Protein AF-0000000087153503 (afdb_homodimer)

Foldseek 3Di:
DPLQQQFAEKAAFAFEDFVVVPGGGTWIWTHHQQFTADTGHDDPPSNYPYYDYQHQWYKFFAFEFQEAAALPPLLFQFHHPCCLQDQLQQHQEYEYAFAAELVCVVVCVPVHCVPDSHHYAYQHEQFQSTNNVCQVPVVSQALVRGDLVSRLVSCLVPLVHHAHHEEEQEQQRCQVHNCNSLLSRLSSCVSNVHAYEYEWFHRYDHPPVGSNPDDLQCRCVVNLVSGAALHEYEQQQFPGANHQAHPVRHGDPCVVVSVVRHYFYENLCAQRHDLVSVLSCVVVPDAHLAYHPNDTSQCFPDDGDPPPDDDPVVCLPVSGPHPFQDGSQQVLQSVVLSPDDNSSSSSNTAQSVCVSRVNNVAGRGSDGPHRQWMWMKHKDAAWFWDAHSVRDITIGRIGIGTAWIRHSHRIHGNDNPSGGDTHHD/DPLQQQFAEKAAFAQEDFVVVPGGGTWIWTHHQQFTADTGHDDPPSNYPYYDYQHQWYKFFAFEFQEAAALPPLLFQFHHPCCLQDQLQQHQEYEYAFAAELVCVVVCVPVHCVPDSHHYAYQHEQFQSTNNPCQVPVVSQALVRGDLVSRLVSCLVPLVHHAHHEEEQEQQRCLVHNCRSLLSRLSSCVSNVHAYEYEWFHRYDHPPVGSNPDDLQCRCVVNLVSGAALHEYEQQQFPGGNHQAHPVRHGDPCVVVSVVRHYFYENLCAQRHDLVSVLSCVVVPDQGLAYHFNDTSQQFPDDGPPPPDDDPVVCLPVSHPHPFQTHSQQVLQSVVLSPDDNSSSSSNTAQSVCVSRVNNVAGRGSDGPHRQWMWMKHKAAAWFWDAHSVRDITIGRIGIGTAWIRHSHRIHGNDNPSGGDTHHD

Secondary structure (DSSP, 8-state):
-----SEEEEEEEEEEEEGGGTEEEEEEEEEETTEEEEEES---GGGEEEEEE-TTSEEEEPEEEEEE---TTTSTTSPPPHHHHTGGGTEEEEEEES---TTTHHHIIIIIITT-SSEEEEEEESSTT-SS-TTT-GGGGSGGG--HHHHHHHHHHTTTTEEEEEEEEEHHHHHHHTTHHHHHHHHHHHHHT--EEEEEE--SPPPTTTTTT--GGGHHHHHGGG--TT-EEE-TTBSSTTSSB-TTSPBPTHHHHHHHTT-EEE---TTTB-HHHHHHHHHTT---SB----B-TTTS--PPPTTPPPP-GGGGG-TT--SS---HHHHHHHHHHTT--HHHHGGGGTHHHHHHTT-TTTSSS--TTSB--EEEEEEEEEEEEEE-TT--EEEEEEEEEEEEEEETTEEEE---TTPPPP-B-/-----SEEEEEEEEEEEEGGGTEEEEEEEEEETTEEEEEES---GGGEEEEEE-TTSEEEEPEEEEEE---TTTSTTS---HHHHTGGGTEEEEEEES---TTTHHHIIIIIITT-SSEEEEEEESSTT-SS-TTT-GGGGSGGG--HHHHHHHHHHTTTTEEEEEEEEEHHHHHHHTTHHHHHHHHHHHHHT--EEEEEE--SPPPTTTTTT--GGGHHHHHGGG--TT-EEE-TTBSSTTSSB-TTSPBPTHHHHHHHTT-EEE---TTTB-HHHHHHHHHTT---SB----B-TTTS--PPPTTPPPP-GGGGG-TT---S---HHHHHHHHHHTT--HHHHGGGGTHHHHHHTT-TTTSSS--TTSB--EEEEEEEEEEEEEE-TT--EEEEEEEEEEEEEEETTEEEE---TTPPPP-B-

Solvent-accessible surface area (backbone atoms only — not comparable to full-atom values): 41403 Å² total; per-residue (Å²): 127,84,74,78,49,74,20,56,34,29,41,35,50,12,36,31,48,26,71,71,75,71,41,76,43,70,27,20,42,30,28,36,93,32,13,24,60,41,72,41,67,84,66,65,68,79,38,26,72,37,78,45,83,33,61,86,22,40,35,30,26,16,25,33,32,67,23,30,32,37,44,48,27,53,21,28,59,40,20,28,60,49,36,48,70,15,26,20,47,19,19,31,32,38,21,24,60,14,41,36,9,53,42,25,38,54,28,41,44,64,68,38,42,71,64,40,83,19,44,54,36,29,21,32,17,52,28,57,65,26,35,54,52,46,64,78,40,57,77,57,64,39,60,87,36,41,48,56,68,44,36,27,40,19,41,60,57,32,59,92,43,34,53,26,31,24,46,74,59,23,50,21,54,35,30,73,60,46,63,54,51,54,55,48,38,38,48,30,15,60,76,44,70,32,33,38,40,34,40,35,7,65,66,40,70,64,51,97,79,37,43,68,85,56,55,48,75,48,46,58,71,63,48,54,78,63,53,52,66,61,15,30,46,25,20,45,26,28,73,40,68,35,26,43,45,37,97,84,70,46,66,50,77,60,51,61,59,43,45,74,60,38,35,38,33,27,40,37,35,41,43,42,32,24,67,71,50,36,42,54,44,42,73,74,67,53,71,66,46,25,44,12,32,40,55,28,36,61,33,37,96,58,90,66,61,76,29,60,66,73,77,59,79,72,29,91,61,32,71,36,55,35,88,56,60,63,40,57,49,47,50,50,27,52,48,38,49,64,68,44,49,69,83,63,48,50,35,16,26,13,33,42,44,17,49,71,56,72,32,60,84,54,40,22,33,75,44,64,74,23,46,22,28,31,17,33,29,37,70,44,78,48,52,28,51,44,68,39,72,82,67,48,73,48,65,19,67,44,40,51,39,52,50,24,18,21,47,51,53,44,78,31,59,38,69,31,87,53,58,58,75,89,38,75,96,126,82,73,76,50,75,21,54,34,29,42,36,52,13,36,31,48,25,72,70,76,71,42,76,44,71,25,21,42,29,28,37,93,29,14,25,60,41,73,40,67,84,67,65,68,79,36,26,72,36,78,44,83,33,61,85,23,39,35,32,26,16,26,35,32,65,22,29,32,36,43,47,28,52,21,28,59,41,20,27,60,48,37,48,71,16,27,20,48,19,19,29,32,38,21,24,59,14,41,36,10,51,43,24,37,54,27,43,44,65,68,38,41,71,64,38,84,20,43,54,38,30,22,33,17,50,27,56,64,26,36,54,52,46,64,79,39,57,76,58,64,39,60,88,36,42,49,53,67,45,38,28,40,19,40,59,56,32,58,91,43,34,51,25,29,23,46,73,60,23,50,21,54,34,30,74,59,46,64,54,51,53,54,47,37,39,49,29,16,60,76,46,71,32,36,36,39,34,39,35,7,66,65,38,70,63,51,97,79,39,45,69,85,56,56,48,76,49,47,60,71,62,48,54,79,65,55,53,67,61,15,29,45,25,22,44,26,28,74,41,69,34,26,43,45,37,98,85,69,44,65,50,76,61,53,60,59,42,44,75,58,39,36,38,33,29,42,37,36,40,44,41,32,26,67,71,49,35,42,54,43,42,74,73,67,53,72,65,46,25,44,12,31,39,54,31,35,60,31,35,98,60,92,65,61,75,30,58,66,71,77,60,80,71,29,93,62,32,72,37,58,37,91,55,61,58,44,54,49,50,50,51,29,51,47,38,49,64,69,44,49,68,82,65,49,52,34,15,24,14,34,42,43,17,49,71,57,73,32,59,84,54,40,21,35,77,43,66,75,22,47,22,29,30,16,33,30,38,70,43,76,48,53,28,51,45,69,40,73,83,68,49,72,47,64,19,68,44,40,49,38,52,50,24,18,20,48,51,53,44,78,31,59,39,68,30,88,50,58,60,76,91,40,76,97

Structure (mmCIF, N/CA/C/O backbone):
data_AF-0000000087153503-model_v1
#
loop_
_entity.id
_entity.type
_entity.pdbx_description
1 polymer Deacetylase
#
loop_
_atom_site.group_PDB
_atom_site.id
_atom_site.type_symbol
_atom_site.label_atom_id
_atom_site.label_alt_id
_atom_site.label_comp_id
_atom_site.label_asym_id
_atom_site.label_entity_id
_atom_site.label_seq_id
_atom_site.pdbx_PDB_ins_code
_atom_site.Cartn_x
_atom_site.Cartn_y
_atom_site.Cartn_z
_atom_site.occupancy
_atom_site.B_iso_or_equiv
_atom_site.auth_seq_id
_atom_site.auth_comp_id
_atom_site.auth_asym_id
_atom_site.auth_atom_id
_atom_site.pdbx_PDB_model_num
ATOM 1 N N . MET A 1 1 ? -45.188 -32.125 5.387 1 31.88 1 MET A N 1
ATOM 2 C CA . MET A 1 1 ? -44 -32.469 6.176 1 31.88 1 MET A CA 1
ATOM 3 C C . MET A 1 1 ? -42.75 -31.812 5.566 1 31.88 1 MET A C 1
ATOM 5 O O . MET A 1 1 ? -42.469 -31.984 4.379 1 31.88 1 MET A O 1
ATOM 9 N N . SER A 1 2 ? -42.375 -30.594 6.059 1 40.16 2 SER A N 1
ATOM 10 C CA . SER A 1 2 ? -41.25 -29.859 5.496 1 40.16 2 SER A CA 1
ATOM 11 C C . SER A 1 2 ? -40.031 -30.781 5.266 1 40.16 2 SER A C 1
ATOM 13 O O . SER A 1 2 ? -39.594 -31.453 6.188 1 40.16 2 SER A O 1
ATOM 15 N N . VAL A 1 3 ? -39.844 -31.438 4.27 1 44.66 3 VAL A N 1
ATOM 16 C CA . VAL A 1 3 ? -38.75 -32.344 3.982 1 44.66 3 VAL A CA 1
ATOM 17 C C . VAL A 1 3 ? -37.438 -31.766 4.457 1 44.66 3 VAL A C 1
ATOM 19 O O . VAL A 1 3 ? -37.062 -30.672 4.02 1 44.66 3 VAL A O 1
ATOM 22 N N . SER A 1 4 ? -37.125 -32.031 5.688 1 56.28 4 SER A N 1
ATOM 23 C CA . SER A 1 4 ? -35.875 -31.547 6.285 1 56.28 4 SER A CA 1
ATOM 24 C C . SER A 1 4 ? -34.688 -31.844 5.379 1 56.28 4 SER A C 1
ATOM 26 O O . SER A 1 4 ? -34.375 -33 5.117 1 56.28 4 SER A O 1
ATOM 28 N N . THR A 1 5 ? -34.438 -31.047 4.367 1 69.81 5 THR A N 1
ATOM 29 C CA . THR A 1 5 ? -33.312 -31.219 3.465 1 69.81 5 THR A CA 1
ATOM 30 C C . THR A 1 5 ? -32 -31.344 4.246 1 69.81 5 THR A C 1
ATOM 32 O O . THR A 1 5 ? -31.812 -30.656 5.254 1 69.81 5 THR A O 1
ATOM 35 N N . SER A 1 6 ? -31.203 -32.406 3.891 1 87.12 6 SER A N 1
ATOM 36 C CA . SER A 1 6 ? -29.969 -32.781 4.555 1 87.12 6 SER A CA 1
ATOM 37 C C . SER A 1 6 ? -28.797 -31.953 4.031 1 87.12 6 SER A C 1
ATOM 39 O O . SER A 1 6 ? -27.828 -31.703 4.758 1 87.12 6 SER A O 1
ATOM 41 N N . PHE A 1 7 ? -28.984 -31.547 2.781 1 95.81 7 PHE A N 1
ATOM 42 C CA . PHE A 1 7 ? -27.891 -30.828 2.158 1 95.81 7 PHE A CA 1
ATOM 43 C C . PHE A 1 7 ? -28.359 -29.469 1.637 1 95.81 7 PHE A C 1
ATOM 45 O O . PHE A 1 7 ? -29.516 -29.312 1.259 1 95.81 7 PHE A O 1
ATOM 52 N N . ASP A 1 8 ? -27.547 -28.469 1.665 1 97.44 8 ASP A N 1
ATOM 53 C CA . ASP A 1 8 ? -27.844 -27.141 1.128 1 97.44 8 ASP A CA 1
ATOM 54 C C . ASP A 1 8 ? -27.75 -27.141 -0.396 1 97.44 8 ASP A C 1
ATOM 56 O O . ASP A 1 8 ? -28.547 -26.484 -1.072 1 97.44 8 ASP A O 1
ATOM 60 N N . LEU A 1 9 ? -26.766 -27.859 -0.943 1 98 9 LEU A N 1
ATOM 61 C CA . LEU A 1 9 ? -26.469 -27.875 -2.371 1 98 9 LEU A CA 1
ATOM 62 C C . LEU A 1 9 ? -25.953 -29.25 -2.805 1 98 9 LEU A C 1
ATOM 64 O O . LEU A 1 9 ? -25.156 -29.875 -2.104 1 98 9 LEU A O 1
ATOM 68 N N . LEU A 1 10 ? -26.438 -29.734 -3.889 1 98.12 10 LEU A N 1
ATOM 69 C CA . LEU A 1 10 ? -25.969 -30.969 -4.504 1 98.12 10 LEU A CA 1
ATOM 70 C C . LEU A 1 10 ? -25.453 -30.703 -5.918 1 98.12 10 LEU A C 1
ATOM 72 O O . LEU A 1 10 ? -26.219 -30.25 -6.777 1 98.12 10 LEU A O 1
ATOM 76 N N . LEU A 1 11 ? -24.156 -30.844 -6.145 1 98.75 11 LEU A N 1
ATOM 77 C CA . LEU A 1 11 ? -23.609 -30.953 -7.496 1 98.75 11 LEU A CA 1
ATOM 78 C C . LEU A 1 11 ? -23.75 -32.375 -8.031 1 98.75 11 LEU A C 1
ATOM 80 O O . LEU A 1 11 ? -23.062 -33.281 -7.562 1 98.75 11 LEU A O 1
ATOM 84 N N . ARG A 1 12 ? -24.531 -32.531 -9.023 1 98.31 12 ARG A N 1
ATOM 85 C CA . ARG A 1 12 ? -24.953 -33.875 -9.383 1 98.31 12 ARG A CA 1
ATOM 86 C C . ARG A 1 12 ? -24.359 -34.312 -10.719 1 98.31 12 ARG A C 1
ATOM 88 O O . ARG A 1 12 ? -24.484 -33.594 -11.719 1 98.31 12 ARG A O 1
ATOM 95 N N . GLY A 1 13 ? -23.688 -35.406 -10.672 1 97.81 13 GLY A N 1
ATOM 96 C CA . GLY A 1 13 ? -23.438 -36.156 -11.891 1 97.81 13 GLY A CA 1
ATOM 97 C C . GLY A 1 13 ? -22.156 -35.719 -12.602 1 97.81 13 GLY A C 1
ATOM 98 O O . GLY A 1 13 ? -21.953 -36.062 -13.766 1 97.81 13 GLY A O 1
ATOM 99 N N . GLY A 1 14 ? -21.25 -35 -12.016 1 98.25 14 GLY A N 1
ATOM 100 C CA . GLY A 1 14 ? -20.016 -34.594 -12.648 1 98.25 14 GLY A CA 1
ATOM 101 C C . GLY A 1 14 ? -18.906 -35.625 -12.492 1 98.25 14 GLY A C 1
ATOM 102 O O . GLY A 1 14 ? -19.016 -36.531 -11.68 1 98.25 14 GLY A O 1
ATOM 103 N N . ARG A 1 15 ? -17.875 -35.531 -13.367 1 98.69 15 ARG A N 1
ATOM 104 C CA . ARG A 1 15 ? -16.656 -36.281 -13.133 1 98.69 15 ARG A CA 1
ATOM 105 C C . ARG A 1 15 ? -15.812 -35.656 -12.039 1 98.69 15 ARG A C 1
ATOM 107 O O . ARG A 1 15 ? -15.188 -34.625 -12.258 1 98.69 15 ARG A O 1
ATOM 114 N N . VAL A 1 16 ? -15.789 -36.281 -10.922 1 98.69 16 VAL A N 1
ATOM 115 C CA . VAL A 1 16 ? -15.031 -35.781 -9.781 1 98.69 16 VAL A CA 1
ATOM 116 C C . VAL A 1 16 ? -13.602 -36.312 -9.82 1 98.69 16 VAL A C 1
ATOM 118 O O . VAL A 1 16 ? -13.391 -37.531 -9.859 1 98.69 16 VAL A O 1
ATOM 121 N N . ILE A 1 17 ? -12.625 -35.438 -9.938 1 98.69 17 ILE A N 1
ATOM 122 C CA . ILE A 1 17 ? -11.211 -35.812 -9.844 1 98.69 17 ILE A CA 1
ATOM 123 C C . ILE A 1 17 ? -10.609 -35.188 -8.586 1 98.69 17 ILE A C 1
ATOM 125 O O . ILE A 1 17 ? -10.469 -33.969 -8.5 1 98.69 17 ILE A O 1
ATOM 129 N N . ASP A 1 18 ? -10.336 -35.906 -7.566 1 98.44 18 ASP A N 1
ATOM 130 C CA . ASP A 1 18 ? -9.742 -35.531 -6.297 1 98.44 18 ASP A CA 1
ATOM 131 C C . ASP A 1 18 ? -8.516 -36.375 -5.973 1 98.44 18 ASP A C 1
ATOM 133 O O . ASP A 1 18 ? -8.625 -37.406 -5.316 1 98.44 18 ASP A O 1
ATOM 137 N N . PRO A 1 19 ? -7.348 -35.906 -6.34 1 98.06 19 PRO A N 1
ATOM 138 C CA . PRO A 1 19 ? -6.125 -36.688 -6.148 1 98.06 19 PRO A CA 1
ATOM 139 C C . PRO A 1 19 ? -5.863 -37 -4.68 1 98.06 19 PRO A C 1
ATOM 141 O O . PRO A 1 19 ? -5.387 -38.094 -4.363 1 98.06 19 PRO A O 1
ATOM 144 N N . ALA A 1 20 ? -6.172 -36.125 -3.836 1 97.25 20 ALA A N 1
ATOM 145 C CA . ALA A 1 20 ? -5.902 -36.344 -2.416 1 97.25 20 ALA A CA 1
ATOM 146 C C . ALA A 1 20 ? -6.703 -37.5 -1.872 1 97.25 20 ALA A C 1
ATOM 148 O O . ALA A 1 20 ? -6.254 -38.219 -0.957 1 97.25 20 ALA A O 1
ATOM 149 N N . SER A 1 21 ? -7.859 -37.75 -2.436 1 94.69 21 SER A N 1
ATOM 150 C CA . SER A 1 21 ? -8.727 -38.844 -1.979 1 94.69 21 SER A CA 1
ATOM 151 C C . SER A 1 21 ? -8.656 -40.031 -2.918 1 94.69 21 SER A C 1
ATOM 153 O O . SER A 1 21 ? -9.375 -41 -2.732 1 94.69 21 SER A O 1
ATOM 155 N N . GLY A 1 22 ? -7.895 -39.938 -3.99 1 95.44 22 GLY A N 1
ATOM 156 C CA . GLY A 1 22 ? -7.785 -41 -4.961 1 95.44 22 GLY A CA 1
ATOM 157 C C . GLY A 1 22 ? -9.055 -41.219 -5.758 1 95.44 22 GLY A C 1
ATOM 158 O O . GLY A 1 22 ? -9.391 -42.344 -6.105 1 95.44 22 GLY A O 1
ATOM 159 N N . LEU A 1 23 ? -9.781 -40.156 -5.969 1 96.12 23 LEU A N 1
ATOM 160 C CA . LEU A 1 23 ? -11.07 -40.281 -6.652 1 96.12 23 LEU A CA 1
ATOM 161 C C . LEU A 1 23 ? -10.953 -39.781 -8.094 1 96.12 23 LEU A C 1
ATOM 163 O O . LEU A 1 23 ? -10.305 -38.781 -8.367 1 96.12 23 LEU A O 1
ATOM 167 N N . ASP A 1 24 ? -11.477 -40.531 -9.055 1 97.94 24 ASP A N 1
ATOM 168 C CA . ASP A 1 24 ? -11.695 -40.156 -10.453 1 97.94 24 ASP A CA 1
ATOM 169 C C . ASP A 1 24 ? -12.891 -40.906 -11.031 1 97.94 24 ASP A C 1
ATOM 171 O O . ASP A 1 24 ? -12.766 -42.094 -11.391 1 97.94 24 ASP A O 1
ATOM 175 N N . GLY A 1 25 ? -13.977 -40.188 -11.07 1 97.81 25 GLY A N 1
ATOM 176 C CA . GLY A 1 25 ? -15.188 -40.812 -11.578 1 97.81 25 GLY A CA 1
ATOM 177 C C . GLY A 1 25 ? -16.422 -39.938 -11.414 1 97.81 25 GLY A C 1
ATOM 178 O O . GLY A 1 25 ? -16.359 -38.875 -10.797 1 97.81 25 GLY A O 1
ATOM 179 N N . VAL A 1 26 ? -17.547 -40.406 -12.023 1 98.38 26 VAL A N 1
ATOM 180 C CA . VAL A 1 26 ? -18.812 -39.688 -11.938 1 98.38 26 VAL A CA 1
ATOM 181 C C . VAL A 1 26 ? -19.391 -39.844 -10.539 1 98.38 26 VAL A C 1
ATOM 183 O O . VAL A 1 26 ? -19.609 -40.938 -10.062 1 98.38 26 VAL A O 1
ATOM 186 N N . LYS A 1 27 ? -19.531 -38.719 -9.82 1 98.06 27 LYS A N 1
ATOM 187 C CA . LYS A 1 27 ? -20.062 -38.688 -8.461 1 98.06 27 LYS A CA 1
ATOM 188 C C . LYS A 1 27 ? -20.875 -37.438 -8.219 1 98.06 27 LYS A C 1
ATOM 190 O O . LYS A 1 27 ? -20.875 -36.5 -9.047 1 98.06 27 LYS A O 1
ATOM 195 N N . ASP A 1 28 ? -21.641 -37.5 -7.152 1 98.25 28 ASP A N 1
ATOM 196 C CA . ASP A 1 28 ? -22.312 -36.312 -6.602 1 98.25 28 ASP A CA 1
ATOM 197 C C . ASP A 1 28 ? -21.516 -35.719 -5.453 1 98.25 28 ASP A C 1
ATOM 199 O O . ASP A 1 28 ? -20.859 -36.438 -4.699 1 98.25 28 ASP A O 1
ATOM 203 N N . VAL A 1 29 ? -21.484 -34.438 -5.379 1 98.62 29 VAL A N 1
ATOM 204 C CA . VAL A 1 29 ? -20.875 -33.719 -4.266 1 98.62 29 VAL A CA 1
ATOM 205 C C . VAL A 1 29 ? -21.938 -32.938 -3.49 1 98.62 29 VAL A C 1
ATOM 207 O O . VAL A 1 29 ? -22.594 -32.062 -4.043 1 98.62 29 VAL A O 1
ATOM 210 N N . ALA A 1 30 ? -22.141 -33.25 -2.209 1 98.5 30 ALA A N 1
ATOM 211 C CA . ALA A 1 30 ? -23.141 -32.594 -1.357 1 98.5 30 ALA A CA 1
ATOM 212 C C . ALA A 1 30 ? -22.484 -31.625 -0.393 1 98.5 30 ALA A C 1
ATOM 214 O O . ALA A 1 30 ? -21.422 -31.922 0.175 1 98.5 30 ALA A O 1
ATOM 215 N N . ILE A 1 31 ? -23.062 -30.453 -0.279 1 98.38 31 ILE A N 1
ATOM 216 C CA . ILE A 1 31 ? -22.547 -29.391 0.577 1 98.38 31 ILE A CA 1
ATOM 217 C C . ILE A 1 31 ? -23.562 -29.094 1.682 1 98.38 31 ILE A C 1
ATOM 219 O O . ILE A 1 31 ? -24.766 -29.031 1.43 1 98.38 31 ILE A O 1
ATOM 223 N N . ARG A 1 32 ? -23.125 -28.953 2.916 1 97.62 32 ARG A N 1
ATOM 224 C CA . ARG A 1 32 ? -23.922 -28.547 4.066 1 97.62 32 ARG A CA 1
ATOM 225 C C . ARG A 1 32 ? -23.156 -27.562 4.949 1 97.62 32 ARG A C 1
ATOM 227 O O . ARG A 1 32 ? -22.016 -27.828 5.344 1 97.62 32 ARG A O 1
ATOM 234 N N . ASP A 1 33 ? -23.734 -26.438 5.195 1 97.19 33 ASP A N 1
ATOM 235 C CA . ASP A 1 33 ? -23.172 -25.438 6.098 1 97.19 33 ASP A CA 1
ATOM 236 C C . ASP A 1 33 ? -21.766 -25.016 5.656 1 97.19 33 ASP A C 1
ATOM 238 O O . ASP A 1 33 ? -20.844 -24.984 6.465 1 97.19 33 ASP A O 1
ATOM 242 N N . GLY A 1 34 ? -21.609 -24.906 4.344 1 97.44 34 GLY A N 1
ATOM 243 C CA . GLY A 1 34 ? -20.375 -24.391 3.785 1 97.44 34 GLY A CA 1
ATOM 244 C C . GLY A 1 34 ? -19.266 -25.422 3.742 1 97.44 34 GLY A C 1
ATOM 245 O O . GLY A 1 34 ? -18.109 -25.094 3.455 1 97.44 34 GLY A O 1
ATOM 246 N N . LYS A 1 35 ? -19.641 -26.688 3.982 1 98.06 35 LYS A N 1
ATOM 247 C CA . LYS A 1 35 ? -18.656 -27.766 4.031 1 98.06 35 LYS A CA 1
ATOM 248 C C . LYS A 1 35 ? -19.062 -28.906 3.1 1 98.06 35 LYS A C 1
ATOM 250 O O . LYS A 1 35 ? -20.234 -29.062 2.758 1 98.06 35 LYS A O 1
ATOM 255 N N . ILE A 1 36 ? -18.062 -29.641 2.727 1 98.06 36 ILE A N 1
ATOM 256 C CA . ILE A 1 36 ? -18.344 -30.891 2.006 1 98.06 36 ILE A CA 1
ATOM 257 C C . ILE A 1 36 ? -19.031 -31.875 2.934 1 98.06 36 ILE A C 1
ATOM 259 O O . ILE A 1 36 ? -18.531 -32.188 4.012 1 98.06 36 ILE A O 1
ATOM 263 N N . ALA A 1 37 ? -20.156 -32.312 2.566 1 97.88 37 ALA A N 1
ATOM 264 C CA . ALA A 1 37 ? -20.906 -33.25 3.402 1 97.88 37 ALA A CA 1
ATOM 265 C C . ALA A 1 37 ? -20.703 -34.688 2.93 1 97.88 37 ALA A C 1
ATOM 267 O O . ALA A 1 37 ? -20.578 -35.594 3.746 1 97.88 37 ALA A O 1
ATOM 268 N N . ALA A 1 38 ? -20.734 -34.844 1.57 1 97.12 38 ALA A N 1
ATOM 269 C CA . ALA A 1 38 ? -20.578 -36.156 1.002 1 97.12 38 ALA A CA 1
ATOM 270 C C . ALA A 1 38 ? -20.125 -36.094 -0.456 1 97.12 38 ALA A C 1
ATOM 272 O O . ALA A 1 38 ? -20.469 -35.156 -1.171 1 97.12 38 ALA A O 1
ATOM 273 N N . VAL A 1 39 ? -19.328 -37.062 -0.878 1 98 39 VAL A N 1
ATOM 274 C CA . VAL A 1 39 ? -18.984 -37.344 -2.27 1 98 39 VAL A CA 1
ATOM 275 C C . VAL A 1 39 ? -19.266 -38.812 -2.596 1 98 39 VAL A C 1
ATOM 277 O O . VAL A 1 39 ? -18.531 -39.688 -2.186 1 98 39 VAL A O 1
ATOM 280 N N . GLN A 1 40 ? -20.312 -39.031 -3.271 1 95.88 40 GLN A N 1
ATOM 281 C CA . GLN A 1 40 ? -20.734 -40.406 -3.549 1 95.88 40 GLN A CA 1
ATOM 282 C C . GLN A 1 40 ? -21.641 -40.469 -4.77 1 95.88 40 GLN A C 1
ATOM 284 O O . GLN A 1 40 ? -22.062 -39.406 -5.289 1 95.88 40 GLN A O 1
ATOM 289 N N . SER A 1 41 ? -21.797 -41.688 -5.164 1 95 41 SER A N 1
ATOM 290 C CA . SER A 1 41 ? -22.688 -41.875 -6.301 1 95 41 SER A CA 1
ATOM 291 C C . SER A 1 41 ? -24.141 -41.844 -5.871 1 95 41 SER A C 1
ATOM 293 O O . SER A 1 41 ? -24.5 -42.25 -4.773 1 95 41 SER A O 1
ATOM 295 N N . ASP A 1 42 ? -24.953 -41.281 -6.652 1 91.38 42 ASP A N 1
ATOM 296 C CA . ASP A 1 42 ? -26.406 -41.438 -6.621 1 91.38 42 ASP A CA 1
ATOM 297 C C . ASP A 1 42 ? -26.984 -40.906 -5.309 1 91.38 42 ASP A C 1
ATOM 299 O O . ASP A 1 42 ? -27.719 -41.594 -4.621 1 91.38 42 ASP A O 1
ATOM 303 N N . ILE A 1 43 ? -26.625 -39.719 -4.93 1 92.56 43 ILE A N 1
ATOM 304 C CA . ILE A 1 43 ? -27.281 -39.062 -3.814 1 92.56 43 ILE A CA 1
ATOM 305 C C . ILE A 1 43 ? -28.703 -38.656 -4.223 1 92.56 43 ILE A C 1
ATOM 307 O O . ILE A 1 43 ? -28.906 -38.125 -5.32 1 92.56 43 ILE A O 1
ATOM 311 N N . LEU A 1 44 ? -29.641 -38.875 -3.328 1 91.12 44 LEU A N 1
ATOM 312 C CA . LEU A 1 44 ? -31.031 -38.562 -3.619 1 91.12 44 LEU A CA 1
ATOM 313 C C . LEU A 1 44 ? -31.219 -37.062 -3.744 1 91.12 44 LEU A C 1
ATOM 315 O O . LEU A 1 44 ? -30.953 -36.312 -2.797 1 91.12 44 LEU A O 1
ATOM 319 N N . PRO A 1 45 ? -31.703 -36.625 -4.844 1 89.5 45 PRO A N 1
ATOM 320 C CA . PRO A 1 45 ? -31.859 -35.188 -5.055 1 89.5 45 PRO A CA 1
ATOM 321 C C . PRO A 1 45 ? -32.781 -34.531 -4.02 1 89.5 45 PRO A C 1
ATOM 323 O O . PRO A 1 45 ? -32.562 -33.375 -3.652 1 89.5 45 PRO A O 1
ATOM 326 N N . SER A 1 46 ? -33.719 -35.188 -3.529 1 89.25 46 SER A N 1
ATOM 327 C CA . SER A 1 46 ? -34.656 -34.656 -2.58 1 89.25 46 SER A CA 1
ATOM 328 C C . SER A 1 46 ? -34 -34.312 -1.245 1 89.25 46 SER A C 1
ATOM 330 O O . SER A 1 46 ? -34.594 -33.625 -0.419 1 89.25 46 SER A O 1
ATOM 332 N N . SER A 1 47 ? -32.781 -34.75 -1.146 1 92.5 47 SER A N 1
ATOM 333 C CA . SER A 1 47 ? -32.094 -34.531 0.114 1 92.5 47 SER A CA 1
ATOM 334 C C . SER A 1 47 ? -31.375 -33.188 0.12 1 92.5 47 SER A C 1
ATOM 336 O O . SER A 1 47 ? -30.781 -32.781 1.13 1 92.5 47 SER A O 1
ATOM 338 N N . ALA A 1 48 ? -31.438 -32.5 -0.987 1 95.19 48 ALA A N 1
ATOM 339 C CA . ALA A 1 48 ? -30.734 -31.234 -1.088 1 95.19 48 ALA A CA 1
ATOM 340 C C . ALA A 1 48 ? -31.703 -30.094 -1.373 1 95.19 48 ALA A C 1
ATOM 342 O O . ALA A 1 48 ? -32.656 -30.266 -2.119 1 95.19 48 ALA A O 1
ATOM 343 N N . ARG A 1 49 ? -31.516 -28.906 -0.776 1 94.94 49 ARG A N 1
ATOM 344 C CA . ARG A 1 49 ? -32.344 -27.719 -0.998 1 94.94 49 ARG A CA 1
ATOM 345 C C . ARG A 1 49 ? -32.156 -27.203 -2.422 1 94.94 49 ARG A C 1
ATOM 347 O O . ARG A 1 49 ? -33.125 -26.766 -3.047 1 94.94 49 ARG A O 1
ATOM 354 N N . GLU A 1 50 ? -30.984 -27.203 -2.945 1 96.94 50 GLU A N 1
ATOM 355 C CA . GLU A 1 50 ? -30.656 -26.766 -4.297 1 96.94 50 GLU A CA 1
ATOM 356 C C . GLU A 1 50 ? -29.859 -27.844 -5.039 1 96.94 50 GLU A C 1
ATOM 358 O O . GLU A 1 50 ? -29.016 -28.516 -4.453 1 96.94 50 GLU A O 1
ATOM 363 N N . ILE A 1 51 ? -30.234 -28.109 -6.254 1 97.25 51 ILE A N 1
ATOM 364 C CA . ILE A 1 51 ? -29.547 -29.109 -7.086 1 97.25 51 ILE A CA 1
ATOM 365 C C . ILE A 1 51 ? -28.969 -28.422 -8.328 1 97.25 51 ILE A C 1
ATOM 367 O O . ILE A 1 51 ? -29.672 -27.672 -9.008 1 97.25 51 ILE A O 1
ATOM 371 N N . VAL A 1 52 ? -27.734 -28.594 -8.609 1 98.06 52 VAL A N 1
ATOM 372 C CA . VAL A 1 52 ? -27.078 -28.125 -9.82 1 98.06 52 VAL A CA 1
ATOM 373 C C . VAL A 1 52 ? -26.578 -29.312 -10.641 1 98.06 52 VAL A C 1
ATOM 375 O O . VAL A 1 52 ? -25.781 -30.125 -10.148 1 98.06 52 VAL A O 1
ATOM 378 N N . ASP A 1 53 ? -27.062 -29.438 -11.789 1 98.19 53 ASP A N 1
ATOM 379 C CA . ASP A 1 53 ? -26.625 -30.5 -12.688 1 98.19 53 ASP A CA 1
ATOM 380 C C . ASP A 1 53 ? -25.266 -30.172 -13.312 1 98.19 53 ASP A C 1
ATOM 382 O O . ASP A 1 53 ? -25.141 -29.188 -14.031 1 98.19 53 ASP A O 1
ATOM 386 N N . VAL A 1 54 ? -24.266 -31.016 -13.016 1 98.56 54 VAL A N 1
ATOM 387 C CA . VAL A 1 54 ? -22.938 -30.797 -13.562 1 98.56 54 VAL A CA 1
ATOM 388 C C . VAL A 1 54 ? -22.531 -31.984 -14.43 1 98.56 54 VAL A C 1
ATOM 390 O O . VAL A 1 54 ? -21.344 -32.281 -14.547 1 98.56 54 VAL A O 1
ATOM 393 N N . SER A 1 55 ? -23.516 -32.656 -14.953 1 97.88 55 SER A N 1
ATOM 394 C CA . SER A 1 55 ? -23.25 -33.75 -15.875 1 97.88 55 SER A CA 1
ATOM 395 C C . SER A 1 55 ? -22.391 -33.281 -17.062 1 97.88 55 SER A C 1
ATOM 397 O O . SER A 1 55 ? -22.672 -32.219 -17.641 1 97.88 55 SER A O 1
ATOM 399 N N . GLY A 1 56 ? -21.328 -34.062 -17.359 1 97.38 56 GLY A N 1
ATOM 400 C CA . GLY A 1 56 ? -20.453 -33.75 -18.469 1 97.38 56 GLY A CA 1
ATOM 401 C C . GLY A 1 56 ? -19.359 -32.75 -18.109 1 97.38 56 GLY A C 1
ATOM 402 O O . GLY A 1 56 ? -18.484 -32.469 -18.922 1 97.38 56 GLY A O 1
ATOM 403 N N . MET A 1 57 ? -19.375 -32.312 -16.891 1 98.56 57 MET A N 1
ATOM 404 C CA . MET A 1 57 ? -18.359 -31.359 -16.453 1 98.56 57 MET A CA 1
ATOM 405 C C . MET A 1 57 ? -17.359 -32.031 -15.508 1 98.56 57 MET A C 1
ATOM 407 O O . MET A 1 57 ? -17.562 -33.156 -15.086 1 98.56 57 MET A O 1
ATOM 411 N N . ILE A 1 58 ? -16.297 -31.359 -15.312 1 98.75 58 ILE A N 1
ATOM 412 C CA . ILE A 1 58 ? -15.273 -31.812 -14.383 1 98.75 58 ILE A CA 1
ATOM 413 C C . ILE A 1 58 ? -15.438 -31.094 -13.047 1 98.75 58 ILE A C 1
ATOM 415 O O . ILE A 1 58 ? -15.609 -29.875 -13.008 1 98.75 58 ILE A O 1
ATOM 419 N N . VAL A 1 59 ? -15.484 -31.828 -11.93 1 98.88 59 VAL A N 1
ATOM 420 C CA . VAL A 1 59 ? -15.602 -31.266 -10.586 1 98.88 59 VAL A CA 1
ATOM 421 C C . VAL A 1 59 ? -14.312 -31.516 -9.805 1 98.88 59 VAL A C 1
ATOM 423 O O . VAL A 1 59 ? -13.922 -32.656 -9.594 1 98.88 59 VAL A O 1
ATOM 426 N N . LEU A 1 60 ? -13.633 -30.484 -9.414 1 98.94 60 LEU A N 1
ATOM 427 C CA . LEU A 1 60 ? -12.344 -30.547 -8.734 1 98.94 60 LEU A CA 1
ATOM 428 C C . LEU A 1 60 ? -12.43 -29.906 -7.352 1 98.94 60 LEU A C 1
ATOM 430 O O . LEU A 1 60 ? -13.32 -29.094 -7.094 1 98.94 60 LEU A O 1
ATOM 434 N N . PRO A 1 61 ? -11.492 -30.328 -6.387 1 98.88 61 PRO A N 1
ATOM 435 C CA . PRO A 1 61 ? -11.281 -29.406 -5.277 1 98.88 61 PRO A CA 1
ATOM 436 C C . PRO A 1 61 ? -11.008 -27.969 -5.746 1 98.88 61 PRO A C 1
ATOM 438 O O . PRO A 1 61 ? -10.547 -27.766 -6.871 1 98.88 61 PRO A O 1
ATOM 441 N N . GLY A 1 62 ? -11.383 -27.047 -4.926 1 98.94 62 GLY A N 1
ATOM 442 C CA . GLY A 1 62 ? -11.156 -25.656 -5.32 1 98.94 62 GLY A CA 1
ATOM 443 C C . GLY A 1 62 ? -9.75 -25.406 -5.836 1 98.94 62 GLY A C 1
ATOM 444 O O . GLY A 1 62 ? -8.766 -25.766 -5.176 1 98.94 62 GLY A O 1
ATOM 445 N N . LEU A 1 63 ? -9.609 -24.797 -7.023 1 98.94 63 LEU A N 1
ATOM 446 C CA . LEU A 1 63 ? -8.305 -24.547 -7.633 1 98.94 63 LEU A CA 1
ATOM 447 C C . LEU A 1 63 ? -7.496 -23.562 -6.789 1 98.94 63 LEU A C 1
ATOM 449 O O . LEU A 1 63 ? -8.047 -22.609 -6.234 1 98.94 63 LEU A O 1
ATOM 453 N N . ILE A 1 64 ? -6.23 -23.859 -6.664 1 98.94 64 ILE A N 1
ATOM 454 C CA . ILE A 1 64 ? -5.277 -23.016 -5.941 1 98.94 64 ILE A CA 1
ATOM 455 C C . ILE A 1 64 ? -4.238 -22.469 -6.914 1 98.94 64 ILE A C 1
ATOM 457 O O . ILE A 1 64 ? -3.494 -23.219 -7.535 1 98.94 64 ILE A O 1
ATOM 461 N N . ASP A 1 65 ? -4.227 -21.156 -7.105 1 98.81 65 ASP A N 1
ATOM 462 C CA . ASP A 1 65 ? -3.223 -20.469 -7.918 1 98.81 65 ASP A CA 1
ATOM 463 C C . ASP A 1 65 ? -2.004 -20.094 -7.074 1 98.81 65 ASP A C 1
ATOM 465 O O . ASP A 1 65 ? -2.064 -19.156 -6.27 1 98.81 65 ASP A O 1
ATOM 469 N N . THR A 1 66 ? -0.888 -20.719 -7.305 1 98.69 66 THR A N 1
ATOM 470 C CA . THR A 1 66 ? 0.293 -20.547 -6.469 1 98.69 66 THR A CA 1
ATOM 471 C C . THR A 1 66 ? 1.047 -19.281 -6.848 1 98.69 66 THR A C 1
ATOM 473 O O . THR A 1 66 ? 1.997 -18.891 -6.168 1 98.69 66 THR A O 1
ATOM 476 N N . HIS A 1 67 ? 0.633 -18.625 -7.902 1 98.12 67 HIS A N 1
ATOM 477 C CA . HIS A 1 67 ? 1.35 -17.438 -8.375 1 98.12 67 HIS A CA 1
ATOM 478 C C . HIS A 1 67 ? 0.385 -16.375 -8.898 1 98.12 67 HIS A C 1
ATOM 480 O O . HIS A 1 67 ? 0.162 -16.281 -10.102 1 98.12 67 HIS A O 1
ATOM 486 N N . ALA A 1 68 ? -0.051 -15.57 -8.016 1 97.06 68 ALA A N 1
ATOM 487 C CA . ALA A 1 68 ? -0.937 -14.453 -8.344 1 97.06 68 ALA A CA 1
ATOM 488 C C . ALA A 1 68 ? -0.332 -13.125 -7.902 1 97.06 68 ALA A C 1
ATOM 490 O O . ALA A 1 68 ? 0.614 -13.094 -7.109 1 97.06 68 ALA A O 1
ATOM 491 N N . HIS A 1 69 ? -0.7 -12.102 -8.5 1 96.31 69 HIS A N 1
ATOM 492 C CA . HIS A 1 69 ? -0.429 -10.734 -8.086 1 96.31 69 HIS A CA 1
ATOM 493 C C . HIS A 1 69 ? -1.725 -9.961 -7.844 1 96.31 69 HIS A C 1
ATOM 495 O O . HIS A 1 69 ? -2.328 -9.445 -8.781 1 96.31 69 HIS A O 1
ATOM 501 N N . VAL A 1 70 ? -2.066 -9.859 -6.52 1 97.62 70 VAL A N 1
ATOM 502 C CA . VAL A 1 70 ? -3.422 -9.367 -6.297 1 97.62 70 VAL A CA 1
ATOM 503 C C . VAL A 1 70 ? -3.406 -8.25 -5.254 1 97.62 70 VAL A C 1
ATOM 505 O O . VAL A 1 70 ? -4.438 -7.945 -4.648 1 97.62 70 VAL A O 1
ATOM 508 N N . TYR A 1 71 ? -2.221 -7.688 -4.926 1 97.44 71 TYR A N 1
ATOM 509 C CA . TYR A 1 71 ? -2.188 -6.496 -4.086 1 97.44 71 TYR A CA 1
ATOM 510 C C . TYR A 1 71 ? -2.578 -5.258 -4.879 1 97.44 71 TYR A C 1
ATOM 512 O O . TYR A 1 71 ? -1.786 -4.32 -5.008 1 97.44 71 TYR A O 1
ATOM 520 N N . GLN A 1 72 ? -3.867 -5.211 -5.281 1 95.94 72 GLN A N 1
ATOM 521 C CA . GLN A 1 72 ? -4.414 -4.207 -6.188 1 95.94 72 GLN A CA 1
ATOM 522 C C . GLN A 1 72 ? -4.223 -2.799 -5.633 1 95.94 72 GLN A C 1
ATOM 524 O O . GLN A 1 72 ? -4.43 -2.561 -4.441 1 95.94 72 GLN A O 1
ATOM 529 N N . TYR A 1 73 ? -3.775 -1.845 -6.453 1 94.06 73 TYR A N 1
ATOM 530 C CA . TYR A 1 73 ? -3.643 -0.411 -6.227 1 94.06 73 TYR A CA 1
ATOM 531 C C . TYR A 1 73 ? -2.395 -0.105 -5.402 1 94.06 73 TYR A C 1
ATOM 533 O O . TYR A 1 73 ? -1.881 1.017 -5.438 1 94.06 73 TYR A O 1
ATOM 541 N N . VAL A 1 74 ? -1.828 -1.075 -4.629 1 94.25 74 VAL A N 1
ATOM 542 C CA . VAL A 1 74 ? -0.664 -0.782 -3.799 1 94.25 74 VAL A CA 1
ATOM 543 C C . VAL A 1 74 ? 0.613 -1.148 -4.551 1 94.25 74 VAL A C 1
ATOM 545 O O . VAL A 1 74 ? 1.645 -0.49 -4.395 1 94.25 74 VAL A O 1
ATOM 548 N N . THR A 1 75 ? 0.53 -2.209 -5.348 1 91.75 75 THR A N 1
ATOM 549 C CA . THR A 1 75 ? 1.694 -2.555 -6.156 1 91.75 75 THR A CA 1
ATOM 550 C C . THR A 1 75 ? 1.572 -1.973 -7.562 1 91.75 75 THR A C 1
ATOM 552 O O . THR A 1 75 ? 2.035 -2.578 -8.531 1 91.75 75 THR A O 1
ATOM 555 N N . GLY A 1 76 ? 0.899 -0.86 -7.656 1 82.12 76 GLY A N 1
ATOM 556 C CA . GLY A 1 76 ? 0.746 -0.162 -8.922 1 82.12 76 GLY A CA 1
ATOM 557 C C . GLY A 1 76 ? -0.129 -0.909 -9.914 1 82.12 76 GLY A C 1
ATOM 558 O O . GLY A 1 76 ? -1.201 -1.4 -9.555 1 82.12 76 GLY A O 1
ATOM 559 N N . ARG A 1 77 ? 0.363 -0.917 -11.125 1 82.81 77 ARG A N 1
ATOM 560 C CA . ARG A 1 77 ? -0.368 -1.566 -12.211 1 82.81 77 ARG A CA 1
ATOM 561 C C . ARG A 1 77 ? -0.246 -3.084 -12.125 1 82.81 77 ARG A C 1
ATOM 563 O O . ARG A 1 77 ? -1.014 -3.812 -12.758 1 82.81 77 ARG A O 1
ATOM 570 N N . PHE A 1 78 ? 0.611 -3.547 -11.289 1 86.94 78 PHE A N 1
ATOM 571 C CA . PHE A 1 78 ? 0.93 -4.969 -11.227 1 86.94 78 PHE A CA 1
ATOM 572 C C . PHE A 1 78 ? -0.199 -5.746 -10.562 1 86.94 78 PHE A C 1
ATOM 574 O O . PHE A 1 78 ? -0.557 -6.836 -11.016 1 86.94 78 PHE A O 1
AT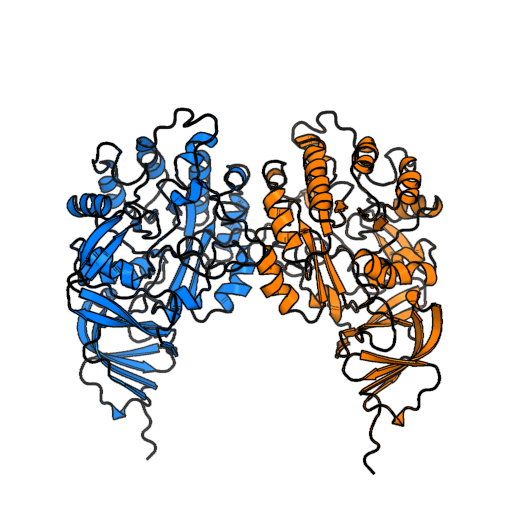OM 581 N N . GLY A 1 79 ? -0.792 -5.172 -9.539 1 92.44 79 GLY A N 1
ATOM 582 C CA . GLY A 1 79 ? -1.776 -5.883 -8.742 1 92.44 79 GLY A CA 1
ATOM 583 C C . GLY A 1 79 ? -3.15 -5.926 -9.383 1 92.44 79 GLY A C 1
ATOM 584 O O . GLY A 1 79 ? -3.678 -4.891 -9.805 1 92.44 79 GLY A O 1
ATOM 585 N N . MET A 1 80 ? -3.717 -7.098 -9.406 1 94.81 80 MET A N 1
ATOM 586 C CA . MET A 1 80 ? -5.031 -7.328 -10 1 94.81 80 MET A CA 1
ATOM 587 C C . MET A 1 80 ? -6.098 -7.477 -8.914 1 94.81 80 MET A C 1
ATOM 589 O O . MET A 1 80 ? -5.77 -7.66 -7.738 1 94.81 80 MET A O 1
ATOM 593 N N . ASN A 1 81 ? -7.336 -7.285 -9.32 1 96.69 81 ASN A N 1
ATOM 594 C CA . ASN A 1 81 ? -8.445 -7.594 -8.422 1 96.69 81 ASN A CA 1
ATOM 595 C C . ASN A 1 81 ? -8.477 -9.078 -8.062 1 96.69 81 ASN A C 1
ATOM 597 O O . ASN A 1 81 ? -8.555 -9.93 -8.953 1 96.69 81 ASN A O 1
ATOM 601 N N . ALA A 1 82 ? -8.477 -9.398 -6.809 1 98.44 82 ALA A N 1
ATOM 602 C CA . ALA A 1 82 ? -8.367 -10.773 -6.344 1 98.44 82 ALA A CA 1
ATOM 603 C C . ALA A 1 82 ? -9.562 -11.602 -6.797 1 98.44 82 ALA A C 1
ATOM 605 O O . ALA A 1 82 ? -9.406 -12.75 -7.227 1 98.44 82 ALA A O 1
ATOM 606 N N . ASP A 1 83 ? -10.734 -11.062 -6.77 1 98.56 83 ASP A N 1
ATOM 607 C CA . ASP A 1 83 ? -11.93 -11.812 -7.141 1 98.56 83 ASP A CA 1
ATOM 608 C C . ASP A 1 83 ? -11.992 -12.039 -8.648 1 98.56 83 ASP A C 1
ATOM 610 O O . ASP A 1 83 ? -12.43 -13.094 -9.109 1 98.56 83 ASP A O 1
ATOM 614 N N . MET A 1 84 ? -11.484 -11.078 -9.422 1 96.69 84 MET A N 1
ATOM 615 C CA . MET A 1 84 ? -11.469 -11.227 -10.875 1 96.69 84 MET A CA 1
ATOM 616 C C . MET A 1 84 ? -10.57 -12.383 -11.297 1 96.69 84 MET A C 1
ATOM 618 O O . MET A 1 84 ? -10.961 -13.219 -12.117 1 96.69 84 MET A O 1
ATOM 622 N N . VAL A 1 85 ? -9.375 -12.445 -10.648 1 96.38 85 VAL A N 1
ATOM 623 C CA . VAL A 1 85 ? -8.438 -13.5 -11.031 1 96.38 85 VAL A CA 1
ATOM 624 C C . VAL A 1 85 ? -8.758 -14.781 -10.266 1 96.38 85 VAL A C 1
ATOM 626 O O . VAL A 1 85 ? -8.312 -15.867 -10.648 1 96.38 85 VAL A O 1
ATOM 629 N N . GLY A 1 86 ? -9.539 -14.68 -9.172 1 98.38 86 GLY A N 1
ATOM 630 C CA . GLY A 1 86 ? -9.883 -15.805 -8.312 1 98.38 86 GLY A CA 1
ATOM 631 C C . GLY A 1 86 ? -11.258 -16.375 -8.602 1 98.38 86 GLY A C 1
ATOM 632 O O . GLY A 1 86 ? -11.492 -16.922 -9.688 1 98.38 86 GLY A O 1
ATOM 633 N N . VAL A 1 87 ? -12.234 -16.078 -7.777 1 98.81 87 VAL A N 1
ATOM 634 C CA . VAL A 1 87 ? -13.516 -16.781 -7.781 1 98.81 87 VAL A CA 1
ATOM 635 C C . VAL A 1 87 ? -14.25 -16.5 -9.094 1 98.81 87 VAL A C 1
ATOM 637 O O . VAL A 1 87 ? -14.961 -17.375 -9.602 1 98.81 87 VAL A O 1
ATOM 640 N N . GLN A 1 88 ? -14.047 -15.383 -9.727 1 98.56 88 GLN A N 1
ATOM 641 C CA . GLN A 1 88 ? -14.711 -15.086 -10.992 1 98.56 88 GLN A CA 1
ATOM 642 C C . GLN A 1 88 ? -14.016 -15.766 -12.164 1 98.56 88 GLN A C 1
ATOM 644 O O . GLN A 1 88 ? -14.477 -15.688 -13.305 1 98.56 88 GLN A O 1
ATOM 649 N N . SER A 1 89 ? -12.914 -16.422 -11.875 1 98 89 SER A N 1
ATOM 650 C CA . SER A 1 89 ? -12.18 -17.188 -12.875 1 98 89 SER A CA 1
ATOM 651 C C . SER A 1 89 ? -12.125 -18.656 -12.5 1 98 89 SER A C 1
ATOM 653 O O . SER A 1 89 ? -11.312 -19.422 -13.047 1 98 89 SER A O 1
ATOM 655 N N . GLY A 1 90 ? -12.914 -19.094 -11.508 1 98.62 90 GLY A N 1
ATOM 656 C CA . GLY A 1 90 ? -13.023 -20.484 -11.125 1 98.62 90 GLY A CA 1
ATOM 657 C C . GLY A 1 90 ? -11.953 -20.922 -10.148 1 98.62 90 GLY A C 1
ATOM 658 O O . GLY A 1 90 ? -11.758 -22.125 -9.93 1 98.62 90 GLY A O 1
ATOM 659 N N . VAL A 1 91 ? -11.18 -20 -9.555 1 98.88 91 VAL A N 1
ATOM 660 C CA . VAL A 1 91 ? -10.078 -20.266 -8.625 1 98.88 91 VAL A CA 1
ATOM 661 C C . VAL A 1 91 ? -10.484 -19.844 -7.215 1 98.88 91 VAL A C 1
ATOM 663 O O . VAL A 1 91 ? -10.922 -18.719 -6.996 1 98.88 91 VAL A O 1
ATOM 666 N N . THR A 1 92 ? -10.352 -20.719 -6.219 1 98.94 92 THR A N 1
ATOM 667 C CA . THR A 1 92 ? -10.883 -20.422 -4.891 1 98.94 92 THR A CA 1
ATOM 668 C C . THR A 1 92 ? -9.797 -19.844 -3.994 1 98.94 92 THR A C 1
ATOM 670 O O . THR A 1 92 ? -10.094 -19.125 -3.033 1 98.94 92 THR A O 1
ATOM 673 N N . THR A 1 93 ? -8.547 -20.188 -4.262 1 98.94 93 THR A N 1
ATOM 674 C CA . THR A 1 93 ? -7.441 -19.766 -3.406 1 98.94 93 THR A CA 1
ATOM 675 C C . THR A 1 93 ? -6.301 -19.188 -4.238 1 98.94 93 THR A C 1
ATOM 677 O O . THR A 1 93 ? -5.926 -19.75 -5.266 1 98.94 93 THR A O 1
ATOM 680 N N . LEU A 1 94 ? -5.828 -18.016 -3.812 1 98.88 94 LEU A N 1
ATOM 681 C CA . LEU A 1 94 ? -4.742 -17.328 -4.488 1 98.88 94 LEU A CA 1
ATOM 682 C C . LEU A 1 94 ? -3.549 -17.141 -3.555 1 98.88 94 LEU A C 1
ATOM 684 O O . LEU A 1 94 ? -3.723 -16.859 -2.369 1 98.88 94 LEU A O 1
ATOM 688 N N . VAL A 1 95 ? -2.324 -17.328 -4.07 1 98.81 95 VAL A N 1
ATOM 689 C CA . VAL A 1 95 ? -1.101 -16.969 -3.365 1 98.81 95 VAL A CA 1
ATOM 690 C C . VAL A 1 95 ? -0.454 -15.758 -4.047 1 98.81 95 VAL A C 1
ATOM 692 O O . VAL A 1 95 ? 0.019 -15.859 -5.184 1 98.81 95 VAL A O 1
ATOM 695 N N . ASP A 1 96 ? -0.493 -14.617 -3.391 1 98.62 96 ASP A N 1
ATOM 696 C CA . ASP A 1 96 ? 0.21 -13.445 -3.906 1 98.62 96 ASP A CA 1
ATOM 697 C C . ASP A 1 96 ? 1.722 -13.609 -3.773 1 98.62 96 ASP A C 1
ATOM 699 O O . ASP A 1 96 ? 2.223 -13.945 -2.697 1 98.62 96 ASP A O 1
ATOM 703 N N . GLN A 1 97 ? 2.416 -13.43 -4.852 1 97.44 97 GLN A N 1
ATOM 704 C CA . GLN A 1 97 ? 3.861 -13.617 -4.852 1 97.44 97 GLN A CA 1
ATOM 705 C C . GLN A 1 97 ? 4.594 -12.289 -4.715 1 97.44 97 GLN A C 1
ATOM 707 O O . GLN A 1 97 ? 4.84 -11.602 -5.715 1 97.44 97 GLN A O 1
ATOM 712 N N . GLY A 1 98 ? 4.938 -11.93 -3.479 1 97.31 98 GLY A N 1
ATOM 713 C CA . GLY A 1 98 ? 5.887 -10.852 -3.246 1 97.31 98 GLY A CA 1
ATOM 714 C C . GLY A 1 98 ? 5.242 -9.477 -3.24 1 97.31 98 GLY A C 1
ATOM 715 O O . GLY A 1 98 ? 5.938 -8.461 -3.305 1 97.31 98 GLY A O 1
ATOM 716 N N . GLY A 1 99 ? 3.939 -9.43 -3.248 1 96.81 99 GLY A N 1
ATOM 717 C CA . GLY A 1 99 ? 3.287 -8.133 -3.174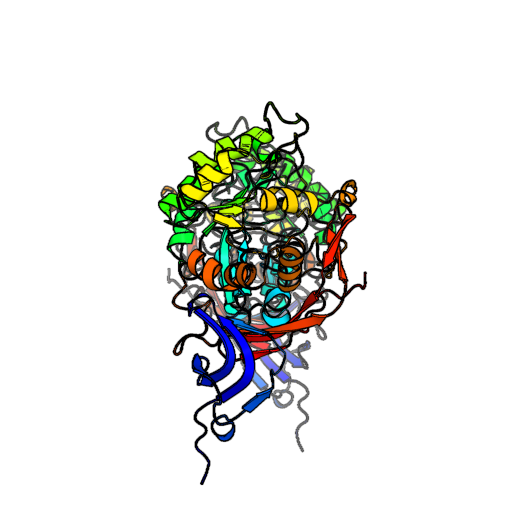 1 96.81 99 GLY A CA 1
ATOM 718 C C . GLY A 1 99 ? 3.521 -7.426 -1.854 1 96.81 99 GLY A C 1
ATOM 719 O O . GLY A 1 99 ? 4.105 -6.34 -1.821 1 96.81 99 GLY A O 1
ATOM 720 N N . PRO A 1 100 ? 3.078 -8.039 -0.751 1 97.19 100 PRO A N 1
ATOM 721 C CA . PRO A 1 100 ? 3.293 -7.391 0.544 1 97.19 100 PRO A CA 1
ATOM 722 C C . PRO A 1 100 ? 4.699 -7.625 1.096 1 97.19 100 PRO A C 1
ATOM 724 O O . PRO A 1 100 ? 5.309 -8.664 0.821 1 97.19 100 PRO A O 1
ATOM 727 N N . SER A 1 101 ? 5.227 -6.707 1.816 1 96.25 101 SER A N 1
ATOM 728 C CA . SER A 1 101 ? 6.461 -6.766 2.592 1 96.25 101 SER A CA 1
ATOM 729 C C . SER A 1 101 ? 6.18 -6.691 4.09 1 96.25 101 SER A C 1
ATOM 731 O O . SER A 1 101 ? 5.023 -6.609 4.504 1 96.25 101 SER A O 1
ATOM 733 N N . CYS A 1 102 ? 7.289 -6.723 4.852 1 94.94 102 CYS A N 1
ATOM 734 C CA . CYS A 1 102 ? 7.129 -6.605 6.297 1 94.94 102 CYS A CA 1
ATOM 735 C C . CYS A 1 102 ? 6.438 -5.297 6.664 1 94.94 102 CYS A C 1
ATOM 737 O O . CYS A 1 102 ? 5.766 -5.215 7.695 1 94.94 102 CYS A O 1
ATOM 739 N N . MET A 1 103 ? 6.484 -4.312 5.797 1 92.25 103 MET A N 1
ATOM 740 C CA . MET A 1 103 ? 5.922 -3.004 6.113 1 92.25 103 MET A CA 1
ATOM 741 C C . MET A 1 103 ? 4.477 -2.904 5.633 1 92.25 103 MET A C 1
ATOM 743 O O . MET A 1 103 ? 3.645 -2.264 6.277 1 92.25 103 MET A O 1
ATOM 747 N N . THR A 1 104 ? 4.16 -3.578 4.516 1 94.88 104 THR A N 1
ATOM 748 C CA . THR A 1 104 ? 2.879 -3.32 3.865 1 94.88 104 THR A CA 1
ATOM 749 C C . THR A 1 104 ? 1.924 -4.492 4.07 1 94.88 104 THR A C 1
ATOM 751 O O . THR A 1 104 ? 0.773 -4.445 3.627 1 94.88 104 THR A O 1
ATOM 754 N N . LEU A 1 105 ? 2.346 -5.562 4.828 1 97 105 LEU A N 1
ATOM 755 C CA . LEU A 1 105 ? 1.555 -6.77 5.051 1 97 105 LEU A CA 1
ATOM 756 C C . LEU A 1 105 ? 0.209 -6.43 5.684 1 97 105 LEU A C 1
ATOM 758 O O . LEU A 1 105 ? -0.82 -6.992 5.305 1 97 105 LEU A O 1
ATOM 762 N N . PRO A 1 106 ? 0.118 -5.477 6.59 1 96.5 106 PRO A N 1
ATOM 763 C CA . PRO A 1 106 ? -1.192 -5.148 7.156 1 96.5 106 PRO A CA 1
ATOM 764 C C . PRO A 1 106 ? -2.178 -4.641 6.105 1 96.5 106 PRO A C 1
ATOM 766 O O . PRO A 1 106 ? -3.371 -4.945 6.176 1 96.5 106 PRO A O 1
ATOM 769 N N . GLY A 1 107 ? -1.622 -3.857 5.168 1 96.81 107 GLY A N 1
ATOM 770 C CA . GLY A 1 107 ? -2.494 -3.42 4.09 1 96.81 107 GLY A CA 1
ATOM 771 C C . GLY A 1 107 ? -3.047 -4.566 3.266 1 96.81 107 GLY A C 1
ATOM 772 O O . GLY A 1 107 ? -4.227 -4.57 2.904 1 96.81 107 GLY A O 1
ATOM 773 N N . PHE A 1 108 ? -2.205 -5.523 2.994 1 98.31 108 PHE A N 1
ATOM 774 C CA . PHE A 1 108 ? -2.656 -6.703 2.266 1 98.31 108 PHE A CA 1
ATOM 775 C C . PHE A 1 108 ? -3.744 -7.434 3.043 1 98.31 108 PHE A C 1
ATOM 777 O O . PHE A 1 108 ? -4.746 -7.863 2.465 1 98.31 108 PHE A O 1
ATOM 784 N N . ARG A 1 109 ? -3.566 -7.57 4.305 1 98.19 109 ARG A N 1
ATOM 785 C CA . ARG A 1 109 ? -4.539 -8.25 5.156 1 98.19 109 ARG A CA 1
ATOM 786 C C . ARG A 1 109 ? -5.891 -7.539 5.113 1 98.19 109 ARG A C 1
ATOM 788 O O . ARG A 1 109 ? -6.906 -8.156 4.785 1 98.19 109 ARG A O 1
ATOM 795 N N . HIS A 1 110 ? -5.891 -6.242 5.312 1 97.5 110 HIS A N 1
ATOM 796 C CA . HIS A 1 110 ? -7.137 -5.543 5.613 1 97.5 110 HIS A CA 1
ATOM 797 C C . HIS A 1 110 ? -7.836 -5.09 4.336 1 97.5 110 HIS A C 1
ATOM 799 O O . HIS A 1 110 ? -9.062 -4.996 4.297 1 97.5 110 HIS A O 1
ATOM 805 N N . PHE A 1 111 ? -7.02 -4.852 3.266 1 98 111 PHE A N 1
ATOM 806 C CA . PHE A 1 111 ? -7.633 -4.297 2.064 1 98 111 PHE A CA 1
ATOM 807 C C . PHE A 1 111 ? -7.895 -5.387 1.032 1 98 111 PHE A C 1
ATOM 809 O O . PHE A 1 111 ? -8.727 -5.219 0.142 1 98 111 PHE A O 1
ATOM 816 N N . ILE A 1 112 ? -7.137 -6.527 1.103 1 98.56 112 ILE A N 1
ATOM 817 C CA . ILE A 1 112 ? -7.262 -7.555 0.076 1 98.56 112 ILE A CA 1
ATOM 818 C C . ILE A 1 112 ? -7.836 -8.828 0.69 1 98.56 112 ILE A C 1
ATOM 820 O O . ILE A 1 112 ? -8.984 -9.188 0.431 1 98.56 112 ILE A O 1
ATOM 824 N N . ALA A 1 113 ? -7.117 -9.422 1.635 1 98.69 113 ALA A N 1
ATOM 825 C CA . ALA A 1 113 ? -7.449 -10.75 2.146 1 98.69 113 ALA A CA 1
ATOM 826 C C . ALA A 1 113 ? -8.812 -10.75 2.834 1 98.69 113 ALA A C 1
ATOM 828 O O . ALA A 1 113 ? -9.641 -11.625 2.586 1 98.69 113 ALA A O 1
ATOM 829 N N . GLU A 1 114 ? -9.086 -9.695 3.666 1 98.31 114 GLU A N 1
ATOM 830 C CA . GLU A 1 114 ? -10.305 -9.648 4.461 1 98.31 114 GLU A CA 1
ATOM 831 C C . GLU A 1 114 ? -11.492 -9.18 3.617 1 98.31 114 GLU A C 1
ATOM 833 O O . GLU A 1 114 ? -12.648 -9.383 3.996 1 98.31 114 GLU A O 1
ATOM 838 N N . LYS A 1 115 ? -11.203 -8.594 2.471 1 98 115 LYS A N 1
ATOM 839 C CA . LYS A 1 115 ? -12.281 -7.953 1.727 1 98 115 LYS A CA 1
ATOM 840 C C . LYS A 1 115 ? -12.664 -8.773 0.495 1 98 115 LYS A C 1
ATOM 842 O O . LYS A 1 115 ? -13.711 -8.547 -0.105 1 98 115 LYS A O 1
ATOM 847 N N . SER A 1 116 ? -11.906 -9.781 0.11 1 98.56 116 SER A N 1
ATOM 848 C CA . SER A 1 116 ? -12.156 -10.562 -1.096 1 98.56 116 SER A CA 1
ATOM 849 C C . SER A 1 116 ? -12.977 -11.812 -0.785 1 98.56 116 SER A C 1
ATOM 851 O O . SER A 1 116 ? -12.898 -12.352 0.321 1 98.56 116 SER A O 1
ATOM 853 N N . SER A 1 117 ? -13.781 -12.234 -1.801 1 98.69 117 SER A N 1
ATOM 854 C CA . SER A 1 117 ? -14.414 -13.547 -1.729 1 98.69 117 SER A CA 1
ATOM 855 C C . SER A 1 117 ? -13.398 -14.664 -1.934 1 98.69 117 SER A C 1
ATOM 857 O O . SER A 1 117 ? -13.539 -15.758 -1.376 1 98.69 117 SER A O 1
ATOM 859 N N . SER A 1 118 ? -12.367 -14.398 -2.74 1 98.81 118 SER A N 1
ATOM 860 C CA . SER A 1 118 ? -11.273 -15.344 -2.934 1 98.81 118 SER A CA 1
ATOM 861 C C . SER A 1 118 ? -10.43 -15.477 -1.669 1 98.81 118 SER A C 1
ATOM 863 O O . SER A 1 118 ? -10.156 -14.484 -0.99 1 98.81 118 SER A O 1
ATOM 865 N N . ARG A 1 119 ? -10.078 -16.656 -1.302 1 98.75 119 ARG A N 1
ATOM 866 C CA . ARG A 1 119 ? -9.078 -16.844 -0.259 1 98.75 119 ARG A CA 1
ATOM 867 C C . ARG A 1 119 ? -7.695 -16.422 -0.75 1 98.75 119 ARG A C 1
ATOM 869 O O . ARG A 1 119 ? -7.273 -16.812 -1.838 1 98.75 119 ARG A O 1
ATOM 876 N N . THR A 1 120 ? -7.031 -15.57 0.026 1 98.69 120 THR A N 1
ATOM 877 C CA . THR A 1 120 ? -5.711 -15.125 -0.412 1 98.69 120 THR A CA 1
ATOM 878 C C . THR A 1 120 ? -4.664 -15.398 0.665 1 98.69 120 THR A C 1
ATOM 880 O O . THR A 1 120 ? -4.934 -15.234 1.856 1 98.69 120 THR A O 1
ATOM 883 N N . TYR A 1 121 ? -3.523 -15.883 0.315 1 98.81 121 TYR A N 1
ATOM 884 C CA . TYR A 1 121 ? -2.307 -15.984 1.114 1 98.81 121 TYR A CA 1
ATOM 885 C C . TYR A 1 121 ? -1.172 -15.188 0.483 1 98.81 121 TYR A C 1
ATOM 887 O O . TYR A 1 121 ? -1.277 -14.75 -0.665 1 98.81 121 TYR A O 1
ATOM 895 N N . ALA A 1 122 ? -0.127 -15.008 1.242 1 98.62 122 ALA A N 1
ATOM 896 C CA . ALA A 1 122 ? 1 -14.227 0.735 1 98.62 122 ALA A CA 1
ATOM 897 C C . ALA A 1 122 ? 2.307 -15 0.868 1 98.62 122 ALA A C 1
ATOM 899 O O . ALA A 1 122 ? 2.57 -15.617 1.906 1 98.62 122 ALA A O 1
ATOM 900 N N . PHE A 1 123 ? 3.053 -15.109 -0.197 1 98.81 123 PHE A N 1
ATOM 901 C CA . PHE A 1 123 ? 4.5 -15.242 -0.066 1 98.81 123 PHE A CA 1
ATOM 902 C C . PHE A 1 123 ? 5.164 -13.883 0.086 1 98.81 123 PHE A C 1
ATOM 904 O O . PHE A 1 123 ? 5.223 -13.109 -0.871 1 98.81 123 PHE A O 1
ATOM 911 N N . LEU A 1 124 ? 5.574 -13.641 1.283 1 98.62 124 LEU A N 1
ATOM 912 C CA . LEU A 1 124 ? 6.059 -12.32 1.685 1 98.62 124 LEU A CA 1
ATOM 913 C C . LEU A 1 124 ? 7.328 -11.961 0.922 1 98.62 124 LEU A C 1
ATOM 915 O O . LEU A 1 124 ? 8.219 -12.789 0.759 1 98.62 124 LEU A O 1
ATOM 919 N N . SER A 1 125 ? 7.359 -10.734 0.444 1 98 125 SER A N 1
ATOM 920 C CA . SER A 1 125 ? 8.555 -10.258 -0.237 1 98 125 SER A CA 1
ATOM 921 C C . SER A 1 125 ? 9.758 -10.227 0.708 1 98 125 SER A C 1
ATOM 923 O O . SER A 1 125 ? 9.641 -9.773 1.85 1 98 125 SER A O 1
ATOM 925 N N . ALA A 1 126 ? 10.906 -10.617 0.231 1 97.81 126 ALA A N 1
ATOM 926 C CA . ALA A 1 126 ? 12.133 -10.461 0.998 1 97.81 126 ALA A CA 1
ATOM 927 C C . ALA A 1 126 ? 12.57 -9 1.044 1 97.81 126 ALA A C 1
ATOM 929 O O . ALA A 1 126 ? 13.43 -8.625 1.851 1 97.81 126 ALA A O 1
ATOM 930 N N . TYR A 1 127 ? 12.008 -8.188 0.153 1 96.25 127 TYR A N 1
ATOM 931 C CA . TYR A 1 127 ? 12.398 -6.793 -0.013 1 96.25 127 TYR A CA 1
ATOM 932 C C . TYR A 1 127 ? 11.461 -5.871 0.76 1 96.25 127 TYR A C 1
ATOM 934 O O . TYR A 1 127 ? 10.25 -6.09 0.791 1 96.25 127 TYR A O 1
ATOM 942 N N . LEU A 1 128 ? 12.008 -4.777 1.292 1 93.75 128 LEU A N 1
ATOM 943 C CA . LEU A 1 128 ? 11.258 -3.84 2.125 1 93.75 128 LEU A CA 1
ATOM 944 C C . LEU A 1 128 ? 10.109 -3.213 1.343 1 93.75 128 LEU A C 1
ATOM 946 O O . LEU A 1 128 ? 9.062 -2.9 1.913 1 93.75 128 LEU A O 1
ATOM 950 N N . VAL A 1 129 ? 10.273 -3.15 0.053 1 92.5 129 VAL A N 1
ATOM 951 C CA . VAL A 1 129 ? 9.32 -2.387 -0.753 1 92.5 129 VAL A CA 1
ATOM 952 C C . VAL A 1 129 ? 8.219 -3.309 -1.264 1 92.5 129 VAL A C 1
ATOM 954 O O . VAL A 1 129 ? 7.234 -2.846 -1.844 1 92.5 129 VAL A O 1
ATOM 957 N N . GLY A 1 130 ? 8.352 -4.602 -1.037 1 93.62 130 GLY A N 1
ATOM 958 C CA . GLY A 1 130 ? 7.391 -5.512 -1.63 1 93.62 130 GLY A CA 1
ATOM 959 C C . GLY A 1 130 ? 7.441 -5.535 -3.146 1 93.62 130 GLY A C 1
ATOM 960 O O . GLY A 1 130 ? 8.523 -5.559 -3.736 1 93.62 130 GLY A O 1
ATOM 961 N N . GLY A 1 131 ? 6.316 -5.629 -3.732 1 89.88 131 GLY A N 1
ATOM 962 C CA . GLY A 1 131 ? 6.246 -5.758 -5.18 1 89.88 131 GLY A CA 1
ATOM 963 C C . GLY A 1 131 ? 6.027 -4.434 -5.883 1 89.88 131 GLY A C 1
ATOM 964 O O . GLY A 1 131 ? 5.246 -4.352 -6.832 1 89.88 131 GLY A O 1
ATOM 965 N N . LEU A 1 132 ? 6.691 -3.396 -5.414 1 84.25 132 LEU A N 1
ATOM 966 C CA . LEU A 1 132 ? 6.539 -2.098 -6.062 1 84.25 132 LEU A CA 1
ATOM 967 C C . LEU A 1 132 ? 7.32 -2.049 -7.371 1 84.25 132 LEU A C 1
ATOM 969 O O . LEU A 1 132 ? 8.5 -1.699 -7.383 1 84.25 132 LEU A O 1
ATOM 973 N N . GLU A 1 133 ? 6.688 -2.369 -8.469 1 74.62 133 GLU A N 1
ATOM 974 C CA . GLU A 1 133 ? 7.082 -2.332 -9.875 1 74.62 133 GLU A CA 1
ATOM 975 C C . GLU A 1 133 ? 8.578 -2.561 -10.031 1 74.62 133 GLU A C 1
ATOM 977 O O . GLU A 1 133 ? 9.266 -1.787 -10.711 1 74.62 133 GLU A O 1
ATOM 982 N N . GLY A 1 134 ? 9.031 -3.586 -9.547 1 66.56 134 GLY A N 1
ATOM 983 C CA . GLY A 1 134 ? 10.438 -3.957 -9.516 1 66.56 134 GLY A CA 1
ATOM 984 C C . GLY A 1 134 ? 11.062 -4.039 -10.898 1 66.56 134 GLY A C 1
ATOM 985 O O . GLY A 1 134 ? 12.258 -3.789 -11.062 1 66.56 134 GLY A O 1
ATOM 986 N N . HIS A 1 135 ? 10.242 -4.262 -11.844 1 74.44 135 HIS A N 1
ATOM 987 C CA . HIS A 1 135 ? 10.805 -4.395 -13.18 1 74.44 135 HIS A CA 1
ATOM 988 C C . HIS A 1 135 ? 11.281 -3.051 -13.719 1 74.44 135 HIS A C 1
ATOM 990 O O . HIS A 1 135 ? 12.094 -3 -14.641 1 74.44 135 HIS A O 1
ATOM 996 N N . TYR A 1 136 ? 10.812 -1.979 -13.047 1 79.19 136 TYR A N 1
ATOM 997 C CA . TYR A 1 136 ? 11.211 -0.647 -13.484 1 79.19 136 TYR A CA 1
ATOM 998 C C . TYR A 1 136 ? 12.281 -0.065 -12.562 1 79.19 136 TYR A C 1
ATOM 1000 O O . TYR A 1 136 ? 13.109 0.742 -12.992 1 79.19 136 TYR A O 1
ATOM 1008 N N . TYR A 1 137 ? 12.242 -0.572 -11.414 1 88.56 137 TYR A N 1
ATOM 1009 C CA . TYR A 1 137 ? 13.07 0.117 -10.43 1 88.56 137 TYR A CA 1
ATOM 1010 C C . TYR A 1 137 ? 13.922 -0.873 -9.641 1 88.56 137 TYR A C 1
ATOM 1012 O O . TYR A 1 137 ? 13.727 -1.048 -8.438 1 88.56 137 TYR A O 1
ATOM 1020 N N . PRO A 1 138 ? 14.906 -1.457 -10.297 1 90.81 138 PRO A N 1
ATOM 1021 C CA . PRO A 1 138 ? 15.719 -2.5 -9.664 1 90.81 138 PRO A CA 1
ATOM 1022 C C . PRO A 1 138 ? 16.422 -2.018 -8.398 1 90.81 138 PRO A C 1
ATOM 1024 O O . PRO A 1 138 ? 16.672 -2.811 -7.488 1 90.81 138 PRO A O 1
ATOM 1027 N N . ASN A 1 139 ? 16.703 -0.697 -8.273 1 91.56 139 ASN A N 1
ATOM 1028 C CA . ASN A 1 139 ? 17.469 -0.159 -7.152 1 91.56 139 ASN A CA 1
ATOM 1029 C C . ASN A 1 139 ? 16.703 -0.289 -5.84 1 91.56 139 ASN A C 1
ATOM 1031 O O . ASN A 1 139 ? 17.297 -0.189 -4.762 1 91.56 139 ASN A O 1
ATOM 1035 N N . LEU A 1 140 ? 15.438 -0.514 -5.895 1 93.5 140 LEU A N 1
ATOM 1036 C CA . LEU A 1 140 ? 14.617 -0.708 -4.699 1 93.5 140 LEU A CA 1
ATOM 1037 C C . LEU A 1 140 ? 14.797 -2.115 -4.145 1 93.5 140 LEU A C 1
ATOM 1039 O O . LEU A 1 140 ? 14.352 -2.408 -3.031 1 93.5 140 LEU A O 1
ATOM 1043 N N . TYR A 1 141 ? 15.508 -2.984 -4.879 1 94.25 141 TYR A N 1
ATOM 1044 C CA . TYR A 1 141 ? 15.578 -4.402 -4.531 1 94.25 141 TYR A CA 1
ATOM 1045 C C . TYR A 1 141 ? 17.016 -4.82 -4.23 1 94.25 141 TYR A C 1
ATOM 1047 O O . TYR A 1 141 ? 17.344 -6.004 -4.316 1 94.25 141 TYR A O 1
ATOM 1055 N N . ARG A 1 142 ? 17.812 -3.877 -3.916 1 94.56 142 ARG A N 1
ATOM 1056 C CA . ARG A 1 142 ? 19.203 -4.133 -3.572 1 94.56 142 ARG A CA 1
ATOM 1057 C C . ARG A 1 142 ? 19.328 -4.684 -2.156 1 94.56 142 ARG A C 1
ATOM 1059 O O . ARG A 1 142 ? 18.406 -4.551 -1.35 1 94.56 142 ARG A O 1
ATOM 1066 N N . PRO A 1 143 ? 20.469 -5.254 -1.804 1 96.12 143 PRO A N 1
ATOM 1067 C CA . PRO A 1 143 ? 20.656 -5.918 -0.511 1 96.12 143 PRO A CA 1
ATOM 1068 C C . PRO A 1 143 ? 20.391 -4.988 0.672 1 96.12 143 PRO A C 1
ATOM 1070 O O . PRO A 1 143 ? 19.844 -5.418 1.69 1 96.12 143 PRO A O 1
ATOM 1073 N N . ASP A 1 144 ? 20.719 -3.719 0.588 1 94 144 ASP A N 1
ATOM 1074 C CA . ASP A 1 144 ? 20.531 -2.803 1.71 1 94 144 ASP A CA 1
ATOM 1075 C C . ASP A 1 144 ? 19.078 -2.367 1.829 1 94 144 ASP A C 1
ATOM 1077 O O . ASP A 1 144 ? 18.734 -1.573 2.705 1 94 144 ASP A O 1
ATOM 1081 N N . CYS A 1 145 ? 18.266 -2.891 0.999 1 94.81 145 CYS A N 1
ATOM 1082 C CA . CYS A 1 145 ? 16.812 -2.693 1.093 1 94.81 145 CYS A CA 1
ATOM 1083 C C . CYS A 1 145 ? 16.109 -3.979 1.509 1 94.81 145 CYS A C 1
ATOM 1085 O O . CYS A 1 145 ? 14.953 -4.195 1.168 1 94.81 145 CYS A O 1
ATOM 1087 N N . VAL A 1 146 ? 16.844 -4.855 2.141 1 96.44 146 VAL A N 1
ATOM 1088 C CA . VAL A 1 146 ? 16.344 -6.07 2.771 1 96.44 146 VAL A CA 1
ATOM 1089 C C . VAL A 1 146 ? 16.609 -6.02 4.273 1 96.44 146 VAL A C 1
ATOM 1091 O O . VAL A 1 146 ? 17.703 -5.648 4.703 1 96.44 146 VAL A O 1
ATOM 1094 N N . ASP A 1 147 ? 15.641 -6.262 5.078 1 95.69 147 ASP A N 1
ATOM 1095 C CA . ASP A 1 147 ? 15.773 -6.363 6.527 1 95.69 147 ASP A CA 1
ATOM 1096 C C . ASP A 1 147 ? 15.328 -7.738 7.023 1 95.69 147 ASP A C 1
ATOM 1098 O O . ASP A 1 147 ? 14.133 -8 7.16 1 95.69 147 ASP A O 1
ATOM 1102 N N . ILE A 1 148 ? 16.344 -8.578 7.285 1 97.81 148 ILE A N 1
ATOM 1103 C CA . ILE A 1 148 ? 16.094 -9.977 7.617 1 97.81 148 ILE A CA 1
ATOM 1104 C C . ILE A 1 148 ? 15.242 -10.062 8.883 1 97.81 148 ILE A C 1
ATOM 1106 O O . ILE A 1 148 ? 14.203 -10.734 8.898 1 97.81 148 ILE A O 1
ATOM 1110 N N . ASP A 1 149 ? 15.617 -9.32 9.914 1 96.69 149 ASP A N 1
ATOM 1111 C CA . ASP A 1 149 ? 14.945 -9.406 11.203 1 96.69 149 ASP A CA 1
ATOM 1112 C C . ASP A 1 149 ? 13.492 -8.953 11.094 1 96.69 149 ASP A C 1
ATOM 1114 O O . ASP A 1 149 ? 12.586 -9.625 11.594 1 96.69 149 ASP A O 1
ATOM 1118 N N . ALA A 1 150 ? 13.266 -7.828 10.445 1 95.06 150 ALA A N 1
ATOM 1119 C CA . ALA A 1 150 ? 11.914 -7.289 10.305 1 95.06 150 ALA A CA 1
ATOM 1120 C C . ALA A 1 150 ? 11.031 -8.242 9.508 1 95.06 150 ALA A C 1
ATOM 1122 O O . ALA A 1 150 ? 9.859 -8.438 9.844 1 95.06 150 ALA A O 1
ATOM 1123 N N . THR A 1 151 ? 11.57 -8.828 8.461 1 97.69 151 THR A N 1
ATOM 1124 C CA . THR A 1 151 ? 10.797 -9.727 7.609 1 97.69 151 THR A CA 1
ATOM 1125 C C . THR A 1 151 ? 10.445 -11.008 8.359 1 97.69 151 THR A C 1
ATOM 1127 O O . THR A 1 151 ? 9.305 -11.469 8.297 1 97.69 151 THR A O 1
ATOM 1130 N N . VAL A 1 152 ? 11.414 -11.531 9.094 1 98.38 152 VAL A N 1
ATOM 1131 C CA . VAL A 1 152 ? 11.164 -12.734 9.883 1 98.38 152 VAL A CA 1
ATOM 1132 C C . VAL A 1 152 ? 10.078 -12.461 10.914 1 98.38 152 VAL A C 1
ATOM 1134 O O . VAL A 1 152 ? 9.156 -13.266 11.086 1 98.38 152 VAL A O 1
ATOM 1137 N N . LYS A 1 153 ? 10.164 -11.352 11.57 1 97.12 153 LYS A N 1
ATOM 1138 C CA . LYS A 1 153 ? 9.188 -10.992 12.602 1 97.12 153 LYS A CA 1
ATOM 1139 C C . LYS A 1 153 ? 7.785 -10.883 12.016 1 97.12 153 LYS A C 1
ATOM 1141 O O . LYS A 1 153 ? 6.828 -11.414 12.578 1 97.12 153 LYS A O 1
ATOM 1146 N N . ALA A 1 154 ? 7.668 -10.195 10.914 1 97 154 ALA A N 1
ATOM 1147 C CA . ALA A 1 154 ? 6.375 -10.031 10.258 1 97 154 ALA A CA 1
ATOM 1148 C C . ALA A 1 154 ? 5.805 -11.383 9.828 1 97 154 ALA A C 1
ATOM 1150 O O . ALA A 1 154 ? 4.621 -11.656 10.039 1 97 154 ALA A O 1
ATOM 1151 N N . ALA A 1 155 ? 6.637 -12.211 9.25 1 98.5 155 ALA A N 1
ATOM 1152 C CA . ALA A 1 155 ? 6.199 -13.516 8.773 1 98.5 155 ALA A CA 1
ATOM 1153 C C . ALA A 1 155 ? 5.719 -14.391 9.922 1 98.5 155 ALA A C 1
ATOM 1155 O O . ALA A 1 155 ? 4.633 -14.977 9.852 1 98.5 155 ALA A O 1
ATOM 1156 N N . THR A 1 156 ? 6.461 -14.422 10.969 1 97.81 156 THR A N 1
ATOM 1157 C CA . THR A 1 156 ? 6.176 -15.32 12.086 1 97.81 156 THR A CA 1
ATOM 1158 C C . THR A 1 156 ? 4.93 -14.859 12.836 1 97.81 156 THR A C 1
ATOM 1160 O O . THR A 1 156 ? 4.176 -15.688 13.359 1 97.81 156 THR A O 1
ATOM 1163 N N . ALA A 1 157 ? 4.719 -13.562 12.891 1 97.69 157 ALA A N 1
ATOM 1164 C CA . ALA A 1 157 ? 3.566 -13.023 13.617 1 97.69 157 ALA A CA 1
ATOM 1165 C C . ALA A 1 157 ? 2.287 -13.18 12.797 1 97.69 157 ALA A C 1
ATOM 1167 O O . ALA A 1 157 ? 1.185 -12.977 13.312 1 97.69 157 ALA A O 1
ATOM 1168 N N . ASN A 1 158 ? 2.396 -13.531 11.555 1 98.38 158 ASN A N 1
ATOM 1169 C CA . ASN A 1 158 ? 1.24 -13.609 10.664 1 98.38 158 ASN A CA 1
ATOM 1170 C C . ASN A 1 158 ? 1.201 -14.93 9.906 1 98.38 158 ASN A C 1
ATOM 1172 O O . ASN A 1 158 ? 1.005 -14.945 8.695 1 98.38 158 ASN A O 1
ATOM 1176 N N . ARG A 1 159 ? 1.331 -16.016 10.555 1 97.19 159 ARG A N 1
ATOM 1177 C CA . ARG A 1 159 ? 1.411 -17.344 9.961 1 97.19 159 ARG A CA 1
ATOM 1178 C C . ARG A 1 159 ? 0.075 -17.75 9.352 1 97.19 159 ARG A C 1
ATOM 1180 O O . ARG A 1 159 ? 0.015 -18.688 8.539 1 97.19 159 ARG A O 1
ATOM 1187 N N . ASP A 1 160 ? -0.923 -17.078 9.773 1 97.62 160 ASP A N 1
ATOM 1188 C CA . ASP A 1 160 ? -2.24 -17.359 9.211 1 97.62 160 ASP A CA 1
ATOM 1189 C C . ASP A 1 160 ? -2.357 -16.828 7.785 1 97.62 160 ASP A C 1
ATOM 1191 O O . ASP A 1 160 ? -3.215 -17.266 7.016 1 97.62 160 ASP A O 1
ATOM 1195 N N . LEU A 1 161 ? -1.517 -15.891 7.43 1 98.5 161 LEU A N 1
ATOM 1196 C CA . LEU A 1 161 ? -1.604 -15.203 6.145 1 98.5 161 LEU A CA 1
ATOM 1197 C C . LEU A 1 161 ? -0.349 -15.453 5.312 1 98.5 161 LEU A C 1
ATOM 1199 O O . LEU A 1 161 ? -0.433 -15.664 4.102 1 98.5 161 LEU A O 1
ATOM 1203 N N . VAL A 1 162 ? 0.8 -15.445 5.941 1 98.81 162 VAL A N 1
ATOM 1204 C CA . VAL A 1 162 ? 2.084 -15.594 5.266 1 98.81 162 VAL A CA 1
ATOM 1205 C C . VAL A 1 162 ? 2.469 -17.062 5.203 1 98.81 162 VAL A C 1
ATOM 1207 O O . VAL A 1 162 ? 2.578 -17.734 6.234 1 98.81 162 VAL A O 1
ATOM 1210 N N . ARG A 1 163 ? 2.758 -17.547 3.947 1 98.75 163 ARG A N 1
ATOM 1211 C CA . ARG A 1 163 ? 3 -18.969 3.775 1 98.75 163 ARG A CA 1
ATOM 1212 C C . ARG A 1 163 ? 4.34 -19.219 3.09 1 98.75 163 ARG A C 1
ATOM 1214 O O . ARG A 1 163 ? 4.688 -20.375 2.795 1 98.75 163 ARG A O 1
ATOM 1221 N N . GLY A 1 164 ? 5.117 -18.234 2.85 1 98.81 164 GLY A N 1
ATOM 1222 C CA . GLY A 1 164 ? 6.426 -18.344 2.229 1 98.81 164 GLY A CA 1
ATOM 1223 C C . GLY A 1 164 ? 7.105 -17 2.016 1 98.81 164 GLY A C 1
ATOM 1224 O O . GLY A 1 164 ? 6.57 -15.969 2.408 1 98.81 164 GLY A O 1
ATOM 1225 N N . ILE A 1 165 ? 8.297 -17.031 1.458 1 98.81 165 ILE A N 1
ATOM 1226 C CA . ILE A 1 165 ? 9.109 -15.859 1.167 1 98.81 165 ILE A CA 1
ATOM 1227 C C . ILE A 1 165 ? 9.438 -15.812 -0.323 1 98.81 165 ILE A C 1
ATOM 1229 O O . ILE A 1 165 ? 9.812 -16.828 -0.913 1 98.81 165 ILE A O 1
ATOM 1233 N N . LYS A 1 166 ? 9.234 -14.68 -0.938 1 98.38 166 LYS A N 1
ATOM 1234 C CA . LYS A 1 166 ? 9.508 -14.5 -2.359 1 98.38 166 LYS A CA 1
ATOM 1235 C C . LYS A 1 166 ? 10.836 -13.773 -2.578 1 98.38 166 LYS A C 1
ATOM 1237 O O . LYS A 1 166 ? 11.102 -12.758 -1.929 1 98.38 166 LYS A O 1
ATOM 1242 N N . ALA A 1 167 ? 11.625 -14.25 -3.451 1 96.44 167 ALA A N 1
ATOM 1243 C CA . ALA A 1 167 ? 12.883 -13.609 -3.84 1 96.44 167 ALA A CA 1
ATOM 1244 C C . ALA A 1 167 ? 13.164 -13.812 -5.328 1 96.44 167 ALA A C 1
ATOM 1246 O O . ALA A 1 167 ? 12.484 -14.602 -5.988 1 96.44 167 ALA A O 1
ATOM 1247 N N . HIS A 1 168 ? 14.109 -13.094 -5.852 1 94.56 168 HIS A N 1
ATOM 1248 C CA . HIS A 1 168 ? 14.398 -13.094 -7.281 1 94.56 168 HIS A CA 1
ATOM 1249 C C . HIS A 1 168 ? 15.867 -13.398 -7.551 1 94.56 168 HIS A C 1
ATOM 1251 O O . HIS A 1 168 ? 16.75 -12.648 -7.121 1 94.56 168 HIS A O 1
ATOM 1257 N N . ALA A 1 169 ? 16.094 -14.492 -8.266 1 93.62 169 ALA A N 1
ATOM 1258 C CA . ALA A 1 169 ? 17.422 -14.875 -8.727 1 93.62 169 ALA A CA 1
ATOM 1259 C C . ALA A 1 169 ? 17.547 -14.703 -10.234 1 93.62 169 ALA A C 1
ATOM 1261 O O . ALA A 1 169 ? 17.438 -15.672 -10.992 1 93.62 169 ALA A O 1
ATOM 1262 N N . GLU A 1 170 ? 17.75 -13.484 -10.648 1 89.38 170 GLU A N 1
ATOM 1263 C CA . GLU A 1 170 ? 17.797 -13.164 -12.078 1 89.38 170 GLU A CA 1
ATOM 1264 C C . GLU A 1 170 ? 19.047 -12.352 -12.414 1 89.38 170 GLU A C 1
ATOM 1266 O O . GLU A 1 170 ? 19.672 -11.766 -11.531 1 89.38 170 GLU A O 1
ATOM 1271 N N . ILE A 1 171 ? 19.406 -12.336 -13.648 1 89.94 171 ILE A N 1
ATOM 1272 C CA . ILE A 1 171 ? 20.703 -11.883 -14.117 1 89.94 171 ILE A CA 1
ATOM 1273 C C . ILE A 1 171 ? 20.875 -10.391 -13.836 1 89.94 171 ILE A C 1
ATOM 1275 O O . ILE A 1 171 ? 21.969 -9.93 -13.531 1 89.94 171 ILE A O 1
ATOM 1279 N N . GLY A 1 172 ? 19.859 -9.633 -13.953 1 90.5 172 GLY A N 1
ATOM 1280 C CA . GLY A 1 172 ? 19.984 -8.211 -13.664 1 90.5 172 GLY A CA 1
ATOM 1281 C C . GLY A 1 172 ? 20.391 -7.922 -12.234 1 90.5 172 GLY A C 1
ATOM 1282 O O . GLY A 1 172 ? 21.219 -7.047 -11.984 1 90.5 172 GLY A O 1
ATOM 1283 N N . GLY A 1 173 ? 19.797 -8.594 -11.281 1 91.88 173 GLY A N 1
ATOM 1284 C CA . GLY A 1 173 ? 20.172 -8.477 -9.883 1 91.88 173 GLY A CA 1
ATOM 1285 C C . GLY A 1 173 ? 21.562 -9 -9.594 1 91.88 173 GLY A C 1
ATOM 1286 O O . GLY A 1 173 ? 22.344 -8.344 -8.891 1 91.88 173 GLY A O 1
ATOM 1287 N N . PHE A 1 174 ? 21.906 -10.133 -10.211 1 93.25 174 PHE A N 1
ATOM 1288 C CA . PHE A 1 174 ? 23.219 -10.727 -10.016 1 93.25 174 PHE A CA 1
ATOM 1289 C C . PHE A 1 174 ? 24.312 -9.812 -10.539 1 93.25 174 PHE A C 1
ATOM 1291 O O . PHE A 1 174 ? 25.375 -9.68 -9.914 1 93.25 174 PHE A O 1
ATOM 1298 N N . ALA A 1 175 ? 24.016 -9.25 -11.695 1 94.06 175 ALA A N 1
ATOM 1299 C CA . ALA A 1 175 ? 25 -8.344 -12.289 1 94.06 175 ALA A CA 1
ATOM 1300 C C . ALA A 1 175 ? 25.234 -7.133 -11.398 1 94.06 175 ALA A C 1
ATOM 1302 O O . ALA A 1 175 ? 26.344 -6.578 -11.383 1 94.06 175 ALA A O 1
ATOM 1303 N N . ARG A 1 176 ? 24.281 -6.734 -10.633 1 93.69 176 ARG A N 1
ATOM 1304 C CA . ARG A 1 176 ? 24.375 -5.539 -9.797 1 93.69 176 ARG A CA 1
ATOM 1305 C C . ARG A 1 176 ? 24.938 -5.879 -8.422 1 93.69 176 ARG A C 1
ATOM 1307 O O . ARG A 1 176 ? 25.781 -5.156 -7.895 1 93.69 176 ARG A O 1
ATOM 1314 N N . TRP A 1 177 ? 24.438 -7.051 -7.832 1 94.44 177 TRP A N 1
ATOM 1315 C CA . TRP A 1 177 ? 24.688 -7.234 -6.406 1 94.44 177 TRP A CA 1
ATOM 1316 C C . TRP A 1 177 ? 25.141 -8.664 -6.113 1 94.44 177 TRP A C 1
ATOM 1318 O O . TRP A 1 177 ? 25.281 -9.055 -4.953 1 94.44 177 TRP A O 1
ATOM 1328 N N . GLY A 1 178 ? 25.281 -9.469 -7.117 1 93.81 178 GLY A N 1
ATOM 1329 C CA . GLY A 1 178 ? 25.656 -10.859 -6.914 1 93.81 178 GLY A CA 1
ATOM 1330 C C . GLY A 1 178 ? 24.578 -11.672 -6.238 1 93.81 178 GLY A C 1
ATOM 1331 O O . GLY A 1 178 ? 23.391 -11.484 -6.512 1 93.81 178 GLY A O 1
ATOM 1332 N N . ILE A 1 179 ? 24.969 -12.578 -5.406 1 95.88 179 ILE A N 1
ATOM 1333 C CA . ILE A 1 179 ? 24.078 -13.602 -4.863 1 95.88 179 ILE A CA 1
ATOM 1334 C C . ILE A 1 179 ? 23.531 -13.148 -3.51 1 95.88 179 ILE A C 1
ATOM 1336 O O . ILE A 1 179 ? 22.703 -13.828 -2.906 1 95.88 179 ILE A O 1
ATOM 1340 N N . ARG A 1 180 ? 23.906 -11.977 -3.047 1 96.5 180 ARG A N 1
ATOM 1341 C CA . ARG A 1 180 ? 23.719 -11.555 -1.661 1 96.5 180 ARG A CA 1
ATOM 1342 C C . ARG A 1 180 ? 22.234 -11.531 -1.286 1 96.5 180 ARG A C 1
ATOM 1344 O O . ARG A 1 180 ? 21.859 -11.969 -0.197 1 96.5 180 ARG A O 1
ATOM 1351 N N . VAL A 1 181 ? 21.406 -11.039 -2.121 1 95.25 181 VAL A N 1
ATOM 1352 C CA . VAL A 1 181 ? 19.984 -10.922 -1.801 1 95.25 181 VAL A CA 1
ATOM 1353 C C . VAL A 1 181 ? 19.391 -12.312 -1.611 1 95.25 181 VAL A C 1
ATOM 1355 O O . VAL A 1 181 ? 18.516 -12.508 -0.756 1 95.25 181 VAL A O 1
ATOM 1358 N N . ILE A 1 182 ? 19.797 -13.289 -2.393 1 97.19 182 ILE A N 1
ATOM 1359 C CA . ILE A 1 182 ? 19.281 -14.641 -2.277 1 97.19 182 ILE A CA 1
ATOM 1360 C C . ILE A 1 182 ? 19.734 -15.266 -0.962 1 97.19 182 ILE A C 1
ATOM 1362 O O . ILE A 1 182 ? 18.984 -15.984 -0.31 1 97.19 182 ILE A O 1
ATOM 1366 N N . GLU A 1 183 ? 21.016 -14.984 -0.604 1 98.44 183 GLU A N 1
ATOM 1367 C CA . GLU A 1 183 ? 21.484 -15.438 0.698 1 98.44 183 GLU A CA 1
ATOM 1368 C C . GLU A 1 183 ? 20.609 -14.898 1.826 1 98.44 183 GLU A C 1
ATOM 1370 O O . GLU A 1 183 ? 20.266 -15.625 2.756 1 98.44 183 GLU A O 1
ATOM 1375 N N . MET A 1 184 ? 20.266 -13.68 1.752 1 98.62 184 MET A N 1
ATOM 1376 C CA . MET A 1 184 ? 19.422 -13.039 2.756 1 98.62 184 MET A CA 1
ATOM 1377 C C . MET A 1 184 ? 18.016 -13.641 2.76 1 98.62 184 MET A C 1
ATOM 1379 O O . MET A 1 184 ? 17.453 -13.898 3.822 1 98.62 184 MET A O 1
ATOM 1383 N N . ALA A 1 185 ? 17.484 -13.883 1.593 1 98.5 185 ALA A N 1
ATOM 1384 C CA . ALA A 1 185 ? 16.156 -14.484 1.479 1 98.5 185 ALA A CA 1
ATOM 1385 C C . ALA A 1 185 ? 16.141 -15.898 2.062 1 98.5 185 ALA A C 1
ATOM 1387 O O . ALA A 1 185 ? 15.195 -16.281 2.754 1 98.5 185 ALA A O 1
ATOM 1388 N N . ALA A 1 186 ? 17.188 -16.656 1.74 1 98.69 186 ALA A N 1
ATOM 1389 C CA . ALA A 1 186 ? 17.328 -18 2.297 1 98.69 186 ALA A CA 1
ATOM 1390 C C . ALA A 1 186 ? 17.375 -17.953 3.822 1 98.69 186 ALA A C 1
ATOM 1392 O O . ALA A 1 186 ? 16.75 -18.797 4.488 1 98.69 186 ALA A O 1
ATOM 1393 N N . GLU A 1 187 ? 18.109 -17 4.332 1 98.81 187 GLU A N 1
ATOM 1394 C CA . GLU A 1 187 ? 18.188 -16.844 5.785 1 98.81 187 GLU A CA 1
ATOM 1395 C C . GLU A 1 187 ? 16.812 -16.516 6.367 1 98.81 187 GLU A C 1
ATOM 1397 O O . GLU A 1 187 ? 16.422 -17.078 7.391 1 98.81 187 GLU A O 1
ATOM 1402 N N . ILE A 1 188 ? 16.047 -15.633 5.715 1 98.81 188 ILE A N 1
ATOM 1403 C CA . ILE A 1 188 ? 14.695 -15.297 6.152 1 98.81 188 ILE A CA 1
ATOM 1404 C C . ILE A 1 188 ? 13.836 -16.562 6.195 1 98.81 188 ILE A C 1
ATOM 1406 O O . ILE A 1 188 ? 13.156 -16.828 7.188 1 98.81 188 ILE A O 1
ATOM 1410 N N . GLY A 1 189 ? 13.891 -17.328 5.098 1 98.69 189 GLY A N 1
ATOM 1411 C CA . GLY A 1 189 ? 13.125 -18.562 5.043 1 98.69 189 GLY A CA 1
ATOM 1412 C C . GLY A 1 189 ? 13.461 -19.531 6.156 1 98.69 189 GLY A C 1
ATOM 1413 O O . GLY A 1 189 ? 12.57 -20.125 6.777 1 98.69 189 GLY A O 1
ATOM 1414 N N . ARG A 1 190 ? 14.75 -19.688 6.414 1 98.5 190 ARG A N 1
ATOM 1415 C CA . ARG A 1 190 ? 15.211 -20.578 7.465 1 98.5 190 ARG A CA 1
ATOM 1416 C C . ARG A 1 190 ? 14.727 -20.125 8.836 1 98.5 190 ARG A C 1
ATOM 1418 O O . ARG A 1 190 ? 14.156 -20.906 9.594 1 98.5 190 ARG A O 1
ATOM 1425 N N . ARG A 1 191 ? 14.914 -18.875 9.125 1 98.62 191 ARG A N 1
ATOM 1426 C CA . ARG A 1 191 ? 14.586 -18.344 10.445 1 98.62 191 ARG A CA 1
ATOM 1427 C C . ARG A 1 191 ? 13.07 -18.328 10.664 1 98.62 191 ARG A C 1
ATOM 1429 O O . ARG A 1 191 ? 12.602 -18.531 11.781 1 98.62 191 ARG A O 1
ATOM 1436 N N . ALA A 1 192 ? 12.289 -18.094 9.625 1 98.38 192 ALA A N 1
ATOM 1437 C CA . ALA A 1 192 ? 10.836 -18.062 9.734 1 98.38 192 ALA A CA 1
ATOM 1438 C C . ALA A 1 192 ? 10.25 -19.469 9.594 1 98.38 192 ALA A C 1
ATOM 1440 O O . ALA A 1 192 ? 9.055 -19.672 9.82 1 98.38 192 ALA A O 1
ATOM 1441 N N . ASP A 1 193 ? 11.078 -20.406 9.156 1 98.31 193 ASP A N 1
ATOM 1442 C CA . ASP A 1 193 ? 10.648 -21.766 8.852 1 98.31 193 ASP A CA 1
ATOM 1443 C C . ASP A 1 193 ? 9.547 -21.766 7.793 1 98.31 193 ASP A C 1
ATOM 1445 O O . ASP A 1 193 ? 8.477 -22.344 8.008 1 98.31 193 ASP A O 1
ATOM 1449 N N . LEU A 1 194 ? 9.773 -21.078 6.754 1 98.56 194 LEU A N 1
ATOM 1450 C CA . LEU A 1 194 ? 8.875 -20.969 5.605 1 98.56 194 LEU A CA 1
ATOM 1451 C C . LEU A 1 194 ? 9.625 -21.25 4.309 1 98.56 194 LEU A C 1
ATOM 1453 O O . LEU A 1 194 ? 10.828 -20.984 4.207 1 98.56 194 LEU A O 1
ATOM 1457 N N . PRO A 1 195 ? 8.969 -21.812 3.367 1 98.56 195 PRO A N 1
ATOM 1458 C CA . PRO A 1 195 ? 9.641 -22.031 2.086 1 98.56 195 PRO A CA 1
ATOM 1459 C C . PRO A 1 195 ? 9.984 -20.734 1.371 1 98.56 195 PRO A C 1
ATOM 1461 O O . PRO A 1 195 ? 9.273 -19.734 1.521 1 98.56 195 PRO A O 1
ATOM 1464 N N . VAL A 1 196 ? 11.055 -20.766 0.594 1 98.69 196 VAL A N 1
ATOM 1465 C CA . VAL A 1 196 ? 11.445 -19.656 -0.261 1 98.69 196 VAL A CA 1
ATOM 1466 C C . VAL A 1 196 ? 11.062 -19.953 -1.709 1 98.69 196 VAL A C 1
ATOM 1468 O O . VAL A 1 196 ? 11.336 -21.047 -2.217 1 98.69 196 VAL A O 1
ATOM 1471 N N . TYR A 1 197 ? 10.336 -19.078 -2.295 1 98.5 197 TYR A N 1
ATOM 1472 C CA . TYR A 1 197 ? 9.93 -19.109 -3.695 1 98.5 197 TYR A CA 1
ATOM 1473 C C . TYR A 1 197 ? 10.836 -18.219 -4.543 1 98.5 197 TYR A C 1
ATOM 1475 O O . TYR A 1 197 ? 10.766 -16.984 -4.465 1 98.5 197 TYR A O 1
ATOM 1483 N N . VAL A 1 198 ? 11.664 -18.828 -5.379 1 97.19 198 VAL A N 1
ATOM 1484 C CA . VAL A 1 198 ? 12.711 -18.078 -6.086 1 97.19 198 VAL A CA 1
ATOM 1485 C C . VAL A 1 198 ? 12.344 -17.953 -7.562 1 97.19 198 VAL A C 1
ATOM 1487 O O . VAL A 1 198 ? 12.203 -18.969 -8.266 1 97.19 198 VAL A O 1
ATOM 1490 N N . HIS A 1 199 ? 12.164 -16.75 -7.973 1 94.38 199 HIS A N 1
ATOM 1491 C CA . HIS A 1 199 ? 11.945 -16.453 -9.383 1 94.38 199 HIS A CA 1
ATOM 1492 C C . HIS A 1 199 ? 13.242 -16.516 -10.172 1 94.38 199 HIS A C 1
ATOM 1494 O O . HIS A 1 199 ? 14.18 -15.758 -9.898 1 94.38 199 HIS A O 1
ATOM 1500 N N . PHE A 1 200 ? 13.312 -17.359 -11.156 1 91.25 200 PHE A N 1
ATOM 1501 C CA . PHE A 1 200 ? 14.461 -17.453 -12.047 1 91.25 200 PHE A CA 1
ATOM 1502 C C . PHE A 1 200 ? 14.156 -16.812 -13.398 1 91.25 200 PHE A C 1
ATOM 1504 O O . PHE A 1 200 ? 12.992 -16.562 -13.719 1 91.25 200 PHE A O 1
ATOM 1511 N N . GLY A 1 201 ? 15.164 -16.625 -14.148 1 85.19 201 GLY A N 1
ATOM 1512 C CA . GLY A 1 201 ? 15.039 -15.938 -15.422 1 85.19 201 GLY A CA 1
ATOM 1513 C C . GLY A 1 201 ? 15.438 -14.477 -15.344 1 85.19 201 GLY A C 1
ATOM 1514 O O . GLY A 1 201 ? 16.422 -14.125 -14.688 1 85.19 201 GLY A O 1
ATOM 1515 N N . GLN A 1 202 ? 14.727 -13.688 -16.172 1 81.06 202 GLN A N 1
ATOM 1516 C CA . GLN A 1 202 ? 15.078 -12.273 -16.219 1 81.06 202 GLN A CA 1
ATOM 1517 C C . GLN A 1 202 ? 13.883 -11.398 -15.859 1 81.06 202 GLN A C 1
ATOM 1519 O O . GLN A 1 202 ? 12.773 -11.609 -16.359 1 81.06 202 GLN A O 1
ATOM 1524 N N . LEU A 1 203 ? 14.148 -10.523 -14.93 1 80.81 203 LEU A N 1
ATOM 1525 C CA . LEU A 1 203 ? 13.133 -9.562 -14.516 1 80.81 203 LEU A CA 1
ATOM 1526 C C . LEU A 1 203 ? 13.586 -8.133 -14.805 1 80.81 203 LEU A C 1
ATOM 1528 O O . LEU A 1 203 ? 12.828 -7.336 -15.359 1 80.81 203 LEU A O 1
ATOM 1532 N N . TRP A 1 204 ? 14.852 -7.902 -14.461 1 84.19 204 TRP A N 1
ATOM 1533 C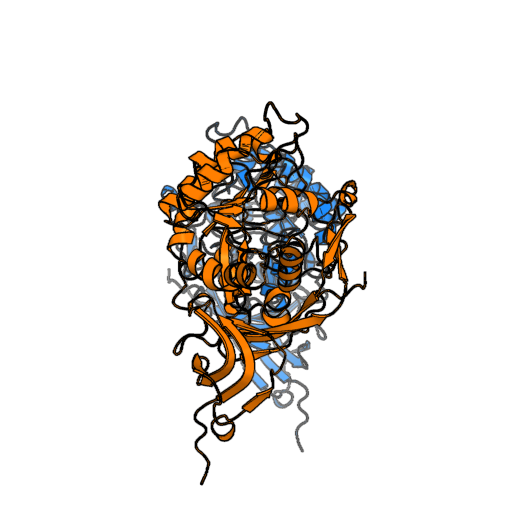 CA . TRP A 1 204 ? 15.422 -6.57 -14.641 1 84.19 204 TRP A CA 1
ATOM 1534 C C . TRP A 1 204 ? 16.422 -6.555 -15.797 1 84.19 204 TRP A C 1
ATOM 1536 O O . TRP A 1 204 ? 17.094 -7.551 -16.047 1 84.19 204 TRP A O 1
ATOM 1546 N N . GLY A 1 205 ? 16.422 -5.434 -16.5 1 83 205 GLY A N 1
ATOM 1547 C CA . GLY A 1 205 ? 17.484 -5.27 -17.484 1 83 205 GLY A CA 1
ATOM 1548 C C . GLY A 1 205 ? 18.875 -5.234 -16.859 1 83 205 GLY A C 1
ATOM 1549 O O . GLY A 1 205 ? 19.016 -5.051 -15.648 1 83 205 GLY A O 1
ATOM 1550 N N . LEU A 1 206 ? 19.859 -5.477 -17.656 1 88.25 206 LEU A N 1
ATOM 1551 C CA . LEU A 1 206 ? 21.25 -5.391 -17.203 1 88.25 206 LEU A CA 1
ATOM 1552 C C . LEU A 1 206 ? 21.625 -3.947 -16.891 1 88.25 206 LEU A C 1
ATOM 1554 O O . LEU A 1 206 ? 21.078 -3.016 -17.484 1 88.25 206 LEU A O 1
ATOM 1558 N N . PRO A 1 207 ? 22.516 -3.746 -15.875 1 90.44 207 PRO A N 1
ATOM 1559 C CA . PRO A 1 207 ? 23.062 -2.396 -15.695 1 90.44 207 PRO A CA 1
ATOM 1560 C C . PRO A 1 207 ? 23.922 -1.938 -16.875 1 90.44 207 PRO A C 1
ATOM 1562 O O . PRO A 1 207 ? 24.219 -2.736 -17.766 1 90.44 207 PRO A O 1
ATOM 1565 N N . GLU A 1 208 ? 24.203 -0.619 -16.859 1 89.38 208 GLU A N 1
ATOM 1566 C CA . GLU A 1 208 ? 25 -0.052 -17.953 1 89.38 208 GLU A CA 1
ATOM 1567 C C . GLU A 1 208 ? 26.344 -0.76 -18.062 1 89.38 208 GLU A C 1
ATOM 1569 O O . GLU A 1 208 ? 26.891 -0.879 -19.172 1 89.38 208 GLU A O 1
ATOM 1574 N N . SER A 1 209 ? 26.797 -1.347 -17.016 1 92.5 209 SER A N 1
ATOM 1575 C CA . SER A 1 209 ? 28.094 -2.004 -16.969 1 92.5 209 SER A CA 1
ATOM 1576 C C . SER A 1 209 ? 28.016 -3.426 -17.516 1 92.5 209 SER A C 1
ATOM 1578 O O . SER A 1 209 ? 29.047 -4.105 -17.641 1 92.5 209 SER A O 1
ATOM 1580 N N . GLY A 1 210 ? 26.766 -3.838 -17.891 1 91.69 210 GLY A N 1
ATOM 1581 C CA . GLY A 1 210 ? 26.594 -5.156 -18.469 1 91.69 210 GLY A CA 1
ATOM 1582 C C . GLY A 1 210 ? 26.422 -6.25 -17.438 1 91.69 210 GLY A C 1
ATOM 1583 O O . GLY A 1 210 ? 25.766 -6.051 -16.422 1 91.69 210 GLY A O 1
ATOM 1584 N N . THR A 1 211 ? 26.938 -7.418 -17.688 1 91.06 211 THR A N 1
ATOM 1585 C CA . THR A 1 211 ? 26.734 -8.57 -16.812 1 91.06 211 THR A CA 1
ATOM 1586 C C . THR A 1 211 ? 27.672 -8.5 -15.609 1 91.06 211 THR A C 1
ATOM 1588 O O . THR A 1 211 ? 27.469 -9.219 -14.625 1 91.06 211 THR A O 1
ATOM 1591 N N . ASN A 1 212 ? 28.688 -7.695 -15.711 1 92.94 212 ASN A N 1
ATOM 1592 C CA . ASN A 1 212 ? 29.672 -7.535 -14.648 1 92.94 212 ASN A CA 1
ATOM 1593 C C . ASN A 1 212 ? 30.297 -8.875 -14.242 1 92.94 212 ASN A C 1
ATOM 1595 O O . ASN A 1 212 ? 30.406 -9.172 -13.055 1 92.94 212 ASN A O 1
ATOM 1599 N N . GLY A 1 213 ? 30.5 -9.75 -15.273 1 91.5 213 GLY A N 1
ATOM 1600 C CA . GLY A 1 213 ? 31.188 -11.016 -15.07 1 91.5 213 GLY A CA 1
ATOM 1601 C C . GLY A 1 213 ? 30.234 -12.148 -14.703 1 91.5 213 GLY A C 1
ATOM 1602 O O . GLY A 1 213 ? 30.672 -13.305 -14.578 1 91.5 213 GLY A O 1
ATOM 1603 N N . GLU A 1 214 ? 29.031 -11.844 -14.555 1 91.94 214 GLU A N 1
ATOM 1604 C CA . GLU A 1 214 ? 28.062 -12.875 -14.211 1 91.94 214 GLU A CA 1
ATOM 1605 C C . GLU A 1 214 ? 27.656 -13.68 -15.438 1 91.94 214 GLU A C 1
ATOM 1607 O O . GLU A 1 214 ? 27.469 -13.117 -16.516 1 91.94 214 GLU A O 1
ATOM 1612 N N . ASN A 1 215 ? 27.672 -14.969 -15.227 1 91.38 215 ASN A N 1
ATOM 1613 C CA . ASN A 1 215 ? 27.141 -15.898 -16.219 1 91.38 215 ASN A CA 1
ATOM 1614 C C . ASN A 1 215 ? 25.766 -16.422 -15.82 1 91.38 215 ASN A C 1
ATOM 1616 O O . ASN A 1 215 ? 25.641 -17.172 -14.844 1 91.38 215 ASN A O 1
ATOM 1620 N N . VAL A 1 216 ? 24.812 -16.141 -16.656 1 89.88 216 VAL A N 1
ATOM 1621 C CA . VAL A 1 216 ? 23.422 -16.438 -16.359 1 89.88 216 VAL A CA 1
ATOM 1622 C C . VAL A 1 216 ? 23.234 -17.938 -16.156 1 89.88 216 VAL A C 1
ATOM 1624 O O . VAL A 1 216 ? 22.422 -18.359 -15.336 1 89.88 216 VAL A O 1
ATOM 1627 N N . ASP A 1 217 ? 24 -18.766 -16.75 1 90.12 217 ASP A N 1
ATOM 1628 C CA . ASP A 1 217 ? 23.844 -20.219 -16.719 1 90.12 217 ASP A CA 1
ATOM 1629 C C . ASP A 1 217 ? 24.375 -20.812 -15.43 1 90.12 217 ASP A C 1
ATOM 1631 O O . ASP A 1 217 ? 24.141 -21.984 -15.125 1 90.12 217 ASP A O 1
ATOM 1635 N N . THR A 1 218 ? 25.031 -19.969 -14.656 1 91.06 218 THR A N 1
ATOM 1636 C CA . THR A 1 218 ? 25.594 -20.453 -13.406 1 91.06 218 THR A CA 1
ATOM 1637 C C . THR A 1 218 ? 24.688 -20.094 -12.234 1 91.06 218 THR A C 1
ATOM 1639 O O . THR A 1 218 ? 24.891 -20.547 -11.109 1 91.06 218 THR A O 1
ATOM 1642 N N . ILE A 1 219 ? 23.656 -19.359 -12.484 1 92 219 ILE A N 1
ATOM 1643 C CA . ILE A 1 219 ? 22.828 -18.812 -11.414 1 92 219 ILE A CA 1
ATOM 1644 C C . ILE A 1 219 ? 22.094 -19.938 -10.695 1 92 219 ILE A C 1
ATOM 1646 O O . ILE A 1 219 ? 22.125 -20.031 -9.469 1 92 219 ILE A O 1
ATOM 1650 N N . LEU A 1 220 ? 21.516 -20.812 -11.445 1 92.25 220 LEU A N 1
ATOM 1651 C CA . LEU A 1 220 ? 20.797 -21.938 -10.859 1 92.25 220 LEU A CA 1
ATOM 1652 C C . LEU A 1 220 ? 21.719 -22.766 -9.977 1 92.25 220 LEU A C 1
ATOM 1654 O O . LEU A 1 220 ? 21.359 -23.125 -8.852 1 92.25 220 LEU A O 1
ATOM 1658 N N . GLU A 1 221 ? 22.875 -23.016 -10.477 1 92.12 221 GLU A N 1
ATOM 1659 C CA . GLU A 1 221 ? 23.859 -23.844 -9.773 1 92.12 221 GLU A CA 1
ATOM 1660 C C . GLU A 1 221 ? 24.297 -23.188 -8.477 1 92.12 221 GLU A C 1
ATOM 1662 O O . GLU A 1 221 ? 24.594 -23.859 -7.488 1 92.12 221 GLU A O 1
ATOM 1667 N N . ARG A 1 222 ? 24.312 -21.922 -8.492 1 94.12 222 ARG A N 1
ATOM 1668 C CA . ARG A 1 222 ? 24.797 -21.188 -7.336 1 94.12 222 ARG A CA 1
ATOM 1669 C C . ARG A 1 222 ? 23.672 -20.984 -6.309 1 94.12 222 ARG A C 1
ATOM 1671 O O . ARG A 1 222 ? 23.938 -20.906 -5.109 1 94.12 222 ARG A O 1
ATOM 1678 N N . VAL A 1 223 ? 22.453 -20.938 -6.758 1 95.94 223 VAL A N 1
ATOM 1679 C CA . VAL A 1 223 ? 21.328 -20.625 -5.891 1 95.94 223 VAL A CA 1
ATOM 1680 C C . VAL A 1 223 ? 20.812 -21.891 -5.215 1 95.94 223 VAL A C 1
ATOM 1682 O O . VAL A 1 223 ? 20.438 -21.875 -4.043 1 95.94 223 VAL A O 1
ATOM 1685 N N . ILE A 1 224 ? 20.844 -23.047 -5.863 1 95.31 224 ILE A N 1
ATOM 1686 C CA . ILE A 1 224 ? 20.219 -24.281 -5.418 1 95.31 224 ILE A CA 1
ATOM 1687 C C . ILE A 1 224 ? 20.828 -24.734 -4.094 1 95.31 224 ILE A C 1
ATOM 1689 O O . ILE A 1 224 ? 20.109 -25.141 -3.18 1 95.31 224 ILE A O 1
ATOM 1693 N N . PRO A 1 225 ? 22.188 -24.547 -3.871 1 95.44 225 PRO A N 1
ATOM 1694 C CA . PRO A 1 225 ? 22.797 -24.969 -2.604 1 95.44 225 PRO A CA 1
ATOM 1695 C C . PRO A 1 225 ? 22.281 -24.156 -1.413 1 95.44 225 PRO A C 1
ATOM 1697 O O . PRO A 1 225 ? 22.406 -24.594 -0.265 1 95.44 225 PRO A O 1
ATOM 1700 N N . LEU A 1 226 ? 21.734 -22.969 -1.672 1 96.94 226 LEU A N 1
ATOM 1701 C CA . LEU A 1 226 ? 21.234 -22.125 -0.6 1 96.94 226 LEU A CA 1
ATOM 1702 C C . LEU A 1 226 ? 19.828 -22.531 -0.186 1 96.94 226 LEU A C 1
ATOM 1704 O O . LEU A 1 226 ? 19.328 -22.094 0.85 1 96.94 226 LEU A O 1
ATOM 1708 N N . LEU A 1 227 ? 19.156 -23.359 -0.945 1 97.25 227 LEU A N 1
ATOM 1709 C CA . LEU A 1 227 ? 17.766 -23.703 -0.74 1 97.25 227 LEU A CA 1
ATOM 1710 C C . LEU A 1 227 ? 17.641 -25.031 -0.004 1 97.25 227 LEU A C 1
ATOM 1712 O O . LEU A 1 227 ? 18.594 -25.812 0.054 1 97.25 227 LEU A O 1
ATOM 1716 N N . ARG A 1 228 ? 16.562 -25.266 0.596 1 97.25 228 ARG A N 1
ATOM 1717 C CA . ARG A 1 228 ? 16.297 -26.484 1.338 1 97.25 228 ARG A CA 1
ATOM 1718 C C . ARG A 1 228 ? 15.031 -27.172 0.818 1 97.25 228 ARG A C 1
ATOM 1720 O O . ARG A 1 228 ? 14.336 -26.625 -0.05 1 97.25 228 ARG A O 1
ATOM 1727 N N . SER A 1 229 ? 14.805 -28.406 1.344 1 97.38 229 SER A N 1
ATOM 1728 C CA . SER A 1 229 ? 13.609 -29.156 0.977 1 97.38 229 SER A CA 1
ATOM 1729 C C . SER A 1 229 ? 12.352 -28.328 1.219 1 97.38 229 SER A C 1
ATOM 1731 O O . SER A 1 229 ? 12.219 -27.672 2.26 1 97.38 229 SER A O 1
ATOM 1733 N N . GLY A 1 230 ? 11.5 -28.25 0.188 1 97.31 230 GLY A N 1
ATOM 1734 C CA . GLY A 1 230 ? 10.266 -27.5 0.301 1 97.31 230 GLY A CA 1
ATOM 1735 C C . GLY A 1 230 ? 10.328 -26.141 -0.39 1 97.31 230 GLY A C 1
ATOM 1736 O O . GLY A 1 230 ? 9.297 -25.531 -0.67 1 97.31 230 GLY A O 1
ATOM 1737 N N . ASP A 1 231 ? 11.57 -25.625 -0.623 1 98.31 231 ASP A N 1
ATOM 1738 C CA . ASP A 1 231 ? 11.711 -24.391 -1.395 1 98.31 231 ASP A CA 1
ATOM 1739 C C . ASP A 1 231 ? 11.281 -24.609 -2.846 1 98.31 231 ASP A C 1
ATOM 1741 O O . ASP A 1 231 ? 11.188 -25.734 -3.311 1 98.31 231 ASP A O 1
ATOM 1745 N N . ILE A 1 232 ? 10.992 -23.531 -3.514 1 98.38 232 ILE A N 1
ATOM 1746 C CA . ILE A 1 232 ? 10.336 -23.641 -4.812 1 98.38 232 ILE A CA 1
ATOM 1747 C C . ILE A 1 232 ? 11.164 -22.922 -5.875 1 98.38 232 ILE A C 1
ATOM 1749 O O . ILE A 1 232 ? 11.531 -21.766 -5.703 1 98.38 232 ILE A O 1
ATOM 1753 N N . LEU A 1 233 ? 11.484 -23.625 -6.922 1 96.69 233 LEU A N 1
ATOM 1754 C CA . LEU A 1 233 ? 12.062 -23.047 -8.133 1 96.69 233 LEU A CA 1
ATOM 1755 C C . LEU A 1 233 ? 10.977 -22.594 -9.094 1 96.69 233 LEU A C 1
ATOM 1757 O O . LEU A 1 233 ? 10.227 -23.422 -9.633 1 96.69 233 LEU A O 1
ATOM 1761 N N . ALA A 1 234 ? 10.914 -21.281 -9.289 1 95.19 234 ALA A N 1
ATOM 1762 C CA . ALA A 1 234 ? 9.82 -20.75 -10.102 1 95.19 234 ALA A CA 1
ATOM 1763 C C . ALA A 1 234 ? 10.312 -20.344 -11.484 1 95.19 234 ALA A C 1
ATOM 1765 O O . ALA A 1 234 ? 11.477 -19.969 -11.656 1 95.19 234 ALA A O 1
ATOM 1766 N N . HIS A 1 235 ? 9.414 -20.406 -12.461 1 92.5 235 HIS A N 1
ATOM 1767 C CA . HIS A 1 235 ? 9.609 -20.016 -13.852 1 92.5 235 HIS A CA 1
ATOM 1768 C C . HIS A 1 235 ? 10.695 -20.875 -14.508 1 92.5 235 HIS A C 1
ATOM 1770 O O . HIS A 1 235 ? 11.617 -20.344 -15.133 1 92.5 235 HIS A O 1
ATOM 1776 N N . PRO A 1 236 ? 10.586 -22.172 -14.438 1 88.69 236 PRO A N 1
ATOM 1777 C CA . PRO A 1 236 ? 11.578 -23.062 -15.039 1 88.69 236 PRO A CA 1
ATOM 1778 C C . PRO A 1 236 ? 11.617 -22.969 -16.562 1 88.69 236 PRO A C 1
ATOM 1780 O O . PRO A 1 236 ? 12.68 -23.141 -17.172 1 88.69 236 PRO A O 1
ATOM 1783 N N . PHE A 1 237 ? 10.484 -22.578 -17.109 1 91.31 237 PHE A N 1
ATOM 1784 C CA . PHE A 1 237 ? 10.328 -22.641 -18.547 1 91.31 237 PHE A CA 1
ATOM 1785 C C . PHE A 1 237 ? 10.391 -21.234 -19.156 1 91.31 237 PHE A C 1
ATOM 1787 O O . PHE A 1 237 ? 9.695 -20.953 -20.141 1 91.31 237 PHE A O 1
ATOM 1794 N N . THR A 1 238 ? 11.086 -20.391 -18.562 1 87.75 238 THR A N 1
ATOM 1795 C CA . THR A 1 238 ? 11.172 -19.016 -19.031 1 87.75 238 THR A CA 1
ATOM 1796 C C . THR A 1 238 ? 11.883 -18.938 -20.375 1 87.75 238 THR A C 1
ATOM 1798 O O . THR A 1 238 ? 12.859 -19.656 -20.609 1 87.75 238 THR A O 1
ATOM 1801 N N . ARG A 1 239 ? 11.406 -18.016 -21.188 1 84.69 239 ARG A N 1
ATOM 1802 C CA . ARG A 1 239 ? 12.023 -17.75 -22.484 1 84.69 239 ARG A CA 1
ATOM 1803 C C . ARG A 1 239 ? 13.32 -16.969 -22.312 1 84.69 239 ARG A C 1
ATOM 1805 O O . ARG A 1 239 ? 14.109 -16.859 -23.25 1 84.69 239 ARG A O 1
ATOM 1812 N N . HIS A 1 240 ? 13.492 -16.422 -21.125 1 82.5 240 HIS A N 1
ATOM 1813 C CA . HIS A 1 240 ? 14.703 -15.648 -20.844 1 82.5 240 HIS A CA 1
ATOM 1814 C C . HIS A 1 240 ? 15.805 -16.531 -20.281 1 82.5 240 HIS A C 1
ATOM 1816 O O . HIS A 1 240 ? 15.523 -17.594 -19.703 1 82.5 240 HIS A O 1
ATOM 1822 N N . PRO A 1 241 ? 17.047 -16.094 -20.516 1 82.31 241 PRO A N 1
ATOM 1823 C CA . PRO A 1 241 ? 18.156 -16.859 -19.938 1 82.31 241 PRO A CA 1
ATOM 1824 C C . PRO A 1 241 ? 18.031 -17 -18.422 1 82.31 241 PRO A C 1
ATOM 1826 O O . PRO A 1 241 ? 17.547 -16.094 -17.75 1 82.31 241 PRO A O 1
ATOM 1829 N N . GLY A 1 242 ? 18.484 -18.203 -17.953 1 83.75 242 GLY A N 1
ATOM 1830 C CA . GLY A 1 242 ? 18.5 -18.406 -16.5 1 83.75 242 GLY A CA 1
ATOM 1831 C C . GLY A 1 242 ? 17.438 -19.391 -16.031 1 83.75 242 GLY A C 1
ATOM 1832 O O . GLY A 1 242 ? 17.234 -19.547 -14.828 1 83.75 242 GLY A O 1
ATOM 1833 N N . GLY A 1 243 ? 16.781 -20.016 -16.984 1 86.06 243 GLY A N 1
ATOM 1834 C CA . GLY A 1 243 ? 15.836 -21.062 -16.641 1 86.06 243 GLY A CA 1
ATOM 1835 C C . GLY A 1 243 ? 16.453 -22.438 -16.578 1 86.06 243 GLY A C 1
ATOM 1836 O O . GLY A 1 243 ? 17.672 -22.578 -16.375 1 86.06 243 GLY A O 1
ATOM 1837 N N . PHE A 1 244 ? 15.586 -23.438 -16.688 1 89.44 244 PHE A N 1
ATOM 1838 C CA . PHE A 1 244 ? 16.047 -24.812 -16.516 1 89.44 244 PHE A CA 1
ATOM 1839 C C . PHE A 1 244 ? 16.844 -25.266 -17.734 1 89.44 244 PHE A C 1
ATOM 1841 O O . PHE A 1 244 ? 17.672 -26.172 -17.641 1 89.44 244 PHE A O 1
ATOM 1848 N N . VAL A 1 245 ? 16.547 -24.641 -18.859 1 87.25 245 VAL A N 1
ATOM 1849 C CA . VAL A 1 245 ? 17.281 -24.953 -20.078 1 87.25 245 VAL A CA 1
ATOM 1850 C C . VAL A 1 245 ? 18.344 -23.891 -20.344 1 87.25 245 VAL A C 1
ATOM 1852 O O . VAL A 1 245 ? 18.047 -22.688 -20.391 1 87.25 245 VAL A O 1
ATOM 1855 N N . ASN A 1 246 ? 19.562 -24.328 -20.406 1 86.06 246 ASN A N 1
ATOM 1856 C CA . ASN A 1 246 ? 20.641 -23.359 -20.594 1 86.06 246 ASN A CA 1
ATOM 1857 C C . ASN A 1 246 ? 20.688 -22.844 -22.031 1 86.06 246 ASN A C 1
ATOM 1859 O O . ASN A 1 246 ? 19.844 -23.188 -22.844 1 86.06 246 ASN A O 1
ATOM 1863 N N . ARG A 1 247 ? 21.609 -21.984 -22.438 1 85.88 247 ARG A N 1
ATOM 1864 C CA . ARG A 1 247 ? 21.688 -21.281 -23.719 1 85.88 247 ARG A CA 1
ATOM 1865 C C . ARG A 1 247 ? 22.078 -22.234 -24.844 1 85.88 247 ARG A C 1
ATOM 1867 O O . ARG A 1 247 ? 21.844 -21.953 -26.016 1 85.88 247 ARG A O 1
ATOM 1874 N N . GLU A 1 248 ? 22.547 -23.344 -24.391 1 85.12 248 GLU A N 1
ATOM 1875 C CA . GLU A 1 248 ? 22.891 -24.375 -25.375 1 85.12 248 GLU A CA 1
ATOM 1876 C C . GLU A 1 248 ? 21.703 -25.281 -25.656 1 85.12 248 GLU A C 1
ATOM 1878 O O . GLU A 1 248 ? 21.766 -26.141 -26.547 1 85.12 248 GLU A O 1
ATOM 1883 N N . GLY A 1 249 ? 20.672 -25.156 -24.906 1 86.5 249 GLY A N 1
ATOM 1884 C CA . GLY A 1 249 ? 19.453 -25.906 -25.141 1 86.5 249 GLY A CA 1
ATOM 1885 C C . GLY A 1 249 ? 19.344 -27.156 -24.297 1 86.5 249 GLY A C 1
ATOM 1886 O O . GLY A 1 249 ? 18.469 -27.984 -24.516 1 86.5 249 GLY A O 1
ATOM 1887 N N . ASP A 1 250 ? 20.25 -27.266 -23.375 1 89.5 250 ASP A N 1
ATOM 1888 C CA . ASP A 1 250 ? 20.25 -28.453 -22.516 1 89.5 250 ASP A CA 1
ATOM 1889 C C . ASP A 1 250 ? 19.656 -28.141 -21.156 1 89.5 250 ASP A C 1
ATOM 1891 O O . ASP A 1 250 ? 19.844 -27.047 -20.609 1 89.5 250 ASP A O 1
ATOM 1895 N N . VAL A 1 251 ? 18.922 -29.109 -20.656 1 90.94 251 VAL A N 1
ATOM 1896 C CA . VAL A 1 251 ? 18.422 -28.984 -19.281 1 90.94 251 VAL A CA 1
ATOM 1897 C C . VAL A 1 251 ? 19.594 -29.047 -18.297 1 90.94 251 VAL A C 1
ATOM 1899 O O . VAL A 1 251 ? 20.453 -29.922 -18.406 1 90.94 251 VAL A O 1
ATOM 1902 N N . HIS A 1 252 ? 19.656 -28.156 -17.375 1 90.12 252 HIS A N 1
ATOM 1903 C CA . HIS A 1 252 ? 20.719 -28.141 -16.391 1 90.12 252 HIS A CA 1
ATOM 1904 C C . HIS A 1 252 ? 20.766 -29.469 -15.625 1 90.12 252 HIS A C 1
ATOM 1906 O O . HIS A 1 252 ? 19.75 -29.922 -15.078 1 90.12 252 HIS A O 1
ATOM 1912 N N . PRO A 1 253 ? 21.875 -30.016 -15.492 1 85.44 253 PRO A N 1
ATOM 1913 C CA . PRO A 1 253 ? 22 -31.328 -14.828 1 85.44 253 PRO A CA 1
ATOM 1914 C C . PRO A 1 253 ? 21.672 -31.25 -13.344 1 85.44 253 PRO A C 1
ATOM 1916 O O . PRO A 1 253 ? 21.297 -32.281 -12.742 1 85.44 253 PRO A O 1
ATOM 1919 N N . VAL A 1 254 ? 21.75 -30.109 -12.773 1 89.94 254 VAL A N 1
ATOM 1920 C CA . VAL A 1 254 ? 21.594 -29.969 -11.336 1 89.94 254 VAL A CA 1
ATOM 1921 C C . VAL A 1 254 ? 20.125 -30.062 -10.953 1 89.94 254 VAL A C 1
ATOM 1923 O O . VAL A 1 254 ? 19.781 -30.297 -9.789 1 89.94 254 VAL A O 1
ATOM 1926 N N . ILE A 1 255 ? 19.25 -29.922 -11.93 1 91.06 255 ILE A N 1
ATOM 1927 C CA . ILE A 1 255 ? 17.812 -29.812 -11.648 1 91.06 255 ILE A CA 1
ATOM 1928 C C . ILE A 1 255 ? 17.297 -31.125 -11.047 1 91.06 255 ILE A C 1
ATOM 1930 O O . ILE A 1 255 ? 16.609 -31.109 -10.023 1 91.06 255 ILE A O 1
ATOM 1934 N N . GLN A 1 256 ? 17.672 -32.188 -11.648 1 89.44 256 GLN A N 1
ATOM 1935 C CA . GLN A 1 256 ? 17.188 -33.469 -11.141 1 89.44 256 GLN A CA 1
ATOM 1936 C C . GLN A 1 256 ? 17.656 -33.688 -9.703 1 89.44 256 GLN A C 1
ATOM 1938 O O . GLN A 1 256 ? 16.875 -34.125 -8.859 1 89.44 256 GLN A O 1
ATOM 1943 N N . ALA A 1 257 ? 18.891 -33.375 -9.484 1 90.94 257 ALA A N 1
ATOM 1944 C CA . ALA A 1 257 ? 19.422 -33.5 -8.133 1 90.94 257 ALA A CA 1
ATOM 1945 C C . ALA A 1 257 ? 18.688 -32.625 -7.148 1 90.94 257 ALA A C 1
ATOM 1947 O O . ALA A 1 257 ? 18.453 -33.031 -6 1 90.94 257 ALA A O 1
ATOM 1948 N N . ALA A 1 258 ? 18.328 -31.438 -7.555 1 94 258 ALA A N 1
ATOM 1949 C CA . ALA A 1 258 ? 17.562 -30.516 -6.715 1 94 258 ALA A CA 1
ATOM 1950 C C . ALA A 1 258 ? 16.188 -31.078 -6.387 1 94 258 ALA A C 1
ATOM 1952 O O . ALA A 1 258 ? 15.734 -30.984 -5.242 1 94 258 ALA A O 1
ATOM 1953 N N . LEU A 1 259 ? 15.547 -31.688 -7.344 1 94.25 259 LEU A N 1
ATOM 1954 C CA . LEU A 1 259 ? 14.227 -32.281 -7.16 1 94.25 259 LEU A CA 1
ATOM 1955 C C . LEU A 1 259 ? 14.289 -33.469 -6.223 1 94.25 259 LEU A C 1
ATOM 1957 O O . LEU A 1 259 ? 13.414 -33.656 -5.363 1 94.25 259 LEU A O 1
ATOM 1961 N N . ASP A 1 260 ? 15.344 -34.25 -6.363 1 93.81 260 ASP A N 1
ATOM 1962 C CA . ASP A 1 260 ? 15.531 -35.438 -5.512 1 93.81 260 ASP A CA 1
ATOM 1963 C C . ASP A 1 260 ? 15.727 -35 -4.055 1 93.81 260 ASP A C 1
ATOM 1965 O O . ASP A 1 260 ? 15.375 -35.781 -3.143 1 93.81 260 ASP A O 1
ATOM 1969 N N . ARG A 1 261 ? 16.203 -33.844 -3.869 1 94.81 261 ARG A N 1
ATOM 1970 C CA . ARG A 1 261 ? 16.453 -33.312 -2.523 1 94.81 261 ARG A CA 1
ATOM 1971 C C . ARG A 1 261 ? 15.18 -32.688 -1.938 1 94.81 261 ARG A C 1
ATOM 1973 O O . ARG A 1 261 ? 15.156 -32.312 -0.763 1 94.81 261 ARG A O 1
ATOM 1980 N N . GLY A 1 262 ? 14.227 -32.562 -2.717 1 96.12 262 GLY A N 1
ATOM 1981 C CA . GLY A 1 262 ? 12.953 -32.125 -2.17 1 96.12 262 GLY A CA 1
ATOM 1982 C C . GLY A 1 262 ? 12.562 -30.734 -2.605 1 96.12 262 GLY A C 1
ATOM 1983 O O . GLY A 1 262 ? 11.562 -30.188 -2.131 1 96.12 262 GLY A O 1
ATOM 1984 N N . LEU A 1 263 ? 13.336 -30.078 -3.486 1 97 263 LEU A N 1
ATOM 1985 C CA . LEU A 1 263 ? 12.906 -28.812 -4.051 1 97 263 LEU A CA 1
ATOM 1986 C C . LEU A 1 263 ? 11.711 -29 -4.98 1 97 263 LEU A C 1
ATOM 1988 O O . LEU A 1 263 ? 11.539 -30.078 -5.555 1 97 263 LEU A O 1
ATOM 1992 N N . ARG A 1 264 ? 10.906 -28.031 -5.035 1 97.19 264 ARG A N 1
ATOM 1993 C CA . ARG A 1 264 ? 9.695 -28.078 -5.852 1 97.19 264 ARG A CA 1
ATOM 1994 C C . ARG A 1 264 ? 9.805 -27.125 -7.039 1 97.19 264 ARG A C 1
ATOM 1996 O O . ARG A 1 264 ? 10.648 -26.219 -7.047 1 97.19 264 ARG A O 1
ATOM 2003 N N . VAL A 1 265 ? 8.992 -27.422 -8.016 1 96.62 265 VAL A N 1
ATOM 2004 C CA . VAL A 1 265 ? 8.984 -26.594 -9.211 1 96.62 265 VAL A CA 1
ATOM 2005 C C . VAL A 1 265 ? 7.586 -26.016 -9.43 1 96.62 265 VAL A C 1
ATOM 2007 O O . VAL A 1 265 ? 6.594 -26.75 -9.406 1 96.62 265 VAL A O 1
ATOM 2010 N N . ASP A 1 266 ? 7.543 -24.719 -9.539 1 97.69 266 ASP A N 1
ATOM 2011 C CA . ASP A 1 266 ? 6.309 -24.062 -9.938 1 97.69 266 ASP A CA 1
ATOM 2012 C C . ASP A 1 266 ? 6.434 -23.469 -11.344 1 97.69 266 ASP A C 1
ATOM 2014 O O . ASP A 1 266 ? 7.402 -22.766 -11.641 1 97.69 266 ASP A O 1
ATOM 2018 N N . VAL A 1 267 ? 5.438 -23.656 -12.141 1 96.06 267 VAL A N 1
ATOM 2019 C CA . VAL A 1 267 ? 5.488 -23.25 -13.539 1 96.06 267 VAL A CA 1
ATOM 2020 C C . VAL A 1 267 ? 5.574 -21.719 -13.625 1 96.06 267 VAL A C 1
ATOM 2022 O O . VAL A 1 267 ? 6.371 -21.188 -14.391 1 96.06 267 VAL A O 1
ATOM 2025 N N . GLY A 1 268 ? 4.754 -21.078 -12.773 1 93.94 268 GLY A N 1
ATOM 2026 C CA . GLY A 1 268 ? 4.684 -19.641 -12.992 1 93.94 268 GLY A CA 1
ATOM 2027 C C . GLY A 1 268 ? 4.469 -19.266 -14.445 1 93.94 268 GLY A C 1
ATOM 2028 O O . GLY A 1 268 ? 5.32 -18.625 -15.062 1 93.94 268 GLY A O 1
ATOM 2029 N N . HIS A 1 269 ? 3.436 -19.609 -15.047 1 92 269 HIS A N 1
ATOM 2030 C CA . HIS A 1 269 ? 3.143 -19.562 -16.469 1 92 269 HIS A CA 1
ATOM 2031 C C . HIS A 1 269 ? 3.381 -18.172 -17.031 1 92 269 HIS A C 1
ATOM 2033 O O . HIS A 1 269 ? 4.375 -17.938 -17.719 1 92 269 HIS A O 1
ATOM 2039 N N . GLY A 1 270 ? 2.625 -17.234 -16.688 1 84.31 270 GLY A N 1
ATOM 2040 C CA . GLY A 1 270 ? 2.752 -15.805 -16.969 1 84.31 270 GLY A CA 1
ATOM 2041 C C . GLY A 1 270 ? 3.359 -15.516 -18.328 1 84.31 270 GLY A C 1
ATOM 2042 O O . GLY A 1 270 ? 3.264 -16.328 -19.234 1 84.31 270 GLY A O 1
ATOM 2043 N N . SER A 1 271 ? 3.99 -14.352 -18.438 1 79.31 271 SER A N 1
ATOM 2044 C CA . SER A 1 271 ? 4.469 -13.805 -19.703 1 79.31 271 SER A CA 1
ATOM 2045 C C . SER A 1 271 ? 5.805 -14.43 -20.094 1 79.31 271 SER A C 1
ATOM 2047 O O . SER A 1 271 ? 6.203 -14.359 -21.266 1 79.31 271 SER A O 1
ATOM 2049 N N . HIS A 1 272 ? 6.445 -15.07 -19.188 1 82.12 272 HIS A N 1
ATOM 2050 C CA . HIS A 1 272 ? 7.789 -15.57 -19.453 1 82.12 272 HIS A CA 1
ATOM 2051 C C . HIS A 1 272 ? 7.758 -17.016 -19.922 1 82.12 272 HIS A C 1
ATOM 2053 O O . HIS A 1 272 ? 8.789 -17.578 -20.312 1 82.12 272 HIS A O 1
ATOM 2059 N N . PHE A 1 273 ? 6.66 -17.594 -19.969 1 89.94 273 PHE A N 1
ATOM 2060 C CA . PHE A 1 273 ? 6.496 -19 -20.297 1 89.94 273 PHE A CA 1
ATOM 2061 C C . PHE A 1 273 ? 6.812 -19.25 -21.766 1 89.94 273 PHE A C 1
ATOM 2063 O O . PHE A 1 273 ? 6.43 -18.453 -22.641 1 89.94 273 PHE A O 1
ATOM 2070 N N . SER A 1 274 ? 7.484 -20.297 -22.047 1 92.69 274 SER A N 1
ATOM 2071 C CA . SER A 1 274 ? 7.844 -20.734 -23.391 1 92.69 274 SER A CA 1
ATOM 2072 C C . SER A 1 274 ? 7.41 -22.188 -23.625 1 92.69 274 SER A C 1
ATOM 2074 O O . SER A 1 274 ? 7.902 -23.094 -22.969 1 92.69 274 SER A O 1
ATOM 2076 N N . TYR A 1 275 ? 6.562 -22.391 -24.641 1 94.25 275 TYR A N 1
ATOM 2077 C CA . TYR A 1 275 ? 6.148 -23.75 -24.984 1 94.25 275 TYR A CA 1
ATOM 2078 C C . TYR A 1 275 ? 7.34 -24.578 -25.438 1 94.25 275 TYR A C 1
ATOM 2080 O O . TYR A 1 275 ? 7.434 -25.766 -25.109 1 94.25 275 TYR A O 1
ATOM 2088 N N . ARG A 1 276 ? 8.258 -23.938 -26.156 1 94.06 276 ARG A N 1
ATOM 2089 C CA . ARG A 1 276 ? 9.43 -24.625 -26.672 1 94.06 276 ARG A CA 1
ATOM 2090 C C . ARG A 1 276 ? 10.289 -25.156 -25.531 1 94.06 276 ARG A C 1
ATOM 2092 O O . ARG A 1 276 ? 10.641 -26.344 -25.516 1 94.06 276 ARG A O 1
ATOM 2099 N N . LEU A 1 277 ? 10.523 -24.344 -24.594 1 93.25 277 LEU A N 1
ATOM 2100 C CA . LEU A 1 277 ? 11.406 -24.719 -23.5 1 93.25 277 LEU A CA 1
ATOM 2101 C C . LEU A 1 277 ? 10.688 -25.641 -22.516 1 93.25 277 LEU A C 1
ATOM 2103 O O . LEU A 1 277 ? 11.305 -26.547 -21.938 1 93.25 277 LEU A O 1
ATOM 2107 N N . ALA A 1 278 ? 9.422 -25.422 -22.344 1 95.5 278 ALA A N 1
ATOM 2108 C CA . ALA A 1 278 ? 8.625 -26.328 -21.5 1 95.5 278 ALA A CA 1
ATOM 2109 C C . ALA A 1 278 ? 8.617 -27.734 -22.062 1 95.5 278 ALA A C 1
ATOM 2111 O O . ALA A 1 278 ? 8.781 -28.703 -21.328 1 95.5 278 ALA A O 1
ATOM 2112 N N . ARG A 1 279 ? 8.391 -27.844 -23.344 1 94.94 279 ARG A N 1
ATOM 2113 C CA . ARG A 1 279 ? 8.383 -29.141 -24 1 94.94 279 ARG A CA 1
ATOM 2114 C C . ARG A 1 279 ? 9.695 -29.891 -23.781 1 94.94 279 ARG A C 1
ATOM 2116 O O . ARG A 1 279 ? 9.695 -31.078 -23.484 1 94.94 279 ARG A O 1
ATOM 2123 N N . LYS A 1 280 ? 10.766 -29.172 -23.906 1 93.44 280 LYS A N 1
ATOM 2124 C CA . LYS A 1 280 ? 12.094 -29.75 -23.719 1 93.44 280 LYS A CA 1
ATOM 2125 C C . LYS A 1 280 ? 12.281 -30.25 -22.281 1 93.44 280 LYS A C 1
ATOM 2127 O O . LYS A 1 280 ? 12.766 -31.359 -22.062 1 93.44 280 LYS A O 1
ATOM 2132 N N . ALA A 1 281 ? 11.945 -29.406 -21.328 1 93.44 281 ALA A N 1
ATOM 2133 C CA . ALA A 1 281 ? 12.102 -29.75 -19.922 1 93.44 281 ALA A CA 1
ATOM 2134 C C . ALA A 1 281 ? 11.219 -30.938 -19.547 1 93.44 281 ALA A C 1
ATOM 2136 O O . ALA A 1 281 ? 11.68 -31.891 -18.891 1 93.44 281 ALA A O 1
ATOM 2137 N N . ILE A 1 282 ? 9.961 -30.953 -20.016 1 93.75 282 ILE A N 1
ATOM 2138 C CA . ILE A 1 282 ? 9.016 -32.031 -19.703 1 93.75 282 ILE A CA 1
ATOM 2139 C C . ILE A 1 282 ? 9.461 -33.312 -20.359 1 93.75 282 ILE A C 1
ATOM 2141 O O . ILE A 1 282 ? 9.383 -34.406 -19.75 1 93.75 282 ILE A O 1
ATOM 2145 N N . ALA A 1 283 ? 9.984 -33.219 -21.562 1 92.44 283 ALA A N 1
ATOM 2146 C CA . ALA A 1 283 ? 10.477 -34.406 -22.266 1 92.44 283 ALA A CA 1
ATOM 2147 C C . ALA A 1 283 ? 11.672 -35 -21.547 1 92.44 283 ALA A C 1
ATOM 2149 O O . ALA A 1 283 ? 11.93 -36.219 -21.672 1 92.44 283 ALA A O 1
ATOM 2150 N N . SER A 1 284 ? 12.367 -34.188 -20.812 1 91.19 284 SER A N 1
ATOM 2151 C CA . SER A 1 284 ? 13.531 -34.688 -20.078 1 91.19 284 SER A CA 1
ATOM 2152 C C . SER A 1 284 ? 13.117 -35.281 -18.734 1 91.19 284 SER A C 1
ATOM 2154 O O . SER A 1 284 ? 13.977 -35.719 -17.953 1 91.19 284 SER A O 1
ATOM 2156 N N . GLY A 1 285 ? 11.82 -35.25 -18.469 1 89.81 285 GLY A N 1
ATOM 2157 C CA . GLY A 1 285 ? 11.312 -35.906 -17.266 1 89.81 285 GLY A CA 1
ATOM 2158 C C . GLY A 1 285 ? 10.969 -34.938 -16.156 1 89.81 285 GLY A C 1
ATOM 2159 O O . GLY A 1 285 ? 10.586 -35.344 -15.062 1 89.81 285 GLY A O 1
ATOM 2160 N N . ILE A 1 286 ? 11.086 -33.688 -16.391 1 92 286 ILE A N 1
ATOM 2161 C CA . ILE A 1 286 ? 10.773 -32.719 -15.359 1 92 286 ILE A CA 1
ATOM 2162 C C . ILE A 1 286 ? 9.281 -32.406 -15.383 1 92 286 ILE A C 1
ATOM 2164 O O . ILE A 1 286 ? 8.781 -31.781 -16.328 1 92 286 ILE A O 1
ATOM 2168 N N . VAL A 1 287 ? 8.57 -32.812 -14.414 1 93.38 287 VAL A N 1
ATOM 2169 C CA . VAL A 1 287 ? 7.152 -32.5 -14.242 1 93.38 287 VAL A CA 1
ATOM 2170 C C . VAL A 1 287 ? 6.973 -31.484 -13.125 1 93.38 287 VAL A C 1
ATOM 2172 O O . VAL A 1 287 ? 7.398 -31.734 -11.992 1 93.38 287 VAL A O 1
ATOM 2175 N N . PRO A 1 288 ? 6.402 -30.328 -13.391 1 96.44 288 PRO A N 1
ATOM 2176 C CA . PRO A 1 288 ? 6.219 -29.328 -12.336 1 96.44 288 PRO A CA 1
ATOM 2177 C C . PRO A 1 288 ? 5.379 -29.844 -11.172 1 96.44 288 PRO A C 1
ATOM 2179 O O . PRO A 1 288 ? 4.496 -30.688 -11.367 1 96.44 288 PRO A O 1
ATOM 2182 N N . THR A 1 289 ? 5.68 -29.344 -9.977 1 97.75 289 THR A N 1
ATOM 2183 C CA . THR A 1 289 ? 4.93 -29.703 -8.781 1 97.75 289 THR A CA 1
ATOM 2184 C C . THR A 1 289 ? 3.627 -28.906 -8.703 1 97.75 289 THR A C 1
ATOM 2186 O O . THR A 1 289 ? 2.584 -29.438 -8.328 1 97.75 289 THR A O 1
ATOM 2189 N N . THR A 1 290 ? 3.721 -27.641 -8.977 1 98.62 290 THR A N 1
ATOM 2190 C CA . THR A 1 290 ? 2.562 -26.766 -8.922 1 98.62 290 THR A CA 1
ATOM 2191 C C . THR A 1 290 ? 2.477 -25.891 -10.172 1 98.62 290 THR A C 1
ATOM 2193 O O . THR A 1 290 ? 3.434 -25.812 -10.945 1 98.62 290 THR A O 1
ATOM 2196 N N . LEU A 1 291 ? 1.304 -25.359 -10.359 1 98.25 291 LEU A N 1
ATOM 2197 C CA . LEU A 1 291 ? 0.996 -24.5 -11.5 1 98.25 291 LEU A CA 1
ATOM 2198 C C . LEU A 1 291 ? 0.385 -23.188 -11.039 1 98.25 291 LEU A C 1
ATOM 2200 O O . LEU A 1 291 ? -0.684 -23.172 -10.43 1 98.25 291 LEU A O 1
ATOM 2204 N N . GLY A 1 292 ? 1.137 -22.094 -11.227 1 97.69 292 GLY A N 1
ATOM 2205 C CA . GLY A 1 292 ? 0.649 -20.734 -11.008 1 97.69 292 GLY A CA 1
ATOM 2206 C C . GLY A 1 292 ? 0.445 -19.953 -12.289 1 97.69 292 GLY A C 1
ATOM 2207 O O . GLY A 1 292 ? 1.221 -20.094 -13.234 1 97.69 292 GLY A O 1
ATOM 2208 N N . ALA A 1 293 ? -0.501 -19.109 -12.297 1 95.44 293 ALA A N 1
ATOM 2209 C CA . ALA A 1 293 ? -0.877 -18.422 -13.523 1 95.44 293 ALA A CA 1
ATOM 2210 C C . ALA A 1 293 ? 0.037 -17.219 -13.789 1 95.44 293 ALA A C 1
ATOM 2212 O O . ALA A 1 293 ? 0.37 -16.922 -14.938 1 95.44 293 ALA A O 1
ATOM 2213 N N . ASP A 1 294 ? 0.413 -16.5 -12.703 1 94.56 294 ASP A N 1
ATOM 2214 C CA . ASP A 1 294 ? 1.246 -15.297 -12.797 1 94.56 294 ASP A CA 1
ATOM 2215 C C . ASP A 1 294 ? 0.548 -14.203 -13.594 1 94.56 294 ASP A C 1
ATOM 2217 O O . ASP A 1 294 ? 1.146 -13.602 -14.492 1 94.56 294 ASP A O 1
ATOM 2221 N N . ILE A 1 295 ? -0.74 -14.055 -13.289 1 91.88 295 ILE A N 1
ATOM 2222 C CA . ILE A 1 295 ? -1.527 -12.984 -13.898 1 91.88 295 ILE A CA 1
ATOM 2223 C C . ILE A 1 295 ? -1.233 -11.664 -13.195 1 91.88 295 ILE A C 1
ATOM 2225 O O . ILE A 1 295 ? -1.209 -11.594 -11.969 1 91.88 295 ILE A O 1
ATOM 2229 N N . HIS A 1 296 ? -0.958 -10.656 -13.93 1 90.31 296 HIS A N 1
ATOM 2230 C CA . HIS A 1 296 ? -0.748 -9.312 -13.406 1 90.31 296 HIS A CA 1
ATOM 2231 C C . HIS A 1 296 ? -1.173 -8.25 -14.414 1 90.31 296 HIS A C 1
ATOM 2233 O O . HIS A 1 296 ? -1.568 -8.578 -15.531 1 90.31 296 HIS A O 1
ATOM 2239 N N . GLY A 1 297 ? -1.075 -7.016 -14.078 1 85.94 297 GLY A N 1
ATOM 2240 C CA . GLY A 1 297 ? -1.644 -5.926 -14.852 1 85.94 297 GLY A CA 1
ATOM 2241 C C . GLY A 1 297 ? -0.898 -5.668 -16.156 1 85.94 297 GLY A C 1
ATOM 2242 O O . GLY A 1 297 ? -1.43 -5.031 -17.062 1 85.94 297 GLY A O 1
ATOM 2243 N N . TYR A 1 298 ? 0.24 -6.137 -16.312 1 83.62 298 TYR A N 1
ATOM 2244 C CA . TYR A 1 298 ? 1.021 -5.875 -17.516 1 83.62 298 TYR A CA 1
ATOM 2245 C C . TYR A 1 298 ? 0.794 -6.961 -18.562 1 83.62 298 TYR A C 1
ATOM 2247 O O . TYR A 1 298 ? 1.143 -6.789 -19.734 1 83.62 298 TYR A O 1
ATOM 2255 N N . ASN A 1 299 ? 0.268 -8.125 -18.125 1 82.88 299 ASN A N 1
ATOM 2256 C CA . ASN A 1 299 ? 0.037 -9.172 -19.109 1 82.88 299 ASN A CA 1
ATOM 2257 C C . ASN A 1 299 ? -1.452 -9.453 -19.297 1 82.88 299 ASN A C 1
ATOM 2259 O O . ASN A 1 299 ? -1.829 -10.445 -19.906 1 82.88 299 ASN A O 1
ATOM 2263 N N . THR A 1 300 ? -2.256 -8.711 -18.594 1 82.19 300 THR A N 1
ATOM 2264 C CA . THR A 1 300 ? -3.703 -8.75 -18.75 1 82.19 300 THR A CA 1
ATOM 2265 C C . THR A 1 300 ? -4.258 -7.359 -19.047 1 82.19 300 THR A C 1
ATOM 2267 O O . THR A 1 300 ? -3.924 -6.398 -18.344 1 82.19 300 THR A O 1
ATOM 2270 N N . HIS A 1 301 ? -4.992 -7.254 -19.984 1 77.38 301 HIS A N 1
ATOM 2271 C CA . HIS A 1 301 ? -5.531 -5.957 -20.375 1 77.38 301 HIS A CA 1
ATOM 2272 C C . HIS A 1 301 ? -6.605 -5.496 -19.391 1 77.38 301 HIS A C 1
ATOM 2274 O O . HIS A 1 301 ? -7.77 -5.891 -19.516 1 77.38 301 HIS A O 1
ATOM 2280 N N . VAL A 1 302 ? -6.262 -4.762 -18.453 1 78.56 302 VAL A N 1
ATOM 2281 C CA . VAL A 1 302 ? -7.176 -4.094 -17.531 1 78.56 302 VAL A CA 1
ATOM 2282 C C . VAL A 1 302 ? -6.855 -2.604 -17.469 1 78.56 302 VAL A C 1
ATOM 2284 O O . VAL A 1 302 ? -5.715 -2.197 -17.703 1 78.56 302 VAL A O 1
ATOM 2287 N N . PRO A 1 303 ? -7.902 -1.806 -17.266 1 81.25 303 PRO A N 1
ATOM 2288 C CA . PRO A 1 303 ? -7.625 -0.373 -17.141 1 81.25 303 PRO A CA 1
ATOM 2289 C C . PRO A 1 303 ? -6.617 -0.058 -16.031 1 81.25 303 PRO A C 1
ATOM 2291 O O . PRO A 1 303 ? -6.699 -0.623 -14.938 1 81.25 303 PRO A O 1
ATOM 2294 N N . ALA A 1 304 ? -5.672 0.77 -16.406 1 81.38 304 ALA A N 1
ATOM 2295 C CA . ALA A 1 304 ? -4.672 1.187 -15.43 1 81.38 304 ALA A CA 1
ATOM 2296 C C . ALA A 1 304 ? -5.148 2.406 -14.648 1 81.38 304 ALA A C 1
ATOM 2298 O O . ALA A 1 304 ? -5.902 3.23 -15.164 1 81.38 304 ALA A O 1
ATOM 2299 N N . PRO A 1 305 ? -4.695 2.514 -13.43 1 83.62 305 PRO A N 1
ATOM 2300 C CA . PRO A 1 305 ? -5.016 3.734 -12.688 1 83.62 305 PRO A CA 1
ATOM 2301 C C . PRO A 1 305 ? -4.535 5 -13.398 1 83.62 305 PRO A C 1
ATOM 2303 O O . PRO A 1 305 ? -3.557 4.957 -14.148 1 83.62 305 PRO A O 1
ATOM 2306 N N . ALA A 1 306 ? -5.191 6.094 -13.086 1 80.88 306 ALA A N 1
ATOM 2307 C CA . ALA A 1 306 ? -4.836 7.383 -13.672 1 80.88 306 ALA A CA 1
ATOM 2308 C C . ALA A 1 306 ? -3.402 7.77 -13.32 1 80.88 306 ALA A C 1
ATOM 2310 O O . ALA A 1 306 ? -2.998 7.68 -12.156 1 80.88 306 ALA A O 1
ATOM 2311 N N . GLY A 1 307 ? -2.633 8.055 -14.375 1 85.12 307 GLY A N 1
ATOM 2312 C CA . GLY A 1 307 ? -1.28 8.547 -14.164 1 85.12 307 GLY A CA 1
ATOM 2313 C C . GLY A 1 307 ? -0.235 7.445 -14.219 1 85.12 307 GLY A C 1
ATOM 2314 O O . GLY A 1 307 ? 0.95 7.699 -13.984 1 85.12 307 GLY A O 1
ATOM 2315 N N . THR A 1 308 ? -0.666 6.273 -14.461 1 79.56 308 THR A N 1
ATOM 2316 C CA . THR A 1 308 ? 0.294 5.188 -14.625 1 79.56 308 THR A CA 1
ATOM 2317 C C . THR A 1 308 ? 1.187 5.438 -15.836 1 79.56 308 THR A C 1
ATOM 2319 O O . THR A 1 308 ? 0.697 5.789 -16.906 1 79.56 308 THR A O 1
ATOM 2322 N N . PRO A 1 309 ? 2.473 5.434 -15.555 1 73.06 309 PRO A N 1
ATOM 2323 C CA . PRO A 1 309 ? 3.381 5.652 -16.688 1 73.06 309 PRO A CA 1
ATOM 2324 C C . PRO A 1 309 ? 3.129 4.684 -17.844 1 73.06 309 PRO A C 1
ATOM 2326 O O . PRO A 1 309 ? 2.67 3.561 -17.625 1 73.06 309 PRO A O 1
ATOM 2329 N N . GLU A 1 310 ? 3.297 5.344 -18.984 1 67.75 310 GLU A N 1
ATOM 2330 C CA . GLU A 1 310 ? 3.178 4.504 -20.172 1 67.75 310 GLU A CA 1
ATOM 2331 C C . GLU A 1 310 ? 4.262 3.43 -20.203 1 67.75 310 GLU A C 1
ATOM 2333 O O . GLU A 1 310 ? 5.27 3.543 -19.5 1 67.75 310 GLU A O 1
ATOM 2338 N N . GLU A 1 311 ? 3.854 2.375 -20.875 1 61.34 311 GLU A N 1
ATOM 2339 C CA . GLU A 1 311 ? 4.785 1.254 -20.953 1 61.34 311 GLU A CA 1
ATOM 2340 C C . GLU A 1 311 ? 6.102 1.676 -21.609 1 61.34 311 GLU A C 1
ATOM 2342 O O . GLU A 1 311 ? 6.121 2.555 -22.469 1 61.34 311 GLU A O 1
ATOM 2347 N N . HIS A 1 312 ? 7.262 1.617 -20.938 1 54.84 312 HIS A N 1
ATOM 2348 C CA . HIS A 1 312 ? 8.562 1.921 -21.531 1 54.84 312 HIS A CA 1
ATOM 2349 C C . HIS A 1 312 ? 8.672 1.336 -22.938 1 54.84 312 HIS A C 1
ATOM 2351 O O . HIS A 1 312 ? 8.117 0.274 -23.219 1 54.84 312 HIS A O 1
ATOM 2357 N N . ALA A 1 313 ? 9.039 2.25 -23.938 1 45.62 313 ALA A N 1
ATOM 2358 C CA . ALA A 1 313 ? 9.211 1.916 -25.344 1 45.62 313 ALA A CA 1
ATOM 2359 C C . ALA A 1 313 ? 9.773 0.508 -25.516 1 45.62 313 ALA A C 1
ATOM 2361 O O . ALA A 1 313 ? 9.523 -0.154 -26.516 1 45.62 313 ALA A O 1
ATOM 2362 N N . ASP A 1 314 ? 10.773 0.222 -24.891 1 42.12 314 ASP A N 1
ATOM 2363 C CA . ASP A 1 314 ? 11.336 -1.104 -25.141 1 42.12 314 ASP A CA 1
ATOM 2364 C C . ASP A 1 314 ? 10.336 -2.197 -24.766 1 42.12 314 ASP A C 1
ATOM 2366 O O . ASP A 1 314 ? 10.719 -3.342 -24.516 1 42.12 314 ASP A O 1
ATOM 2370 N N . ASP A 1 315 ? 9.133 -1.877 -24.609 1 44.56 315 ASP A N 1
ATOM 2371 C CA . ASP A 1 315 ? 8.047 -2.709 -24.094 1 44.56 315 ASP A CA 1
ATOM 2372 C C . ASP A 1 315 ? 7.699 -3.816 -25.094 1 44.56 315 ASP A C 1
ATOM 2374 O O . ASP A 1 315 ? 6.863 -4.676 -24.797 1 44.56 315 ASP A O 1
ATOM 2378 N N . GLU A 1 316 ? 7.734 -3.48 -26.312 1 40.22 316 GLU A N 1
ATOM 2379 C CA . GLU A 1 316 ? 7.57 -4.68 -27.141 1 40.22 316 GLU A CA 1
ATOM 2380 C C . GLU A 1 316 ? 8.227 -5.887 -26.469 1 40.22 316 GLU A C 1
ATOM 2382 O O . GLU A 1 316 ? 7.762 -7.02 -26.625 1 40.22 316 GLU A O 1
ATOM 2387 N N . ASN A 1 317 ? 9.344 -5.531 -25.844 1 40.72 317 ASN A N 1
ATOM 2388 C CA . ASN A 1 317 ? 10.109 -6.492 -25.047 1 40.72 317 ASN A CA 1
ATOM 2389 C C . ASN A 1 317 ? 9.68 -6.473 -23.594 1 40.72 317 ASN A C 1
ATOM 2391 O O . ASN A 1 317 ? 10.445 -6.879 -22.719 1 40.72 317 ASN A O 1
ATOM 2395 N N . HIS A 1 318 ? 8.625 -5.711 -23.375 1 50.22 318 HIS A N 1
ATOM 2396 C CA . HIS A 1 318 ? 8.234 -5.809 -21.969 1 50.22 318 HIS A CA 1
ATOM 2397 C C . HIS A 1 318 ? 8.031 -7.262 -21.547 1 50.22 318 HIS A C 1
ATOM 2399 O O . HIS A 1 318 ? 7.18 -7.957 -22.109 1 50.22 318 HIS A O 1
ATOM 2405 N N . PRO A 1 319 ? 8.977 -7.613 -20.828 1 49.81 319 PRO A N 1
ATOM 2406 C CA . PRO A 1 319 ? 9.039 -9.039 -20.516 1 49.81 319 PRO A CA 1
ATOM 2407 C C . PRO A 1 319 ? 7.684 -9.609 -20.109 1 49.81 319 PRO A C 1
ATOM 2409 O O . PRO A 1 319 ? 7.504 -10.836 -20.078 1 49.81 319 PRO A O 1
ATOM 2412 N N . PHE A 1 320 ? 6.637 -8.5 -19.969 1 53.16 320 PHE A N 1
ATOM 2413 C CA . PHE A 1 320 ? 5.387 -9.023 -19.438 1 53.16 320 PHE A CA 1
ATOM 2414 C C . PHE A 1 320 ? 4.238 -8.805 -20.406 1 53.16 320 PHE A C 1
ATOM 2416 O O . PHE A 1 320 ? 3.109 -9.227 -20.156 1 53.16 320 PHE A O 1
ATOM 2423 N N . ALA A 1 321 ? 4.453 -8.023 -21.578 1 51.56 321 ALA A N 1
ATOM 2424 C CA . ALA A 1 321 ? 3.301 -7.707 -22.422 1 51.56 321 ALA A CA 1
ATOM 2425 C C . ALA A 1 321 ? 2.691 -8.969 -23.016 1 51.56 321 ALA A C 1
ATOM 2427 O O . ALA A 1 321 ? 3.361 -9.703 -23.75 1 51.56 321 ALA A O 1
ATOM 2428 N N . GLY A 1 322 ? 1.749 -9.523 -22.359 1 52.38 322 GLY A N 1
ATOM 2429 C CA . GLY A 1 322 ? 1.05 -10.719 -22.797 1 52.38 322 GLY A CA 1
ATOM 2430 C C . GLY A 1 322 ? -0.03 -10.422 -23.828 1 52.38 322 GLY A C 1
ATOM 2431 O O . GLY A 1 322 ? -0.777 -9.453 -23.688 1 52.38 322 GLY A O 1
ATOM 2432 N N . GLN A 1 323 ? 0.1 -10.766 -25.109 1 52.44 323 GLN A N 1
ATOM 2433 C CA . GLN A 1 323 ? -0.879 -10.602 -26.172 1 52.44 323 GLN A CA 1
ATOM 2434 C C . GLN A 1 323 ? -2.131 -11.43 -25.906 1 52.44 323 GLN A C 1
ATOM 2436 O O . GLN A 1 323 ? -3.234 -11.039 -26.297 1 52.44 323 GLN A O 1
ATOM 2441 N N . ALA A 1 324 ? -1.992 -12.602 -25.234 1 57.84 324 ALA A N 1
ATOM 2442 C CA . ALA A 1 324 ? -3.141 -13.5 -25.141 1 57.84 324 ALA A CA 1
ATOM 2443 C C . ALA A 1 324 ? -3.738 -13.5 -23.75 1 57.84 324 ALA A C 1
ATOM 2445 O O . ALA A 1 324 ? -3.006 -13.469 -22.75 1 57.84 324 ALA A O 1
ATOM 2446 N N . LYS A 1 325 ? -5.09 -13.273 -23.594 1 71.25 325 LYS A N 1
ATOM 2447 C CA . LYS A 1 325 ? -5.77 -13.469 -22.328 1 71.25 325 LYS A CA 1
ATOM 2448 C C . LYS A 1 325 ? -5.41 -14.82 -21.703 1 71.25 325 LYS A C 1
ATOM 2450 O O . LYS A 1 325 ? -5.172 -15.797 -22.422 1 71.25 325 LYS A O 1
ATOM 2455 N N . PHE A 1 326 ? -5.141 -14.891 -20.469 1 78.38 326 PHE A N 1
ATOM 2456 C CA . PHE A 1 326 ? -4.809 -16.172 -19.859 1 78.38 326 PHE A CA 1
ATOM 2457 C C . PHE A 1 326 ? -5.371 -16.234 -18.438 1 78.38 326 PHE A C 1
ATOM 2459 O O . PHE A 1 326 ? -5.773 -15.227 -17.859 1 78.38 326 PHE A O 1
ATOM 2466 N N . SER A 1 327 ? -5.617 -17.422 -17.984 1 90.12 327 SER A N 1
ATOM 2467 C CA . SER A 1 327 ? -6.121 -17.812 -16.672 1 90.12 327 SER A CA 1
ATOM 2468 C C . SER A 1 327 ? -5.445 -19.094 -16.172 1 90.12 327 SER A C 1
ATOM 2470 O O . SER A 1 327 ? -4.734 -19.75 -16.938 1 90.12 327 SER A O 1
ATOM 2472 N N . LEU A 1 328 ? -5.598 -19.359 -14.953 1 96.75 328 LEU A N 1
ATOM 2473 C CA . LEU A 1 328 ? -5.051 -20.609 -14.422 1 96.75 328 LEU A CA 1
ATOM 2474 C C . LEU A 1 328 ? -5.586 -21.812 -15.195 1 96.75 328 LEU A C 1
ATOM 2476 O O . LEU A 1 328 ? -4.832 -22.719 -15.523 1 96.75 328 LEU A O 1
ATOM 2480 N N . VAL A 1 329 ? -6.875 -21.828 -15.547 1 96.94 329 VAL A N 1
ATOM 2481 C CA . VAL A 1 329 ? -7.504 -22.938 -16.25 1 96.94 329 VAL A CA 1
ATOM 2482 C C . VAL A 1 329 ? -6.91 -23.062 -17.641 1 96.94 329 VAL A C 1
ATOM 2484 O O . VAL A 1 329 ? -6.68 -24.188 -18.125 1 96.94 329 VAL A O 1
ATOM 2487 N N . GLN A 1 330 ? -6.637 -21.953 -18.25 1 93 330 GLN A N 1
ATOM 2488 C CA . GLN A 1 330 ? -5.965 -22.031 -19.531 1 93 330 GLN A CA 1
ATOM 2489 C C . GLN A 1 330 ? -4.559 -22.609 -19.391 1 93 330 GLN A C 1
ATOM 2491 O O . GLN A 1 330 ? -4.09 -23.344 -20.281 1 93 330 GLN A O 1
ATOM 2496 N N . ALA A 1 331 ? -3.891 -22.203 -18.359 1 95.19 331 ALA A N 1
ATOM 2497 C CA . ALA A 1 331 ? -2.564 -22.766 -18.094 1 95.19 331 ALA A CA 1
ATOM 2498 C C . ALA A 1 331 ? -2.623 -24.281 -17.938 1 95.19 331 ALA A C 1
ATOM 2500 O O . ALA A 1 331 ? -1.7 -24.984 -18.344 1 95.19 331 ALA A O 1
ATOM 2501 N N . MET A 1 332 ? -3.693 -24.828 -17.328 1 97.25 332 MET A N 1
ATOM 2502 C CA . MET A 1 332 ? -3.9 -26.281 -17.25 1 97.25 332 MET A CA 1
ATOM 2503 C C . MET A 1 332 ? -3.949 -26.891 -18.656 1 97.25 332 MET A C 1
ATOM 2505 O O . MET A 1 332 ? -3.295 -27.891 -18.906 1 97.25 332 MET A O 1
ATOM 2509 N N . SER A 1 333 ? -4.688 -26.203 -19.547 1 95.81 333 SER A N 1
ATOM 2510 C CA . SER A 1 333 ? -4.773 -26.656 -20.922 1 95.81 333 SER A CA 1
ATOM 2511 C C . SER A 1 333 ? -3.408 -26.641 -21.594 1 95.81 333 SER A C 1
ATOM 2513 O O . SER A 1 333 ? -3.092 -27.531 -22.391 1 95.81 333 SER A O 1
ATOM 2515 N N . SER A 1 334 ? -2.652 -25.641 -21.281 1 94.88 334 SER A N 1
ATOM 2516 C CA . SER A 1 334 ? -1.303 -25.547 -21.812 1 94.88 334 SER A CA 1
ATOM 2517 C C . SER A 1 334 ? -0.459 -26.75 -21.422 1 94.88 334 SER A C 1
ATOM 2519 O O . SER A 1 334 ? 0.256 -27.312 -22.25 1 94.88 334 SER A O 1
ATOM 2521 N N . MET A 1 335 ? -0.521 -27.109 -20.156 1 96.5 335 MET A N 1
ATOM 2522 C CA . MET A 1 335 ? 0.234 -28.266 -19.672 1 96.5 335 MET A CA 1
ATOM 2523 C C . MET A 1 335 ? -0.217 -29.547 -20.391 1 96.5 335 MET A C 1
ATOM 2525 O O . MET A 1 335 ? 0.61 -30.375 -20.75 1 96.5 335 MET A O 1
ATOM 2529 N N . MET A 1 336 ? -1.496 -29.672 -20.594 1 96.38 336 MET A N 1
ATOM 2530 C CA . MET A 1 336 ? -2.033 -30.828 -21.297 1 96.38 336 MET A CA 1
ATOM 2531 C C . MET A 1 336 ? -1.562 -30.859 -22.75 1 96.38 336 MET A C 1
ATOM 2533 O O . MET A 1 336 ? -1.229 -31.922 -23.281 1 96.38 336 MET A O 1
ATOM 2537 N N . ALA A 1 337 ? -1.519 -29.688 -23.344 1 95.38 337 ALA A N 1
ATOM 2538 C CA . ALA A 1 337 ? -1.062 -29.578 -24.734 1 95.38 337 ALA A CA 1
ATOM 2539 C C . ALA A 1 337 ? 0.4 -30 -24.859 1 95.38 337 ALA A C 1
ATOM 2541 O O . ALA A 1 337 ? 0.848 -30.375 -25.953 1 95.38 337 ALA A O 1
ATOM 2542 N N . LEU A 1 338 ? 1.098 -29.922 -23.797 1 96 338 LEU A N 1
ATOM 2543 C CA . LEU A 1 338 ? 2.514 -30.281 -23.781 1 96 338 LEU A CA 1
ATOM 2544 C C . LEU A 1 338 ? 2.699 -31.766 -23.484 1 96 338 LEU A C 1
ATOM 2546 O O . LEU A 1 338 ? 3.83 -32.219 -23.344 1 96 338 LEU A O 1
ATOM 2550 N N . GLY A 1 339 ? 1.604 -32.469 -23.281 1 95.38 339 GLY A N 1
ATOM 2551 C CA . GLY A 1 339 ? 1.688 -33.906 -23.188 1 95.38 339 GLY A CA 1
ATOM 2552 C C . GLY A 1 339 ? 1.35 -34.438 -21.812 1 95.38 339 GLY A C 1
ATOM 2553 O O . GLY A 1 339 ? 1.315 -35.656 -21.609 1 95.38 339 GLY A O 1
ATOM 2554 N N . LEU A 1 340 ? 1.087 -33.625 -20.891 1 96.62 340 LEU A N 1
ATOM 2555 C CA . LEU A 1 340 ? 0.684 -34.094 -19.562 1 96.62 340 LEU A CA 1
ATOM 2556 C C . LEU A 1 340 ? -0.795 -34.469 -19.547 1 96.62 340 LEU A C 1
ATOM 2558 O O . LEU A 1 340 ? -1.608 -33.812 -20.219 1 96.62 340 LEU A O 1
ATOM 2562 N N . THR A 1 341 ? -1.145 -35.469 -18.797 1 96.19 341 THR A N 1
ATOM 2563 C CA . THR A 1 341 ? -2.537 -35.875 -18.672 1 96.19 341 THR A CA 1
ATOM 2564 C C . THR A 1 341 ? -3.27 -35 -17.656 1 96.19 341 THR A C 1
ATOM 2566 O O . THR A 1 341 ? -2.637 -34.344 -16.844 1 96.19 341 THR A O 1
ATOM 2569 N N . LEU A 1 342 ? -4.57 -35 -17.75 1 96.81 342 LEU A N 1
ATOM 2570 C CA . LEU A 1 342 ? -5.383 -34.281 -16.766 1 96.81 342 LEU A CA 1
ATOM 2571 C C . LEU A 1 342 ? -5.078 -34.781 -15.359 1 96.81 342 LEU A C 1
ATOM 2573 O O . LEU A 1 342 ? -5.02 -33.969 -14.422 1 96.81 342 LEU A O 1
ATOM 2577 N N . GLU A 1 343 ? -4.844 -36.062 -15.188 1 95.5 343 GLU A N 1
ATOM 2578 C CA . GLU A 1 343 ? -4.527 -36.688 -13.898 1 95.5 343 GLU A CA 1
ATOM 2579 C C . GLU A 1 343 ? -3.219 -36.125 -13.336 1 95.5 343 GLU A C 1
ATOM 2581 O O . GLU A 1 343 ? -3.035 -36.062 -12.117 1 95.5 343 GLU A O 1
ATOM 2586 N N . GLN A 1 344 ? -2.332 -35.75 -14.227 1 96.31 344 GLN A N 1
ATOM 2587 C CA . GLN A 1 344 ? -1.06 -35.188 -13.805 1 96.31 344 GLN A CA 1
ATOM 2588 C C . GLN A 1 344 ? -1.203 -33.688 -13.5 1 96.31 344 GLN A C 1
ATOM 2590 O O . GLN A 1 344 ? -0.484 -33.156 -12.656 1 96.31 344 GLN A O 1
ATOM 2595 N N . VAL A 1 345 ? -2.113 -33.031 -14.148 1 98.31 345 VAL A N 1
ATOM 2596 C CA . VAL A 1 345 ? -2.232 -31.578 -14.07 1 98.31 345 VAL A CA 1
ATOM 2597 C C . VAL A 1 345 ? -3.078 -31.188 -12.852 1 98.31 345 VAL A C 1
ATOM 2599 O O . VAL A 1 345 ? -2.789 -30.203 -12.18 1 98.31 345 VAL A O 1
ATOM 2602 N N . VAL A 1 346 ? -4.105 -31.969 -12.492 1 98.75 346 VAL A N 1
ATOM 2603 C CA . VAL A 1 346 ? -5.062 -31.625 -11.445 1 98.75 346 VAL A CA 1
ATOM 2604 C C . VAL A 1 346 ? -4.34 -31.484 -10.109 1 98.75 346 VAL A C 1
ATOM 2606 O O . VAL A 1 346 ? -4.555 -30.516 -9.367 1 98.75 346 VAL A O 1
ATOM 2609 N N . PRO A 1 347 ? -3.41 -32.438 -9.75 1 98.62 347 PRO A N 1
ATOM 2610 C CA . PRO A 1 347 ? -2.695 -32.25 -8.477 1 98.62 347 PRO A CA 1
ATOM 2611 C C . PRO A 1 347 ? -1.9 -30.953 -8.43 1 98.62 347 PRO A C 1
ATOM 2613 O O . PRO A 1 347 ? -1.726 -30.375 -7.352 1 98.62 347 PRO A O 1
ATOM 2616 N N . MET A 1 348 ? -1.461 -30.375 -9.547 1 98.75 348 MET A N 1
ATOM 2617 C CA . MET A 1 348 ? -0.644 -29.156 -9.617 1 98.75 348 MET A CA 1
ATOM 2618 C C . MET A 1 348 ? -1.432 -27.938 -9.141 1 98.75 348 MET A C 1
ATOM 2620 O O . MET A 1 348 ? -0.847 -26.906 -8.82 1 98.75 348 MET A O 1
ATOM 2624 N N . VAL A 1 349 ? -2.795 -28.062 -9.133 1 98.88 349 VAL A N 1
ATOM 2625 C CA . VAL A 1 349 ? -3.615 -26.891 -8.828 1 98.88 349 VAL A CA 1
ATOM 2626 C C . VAL A 1 349 ? -4.566 -27.219 -7.676 1 98.88 349 VAL A C 1
ATOM 2628 O O . VAL A 1 349 ? -5.5 -26.453 -7.406 1 98.88 349 VAL A O 1
ATOM 2631 N N . THR A 1 350 ? -4.391 -28.359 -6.984 1 98.88 350 THR A N 1
ATOM 2632 C CA . THR A 1 350 ? -5.281 -28.734 -5.891 1 98.88 350 THR A CA 1
ATOM 2633 C C . THR A 1 350 ? -4.484 -29.234 -4.691 1 98.88 350 THR A C 1
ATOM 2635 O O . THR A 1 350 ? -4 -28.453 -3.881 1 98.88 350 THR A O 1
ATOM 2638 N N . SER A 1 351 ? -4.066 -30.547 -4.727 1 98.75 351 SER A N 1
ATOM 2639 C CA . SER A 1 351 ? -3.463 -31.172 -3.553 1 98.75 351 SER A CA 1
ATOM 2640 C C . SER A 1 351 ? -2.027 -30.703 -3.355 1 98.75 351 SER A C 1
ATOM 2642 O O . SER A 1 351 ? -1.594 -30.469 -2.223 1 98.75 351 SER A O 1
ATOM 2644 N N . ASN A 1 352 ? -1.234 -30.594 -4.449 1 98.69 352 ASN A N 1
ATOM 2645 C CA . ASN A 1 352 ? 0.171 -30.219 -4.32 1 98.69 352 ASN A CA 1
ATOM 2646 C C . ASN A 1 352 ? 0.33 -28.828 -3.73 1 98.69 352 ASN A C 1
ATOM 2648 O O . ASN A 1 352 ? 1.086 -28.625 -2.777 1 98.69 352 ASN A O 1
ATOM 2652 N N . PRO A 1 353 ? -0.406 -27.797 -4.297 1 98.75 353 PRO A N 1
ATOM 2653 C CA . PRO A 1 353 ? -0.274 -26.484 -3.67 1 98.75 353 PRO A CA 1
ATOM 2654 C C . PRO A 1 353 ? -0.833 -26.453 -2.248 1 98.75 353 PRO A C 1
ATOM 2656 O O . PRO A 1 353 ? -0.337 -25.688 -1.406 1 98.75 353 PRO A O 1
ATOM 2659 N N . ALA A 1 354 ? -1.867 -27.203 -1.942 1 98.69 354 ALA A N 1
ATOM 2660 C CA . ALA A 1 354 ? -2.336 -27.297 -0.562 1 98.69 354 ALA A CA 1
ATOM 2661 C C . ALA A 1 354 ? -1.222 -27.781 0.365 1 98.69 354 ALA A C 1
ATOM 2663 O O . ALA A 1 354 ? -1.035 -27.234 1.454 1 98.69 354 ALA A O 1
ATOM 2664 N N . GLU A 1 355 ? -0.505 -28.766 -0.082 1 97.94 355 GLU A N 1
ATOM 2665 C CA . GLU A 1 355 ? 0.624 -29.281 0.688 1 97.94 355 GLU A CA 1
ATOM 2666 C C . GLU A 1 355 ? 1.737 -28.25 0.794 1 97.94 355 GLU A C 1
ATOM 2668 O O . GLU A 1 355 ? 2.303 -28.047 1.871 1 97.94 355 GLU A O 1
ATOM 2673 N N . MET A 1 356 ? 2.035 -27.609 -0.299 1 97.38 356 MET A N 1
ATOM 2674 C CA . MET A 1 356 ? 3.055 -26.562 -0.345 1 97.38 356 MET A CA 1
ATOM 2675 C C . MET A 1 356 ? 2.764 -25.484 0.682 1 97.38 356 MET A C 1
ATOM 2677 O O . MET A 1 356 ? 3.682 -24.953 1.31 1 97.38 356 MET A O 1
ATOM 2681 N N . LEU A 1 357 ? 1.501 -25.234 0.932 1 98 357 LEU A N 1
ATOM 2682 C CA . LEU A 1 357 ? 1.068 -24.156 1.828 1 98 357 LEU A CA 1
ATOM 2683 C C . LEU A 1 357 ? 0.909 -24.688 3.254 1 98 357 LEU A C 1
ATOM 2685 O O . LEU A 1 357 ? 0.656 -23.906 4.176 1 98 357 LEU A O 1
ATOM 2689 N N . GLY A 1 358 ? 1.04 -25.953 3.473 1 96.88 358 GLY A N 1
ATOM 2690 C CA . GLY A 1 358 ? 0.785 -26.547 4.773 1 96.88 358 GLY A CA 1
ATOM 2691 C C . GLY A 1 358 ? -0.687 -26.578 5.141 1 96.88 358 GLY A C 1
ATOM 2692 O O . GLY A 1 358 ? -1.044 -26.438 6.312 1 96.88 358 GLY A O 1
ATOM 2693 N N . LEU A 1 359 ? -1.523 -26.734 4.086 1 97.44 359 LEU A N 1
ATOM 2694 C CA . LEU A 1 359 ? -2.955 -26.609 4.332 1 97.44 359 LEU A CA 1
ATOM 2695 C C . LEU A 1 359 ? -3.711 -27.828 3.811 1 97.44 359 LEU A C 1
ATOM 2697 O O . LEU A 1 359 ? -4.891 -27.719 3.459 1 97.44 359 LEU A O 1
ATOM 2701 N N . SER A 1 360 ? -3.086 -29 3.691 1 96.12 360 SER A N 1
ATOM 2702 C CA . SER A 1 360 ? -3.67 -30.203 3.111 1 96.12 360 SER A CA 1
ATOM 2703 C C . SER A 1 360 ? -4.922 -30.641 3.871 1 96.12 360 SER A C 1
ATOM 2705 O O . SER A 1 360 ? -5.793 -31.297 3.312 1 96.12 360 SER A O 1
ATOM 2707 N N . GLY A 1 361 ? -5.047 -30.25 5.043 1 93.12 361 GLY A N 1
ATOM 2708 C CA . GLY A 1 361 ? -6.215 -30.609 5.828 1 93.12 361 GLY A CA 1
ATOM 2709 C C . GLY A 1 361 ? -7.355 -29.609 5.684 1 93.12 361 GLY A C 1
ATOM 2710 O O . GLY A 1 361 ? -8.461 -29.844 6.188 1 93.12 361 GLY A O 1
ATOM 2711 N N . ARG A 1 362 ? -7.152 -28.578 4.902 1 94.81 362 ARG A N 1
ATOM 2712 C CA . ARG A 1 362 ? -8.125 -27.5 4.867 1 94.81 362 ARG A CA 1
ATOM 2713 C C . ARG A 1 362 ? -8.609 -27.234 3.441 1 94.81 362 ARG A C 1
ATOM 2715 O O . ARG A 1 362 ? -9.781 -26.938 3.221 1 94.81 362 ARG A O 1
ATOM 2722 N N . ILE A 1 363 ? -7.688 -27.297 2.521 1 97.62 363 ILE A N 1
ATOM 2723 C CA . ILE A 1 363 ? -8.039 -27.016 1.134 1 97.62 363 ILE A CA 1
ATOM 2724 C C . ILE A 1 363 ? -7.383 -28.047 0.22 1 97.62 363 ILE A C 1
ATOM 2726 O O . ILE A 1 363 ? -6.586 -28.875 0.674 1 97.62 363 ILE A O 1
ATOM 2730 N N . GLY A 1 364 ? -7.754 -28.078 -1.011 1 98.44 364 GLY A N 1
ATOM 2731 C CA . GLY A 1 364 ? -7.105 -28.891 -2.021 1 98.44 364 GLY A CA 1
ATOM 2732 C C . GLY A 1 364 ? -7.676 -30.297 -2.1 1 98.44 364 GLY A C 1
ATOM 2733 O O . GLY A 1 364 ? -7.109 -31.172 -2.771 1 98.44 364 GLY A O 1
ATOM 2734 N N . ALA A 1 365 ? -8.805 -30.578 -1.38 1 98.62 365 ALA A N 1
ATOM 2735 C CA . ALA A 1 365 ? -9.453 -31.891 -1.407 1 98.62 365 ALA A CA 1
ATOM 2736 C C . ALA A 1 365 ? -10.961 -31.75 -1.171 1 98.62 365 ALA A C 1
ATOM 2738 O O . ALA A 1 365 ? -11.43 -30.719 -0.7 1 98.62 365 ALA A O 1
ATOM 2739 N N . LEU A 1 366 ? -11.695 -32.75 -1.61 1 98.5 366 LEU A N 1
ATOM 2740 C CA . LEU A 1 366 ? -13.133 -32.844 -1.383 1 98.5 366 LEU A CA 1
ATOM 2741 C C . LEU A 1 366 ? -13.461 -33.875 -0.332 1 98.5 366 LEU A C 1
ATOM 2743 O O . LEU A 1 366 ? -14.109 -34.875 -0.635 1 98.5 366 LEU A O 1
ATOM 2747 N N . LYS A 1 367 ? -13.07 -33.625 0.854 1 97.44 367 LYS A N 1
ATOM 2748 C CA . LYS A 1 367 ? -13.328 -34.562 1.958 1 97.44 367 LYS A CA 1
ATOM 2749 C C . LYS A 1 367 ? -14.422 -34.031 2.877 1 97.44 367 LYS A C 1
ATOM 2751 O O . LYS A 1 367 ? -14.477 -32.812 3.16 1 97.44 367 LYS A O 1
ATOM 2756 N N . PRO A 1 368 ? -15.281 -34.969 3.303 1 97.19 368 PRO A N 1
ATOM 2757 C CA . PRO A 1 368 ? -16.312 -34.531 4.25 1 97.19 368 PRO A CA 1
ATOM 2758 C C . PRO A 1 368 ? -15.719 -33.781 5.441 1 97.19 368 PRO A C 1
ATOM 2760 O O . PRO A 1 368 ? -14.719 -34.219 6.016 1 97.19 368 PRO A O 1
ATOM 2763 N N . GLY A 1 369 ? -16.312 -32.656 5.734 1 96.88 369 GLY A N 1
ATOM 2764 C CA . GLY A 1 369 ? -15.836 -31.844 6.844 1 96.88 369 GLY A CA 1
ATOM 2765 C C . GLY A 1 369 ? -14.984 -30.656 6.406 1 96.88 369 GLY A C 1
ATOM 2766 O O . GLY A 1 369 ? -14.906 -29.656 7.105 1 96.88 369 GLY A O 1
ATOM 2767 N N . MET A 1 370 ? -14.391 -30.734 5.254 1 97.62 370 MET A N 1
ATOM 2768 C CA . MET A 1 370 ? -13.586 -29.641 4.723 1 97.62 370 MET A CA 1
ATOM 2769 C C . MET A 1 370 ? -14.469 -28.531 4.176 1 97.62 370 MET A C 1
ATOM 2771 O O . MET A 1 370 ? -15.625 -28.766 3.824 1 97.62 370 MET A O 1
ATOM 2775 N N . GLU A 1 371 ? -13.906 -27.344 4.207 1 97.12 371 GLU A N 1
ATOM 2776 C CA . GLU A 1 371 ? -14.617 -26.25 3.549 1 97.12 371 GLU A CA 1
ATOM 2777 C C . GLU A 1 371 ? -14.977 -26.609 2.107 1 97.12 371 GLU A C 1
ATOM 2779 O O . GLU A 1 371 ? -14.18 -27.234 1.407 1 97.12 371 GLU A O 1
ATOM 2784 N N . ALA A 1 372 ? -16.156 -26.234 1.689 1 98.38 372 ALA A N 1
ATOM 2785 C CA . ALA A 1 372 ? -16.625 -26.594 0.353 1 98.38 372 ALA A CA 1
ATOM 2786 C C . ALA A 1 372 ? -16.031 -25.672 -0.703 1 98.38 372 ALA A C 1
ATOM 2788 O O . ALA A 1 372 ? -16.734 -24.844 -1.3 1 98.38 372 ALA A O 1
ATOM 2789 N N . ASP A 1 373 ? -14.797 -25.812 -0.932 1 98.88 373 ASP A N 1
ATOM 2790 C CA . ASP A 1 373 ? -14.117 -25.234 -2.08 1 98.88 373 ASP A CA 1
ATOM 2791 C C . ASP A 1 373 ? -14.117 -26.188 -3.27 1 98.88 373 ASP A C 1
ATOM 2793 O O . ASP A 1 373 ? -13.438 -27.203 -3.252 1 98.88 373 ASP A O 1
ATOM 2797 N N . VAL A 1 374 ? -14.859 -25.797 -4.277 1 98.94 374 VAL A N 1
ATOM 2798 C CA . VAL A 1 374 ? -15.055 -26.656 -5.438 1 98.94 374 VAL A CA 1
ATOM 2799 C C . VAL A 1 374 ? -14.93 -25.828 -6.719 1 98.94 374 VAL A C 1
ATOM 2801 O O . VAL A 1 374 ? -15.438 -24.703 -6.789 1 98.94 374 VAL A O 1
ATOM 2804 N N . SER A 1 375 ? -14.227 -26.312 -7.695 1 98.94 375 SER A N 1
ATOM 2805 C CA . SER A 1 375 ? -14.203 -25.719 -9.023 1 98.94 375 SER A CA 1
ATOM 2806 C C . SER A 1 375 ? -14.805 -26.656 -10.062 1 98.94 375 SER A C 1
ATOM 2808 O O . SER A 1 375 ? -14.461 -27.828 -10.109 1 98.94 375 SER A O 1
ATOM 2810 N N . VAL A 1 376 ? -15.688 -26.141 -10.828 1 98.94 376 VAL A N 1
ATOM 2811 C CA . VAL A 1 376 ? -16.344 -26.891 -11.898 1 98.94 376 VAL A CA 1
ATOM 2812 C C . VAL A 1 376 ? -15.875 -26.375 -13.258 1 98.94 376 VAL A C 1
ATOM 2814 O O . VAL A 1 376 ? -15.953 -25.172 -13.523 1 98.94 376 VAL A O 1
ATOM 2817 N N . LEU A 1 377 ? -15.375 -27.266 -14.062 1 98.69 377 LEU A N 1
ATOM 2818 C CA . LEU A 1 377 ? -14.828 -26.922 -15.375 1 98.69 377 LEU A CA 1
ATOM 2819 C C . LEU A 1 377 ? -15.594 -27.641 -16.484 1 98.69 377 LEU A C 1
ATOM 2821 O O . LEU A 1 377 ? -16.078 -28.75 -16.281 1 98.69 377 LEU A O 1
ATOM 2825 N N . ALA A 1 378 ? -15.648 -27 -17.547 1 97.5 378 ALA A N 1
ATOM 2826 C CA . ALA A 1 378 ? -16.109 -27.625 -18.781 1 97.5 378 ALA A CA 1
ATOM 2827 C C . ALA A 1 378 ? -14.938 -27.906 -19.734 1 97.5 378 ALA A C 1
ATOM 2829 O O . ALA A 1 378 ? -13.891 -27.25 -19.641 1 97.5 378 ALA A O 1
ATOM 2830 N N . GLU A 1 379 ? -15.125 -28.891 -20.5 1 95.44 379 GLU A N 1
ATOM 2831 C CA . GLU A 1 379 ? -14.18 -29.188 -21.562 1 95.44 379 GLU A CA 1
ATOM 2832 C C . GLU A 1 379 ? -14.766 -28.844 -22.922 1 95.44 379 GLU A C 1
ATOM 2834 O O . GLU A 1 379 ? -15.852 -29.297 -23.281 1 95.44 379 GLU A O 1
ATOM 2839 N N . LYS A 1 380 ? -14.062 -28.031 -23.578 1 93.44 380 LYS A N 1
ATOM 2840 C CA . LYS A 1 380 ? -14.438 -27.734 -24.953 1 93.44 380 LYS A CA 1
ATOM 2841 C C . LYS A 1 380 ? -13.648 -28.609 -25.938 1 93.44 380 LYS A C 1
ATOM 2843 O O . LYS A 1 380 ? -12.453 -28.391 -26.156 1 93.44 380 LYS A O 1
ATOM 2848 N N . PRO A 1 381 ? -14.383 -29.531 -26.484 1 91.81 381 PRO A N 1
ATOM 2849 C CA . PRO A 1 381 ? -13.672 -30.391 -27.438 1 91.81 381 PRO A CA 1
ATOM 2850 C C . PRO A 1 381 ? -13.273 -29.641 -28.719 1 91.81 381 PRO A C 1
ATOM 2852 O O . PRO A 1 381 ? -13.836 -28.594 -29.016 1 91.81 381 PRO A O 1
ATOM 2855 N N . GLY A 1 382 ? -12.281 -30.234 -29.422 1 91.31 382 GLY A N 1
ATOM 2856 C CA . GLY A 1 382 ? -11.789 -29.641 -30.656 1 91.31 382 GLY A CA 1
ATOM 2857 C C . GLY A 1 382 ? -10.32 -29.281 -30.609 1 91.31 382 GLY A C 1
ATOM 2858 O O . GLY A 1 382 ? -9.664 -29.484 -29.578 1 91.31 382 GLY A O 1
ATOM 2859 N N . ARG A 1 383 ? -9.852 -28.781 -31.75 1 93.5 383 ARG A N 1
ATOM 2860 C CA . ARG A 1 383 ? -8.461 -28.344 -31.859 1 93.5 383 ARG A CA 1
ATOM 2861 C C . ARG A 1 383 ? -8.344 -26.844 -31.625 1 93.5 383 ARG A C 1
ATOM 2863 O O . ARG A 1 383 ? -8.961 -26.047 -32.344 1 93.5 383 ARG A O 1
ATOM 2870 N N . HIS A 1 384 ? -7.645 -26.5 -30.625 1 93.56 384 HIS A N 1
ATOM 2871 C CA . HIS A 1 384 ? -7.504 -25.109 -30.234 1 93.56 384 HIS A CA 1
ATOM 2872 C C . HIS A 1 384 ? -6.039 -24.688 -30.234 1 93.56 384 HIS A C 1
ATOM 2874 O O . HIS A 1 384 ? -5.18 -25.406 -29.75 1 93.56 384 HIS A O 1
ATOM 2880 N N . VAL A 1 385 ? -5.766 -23.484 -30.734 1 93.25 385 VAL A N 1
ATOM 2881 C CA . VAL A 1 385 ? -4.402 -22.969 -30.797 1 93.25 385 VAL A CA 1
ATOM 2882 C C . VAL A 1 385 ? -4.098 -22.172 -29.516 1 93.25 385 VAL A C 1
ATOM 2884 O O . VAL A 1 385 ? -4.898 -21.328 -29.109 1 93.25 385 VAL A O 1
ATOM 2887 N N . LEU A 1 386 ? -3.055 -22.578 -28.875 1 91.56 386 LEU A N 1
ATOM 2888 C CA . LEU A 1 386 ? -2.477 -21.812 -27.781 1 91.56 386 LEU A CA 1
ATOM 2889 C C . LEU A 1 386 ? -1.136 -21.203 -28.188 1 91.56 386 LEU A C 1
ATOM 2891 O O . LEU A 1 386 ? -0.352 -21.844 -28.906 1 91.56 386 LEU A O 1
ATOM 2895 N N . ARG A 1 387 ? -0.886 -19.938 -27.781 1 89.38 387 ARG A N 1
ATOM 2896 C CA . ARG A 1 387 ? 0.315 -19.219 -28.188 1 89.38 387 ARG A CA 1
ATOM 2897 C C . ARG A 1 387 ? 1 -18.562 -27 1 89.38 387 ARG A C 1
ATOM 2899 O O . ARG A 1 387 ? 0.331 -18.047 -26.109 1 89.38 387 ARG A O 1
ATOM 2906 N N . ASP A 1 388 ? 2.309 -18.672 -27 1 88.25 388 ASP A N 1
ATOM 2907 C CA . ASP A 1 388 ? 3.062 -17.922 -26 1 88.25 388 ASP A CA 1
ATOM 2908 C C . ASP A 1 388 ? 3.594 -16.609 -26.562 1 88.25 388 ASP A C 1
ATOM 2910 O O . ASP A 1 388 ? 3.26 -16.234 -27.688 1 88.25 388 ASP A O 1
ATOM 2914 N N . ASN A 1 389 ? 4.336 -15.891 -25.75 1 83.44 389 ASN A N 1
ATOM 2915 C CA . ASN A 1 389 ? 4.766 -14.547 -26.125 1 83.44 389 ASN A CA 1
ATOM 2916 C C . ASN A 1 389 ? 5.93 -14.578 -27.109 1 83.44 389 ASN A C 1
ATOM 2918 O O . ASN A 1 389 ? 6.332 -13.539 -27.641 1 83.44 389 ASN A O 1
ATOM 2922 N N . GLU A 1 390 ? 6.426 -15.766 -27.469 1 85.69 390 GLU A N 1
ATOM 2923 C CA . GLU A 1 390 ? 7.43 -15.93 -28.516 1 85.69 390 GLU A CA 1
ATOM 2924 C C . GLU A 1 390 ? 6.781 -16.344 -29.844 1 85.69 390 GLU A C 1
ATOM 2926 O O . GLU A 1 390 ? 7.48 -16.656 -30.812 1 85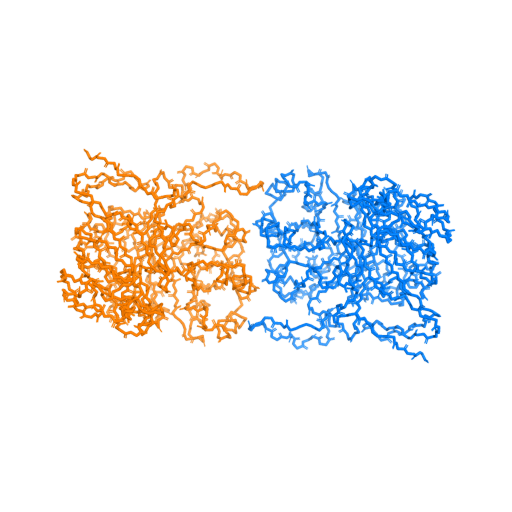.69 390 GLU A O 1
ATOM 2931 N N . LYS A 1 391 ? 5.52 -16.453 -29.781 1 86.69 391 LYS A N 1
ATOM 2932 C CA . LYS A 1 391 ? 4.711 -16.781 -30.953 1 86.69 391 LYS A CA 1
ATOM 2933 C C . LYS A 1 391 ? 4.805 -18.281 -31.266 1 86.69 391 LYS A C 1
ATOM 2935 O O . LYS A 1 391 ? 4.512 -18.703 -32.375 1 86.69 391 LYS A O 1
ATOM 2940 N N . THR A 1 392 ? 5.312 -18.938 -30.312 1 91.25 392 THR A N 1
ATOM 2941 C CA . THR A 1 392 ? 5.23 -20.391 -30.453 1 91.25 392 THR A CA 1
ATOM 2942 C C . THR A 1 392 ? 3.789 -20.875 -30.281 1 91.25 392 THR A C 1
ATOM 2944 O O . THR A 1 392 ? 3.102 -20.469 -29.344 1 91.25 392 THR A O 1
ATOM 2947 N N . GLU A 1 393 ? 3.389 -21.688 -31.203 1 92.75 393 GLU A N 1
ATOM 2948 C CA . GLU A 1 393 ? 2.021 -22.203 -31.156 1 92.75 393 GLU A CA 1
ATOM 2949 C C . GLU A 1 393 ? 1.996 -23.688 -30.828 1 92.75 393 GLU A C 1
ATOM 2951 O O . GLU A 1 393 ? 2.854 -24.438 -31.297 1 92.75 393 GLU A O 1
ATOM 2956 N N . VAL A 1 394 ? 1.049 -24.047 -30.016 1 93.81 394 VAL A N 1
ATOM 2957 C CA . VAL A 1 394 ? 0.735 -25.453 -29.766 1 93.81 394 VAL A CA 1
ATOM 2958 C C . VAL A 1 394 ? -0.764 -25.688 -29.938 1 93.81 394 VAL A C 1
ATOM 2960 O O . VAL A 1 394 ? -1.563 -24.766 -29.797 1 93.81 394 VAL A O 1
ATOM 2963 N N . VAL A 1 395 ? -1.075 -26.859 -30.266 1 94.69 395 VAL A N 1
ATOM 2964 C CA . VAL A 1 395 ? -2.479 -27.203 -30.484 1 94.69 395 VAL A CA 1
ATOM 2965 C C . VAL A 1 395 ? -2.975 -28.109 -29.359 1 94.69 395 VAL A C 1
ATOM 2967 O O . VAL A 1 395 ? -2.375 -29.156 -29.094 1 94.69 395 VAL A O 1
ATOM 2970 N N . ALA A 1 396 ? -3.986 -27.688 -28.734 1 93 396 ALA A N 1
ATOM 2971 C CA . ALA A 1 396 ? -4.652 -28.5 -27.719 1 93 396 ALA A CA 1
ATOM 2972 C C . ALA A 1 396 ? -5.863 -29.219 -28.297 1 93 396 ALA A C 1
ATOM 2974 O O . ALA A 1 396 ? -6.656 -28.625 -29.031 1 93 396 ALA A O 1
ATOM 2975 N N . ASP A 1 397 ? -6.059 -30.453 -27.938 1 92.25 397 ASP A N 1
ATOM 2976 C CA . ASP A 1 397 ? -7.18 -31.234 -28.438 1 92.25 397 ASP A CA 1
ATOM 2977 C C . ASP A 1 397 ? -8.445 -30.969 -27.641 1 92.25 397 ASP A C 1
ATOM 2979 O O . ASP A 1 397 ? -9.531 -31.422 -28.016 1 92.25 397 ASP A O 1
ATOM 2983 N N . ARG A 1 398 ? -8.312 -30.328 -26.594 1 92.12 398 ARG A N 1
ATOM 2984 C CA . ARG A 1 398 ? -9.414 -29.859 -25.766 1 92.12 398 ARG A CA 1
ATOM 2985 C C . ARG A 1 398 ? -9 -28.656 -24.938 1 92.12 398 ARG A C 1
ATOM 2987 O O . ARG A 1 398 ? -7.824 -28.516 -24.594 1 92.12 398 ARG A O 1
ATOM 2994 N N . LEU A 1 399 ? -9.953 -27.844 -24.703 1 94.12 399 LEU A N 1
ATOM 2995 C CA . LEU A 1 399 ? -9.727 -26.656 -23.875 1 94.12 399 LEU A CA 1
ATOM 2996 C C . LEU A 1 399 ? -10.578 -26.703 -22.609 1 94.12 399 LEU A C 1
ATOM 2998 O O . LEU A 1 399 ? -11.789 -26.938 -22.672 1 94.12 399 LEU A O 1
ATOM 3002 N N . LEU A 1 400 ? -9.93 -26.562 -21.484 1 96.62 400 LEU A N 1
ATOM 3003 C CA . LEU A 1 400 ? -10.672 -26.438 -20.234 1 96.62 400 LEU A CA 1
ATOM 3004 C C . LEU A 1 400 ? -11.195 -25.016 -20.062 1 96.62 400 LEU A C 1
ATOM 3006 O O . LEU A 1 400 ? -10.508 -24.047 -20.406 1 96.62 400 LEU A O 1
ATOM 3010 N N . GLN A 1 401 ? -12.406 -24.922 -19.547 1 96.38 401 GLN A N 1
ATOM 3011 C CA . GLN A 1 401 ? -13.039 -23.641 -19.25 1 96.38 401 GLN A CA 1
ATOM 3012 C C . GLN A 1 401 ? -13.688 -23.656 -17.875 1 96.38 401 GLN A C 1
ATOM 3014 O O . GLN A 1 401 ? -14.398 -24.594 -17.516 1 96.38 401 GLN A O 1
ATOM 3019 N N . PRO A 1 402 ? -13.406 -22.625 -17.125 1 98.06 402 PRO A N 1
ATOM 3020 C CA . PRO A 1 402 ? -14.117 -22.562 -15.844 1 98.06 402 PRO A CA 1
ATOM 3021 C C . PRO A 1 402 ? -15.602 -22.25 -16.016 1 98.06 402 PRO A C 1
ATOM 3023 O O . PRO A 1 402 ? -15.969 -21.422 -16.844 1 98.06 402 PRO A O 1
ATOM 3026 N N . VAL A 1 403 ? -16.438 -22.875 -15.242 1 98.56 403 VAL A N 1
ATOM 3027 C CA . VAL A 1 403 ? -17.875 -22.625 -15.281 1 98.56 403 VAL A CA 1
ATOM 3028 C C . VAL A 1 403 ? -18.297 -21.844 -14.031 1 98.56 403 VAL A C 1
ATOM 3030 O O . VAL A 1 403 ? -18.844 -20.75 -14.141 1 98.56 403 VAL A O 1
ATOM 3033 N N . PHE A 1 404 ? -18.047 -22.359 -12.875 1 98.81 404 PHE A N 1
ATOM 3034 C CA . PHE A 1 404 ? -18.234 -21.703 -11.586 1 98.81 404 PHE A CA 1
ATOM 3035 C C . PHE A 1 404 ? -17.375 -22.359 -10.516 1 98.81 404 PHE A C 1
ATOM 3037 O O . PHE A 1 404 ? -16.75 -23.391 -10.758 1 98.81 404 PHE A O 1
ATOM 3044 N N . CYS A 1 405 ? -17.312 -21.766 -9.359 1 98.88 405 CYS A N 1
ATOM 3045 C CA . CYS A 1 405 ? -16.688 -22.391 -8.203 1 98.88 405 CYS A CA 1
ATOM 3046 C C . CYS A 1 405 ? -17.484 -22.109 -6.934 1 98.88 405 CYS A C 1
ATOM 3048 O O . CYS A 1 405 ? -18.344 -21.234 -6.922 1 98.88 405 CYS A O 1
ATOM 3050 N N . LEU A 1 406 ? -17.344 -22.969 -5.992 1 98.88 406 LEU A N 1
ATOM 3051 C CA . LEU A 1 406 ? -17.797 -22.719 -4.625 1 98.88 406 LEU A CA 1
ATOM 3052 C C . LEU A 1 406 ? -16.609 -22.312 -3.74 1 98.88 406 LEU A C 1
ATOM 3054 O O . LEU A 1 406 ? -15.586 -22.984 -3.717 1 98.88 406 LEU A O 1
ATOM 3058 N N . ARG A 1 407 ? -16.703 -21.219 -3.076 1 98.81 407 ARG A N 1
ATOM 3059 C CA . ARG A 1 407 ? -15.805 -20.812 -1.997 1 98.81 407 ARG A CA 1
ATOM 3060 C C . ARG A 1 407 ? -16.5 -20.875 -0.646 1 98.81 407 ARG A C 1
ATOM 3062 O O . ARG A 1 407 ? -17.359 -20.047 -0.343 1 98.81 407 ARG A O 1
ATOM 3069 N N . ALA A 1 408 ? -16.125 -21.891 0.096 1 98 408 ALA A N 1
ATOM 3070 C CA . ALA A 1 408 ? -16.781 -22.141 1.371 1 98 408 ALA A CA 1
ATOM 3071 C C . ALA A 1 408 ? -18.297 -22.297 1.181 1 98 408 ALA A C 1
ATOM 3073 O O . ALA A 1 408 ? -19.078 -21.703 1.925 1 98 408 ALA A O 1
ATOM 3074 N N . GLY A 1 409 ? -18.656 -22.922 0.138 1 98.06 409 GLY A N 1
ATOM 3075 C CA . GLY A 1 409 ? -20.047 -23.25 -0.12 1 98.06 409 GLY A CA 1
ATOM 3076 C C . GLY A 1 409 ? -20.781 -22.172 -0.884 1 98.06 409 GLY A C 1
ATOM 3077 O O . GLY A 1 409 ? -21.922 -22.391 -1.317 1 98.06 409 GLY A O 1
ATOM 3078 N N . VAL A 1 410 ? -20.203 -21.047 -1.134 1 98.31 410 VAL A N 1
ATOM 3079 C CA . VAL A 1 410 ? -20.844 -19.938 -1.845 1 98.31 410 VAL A CA 1
ATOM 3080 C C . VAL A 1 410 ? -20.469 -19.984 -3.322 1 98.31 410 VAL A C 1
ATOM 3082 O O . VAL A 1 410 ? -19.281 -19.984 -3.664 1 98.31 410 VAL A O 1
ATOM 3085 N N . ARG A 1 411 ? -21.438 -19.969 -4.184 1 98.5 411 ARG A N 1
ATOM 3086 C CA . ARG A 1 411 ? -21.203 -20.125 -5.613 1 98.5 411 ARG A CA 1
ATOM 3087 C C . ARG A 1 411 ? -20.781 -18.797 -6.242 1 98.5 411 ARG A C 1
ATOM 3089 O O . ARG A 1 411 ? -21.344 -17.75 -5.922 1 98.5 411 ARG A O 1
ATOM 3096 N N . HIS A 1 412 ? -19.812 -18.828 -7.066 1 98.81 412 HIS A N 1
ATOM 3097 C CA . HIS A 1 412 ? -19.375 -17.75 -7.941 1 98.81 412 HIS A CA 1
ATOM 3098 C C . HIS A 1 412 ? -19.281 -18.219 -9.391 1 98.81 412 HIS A C 1
ATOM 3100 O O . HIS A 1 412 ? -18.562 -19.172 -9.688 1 98.81 412 HIS A O 1
ATOM 3106 N N . ASP A 1 413 ? -19.953 -17.562 -10.273 1 98.75 413 ASP A N 1
ATOM 3107 C CA . ASP A 1 413 ? -19.875 -17.906 -11.688 1 98.75 413 ASP A CA 1
ATOM 3108 C C . ASP A 1 413 ? -18.578 -17.359 -12.312 1 98.75 413 ASP A C 1
ATOM 3110 O O . ASP A 1 413 ? -18.047 -16.344 -11.859 1 98.75 413 ASP A O 1
ATOM 3114 N N . ALA A 1 414 ? -18.094 -18.062 -13.281 1 98.06 414 ALA A N 1
ATOM 3115 C CA . ALA A 1 414 ? -16.906 -17.609 -13.984 1 98.06 414 ALA A CA 1
ATOM 3116 C C . ALA A 1 414 ? -17.234 -16.531 -15.008 1 98.06 414 ALA A C 1
ATOM 3118 O O . ALA A 1 414 ? -17.469 -16.828 -16.188 1 98.06 414 ALA A O 1
ATOM 3119 N N . VAL A 1 415 ? -17.125 -15.258 -14.57 1 97.12 415 VAL A N 1
ATOM 3120 C CA . VAL A 1 415 ? -17.594 -14.164 -15.414 1 97.12 415 VAL A CA 1
ATOM 3121 C C . VAL A 1 415 ? -16.469 -13.156 -15.641 1 97.12 415 VAL A C 1
ATOM 3123 O O . VAL A 1 415 ? -16.688 -12.078 -16.188 1 97.12 415 VAL A O 1
ATOM 3126 N N . ALA A 1 416 ? -15.273 -13.492 -15.172 1 95 416 ALA A N 1
ATOM 3127 C CA . ALA A 1 416 ? -14.172 -12.531 -15.273 1 95 416 ALA A CA 1
ATOM 3128 C C . ALA A 1 416 ? -13.906 -12.164 -16.734 1 95 416 ALA A C 1
ATOM 3130 O O . ALA A 1 416 ? -13.82 -13.039 -17.594 1 95 416 ALA A O 1
ATOM 3131 N N . PRO A 1 417 ? -13.688 -10.859 -17.031 1 91.62 417 PRO A N 1
ATOM 3132 C CA . PRO A 1 417 ? -13.43 -10.422 -18.406 1 91.62 417 PRO A CA 1
ATOM 3133 C C . PRO A 1 417 ? -12.078 -10.906 -18.922 1 91.62 417 PRO A C 1
ATOM 3135 O O . PRO A 1 417 ? -11.836 -10.898 -20.125 1 91.62 417 PRO A O 1
ATOM 3138 N N . ILE A 1 418 ? -11.234 -11.414 -18.125 1 87.81 418 ILE A N 1
ATOM 3139 C CA . ILE A 1 418 ? -9.883 -11.805 -18.5 1 87.81 418 ILE A CA 1
ATOM 3140 C C . ILE A 1 418 ? -9.883 -13.234 -19.016 1 87.81 418 ILE A C 1
ATOM 3142 O O . ILE A 1 418 ? -8.875 -13.711 -19.547 1 87.81 418 ILE A O 1
ATOM 3146 N N . LEU A 1 419 ? -10.914 -13.953 -18.875 1 90.62 419 LEU A N 1
ATOM 3147 C CA . LEU A 1 419 ? -10.969 -15.352 -19.297 1 90.62 419 LEU A CA 1
ATOM 3148 C C . LEU A 1 419 ? -10.797 -15.469 -20.812 1 90.62 419 LEU A C 1
ATOM 3150 O O . LEU A 1 419 ? -11.391 -14.703 -21.578 1 90.62 419 LEU A O 1
ATOM 3154 N N . PRO A 1 420 ? -9.922 -16.375 -21.156 1 84.38 420 PRO A N 1
ATOM 3155 C CA . PRO A 1 420 ? -9.625 -16.5 -22.578 1 84.38 420 PRO A CA 1
ATOM 3156 C C . PRO A 1 420 ? -10.789 -17.078 -23.391 1 84.38 420 PRO A C 1
ATOM 3158 O O . PRO A 1 420 ? -11.641 -17.781 -22.828 1 84.38 420 PRO A O 1
ATOM 3161 N N . GLN A 1 421 ? -10.711 -16.703 -24.625 1 82.19 421 GLN A N 1
ATOM 3162 C CA . GLN A 1 421 ? -11.625 -17.297 -25.594 1 82.19 421 GLN A CA 1
ATOM 3163 C C . GLN A 1 421 ? -10.945 -18.391 -26.422 1 82.19 421 GLN A C 1
ATOM 3165 O O . GLN A 1 421 ? -9.75 -18.281 -26.719 1 82.19 421 GLN A O 1
ATOM 3170 N N . ALA A 1 422 ? -11.711 -19.391 -26.703 1 83.94 422 ALA A N 1
ATOM 3171 C CA . ALA A 1 422 ? -11.18 -20.469 -27.547 1 83.94 422 ALA A CA 1
ATOM 3172 C C . ALA A 1 422 ? -10.914 -19.969 -28.969 1 83.94 422 ALA A C 1
ATOM 3174 O O . ALA A 1 422 ? -11.711 -19.234 -29.531 1 83.94 422 ALA A O 1
ATOM 3175 N N . VAL A 1 423 ? -9.734 -20.312 -29.344 1 84.06 423 VAL A N 1
ATOM 3176 C CA . VAL A 1 423 ? -9.359 -20.016 -30.719 1 84.06 423 VAL A CA 1
ATOM 3177 C C . VAL A 1 423 ? -9.164 -21.328 -31.484 1 84.06 423 VAL A C 1
ATOM 3179 O O . VAL A 1 423 ? -8.305 -22.141 -31.141 1 84.06 423 VAL A O 1
ATOM 3182 N N . ALA A 1 424 ? -9.945 -21.516 -32.469 1 87.12 424 ALA A N 1
ATOM 3183 C CA . ALA A 1 424 ? -9.875 -22.75 -33.25 1 87.12 424 ALA A CA 1
ATOM 3184 C C . ALA A 1 424 ? -8.562 -22.828 -34.031 1 87.12 424 ALA A C 1
ATOM 3186 O O . ALA A 1 424 ? -8.086 -21.812 -34.562 1 87.12 424 ALA A O 1
ATOM 3187 N N . ALA A 1 425 ? -8.016 -24.031 -33.969 1 88.69 425 ALA A N 1
ATOM 3188 C CA . ALA A 1 425 ? -6.805 -24.266 -34.75 1 88.69 425 ALA A CA 1
ATOM 3189 C C . ALA A 1 425 ? -7.121 -24.297 -36.25 1 88.69 425 ALA A C 1
ATOM 3191 O O . ALA A 1 425 ? -8.211 -24.703 -36.625 1 88.69 425 ALA A O 1
ATOM 3192 N N . MET B 1 1 ? -50.344 22.031 9.617 1 31.8 1 MET B N 1
ATOM 3193 C CA . MET B 1 1 ? -49.562 22.594 8.523 1 31.8 1 MET B CA 1
ATOM 3194 C C . MET B 1 1 ? -48.094 22.234 8.695 1 31.8 1 MET B C 1
ATOM 3196 O O . MET B 1 1 ? -47.5 22.484 9.75 1 31.8 1 MET B O 1
ATOM 3200 N N . SER B 1 2 ? -47.625 21.141 8.094 1 40.12 2 SER B N 1
ATOM 3201 C CA . SER B 1 2 ? -46.25 20.656 8.266 1 40.12 2 SER B CA 1
ATOM 3202 C C . SER B 1 2 ? -45.25 21.797 8.125 1 40.12 2 SER B C 1
ATOM 3204 O O . SER B 1 2 ? -45.219 22.5 7.109 1 40.12 2 SER B O 1
ATOM 3206 N N . VAL B 1 3 ? -44.938 22.547 9.055 1 45.72 3 VAL B N 1
ATOM 3207 C CA . VAL B 1 3 ? -44.031 23.672 9.031 1 45.72 3 VAL B CA 1
ATOM 3208 C C . VAL B 1 3 ? -42.812 23.328 8.164 1 45.72 3 VAL B C 1
ATOM 3210 O O . VAL B 1 3 ? -42.125 22.344 8.422 1 45.72 3 VAL B O 1
ATOM 3213 N N . SER B 1 4 ? -42.906 23.516 6.879 1 55.03 4 SER B N 1
ATOM 3214 C CA . SER B 1 4 ? -41.844 23.281 5.906 1 55.03 4 SER B CA 1
ATOM 3215 C C . SER B 1 4 ? -40.5 23.812 6.414 1 55.03 4 SER B C 1
ATOM 3217 O O . SER B 1 4 ? -40.344 25.016 6.629 1 55.03 4 SER B O 1
ATOM 3219 N N . THR B 1 5 ? -39.781 23.047 7.219 1 70.38 5 THR B N 1
ATOM 3220 C CA . THR B 1 5 ? -38.5 23.453 7.734 1 70.38 5 THR B CA 1
ATOM 3221 C C . THR B 1 5 ? -37.531 23.812 6.59 1 70.38 5 THR B C 1
ATOM 3223 O O . THR B 1 5 ? -37.531 23.156 5.547 1 70.38 5 THR B O 1
ATOM 3226 N N . SER B 1 6 ? -36.938 25.047 6.719 1 87.25 6 SER B N 1
ATOM 3227 C CA . SER B 1 6 ? -36.062 25.625 5.715 1 87.25 6 SER B CA 1
ATOM 3228 C C . SER B 1 6 ? -34.625 25.078 5.828 1 87.25 6 SER B C 1
ATOM 3230 O O . SER B 1 6 ? -33.906 25.016 4.84 1 87.25 6 SER B O 1
ATOM 3232 N N . PHE B 1 7 ? -34.375 24.656 7.066 1 95.81 7 PHE B N 1
ATOM 3233 C CA . PHE B 1 7 ? -33 24.203 7.301 1 95.81 7 PHE B CA 1
ATOM 3234 C C . PHE B 1 7 ? -33 22.797 7.895 1 95.81 7 PHE B C 1
ATOM 3236 O O . PHE B 1 7 ? -33.938 22.406 8.594 1 95.81 7 PHE B O 1
ATOM 3243 N N . ASP B 1 8 ? -32.031 21.984 7.59 1 97.44 8 ASP B N 1
ATOM 3244 C CA . ASP B 1 8 ? -31.891 20.641 8.148 1 97.44 8 ASP B CA 1
ATOM 3245 C C . ASP B 1 8 ? -31.328 20.703 9.57 1 97.44 8 ASP B C 1
ATOM 3247 O O . ASP B 1 8 ? -31.734 19.922 10.438 1 97.44 8 ASP B O 1
ATOM 3251 N N . LEU B 1 9 ? -30.406 21.625 9.828 1 98 9 LEU B N 1
ATOM 3252 C CA . LEU B 1 9 ? -29.703 21.75 11.102 1 98 9 LEU B CA 1
ATOM 3253 C C . LEU B 1 9 ? -29.375 23.203 11.406 1 98 9 LEU B C 1
ATOM 3255 O O . LEU B 1 9 ? -28.969 23.953 10.516 1 98 9 LEU B O 1
ATOM 3259 N N . LEU B 1 10 ? -29.609 23.609 12.594 1 98.12 10 LEU B N 1
ATOM 3260 C CA . LEU B 1 10 ? -29.234 24.938 13.078 1 98.12 10 LEU B CA 1
ATOM 3261 C C . LEU B 1 10 ? -28.281 24.844 14.266 1 98.12 10 LEU B C 1
ATOM 3263 O O . LEU B 1 10 ? -28.641 24.266 15.297 1 98.12 10 LEU B O 1
ATOM 3267 N N . LEU B 1 11 ? -27.031 25.25 14.094 1 98.75 11 LEU B N 1
ATOM 3268 C CA . LEU B 1 11 ? -26.141 25.516 15.219 1 98.75 11 LEU B CA 1
ATOM 3269 C C . LEU B 1 11 ? -26.406 26.891 15.82 1 98.75 11 LEU B C 1
ATOM 3271 O O . LEU B 1 11 ? -26.109 27.906 15.195 1 98.75 11 LEU B O 1
ATOM 3275 N N . ARG B 1 12 ? -26.859 26.906 17.016 1 98.31 12 ARG B N 1
ATOM 3276 C CA . ARG B 1 12 ? -27.422 28.141 17.531 1 98.31 12 ARG B CA 1
ATOM 3277 C C . ARG B 1 12 ? -26.547 28.719 18.641 1 98.31 12 ARG B C 1
ATOM 3279 O O . ARG B 1 12 ? -26.219 28.031 19.609 1 98.31 12 ARG B O 1
ATOM 3286 N N . GLY B 1 13 ? -26.172 29.938 18.438 1 97.81 13 GLY B N 1
ATOM 3287 C CA . GLY B 1 13 ? -25.719 30.766 19.547 1 97.81 13 GLY B CA 1
ATOM 3288 C C . GLY B 1 13 ? -24.234 30.641 19.812 1 97.81 13 GLY B C 1
ATOM 3289 O O . GLY B 1 13 ? -23.75 31.047 20.875 1 97.81 13 GLY B O 1
ATOM 3290 N N . GLY B 1 14 ? -23.406 30.094 18.953 1 98.25 14 GLY B N 1
ATOM 3291 C CA . GLY B 1 14 ? -21.984 29.984 19.156 1 98.25 14 GLY B CA 1
ATOM 3292 C C . GLY B 1 14 ? -21.203 31.203 18.719 1 98.25 14 GLY B C 1
ATOM 3293 O O . GLY B 1 14 ? -21.734 32.062 18 1 98.25 14 GLY B O 1
ATOM 3294 N N . ARG B 1 15 ? -19.969 31.359 19.25 1 98.69 15 ARG B N 1
ATOM 3295 C CA . ARG B 1 15 ? -19.062 32.344 18.672 1 98.69 15 ARG B CA 1
ATOM 3296 C C . ARG B 1 15 ? -18.469 31.875 17.359 1 98.69 15 ARG B C 1
ATOM 3298 O O . ARG B 1 15 ? -17.609 30.984 17.344 1 98.69 15 ARG B O 1
ATOM 3305 N N . VAL B 1 16 ? -18.922 32.438 16.297 1 98.69 16 VAL B N 1
ATOM 3306 C CA . VAL B 1 16 ? -18.453 32.062 14.969 1 98.69 16 VAL B CA 1
ATOM 3307 C C . VAL B 1 16 ? -17.219 32.906 14.602 1 98.69 16 VAL B C 1
ATOM 3309 O O . VAL B 1 16 ? -17.266 34.125 14.617 1 98.69 16 VAL B O 1
ATOM 3312 N N . ILE B 1 17 ? -16.109 32.25 14.375 1 98.69 17 ILE B N 1
ATOM 3313 C CA . ILE B 1 17 ? -14.891 32.906 13.867 1 98.69 17 ILE B CA 1
ATOM 3314 C C . ILE B 1 17 ? -14.578 32.375 12.469 1 98.69 17 ILE B C 1
ATOM 3316 O O . ILE B 1 17 ? -14.227 31.203 12.305 1 98.69 17 ILE B O 1
ATOM 3320 N N . ASP B 1 18 ? -14.781 33.125 11.438 1 98.44 18 ASP B N 1
ATOM 3321 C CA . ASP B 1 18 ? -14.531 32.812 10.039 1 98.44 18 ASP B CA 1
ATOM 3322 C C . ASP B 1 18 ? -13.664 33.906 9.391 1 98.44 18 ASP B C 1
ATOM 3324 O O . ASP B 1 18 ? -14.18 34.875 8.82 1 98.44 18 ASP B O 1
ATOM 3328 N N . PRO B 1 19 ? -12.383 33.688 9.375 1 98.06 19 PRO B N 1
ATOM 3329 C CA . PRO B 1 19 ? -11.461 34.688 8.852 1 98.06 19 PRO B CA 1
ATOM 3330 C C . PRO B 1 19 ? -11.727 35.031 7.383 1 98.06 19 PRO B C 1
ATOM 3332 O O . PRO B 1 19 ? -11.609 36.188 6.977 1 98.06 19 PRO B O 1
ATOM 3335 N N . ALA B 1 20 ? -12.086 34.062 6.637 1 97.31 20 ALA B N 1
ATOM 3336 C CA . ALA B 1 20 ? -12.305 34.281 5.207 1 97.31 20 ALA B CA 1
ATOM 3337 C C . ALA B 1 20 ? -13.453 35.25 4.973 1 97.31 20 ALA B C 1
ATOM 3339 O O . ALA B 1 20 ? -13.453 36 3.988 1 97.31 20 ALA B O 1
ATOM 3340 N N . SER B 1 21 ? -14.414 35.281 5.875 1 94.69 21 SER B N 1
ATOM 3341 C CA . SER B 1 21 ? -15.578 36.156 5.738 1 94.69 21 SER B CA 1
ATOM 3342 C C . SER B 1 21 ? -15.484 37.344 6.652 1 94.69 21 SER B C 1
ATOM 3344 O O . SER B 1 21 ? -16.406 38.156 6.727 1 94.69 21 SER B O 1
ATOM 3346 N N . GLY B 1 22 ? -14.43 37.438 7.445 1 95.38 22 GLY B N 1
ATOM 3347 C CA . GLY B 1 22 ? -14.258 38.562 8.367 1 95.38 22 GLY B CA 1
ATOM 3348 C C . GLY B 1 22 ? -15.242 38.531 9.523 1 95.38 22 GLY B C 1
ATOM 3349 O O 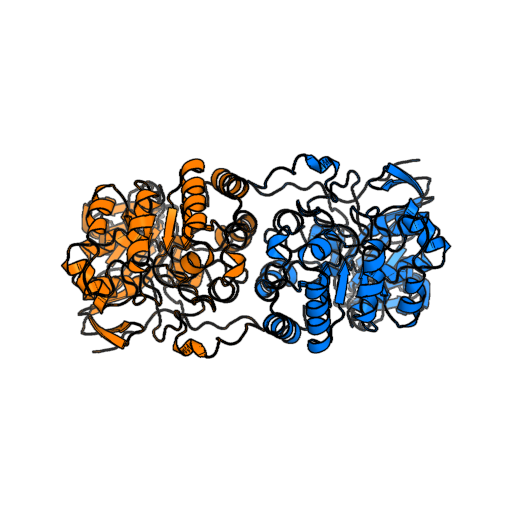. GLY B 1 22 ? -15.68 39.562 9.992 1 95.38 22 GLY B O 1
ATOM 3350 N N . LEU B 1 23 ? -15.648 37.344 9.906 1 96.12 23 LEU B N 1
ATOM 3351 C CA . LEU B 1 23 ? -16.656 37.188 10.945 1 96.12 23 LEU B CA 1
ATOM 3352 C C . LEU B 1 23 ? -16.016 36.781 12.266 1 96.12 23 LEU B C 1
ATOM 3354 O O . LEU B 1 23 ? -15.125 35.938 12.297 1 96.12 23 LEU B O 1
ATOM 3358 N N . ASP B 1 24 ? -16.359 37.438 13.375 1 97.94 24 ASP B N 1
ATOM 3359 C CA . ASP B 1 24 ? -16.078 37.062 14.758 1 97.94 24 ASP B CA 1
ATOM 3360 C C . ASP B 1 24 ? -17.156 37.594 15.695 1 97.94 24 ASP B C 1
ATOM 3362 O O . ASP B 1 24 ? -17.188 38.781 16.047 1 97.94 24 ASP B O 1
ATOM 3366 N N . GLY B 1 25 ? -18.016 36.656 16.047 1 97.81 25 GLY B N 1
ATOM 3367 C CA . GLY B 1 25 ? -19.125 37.031 16.906 1 97.81 25 GLY B CA 1
ATOM 3368 C C . GLY B 1 25 ? -20.141 35.906 17.094 1 97.81 25 GLY B C 1
ATOM 3369 O O . GLY B 1 25 ? -20.047 34.875 16.453 1 97.81 25 GLY B O 1
ATOM 3370 N N . VAL B 1 26 ? -21.078 36.156 18.016 1 98.38 26 VAL B N 1
ATOM 3371 C CA . VAL B 1 26 ? -22.141 35.188 18.297 1 98.38 26 VAL B CA 1
ATOM 3372 C C . VAL B 1 26 ? -23.125 35.156 17.125 1 98.38 26 VAL B C 1
ATOM 3374 O O . VAL B 1 26 ? -23.719 36.188 16.781 1 98.38 26 VAL B O 1
ATOM 3377 N N . LYS B 1 27 ? -23.25 34.031 16.453 1 98.06 27 LYS B N 1
ATOM 3378 C CA . LYS B 1 27 ? -24.141 33.844 15.305 1 98.06 27 LYS B CA 1
ATOM 3379 C C . LYS B 1 27 ? -24.719 32.406 15.289 1 98.06 27 LYS B C 1
ATOM 3381 O O . LYS B 1 27 ? -24.266 31.547 16.047 1 98.06 27 LYS B O 1
ATOM 3386 N N . ASP B 1 28 ? -25.781 32.281 14.508 1 98.25 28 ASP B N 1
ATOM 3387 C CA . ASP B 1 28 ? -26.312 30.984 14.148 1 98.25 28 ASP B CA 1
ATOM 3388 C C . ASP B 1 28 ? -25.797 30.531 12.789 1 98.25 28 ASP B C 1
ATOM 3390 O O . ASP B 1 28 ? -25.562 31.344 11.898 1 98.25 28 ASP B O 1
ATOM 3394 N N . VAL B 1 29 ? -25.531 29.266 12.672 1 98.62 29 VAL B N 1
ATOM 3395 C CA . VAL B 1 29 ? -25.141 28.672 11.398 1 98.62 29 VAL B CA 1
ATOM 3396 C C . VAL B 1 29 ? -26.203 27.672 10.953 1 98.62 29 VAL B C 1
ATOM 3398 O O . VAL B 1 29 ? -26.469 26.688 11.648 1 98.62 29 VAL B O 1
ATOM 3401 N N . ALA B 1 30 ? -26.859 27.906 9.812 1 98.44 30 ALA B N 1
ATOM 3402 C CA . ALA B 1 30 ? -27.891 27.031 9.273 1 98.44 30 ALA B CA 1
ATOM 3403 C C . ALA B 1 30 ? -27.375 26.188 8.125 1 98.44 30 ALA B C 1
ATOM 3405 O O . ALA B 1 30 ? -26.625 26.672 7.277 1 98.44 30 ALA B O 1
ATOM 3406 N N . ILE B 1 31 ? -27.703 24.906 8.148 1 98.38 31 ILE B N 1
ATOM 3407 C CA . ILE B 1 31 ? -27.266 23.953 7.145 1 98.38 31 ILE B CA 1
ATOM 3408 C C . ILE B 1 31 ? -28.469 23.406 6.387 1 98.38 31 ILE B C 1
ATOM 3410 O O . ILE B 1 31 ? -29.5 23.109 6.984 1 98.38 31 ILE B O 1
ATOM 3414 N N . ARG B 1 32 ? -28.391 23.328 5.07 1 97.62 32 ARG B N 1
ATOM 3415 C CA . ARG B 1 32 ? -29.406 22.719 4.207 1 97.62 32 ARG B CA 1
ATOM 3416 C C . ARG B 1 32 ? -28.766 21.891 3.104 1 97.62 32 ARG B C 1
ATOM 3418 O O . ARG B 1 32 ? -27.875 22.375 2.393 1 97.62 32 ARG B O 1
ATOM 3425 N N . ASP B 1 33 ? -29.125 20.656 2.998 1 97.12 33 ASP B N 1
ATOM 3426 C CA . ASP B 1 33 ? -28.672 19.766 1.939 1 97.12 33 ASP B CA 1
ATOM 3427 C C . ASP B 1 33 ? -27.141 19.656 1.929 1 97.12 33 ASP B C 1
ATOM 3429 O O . ASP B 1 33 ? -26.516 19.781 0.876 1 97.12 33 ASP B O 1
ATOM 3433 N N . GLY B 1 34 ? -26.594 19.625 3.127 1 97.5 34 GLY B N 1
ATOM 3434 C CA . GLY B 1 34 ? -25.156 19.406 3.271 1 97.5 34 GLY B CA 1
ATOM 3435 C C . GLY B 1 34 ? -24.328 20.641 3.008 1 97.5 34 GLY B C 1
ATOM 3436 O O . GLY B 1 34 ? -23.109 20.578 2.928 1 97.5 34 GLY B O 1
ATOM 3437 N N . LYS B 1 35 ? -25.016 21.797 2.936 1 98.06 35 LYS B N 1
ATOM 3438 C CA . LYS B 1 35 ? -24.344 23.047 2.627 1 98.06 35 LYS B CA 1
ATOM 3439 C C . LYS B 1 35 ? -24.672 24.125 3.668 1 98.06 35 LYS B C 1
ATOM 3441 O O . LYS B 1 35 ? -25.688 24.031 4.355 1 98.06 35 LYS B O 1
ATOM 3446 N N . ILE B 1 36 ? -23.781 25.062 3.75 1 98.06 36 ILE B N 1
ATOM 3447 C CA . ILE B 1 36 ? -24.078 26.25 4.559 1 98.06 36 ILE B CA 1
ATOM 3448 C C . ILE B 1 36 ? -25.219 27.031 3.918 1 98.06 36 ILE B C 1
ATOM 3450 O O . ILE B 1 36 ? -25.141 27.422 2.748 1 98.06 36 ILE B O 1
ATOM 3454 N N . ALA B 1 37 ? -26.25 27.234 4.629 1 97.81 37 ALA B N 1
ATOM 3455 C CA . ALA B 1 37 ? -27.391 27.969 4.09 1 97.81 37 ALA B CA 1
ATOM 3456 C C . ALA B 1 37 ? -27.359 29.422 4.527 1 97.81 37 ALA B C 1
ATOM 3458 O O . ALA B 1 37 ? -27.672 30.328 3.744 1 97.81 37 ALA B O 1
ATOM 3459 N N . ALA B 1 38 ? -27 29.609 5.844 1 97.12 38 ALA B N 1
ATOM 3460 C CA . ALA B 1 38 ? -26.953 30.969 6.383 1 97.12 38 ALA B CA 1
ATOM 3461 C C . ALA B 1 38 ? -26.094 31.031 7.637 1 97.12 38 ALA B C 1
ATOM 3463 O O . ALA B 1 38 ? -26 30.062 8.391 1 97.12 38 ALA B O 1
ATOM 3464 N N . VAL B 1 39 ? -25.406 32.156 7.82 1 98 39 VAL B N 1
ATOM 3465 C CA . VAL B 1 39 ? -24.719 32.562 9.047 1 98 39 VAL B CA 1
ATOM 3466 C C . VAL B 1 39 ? -25.203 33.938 9.5 1 98 39 VAL B C 1
ATOM 3468 O O . VAL B 1 39 ? -24.812 34.938 8.914 1 98 39 VAL B O 1
ATOM 3471 N N . GLN B 1 40 ? -26.016 33.938 10.477 1 95.88 40 GLN B N 1
ATOM 3472 C CA . GLN B 1 40 ? -26.609 35.219 10.906 1 95.88 40 GLN B CA 1
ATOM 3473 C C . GLN B 1 40 ? -27.094 35.125 12.352 1 95.88 40 GLN B C 1
ATOM 3475 O O . GLN B 1 40 ? -27.125 34.031 12.938 1 95.88 40 GLN B O 1
ATOM 3480 N N . SER B 1 41 ? -27.391 36.281 12.82 1 95.06 41 SER B N 1
ATOM 3481 C CA . SER B 1 41 ? -27.922 36.344 14.172 1 95.06 41 SER B CA 1
ATOM 3482 C C . SER B 1 41 ? -29.391 35.969 14.203 1 95.06 41 SER B C 1
ATOM 3484 O O . SER B 1 41 ? -30.141 36.281 13.281 1 95.06 41 SER B O 1
ATOM 3486 N N . ASP B 1 42 ? -29.781 35.281 15.164 1 91.5 42 ASP B N 1
ATOM 3487 C CA . ASP B 1 42 ? -31.172 35.125 15.586 1 91.5 42 ASP B CA 1
ATOM 3488 C C . ASP B 1 42 ? -32 34.438 14.492 1 91.5 42 ASP B C 1
ATOM 3490 O O . ASP B 1 42 ? -33.031 34.969 14.086 1 91.5 42 ASP B O 1
ATOM 3494 N N . ILE B 1 43 ? -31.531 33.375 13.969 1 92.69 43 ILE B N 1
ATOM 3495 C CA . ILE B 1 43 ? -32.344 32.531 13.086 1 92.69 43 ILE B CA 1
ATOM 3496 C C . ILE B 1 43 ? -33.438 31.859 13.891 1 92.69 43 ILE B C 1
ATOM 3498 O O . ILE B 1 43 ? -33.188 31.328 14.977 1 92.69 43 ILE B O 1
ATOM 3502 N N . LEU B 1 44 ? -34.656 31.859 13.344 1 91.06 44 LEU B N 1
ATOM 3503 C CA . LEU B 1 44 ? -35.781 31.25 14.031 1 91.06 44 LEU B CA 1
ATOM 3504 C C . LEU B 1 44 ? -35.625 29.75 14.156 1 91.06 44 LEU B C 1
ATOM 3506 O O . LEU B 1 44 ? -35.5 29.047 13.148 1 91.06 44 LEU B O 1
ATOM 3510 N N . PRO B 1 45 ? -35.625 29.281 15.32 1 89.31 45 PRO B N 1
ATOM 3511 C CA . PRO B 1 45 ? -35.406 27.844 15.523 1 89.31 45 PRO B CA 1
ATOM 3512 C C . PRO B 1 45 ? -36.438 26.984 14.789 1 89.31 45 PRO B C 1
ATOM 3514 O O . PRO B 1 45 ? -36.125 25.891 14.328 1 89.31 45 PRO B O 1
ATOM 3517 N N . SER B 1 46 ? -37.594 27.422 14.633 1 89 46 SER B N 1
ATOM 3518 C CA . SER B 1 46 ? -38.656 26.656 14 1 89 46 SER B CA 1
ATOM 3519 C C . SER B 1 46 ? -38.375 26.453 12.516 1 89 46 SER B C 1
ATOM 3521 O O . SER B 1 46 ? -39.031 25.609 11.875 1 89 46 SER B O 1
ATOM 3523 N N . SER B 1 47 ? -37.375 27.094 12.078 1 92.44 47 SER B N 1
ATOM 3524 C CA . SER B 1 47 ? -37.062 27 10.656 1 92.44 47 SER B CA 1
ATOM 3525 C C . SER B 1 47 ? -36.125 25.828 10.383 1 92.44 47 SER B C 1
ATOM 3527 O O . SER B 1 47 ? -35.781 25.547 9.234 1 92.44 47 SER B O 1
ATOM 3529 N N . ALA B 1 48 ? -35.719 25.172 11.438 1 95.25 48 ALA B N 1
ATOM 3530 C CA . ALA B 1 48 ? -34.75 24.078 11.273 1 95.25 48 ALA B CA 1
ATOM 3531 C C . ALA B 1 48 ? -35.344 22.766 11.797 1 95.25 48 ALA B C 1
ATOM 3533 O O . ALA B 1 48 ? -36.062 22.766 12.812 1 95.25 48 ALA B O 1
ATOM 3534 N N . ARG B 1 49 ? -35.094 21.641 11.141 1 94.88 49 ARG B N 1
ATOM 3535 C CA . ARG B 1 49 ? -35.531 20.328 11.555 1 94.88 49 ARG B CA 1
ATOM 3536 C C . ARG B 1 49 ? -34.844 19.891 12.844 1 94.88 49 ARG B C 1
ATOM 3538 O O . ARG B 1 49 ? -35.469 19.281 13.719 1 94.88 49 ARG B O 1
ATOM 3545 N N . GLU B 1 50 ? -33.594 20.156 12.984 1 96.88 50 GLU B N 1
ATOM 3546 C CA . GLU B 1 50 ? -32.781 19.844 14.156 1 96.88 50 GLU B CA 1
ATOM 3547 C C . GLU B 1 50 ? -32.031 21.094 14.664 1 96.88 50 GLU B C 1
ATOM 3549 O O . GLU B 1 50 ? -31.562 21.906 13.867 1 96.88 50 GLU B O 1
ATOM 3554 N N . ILE B 1 51 ? -32.094 21.328 15.945 1 97.25 51 ILE B N 1
ATOM 3555 C CA . ILE B 1 51 ? -31.406 22.453 16.562 1 97.25 51 ILE B CA 1
ATOM 3556 C C . ILE B 1 51 ? -30.359 21.953 17.562 1 97.25 51 ILE B C 1
ATOM 3558 O O . ILE B 1 51 ? -30.641 21.094 18.391 1 97.25 51 ILE B O 1
ATOM 3562 N N . VAL B 1 52 ? -29.141 22.375 17.453 1 98.06 52 VAL B N 1
ATOM 3563 C CA . VAL B 1 52 ? -28.078 22.094 18.391 1 98.06 52 VAL B CA 1
ATOM 3564 C C . VAL B 1 52 ? -27.609 23.391 19.062 1 98.06 52 VAL B C 1
ATOM 3566 O O . VAL B 1 52 ? -27.188 24.328 18.391 1 98.06 52 VAL B O 1
ATOM 3569 N N . ASP B 1 53 ? -27.734 23.453 20.312 1 98.19 53 ASP B N 1
ATOM 3570 C CA . ASP B 1 53 ? -27.266 24.609 21.078 1 98.19 53 ASP B CA 1
ATOM 3571 C C . ASP B 1 53 ? -25.75 24.578 21.25 1 98.19 53 ASP B C 1
ATOM 3573 O O . ASP B 1 53 ? -25.203 23.672 21.875 1 98.19 53 ASP B O 1
ATOM 3577 N N . VAL B 1 54 ? -25.094 25.609 20.688 1 98.56 54 VAL B N 1
ATOM 3578 C CA . VAL B 1 54 ? -23.641 25.688 20.797 1 98.56 54 VAL B CA 1
ATOM 3579 C C . VAL B 1 54 ? -23.234 26.953 21.547 1 98.56 54 VAL B C 1
ATOM 3581 O O . VAL B 1 54 ? -22.172 27.516 21.297 1 98.56 54 VAL B O 1
ATOM 3584 N N . SER B 1 55 ? -24.141 27.422 22.359 1 97.88 55 SER B N 1
ATOM 3585 C CA . SER B 1 55 ? -23.828 28.578 23.203 1 97.88 55 SER B CA 1
ATOM 3586 C C . SER B 1 55 ? -22.594 28.328 24.047 1 97.88 55 SER B C 1
ATOM 3588 O O . SER B 1 55 ? -22.438 27.266 24.656 1 97.88 55 SER B O 1
ATOM 3590 N N . GLY B 1 56 ? -21.656 29.328 24.031 1 97.38 56 GLY B N 1
ATOM 3591 C CA . GLY B 1 56 ? -20.438 29.219 24.812 1 97.38 56 GLY B CA 1
ATOM 3592 C C . GLY B 1 56 ? -19.328 28.484 24.109 1 97.38 56 GLY B C 1
ATOM 3593 O O . GLY B 1 56 ? -18.203 28.406 24.609 1 97.38 56 GLY B O 1
ATOM 3594 N N . MET B 1 57 ? -19.625 28.016 22.938 1 98.5 57 MET B N 1
ATOM 3595 C CA . MET B 1 57 ? -18.625 27.281 22.172 1 98.5 57 MET B CA 1
ATOM 3596 C C . MET B 1 57 ? -18.125 28.109 21 1 98.5 57 MET B C 1
ATOM 3598 O O . MET B 1 57 ? -18.672 29.172 20.703 1 98.5 57 MET B O 1
ATOM 3602 N N . ILE B 1 58 ? -17.047 27.672 20.469 1 98.69 58 ILE B N 1
ATOM 3603 C CA . ILE B 1 58 ? -16.469 28.297 19.281 1 98.69 58 ILE B CA 1
ATOM 3604 C C . ILE B 1 58 ? -16.875 27.516 18.031 1 98.69 58 ILE B C 1
ATOM 3606 O O . ILE B 1 58 ? -16.781 26.281 18.016 1 98.69 58 ILE B O 1
ATOM 3610 N N . VAL B 1 59 ? -17.406 28.188 17.016 1 98.88 59 VAL B N 1
ATOM 3611 C CA . VAL B 1 59 ? -17.812 27.578 15.758 1 98.88 59 VAL B CA 1
ATOM 3612 C C . VAL B 1 59 ? -16.906 28.062 14.633 1 98.88 59 VAL B C 1
ATOM 3614 O O . VAL B 1 59 ? -16.844 29.266 14.352 1 98.88 59 VAL B O 1
ATOM 3617 N N . LEU B 1 60 ? -16.172 27.188 14.016 1 98.94 60 LEU B N 1
ATOM 3618 C CA . LEU B 1 60 ? -15.195 27.5 12.984 1 98.94 60 LEU B CA 1
ATOM 3619 C C . LEU B 1 60 ? -15.547 26.812 11.672 1 98.94 60 LEU B C 1
ATOM 3621 O O . LEU B 1 60 ? -16.281 25.812 11.664 1 98.94 60 LEU B O 1
ATOM 3625 N N . PRO B 1 61 ? -15.062 27.391 10.477 1 98.88 61 PRO B N 1
ATOM 3626 C CA . PRO B 1 61 ? -15.016 26.484 9.328 1 98.88 61 PRO B CA 1
ATOM 3627 C C . PRO B 1 61 ? -14.32 25.156 9.641 1 98.88 61 PRO B C 1
ATOM 3629 O O . PRO B 1 61 ? -13.508 25.094 10.57 1 98.88 61 PRO B O 1
ATOM 3632 N N . GLY B 1 62 ? -14.711 24.141 8.938 1 98.94 62 GLY B N 1
ATOM 3633 C CA . GLY B 1 62 ? -14.094 22.859 9.195 1 98.94 62 GLY B CA 1
ATOM 3634 C C . GLY B 1 62 ? -12.578 22.922 9.258 1 98.94 62 GLY B C 1
ATOM 3635 O O . GLY B 1 62 ? -11.938 23.453 8.352 1 98.94 62 GLY B O 1
ATOM 3636 N N . LEU B 1 63 ? -11.961 22.391 10.328 1 98.94 63 LEU B N 1
ATOM 3637 C CA . LEU B 1 63 ? -10.516 22.422 10.508 1 98.94 63 LEU B CA 1
ATOM 3638 C C . LEU B 1 63 ? -9.812 21.609 9.43 1 98.94 63 LEU B C 1
ATOM 3640 O O . LEU B 1 63 ? -10.297 20.547 9.039 1 98.94 63 LEU B O 1
ATOM 3644 N N . ILE B 1 64 ? -8.727 22.156 8.938 1 98.94 64 ILE B N 1
ATOM 3645 C CA . ILE B 1 64 ? -7.891 21.516 7.93 1 98.94 64 ILE B CA 1
ATOM 3646 C C . ILE B 1 64 ? -6.516 21.219 8.523 1 98.94 64 ILE B C 1
ATOM 3648 O O . ILE B 1 64 ? -5.789 22.141 8.906 1 98.94 64 ILE B O 1
ATOM 3652 N N . ASP B 1 65 ? -6.172 19.953 8.672 1 98.81 65 ASP B N 1
ATOM 3653 C CA . ASP B 1 65 ? -4.852 19.516 9.117 1 98.81 65 ASP B CA 1
ATOM 3654 C C . ASP B 1 65 ? -3.895 19.375 7.934 1 98.81 65 ASP B C 1
ATOM 3656 O O . ASP B 1 65 ? -4 18.422 7.152 1 98.81 65 ASP B O 1
ATOM 3660 N N . THR B 1 66 ? -2.918 20.234 7.832 1 98.69 66 THR B N 1
ATOM 3661 C CA . THR B 1 66 ? -2.039 20.281 6.672 1 98.69 66 THR B CA 1
ATOM 3662 C C . THR B 1 66 ? -0.958 19.219 6.762 1 98.69 66 THR B C 1
ATOM 3664 O O . THR B 1 66 ? -0.199 19 5.812 1 98.69 66 THR B O 1
ATOM 3667 N N . HIS B 1 67 ? -0.888 18.516 7.867 1 98.12 67 HIS B N 1
ATOM 3668 C CA . HIS B 1 67 ? 0.168 17.531 8.062 1 98.12 67 HIS B CA 1
ATOM 3669 C C . HIS B 1 67 ? -0.353 16.312 8.812 1 98.12 67 HIS B C 1
ATOM 3671 O O . HIS B 1 67 ? -0.176 16.203 10.031 1 98.12 67 HIS B O 1
ATOM 3677 N N . ALA B 1 68 ? -0.853 15.391 8.078 1 97 68 ALA B N 1
ATOM 3678 C CA . ALA B 1 68 ? -1.346 14.125 8.625 1 97 68 ALA B CA 1
ATOM 3679 C C . ALA B 1 68 ? -0.638 12.938 7.98 1 97 68 ALA B C 1
ATOM 3681 O O . ALA B 1 68 ? 0.013 13.086 6.941 1 97 68 ALA B O 1
ATOM 3682 N N . HIS B 1 69 ? -0.592 11.875 8.633 1 96.19 69 HIS B N 1
ATOM 3683 C CA . HIS B 1 69 ? -0.18 10.578 8.109 1 96.19 69 HIS B CA 1
ATOM 3684 C C . HIS B 1 69 ? -1.297 9.547 8.242 1 96.19 69 HIS B C 1
ATOM 3686 O O . HIS B 1 69 ? -1.46 8.938 9.305 1 96.19 69 HIS B O 1
ATOM 3692 N N . VAL B 1 70 ? -1.999 9.336 7.078 1 97.62 70 VAL B N 1
ATOM 3693 C CA . VAL B 1 70 ? -3.227 8.57 7.262 1 97.62 70 VAL B CA 1
ATOM 3694 C C . VAL B 1 70 ? -3.295 7.445 6.23 1 97.62 70 VAL B C 1
ATOM 3696 O O . VAL B 1 70 ? -4.371 6.914 5.957 1 97.62 70 VAL B O 1
ATOM 3699 N N . TYR B 1 71 ? -2.174 7.125 5.543 1 97.38 71 TYR B N 1
ATOM 3700 C CA . TYR B 1 71 ? -2.152 5.941 4.695 1 97.38 71 TYR B CA 1
ATOM 3701 C C . TYR B 1 71 ? -2.016 4.672 5.531 1 97.38 71 TYR B C 1
ATOM 3703 O O . TYR B 1 71 ? -1.046 3.926 5.383 1 97.38 71 TYR B O 1
ATOM 3711 N N . GLN B 1 72 ? -3.078 4.371 6.297 1 95.88 72 GLN B N 1
ATOM 3712 C CA . GLN B 1 72 ? -3.102 3.309 7.297 1 95.88 72 GLN B CA 1
ATOM 3713 C C . GLN B 1 72 ? -2.801 1.953 6.66 1 95.88 72 GLN B C 1
ATOM 3715 O O . GLN B 1 72 ? -3.303 1.643 5.578 1 95.88 72 GLN B O 1
ATOM 3720 N N . TYR B 1 73 ? -1.945 1.14 7.281 1 94 73 TYR B N 1
ATOM 3721 C CA . TYR B 1 73 ? -1.595 -0.242 6.973 1 94 73 TYR B CA 1
ATOM 3722 C C . TYR B 1 73 ? -0.62 -0.309 5.805 1 94 73 TYR B C 1
ATOM 3724 O O . TYR B 1 73 ? 0.093 -1.302 5.641 1 94 73 TYR B O 1
ATOM 3732 N N . VAL B 1 74 ? -0.531 0.731 4.926 1 94.12 74 VAL B N 1
ATOM 3733 C CA . VAL B 1 74 ? 0.364 0.662 3.775 1 94.12 74 VAL B CA 1
ATOM 3734 C C . VAL B 1 74 ? 1.701 1.312 4.121 1 94.12 74 VAL B C 1
ATOM 3736 O O . VAL B 1 74 ? 2.752 0.878 3.643 1 94.12 74 VAL B O 1
ATOM 3739 N N . THR B 1 75 ? 1.639 2.365 4.941 1 91.62 75 THR B N 1
ATOM 3740 C CA . THR B 1 75 ? 2.893 2.973 5.371 1 91.62 75 THR B CA 1
ATOM 3741 C C . THR B 1 75 ? 3.324 2.426 6.727 1 91.62 75 THR B C 1
ATOM 3743 O O . THR B 1 75 ? 3.918 3.146 7.531 1 91.62 75 THR B O 1
ATOM 3746 N N . GLY B 1 76 ? 2.963 1.203 6.984 1 81.56 76 GLY B N 1
ATOM 3747 C CA . GLY B 1 76 ? 3.352 0.528 8.211 1 81.56 76 GLY B CA 1
ATOM 3748 C C . GLY B 1 76 ? 2.691 1.11 9.445 1 81.56 76 GLY B C 1
ATOM 3749 O O . GLY B 1 76 ? 1.484 1.361 9.453 1 81.56 76 GLY B O 1
ATOM 3750 N N . ARG B 1 77 ? 3.518 1.265 10.453 1 82.44 77 ARG B N 1
ATOM 3751 C CA . ARG B 1 77 ? 3.043 1.786 11.727 1 82.44 77 ARG B CA 1
ATOM 3752 C C . ARG B 1 77 ? 2.814 3.291 11.656 1 82.44 77 ARG B C 1
ATOM 3754 O O . ARG B 1 77 ? 2.148 3.867 12.523 1 82.44 77 ARG B O 1
ATOM 3761 N N . PHE B 1 78 ? 3.256 3.885 10.609 1 86.5 78 PHE B N 1
ATOM 3762 C CA . PHE B 1 78 ? 3.236 5.34 10.5 1 86.5 78 PHE B CA 1
ATOM 3763 C C . PHE B 1 78 ? 1.821 5.84 10.234 1 86.5 78 PHE B C 1
ATOM 3765 O O . PHE B 1 78 ? 1.397 6.844 10.812 1 86.5 78 PHE B O 1
ATOM 3772 N N . GLY B 1 79 ? 1.081 5.113 9.422 1 92.38 79 GLY B N 1
ATOM 3773 C CA . GLY B 1 79 ? -0.225 5.578 8.984 1 92.38 79 GLY B CA 1
ATOM 3774 C C . GLY B 1 79 ? -1.315 5.359 10.016 1 92.38 79 GLY B C 1
ATOM 3775 O O . GLY B 1 79 ? -1.457 4.258 10.555 1 92.38 79 GLY B O 1
ATOM 3776 N N . MET B 1 80 ? -2.09 6.391 10.242 1 94.69 80 MET B N 1
ATOM 3777 C CA . MET B 1 80 ? -3.184 6.363 11.211 1 94.69 80 MET B CA 1
ATOM 3778 C C . MET B 1 80 ? -4.531 6.254 10.508 1 94.69 80 MET B C 1
ATOM 3780 O O . MET B 1 80 ? -4.625 6.465 9.297 1 94.69 80 MET B O 1
ATOM 3784 N N . ASN B 1 81 ? -5.52 5.812 11.266 1 96.62 81 ASN B N 1
ATOM 3785 C CA . ASN B 1 81 ? -6.887 5.855 10.75 1 96.62 81 ASN B CA 1
ATOM 3786 C C . ASN B 1 81 ? -7.336 7.285 10.477 1 96.62 81 ASN B C 1
ATOM 3788 O O . ASN B 1 81 ? -7.32 8.133 11.367 1 96.62 81 ASN B O 1
ATOM 3792 N N . ALA B 1 82 ? -7.777 7.566 9.281 1 98.44 82 ALA B N 1
ATOM 3793 C CA . ALA B 1 82 ? -8.102 8.922 8.852 1 98.44 82 ALA B CA 1
ATOM 3794 C C . ALA B 1 82 ? -9.258 9.492 9.672 1 98.44 82 ALA B C 1
ATOM 3796 O O . ALA B 1 82 ? -9.227 10.664 10.07 1 98.44 82 ALA B O 1
ATOM 3797 N N . ASP B 1 83 ? -10.234 8.719 9.984 1 98.56 83 ASP B N 1
ATOM 3798 C CA . ASP B 1 83 ? -11.391 9.219 10.727 1 98.56 83 ASP B CA 1
ATOM 3799 C C . ASP B 1 83 ? -11.031 9.477 12.195 1 98.56 83 ASP B C 1
ATOM 3801 O O . ASP B 1 83 ? -11.531 10.43 12.797 1 98.56 83 ASP B O 1
ATOM 3805 N N . MET B 1 84 ? -10.133 8.672 12.742 1 96.69 84 MET B N 1
ATOM 3806 C CA . MET B 1 84 ? -9.719 8.867 14.125 1 96.69 84 MET B CA 1
ATOM 3807 C C . MET B 1 84 ? -8.992 10.203 14.289 1 96.69 84 MET B C 1
ATOM 3809 O O . MET B 1 84 ? -9.281 10.961 15.219 1 96.69 84 MET B O 1
ATOM 3813 N N . VAL B 1 85 ? -8.094 10.492 13.312 1 96.38 85 VAL B N 1
ATOM 3814 C CA . VAL B 1 85 ? -7.324 11.727 13.438 1 96.38 85 VAL B CA 1
ATOM 3815 C C . VAL B 1 85 ? -8.117 12.891 12.836 1 96.38 85 VAL B C 1
ATOM 3817 O O . VAL B 1 85 ? -7.801 14.055 13.078 1 96.38 85 VAL B O 1
ATOM 3820 N N . GLY B 1 86 ? -9.156 12.586 12.031 1 98.44 86 GLY B N 1
ATOM 3821 C CA . GLY B 1 86 ? -9.969 13.586 11.352 1 98.44 86 GLY B CA 1
ATOM 3822 C C . GLY B 1 86 ? -11.281 13.867 12.062 1 98.44 86 GLY B C 1
ATOM 3823 O O . GLY B 1 86 ? -11.289 14.391 13.18 1 98.44 86 GLY B O 1
ATOM 3824 N N . VAL B 1 87 ? -12.375 13.344 11.555 1 98.81 87 VAL B N 1
ATOM 3825 C CA . VAL B 1 87 ? -13.711 13.758 11.969 1 98.81 87 VAL B CA 1
ATOM 3826 C C . VAL B 1 87 ? -13.945 13.375 13.43 1 98.81 87 VAL B C 1
ATOM 3828 O O . VAL B 1 87 ? -14.633 14.086 14.156 1 98.81 87 VAL B O 1
ATOM 3831 N N . GLN B 1 88 ? -13.328 12.352 13.938 1 98.56 88 GLN B N 1
ATOM 3832 C CA . GLN B 1 88 ? -13.508 11.953 15.336 1 98.56 88 GLN B CA 1
ATOM 3833 C C . GLN B 1 88 ? -12.648 12.812 16.266 1 98.56 88 GLN B C 1
ATOM 3835 O O . GLN B 1 88 ? -12.719 12.664 17.484 1 98.56 88 GLN B O 1
ATOM 3840 N N . SER B 1 89 ? -11.844 13.664 15.68 1 97.94 89 SER B N 1
ATOM 3841 C CA . SER B 1 89 ? -11.023 14.602 16.438 1 97.94 89 SER B CA 1
ATOM 3842 C C . SER B 1 89 ? -11.391 16.047 16.109 1 97.94 89 SER B C 1
ATOM 3844 O O . SER B 1 89 ? -10.625 16.969 16.406 1 97.94 89 SER B O 1
ATOM 3846 N N . GLY B 1 90 ? -12.508 16.266 15.414 1 98.69 90 GLY B N 1
ATOM 3847 C CA . GLY B 1 90 ? -13.016 17.594 15.133 1 98.69 90 GLY B CA 1
ATOM 3848 C C . GLY B 1 90 ? -12.406 18.219 13.891 1 98.69 90 GLY B C 1
ATOM 3849 O O . GLY B 1 90 ? -12.547 19.422 13.656 1 98.69 90 GLY B O 1
ATOM 3850 N N . VAL B 1 91 ? -11.664 17.453 13.047 1 98.88 91 VAL B N 1
ATOM 3851 C CA . VAL B 1 91 ? -10.984 17.906 11.844 1 98.88 91 VAL B CA 1
ATOM 3852 C C . VAL B 1 91 ? -11.695 17.375 10.609 1 98.88 91 VAL B C 1
ATOM 3854 O O . VAL B 1 91 ? -11.93 16.172 10.492 1 98.88 91 VAL B O 1
ATOM 3857 N N . THR B 1 92 ? -12.062 18.219 9.648 1 98.94 92 THR B N 1
ATOM 3858 C CA . THR B 1 92 ? -12.891 17.781 8.539 1 98.94 92 THR B CA 1
ATOM 3859 C C . THR B 1 92 ? -12.031 17.406 7.336 1 98.94 92 THR B C 1
ATOM 3861 O O . THR B 1 92 ? -12.453 16.625 6.48 1 98.94 92 THR B O 1
ATOM 3864 N N . THR B 1 93 ? -10.852 18.016 7.23 1 98.94 93 THR B N 1
ATOM 3865 C CA . THR B 1 93 ? -10 17.812 6.066 1 98.94 93 THR B CA 1
ATOM 3866 C C . THR B 1 93 ? -8.562 17.5 6.496 1 98.94 93 THR B C 1
ATOM 3868 O O . THR B 1 93 ? -8.023 18.172 7.379 1 98.94 93 THR B O 1
ATOM 3871 N N . LEU B 1 94 ? -8.016 16.453 5.906 1 98.88 94 LEU B N 1
ATOM 3872 C CA . LEU B 1 94 ? -6.652 16.016 6.195 1 98.88 94 LEU B CA 1
ATOM 3873 C C . LEU B 1 94 ? -5.789 16.047 4.941 1 98.88 94 LEU B C 1
ATOM 3875 O O . LEU B 1 94 ? -6.246 15.688 3.855 1 98.88 94 LEU B O 1
ATOM 3879 N N . VAL B 1 95 ? -4.535 16.5 5.07 1 98.81 95 VAL B N 1
ATOM 3880 C CA . VAL B 1 95 ? -3.533 16.375 4.016 1 98.81 95 VAL B CA 1
ATOM 3881 C C . VAL B 1 95 ? -2.477 15.352 4.43 1 98.81 95 VAL B C 1
ATOM 3883 O O . VAL B 1 95 ? -1.714 15.586 5.371 1 98.81 95 VAL B O 1
ATOM 3886 N N . ASP B 1 96 ? -2.471 14.211 3.775 1 98.62 96 ASP B N 1
ATOM 3887 C CA . ASP B 1 96 ? -1.416 13.227 4.012 1 98.62 96 ASP B CA 1
ATOM 3888 C C . ASP B 1 96 ? -0.085 13.695 3.432 1 98.62 96 ASP B C 1
ATOM 3890 O O . ASP B 1 96 ? -0.017 14.094 2.266 1 98.62 96 ASP B O 1
ATOM 3894 N N . GLN B 1 97 ? 0.929 13.703 4.25 1 97.44 97 GLN B N 1
ATOM 3895 C CA . GLN B 1 97 ? 2.232 14.188 3.816 1 97.44 97 GLN B CA 1
ATOM 3896 C C . GLN B 1 97 ? 3.15 13.031 3.426 1 97.44 97 GLN B C 1
ATOM 3898 O O . GLN B 1 97 ? 3.816 12.445 4.281 1 97.44 97 GLN B O 1
ATOM 3903 N N . GLY B 1 98 ? 3.166 12.719 2.129 1 97.25 98 GLY B N 1
ATOM 3904 C CA . GLY B 1 98 ? 4.203 11.852 1.587 1 97.25 98 GLY B CA 1
ATOM 3905 C C . GLY B 1 98 ? 3.887 10.375 1.735 1 97.25 98 GLY B C 1
ATOM 3906 O O . GLY B 1 98 ? 4.762 9.531 1.559 1 97.25 98 GLY B O 1
ATOM 3907 N N . GLY B 1 99 ? 2.688 10.062 2.127 1 96.75 99 GLY B N 1
ATOM 3908 C CA . GLY B 1 99 ? 2.326 8.656 2.213 1 96.75 99 GLY B CA 1
ATOM 3909 C C . GLY B 1 99 ? 2.291 7.965 0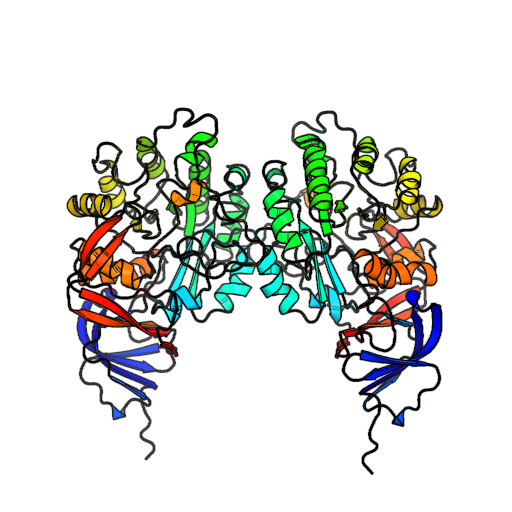.862 1 96.75 99 GLY B C 1
ATOM 3910 O O . GLY B 1 99 ? 3.051 7.023 0.621 1 96.75 99 GLY B O 1
ATOM 3911 N N . PRO B 1 100 ? 1.415 8.445 -0.034 1 97.19 100 PRO B N 1
ATOM 3912 C CA . PRO B 1 100 ? 1.355 7.809 -1.354 1 97.19 100 PRO B CA 1
ATOM 3913 C C . PRO B 1 100 ? 2.445 8.312 -2.297 1 97.19 100 PRO B C 1
ATOM 3915 O O . PRO B 1 100 ? 2.889 9.461 -2.184 1 97.19 100 PRO B O 1
ATOM 3918 N N . SER B 1 101 ? 2.908 7.504 -3.18 1 96.25 101 SER B N 1
ATOM 3919 C CA . SER B 1 101 ? 3.811 7.793 -4.289 1 96.25 101 SER B CA 1
ATOM 3920 C C . SER B 1 101 ? 3.113 7.613 -5.633 1 96.25 101 SER B C 1
ATOM 3922 O O . SER B 1 101 ? 1.927 7.281 -5.684 1 96.25 101 SER B O 1
ATOM 3924 N N . CYS B 1 102 ? 3.908 7.848 -6.695 1 94.94 102 CYS B N 1
ATOM 3925 C CA . CYS B 1 102 ? 3.35 7.652 -8.031 1 94.94 102 CYS B CA 1
ATOM 3926 C C . CYS B 1 102 ? 2.867 6.219 -8.211 1 94.94 102 CYS B C 1
ATOM 3928 O O . CYS B 1 102 ? 1.952 5.965 -9 1 94.94 102 CYS B O 1
ATOM 3930 N N . MET B 1 103 ? 3.373 5.297 -7.434 1 92.25 103 MET B N 1
ATOM 3931 C CA . MET B 1 103 ? 3.023 3.889 -7.605 1 92.25 103 MET B CA 1
ATOM 3932 C C . MET B 1 103 ? 1.847 3.51 -6.711 1 92.25 103 MET B C 1
ATOM 3934 O O . MET B 1 103 ? 1.007 2.693 -7.098 1 92.25 103 MET B O 1
ATOM 3938 N N . THR B 1 104 ? 1.752 4.137 -5.527 1 94.81 104 THR B N 1
ATOM 3939 C CA . THR B 1 104 ? 0.812 3.639 -4.531 1 94.81 104 THR B CA 1
ATOM 3940 C C . THR B 1 104 ? -0.382 4.578 -4.395 1 94.81 104 THR B C 1
ATOM 3942 O O . THR B 1 104 ? -1.311 4.305 -3.631 1 94.81 104 THR B O 1
ATOM 3945 N N . LEU B 1 105 ? -0.434 5.695 -5.207 1 97 105 LEU B N 1
ATOM 3946 C CA . LEU B 1 105 ? -1.489 6.699 -5.141 1 97 105 LEU B CA 1
ATOM 3947 C C . LEU B 1 105 ? -2.859 6.066 -5.344 1 97 105 LEU B C 1
ATOM 3949 O O . LEU B 1 105 ? -3.818 6.414 -4.652 1 97 105 LEU B O 1
ATOM 3953 N N . PRO B 1 106 ? -3.023 5.078 -6.207 1 96.5 106 PRO B N 1
ATOM 3954 C CA . PRO B 1 106 ? -4.344 4.465 -6.359 1 96.5 106 PRO B CA 1
ATOM 3955 C C . PRO B 1 106 ? -4.836 3.797 -5.078 1 96.5 106 PRO B C 1
ATOM 3957 O O . PRO B 1 106 ? -6.027 3.848 -4.77 1 96.5 106 PRO B O 1
ATOM 3960 N N . GLY B 1 107 ? -3.875 3.18 -4.371 1 96.75 107 GLY B N 1
ATOM 3961 C CA . GLY B 1 107 ? -4.266 2.605 -3.096 1 96.75 107 GLY B CA 1
ATOM 3962 C C . GLY B 1 107 ? -4.77 3.637 -2.105 1 96.75 107 GLY B C 1
ATOM 3963 O O . GLY B 1 107 ? -5.754 3.402 -1.4 1 96.75 107 GLY B O 1
ATOM 3964 N N . PHE B 1 108 ? -4.109 4.762 -2.078 1 98.31 108 PHE B N 1
ATOM 3965 C CA . PHE B 1 108 ? -4.555 5.844 -1.21 1 98.31 108 PHE B CA 1
ATOM 3966 C C . PHE B 1 108 ? -5.953 6.309 -1.598 1 98.31 108 PHE B C 1
ATOM 3968 O O . PHE B 1 108 ? -6.801 6.535 -0.731 1 98.31 108 PHE B O 1
ATOM 3975 N N . ARG B 1 109 ? -6.195 6.438 -2.848 1 98.19 109 ARG B N 1
ATOM 3976 C CA . ARG B 1 109 ? -7.496 6.867 -3.346 1 98.19 109 ARG B CA 1
ATOM 3977 C C . ARG B 1 109 ? -8.594 5.895 -2.92 1 98.19 109 ARG B C 1
ATOM 3979 O O . ARG B 1 109 ? -9.57 6.293 -2.281 1 98.19 109 ARG B O 1
ATOM 3986 N N . HIS B 1 110 ? -8.383 4.613 -3.152 1 97.5 110 HIS B N 1
ATOM 3987 C CA . HIS B 1 110 ? -9.484 3.656 -3.086 1 97.5 110 HIS B CA 1
ATOM 3988 C C . HIS B 1 110 ? -9.656 3.111 -1.672 1 97.5 110 HIS B C 1
ATOM 3990 O O . HIS B 1 110 ? -10.766 2.768 -1.266 1 97.5 110 HIS B O 1
ATOM 3996 N N . PHE B 1 111 ? -8.531 3.088 -0.905 1 98 111 PHE B N 1
ATOM 3997 C CA . PHE B 1 111 ? -8.617 2.453 0.404 1 98 111 PHE B CA 1
ATOM 3998 C C . PHE B 1 111 ? -8.781 3.496 1.503 1 98 111 PHE B C 1
ATOM 4000 O O . PHE B 1 111 ? -9.25 3.186 2.598 1 98 111 PHE B O 1
ATOM 4007 N N . ILE B 1 112 ? -8.344 4.77 1.247 1 98.56 112 ILE B N 1
ATOM 4008 C CA . ILE B 1 112 ? -8.367 5.781 2.299 1 98.56 112 ILE B CA 1
ATOM 4009 C C . ILE B 1 112 ? -9.352 6.891 1.929 1 98.56 112 ILE B C 1
ATOM 4011 O O . ILE B 1 112 ? -10.414 7.008 2.535 1 98.56 112 ILE B O 1
ATOM 4015 N N . ALA B 1 113 ? -9.086 7.59 0.827 1 98.69 113 ALA B N 1
ATOM 4016 C CA . ALA B 1 113 ? -9.82 8.797 0.484 1 98.69 113 ALA B CA 1
ATOM 4017 C C . ALA B 1 113 ? -11.297 8.492 0.242 1 98.69 113 ALA B C 1
ATOM 4019 O O . ALA B 1 113 ? -12.18 9.188 0.755 1 98.69 113 ALA B O 1
ATOM 4020 N N . GLU B 1 114 ? -11.586 7.379 -0.496 1 98.31 114 GLU B N 1
ATOM 4021 C CA . GLU B 1 114 ? -12.953 7.043 -0.882 1 98.31 114 GLU B CA 1
ATOM 4022 C C . GLU B 1 114 ? -13.703 6.371 0.264 1 98.31 114 GLU B C 1
ATOM 4024 O O . GLU B 1 114 ? -14.93 6.312 0.26 1 98.31 114 GLU B O 1
ATOM 4029 N N . LYS B 1 115 ? -12.961 5.902 1.244 1 97.94 115 LYS B N 1
ATOM 4030 C CA . LYS B 1 115 ? -13.602 5.07 2.258 1 97.94 115 LYS B CA 1
ATOM 4031 C C . LYS B 1 115 ? -13.75 5.828 3.574 1 97.94 115 LYS B C 1
ATOM 4033 O O . LYS B 1 115 ? -14.5 5.406 4.457 1 97.94 115 LYS B O 1
ATOM 4038 N N . SER B 1 116 ? -13.156 6.98 3.738 1 98.62 116 SER B N 1
ATOM 4039 C CA . SER B 1 116 ? -13.18 7.734 4.988 1 98.62 116 SER B CA 1
ATOM 4040 C C . SER B 1 116 ? -14.297 8.773 4.984 1 98.62 116 SER B C 1
ATOM 4042 O O . SER B 1 116 ? -14.672 9.281 3.928 1 98.62 116 SER B O 1
ATOM 4044 N N . SER B 1 117 ? -14.82 9.055 6.219 1 98.69 117 SER B N 1
ATOM 4045 C CA . SER B 1 117 ? -15.703 10.203 6.387 1 98.69 117 SER B CA 1
ATOM 4046 C C . SER B 1 117 ? -14.93 11.516 6.309 1 98.69 117 SER B C 1
ATOM 4048 O O . SER B 1 117 ? -15.469 12.531 5.867 1 98.69 117 SER B O 1
ATOM 4050 N N . SER B 1 118 ? -13.672 11.508 6.746 1 98.88 118 SER B N 1
ATOM 4051 C CA . SER B 1 118 ? -12.789 12.664 6.633 1 98.88 118 SER B CA 1
ATOM 4052 C C . SER B 1 118 ? -12.414 12.93 5.18 1 98.88 118 SER B C 1
ATOM 4054 O O . SER B 1 118 ? -12.164 11.992 4.414 1 98.88 118 SER B O 1
ATOM 4056 N N . ARG B 1 119 ? -12.445 14.156 4.762 1 98.75 119 ARG B N 1
ATOM 4057 C CA . ARG B 1 119 ? -11.867 14.508 3.471 1 98.75 119 ARG B CA 1
ATOM 4058 C C . ARG B 1 119 ? -10.344 14.398 3.508 1 98.75 119 ARG B C 1
ATOM 4060 O O . ARG B 1 119 ? -9.703 14.906 4.43 1 98.75 119 ARG B O 1
ATOM 4067 N N . THR B 1 120 ? -9.789 13.68 2.537 1 98.69 120 THR B N 1
ATOM 4068 C CA . THR B 1 120 ? -8.336 13.523 2.541 1 98.69 120 THR B CA 1
ATOM 4069 C C . THR B 1 120 ? -7.742 13.977 1.208 1 98.69 120 THR B C 1
ATOM 4071 O O . THR B 1 120 ? -8.32 13.719 0.149 1 98.69 120 THR B O 1
ATOM 4074 N N . TYR B 1 121 ? -6.672 14.703 1.217 1 98.81 121 TYR B N 1
ATOM 4075 C CA . TYR B 1 121 ? -5.805 15.031 0.089 1 98.81 121 TYR B CA 1
ATOM 4076 C C . TYR B 1 121 ? -4.391 14.508 0.32 1 98.81 121 TYR B C 1
ATOM 4078 O O . TYR B 1 121 ? -4.051 14.094 1.43 1 98.81 121 TYR B O 1
ATOM 4086 N N . ALA B 1 122 ? -3.613 14.516 -0.729 1 98.62 122 ALA B N 1
ATOM 4087 C CA . ALA B 1 122 ? -2.25 14.008 -0.615 1 98.62 122 ALA B CA 1
ATOM 4088 C C . ALA B 1 122 ? -1.237 15.031 -1.114 1 98.62 122 ALA B C 1
ATOM 4090 O O . ALA B 1 122 ? -1.434 15.648 -2.164 1 98.62 122 ALA B O 1
ATOM 4091 N N . PHE B 1 123 ? -0.24 15.328 -0.314 1 98.81 123 PHE B N 1
ATOM 4092 C CA . PHE B 1 123 ? 1.035 15.758 -0.874 1 98.81 123 PHE B CA 1
ATOM 4093 C C . PHE B 1 123 ? 1.892 14.562 -1.263 1 98.81 123 PHE B C 1
ATOM 4095 O O . PHE B 1 123 ? 2.402 13.852 -0.396 1 98.81 123 PHE B O 1
ATOM 4102 N N . LEU B 1 124 ? 1.953 14.359 -2.541 1 98.62 124 LEU B N 1
ATOM 4103 C CA . LEU B 1 124 ? 2.561 13.164 -3.111 1 98.62 124 LEU B CA 1
ATOM 4104 C C . LEU B 1 124 ? 4.051 13.102 -2.783 1 98.62 124 LEU B C 1
ATOM 4106 O O . LEU B 1 124 ? 4.754 14.109 -2.875 1 98.62 124 LEU B O 1
ATOM 4110 N N . SER B 1 125 ? 4.48 11.922 -2.381 1 98 125 SER B N 1
ATOM 4111 C CA . SER B 1 125 ? 5.902 11.734 -2.109 1 98 125 SER B CA 1
ATOM 4112 C C . SER B 1 125 ? 6.734 11.914 -3.375 1 98 125 SER B C 1
ATOM 4114 O O . SER B 1 125 ? 6.371 11.414 -4.441 1 98 125 SER B O 1
ATOM 4116 N N . ALA B 1 126 ? 7.867 12.562 -3.25 1 97.81 126 ALA B N 1
ATOM 4117 C CA . ALA B 1 126 ? 8.812 12.641 -4.359 1 97.81 126 ALA B CA 1
ATOM 4118 C C . ALA B 1 126 ? 9.508 11.297 -4.586 1 97.81 126 ALA B C 1
ATOM 4120 O O . ALA B 1 126 ? 10.133 11.086 -5.629 1 97.81 126 ALA B O 1
ATOM 4121 N N . TYR B 1 127 ? 9.414 10.414 -3.602 1 96.25 127 TYR B N 1
ATOM 4122 C CA . TYR B 1 127 ? 10.117 9.133 -3.605 1 96.25 127 TYR B CA 1
ATOM 4123 C C . TYR B 1 127 ? 9.203 8.016 -4.09 1 96.25 127 TYR B C 1
ATOM 4125 O O . TYR B 1 127 ? 8.023 7.973 -3.742 1 96.25 127 TYR B O 1
ATOM 4133 N N . LEU B 1 128 ? 9.781 7.039 -4.789 1 93.81 128 LEU B N 1
ATOM 4134 C CA . LEU B 1 128 ? 9.031 5.941 -5.387 1 93.81 128 LEU B CA 1
ATOM 4135 C C . LEU B 1 128 ? 8.328 5.117 -4.312 1 93.81 128 LEU B C 1
ATOM 4137 O O . LEU B 1 128 ? 7.246 4.582 -4.547 1 93.81 128 LEU B O 1
ATOM 4141 N N . VAL B 1 129 ? 8.891 5.121 -3.143 1 92.5 129 VAL B N 1
ATOM 4142 C CA . VAL B 1 129 ? 8.414 4.203 -2.111 1 92.5 129 VAL B CA 1
ATOM 4143 C C . VAL B 1 129 ? 7.348 4.891 -1.259 1 92.5 129 VAL B C 1
ATOM 4145 O O . VAL B 1 129 ? 6.707 4.254 -0.42 1 92.5 129 VAL B O 1
ATOM 4148 N N . GLY B 1 130 ? 7.137 6.168 -1.471 1 93.62 130 GLY B N 1
ATOM 4149 C CA . GLY B 1 130 ? 6.227 6.879 -0.586 1 93.62 130 GLY B CA 1
ATOM 4150 C C . GLY B 1 130 ? 6.723 6.957 0.845 1 93.62 130 GLY B C 1
ATOM 4151 O O . GLY B 1 130 ? 7.898 7.223 1.087 1 93.62 130 GLY B O 1
ATOM 4152 N N . GLY B 1 131 ? 5.828 6.836 1.749 1 89.88 131 GLY B N 1
ATOM 4153 C CA . GLY B 1 131 ? 6.164 6.992 3.154 1 89.88 131 GLY B CA 1
ATOM 4154 C C . GLY B 1 131 ? 6.457 5.68 3.85 1 89.88 131 GLY B C 1
ATOM 4155 O O . GLY B 1 131 ? 6.039 5.465 4.988 1 89.88 131 GLY B O 1
ATOM 4156 N N . LEU B 1 132 ? 7.145 4.773 3.17 1 84.44 132 LEU B N 1
ATOM 4157 C CA . LEU B 1 132 ? 7.48 3.5 3.795 1 84.44 132 LEU B CA 1
ATOM 4158 C C . LEU B 1 132 ? 8.609 3.67 4.805 1 84.44 132 LEU B C 1
ATOM 4160 O O . LEU B 1 132 ? 9.789 3.592 4.441 1 84.44 132 LEU B O 1
ATOM 4164 N N . GLU B 1 133 ? 8.305 3.898 6.039 1 74.25 133 GLU B N 1
ATOM 4165 C CA . GLU B 1 133 ? 9.102 4.008 7.258 1 74.25 133 GLU B CA 1
ATOM 4166 C C . GLU B 1 133 ? 10.5 4.547 6.957 1 74.25 133 GLU B C 1
ATOM 4168 O O . GLU B 1 133 ? 11.5 3.965 7.379 1 74.25 133 GLU B O 1
ATOM 4173 N N . GLY B 1 134 ? 10.562 5.625 6.402 1 66.5 134 GLY B N 1
ATOM 4174 C CA . GLY B 1 134 ? 11.789 6.277 5.969 1 66.5 134 GLY B CA 1
ATOM 4175 C C . GLY B 1 134 ? 12.766 6.527 7.102 1 66.5 134 GLY B C 1
ATOM 4176 O O . GLY B 1 134 ? 13.977 6.539 6.887 1 66.5 134 GLY B O 1
ATOM 4177 N N . HIS B 1 135 ? 12.234 6.594 8.242 1 74.44 135 HIS B N 1
ATOM 4178 C CA . HIS B 1 135 ? 13.125 6.883 9.359 1 74.44 135 HIS B CA 1
ATOM 4179 C C . HIS B 1 135 ? 14.016 5.688 9.672 1 74.44 135 HIS B C 1
ATOM 4181 O O . HIS B 1 135 ? 15.07 5.84 10.297 1 74.44 135 HIS B O 1
ATOM 4187 N N . TYR B 1 136 ? 13.602 4.527 9.133 1 79.31 136 TYR B N 1
ATOM 4188 C CA . TYR B 1 136 ? 14.383 3.32 9.383 1 79.31 136 TYR B CA 1
ATOM 4189 C C . TYR B 1 136 ? 15.211 2.939 8.164 1 79.31 136 TYR B C 1
ATOM 4191 O O . TYR B 1 136 ? 16.281 2.334 8.297 1 79.31 136 TYR B O 1
ATOM 4199 N N . TYR B 1 137 ? 14.719 3.393 7.098 1 88.5 137 TYR B N 1
ATOM 4200 C CA . TYR B 1 137 ? 15.328 2.854 5.887 1 88.5 137 TYR B CA 1
ATOM 4201 C C . TYR B 1 137 ? 15.68 3.969 4.91 1 88.5 137 TYR B C 1
ATOM 4203 O O . TYR B 1 137 ? 15.102 4.055 3.824 1 88.5 137 TYR B O 1
ATOM 4211 N N . PRO B 1 138 ? 16.688 4.766 5.258 1 90.81 138 PRO B N 1
ATOM 4212 C CA . PRO B 1 138 ? 17.031 5.934 4.441 1 90.81 138 PRO B CA 1
ATOM 4213 C C . PRO B 1 138 ? 17.391 5.566 3.006 1 90.81 138 PRO B C 1
ATOM 4215 O O . PRO B 1 138 ? 17.203 6.367 2.09 1 90.81 138 PRO B O 1
ATOM 4218 N N . ASN B 1 139 ? 17.891 4.332 2.762 1 91.56 139 ASN B N 1
ATOM 4219 C CA . ASN B 1 139 ? 18.375 3.93 1.445 1 91.56 139 ASN B CA 1
ATOM 4220 C C . ASN B 1 139 ? 17.25 3.855 0.427 1 91.56 139 ASN B C 1
ATOM 4222 O O . ASN B 1 139 ? 17.484 3.846 -0.781 1 91.56 139 ASN B O 1
ATOM 4226 N N . LEU B 1 140 ? 16.031 3.809 0.877 1 93.5 140 LEU B N 1
ATOM 4227 C CA . LEU B 1 140 ? 14.883 3.789 -0.009 1 93.5 140 LEU B CA 1
ATOM 4228 C C . LEU B 1 140 ? 14.594 5.184 -0.558 1 93.5 140 LEU B C 1
ATOM 4230 O O . LEU B 1 140 ? 13.789 5.336 -1.482 1 93.5 140 LEU B O 1
ATOM 4234 N N . TYR B 1 141 ? 15.281 6.207 -0.048 1 94.25 141 TYR B N 1
ATOM 4235 C CA . TYR B 1 141 ? 14.945 7.59 -0.355 1 94.25 141 TYR B CA 1
ATOM 4236 C C . TYR B 1 141 ? 16.109 8.289 -1.061 1 94.25 141 TYR B C 1
ATOM 4238 O O . TYR B 1 141 ? 16.203 9.516 -1.039 1 94.25 141 TYR B O 1
ATOM 4246 N N . ARG B 1 142 ? 16.953 7.527 -1.637 1 94.5 142 ARG B N 1
ATOM 4247 C CA . ARG B 1 142 ? 18.094 8.055 -2.379 1 94.5 142 ARG B CA 1
ATOM 4248 C C . ARG B 1 142 ? 17.672 8.578 -3.748 1 94.5 142 ARG B C 1
ATOM 4250 O O . ARG B 1 142 ? 16.594 8.227 -4.242 1 94.5 142 ARG B O 1
ATOM 4257 N N . PRO B 1 143 ? 18.5 9.367 -4.395 1 96.06 143 PRO B N 1
ATOM 4258 C CA . PRO B 1 143 ? 18.125 10.016 -5.656 1 96.06 143 PRO B CA 1
ATOM 4259 C C . PRO B 1 143 ? 17.719 9.008 -6.738 1 96.06 143 PRO B C 1
ATOM 4261 O O . PRO B 1 143 ? 16.828 9.289 -7.531 1 96.06 143 PRO B O 1
ATOM 4264 N N . ASP B 1 144 ? 18.328 7.848 -6.801 1 94 144 ASP B N 1
ATOM 4265 C CA . ASP B 1 144 ? 18.016 6.875 -7.844 1 94 144 ASP B CA 1
ATOM 4266 C C . ASP B 1 144 ? 16.719 6.137 -7.531 1 94 144 ASP B C 1
ATOM 4268 O O . ASP B 1 144 ? 16.297 5.254 -8.289 1 94 144 ASP B O 1
ATOM 4272 N N . CYS B 1 145 ? 16.094 6.508 -6.48 1 94.81 145 CYS B N 1
ATOM 4273 C CA . CYS B 1 145 ? 14.758 6.008 -6.141 1 94.81 145 CYS B CA 1
ATOM 4274 C C . CYS B 1 145 ? 13.711 7.109 -6.277 1 94.81 145 CYS B C 1
ATOM 4276 O O . CYS B 1 145 ? 12.688 7.09 -5.59 1 94.81 145 CYS B O 1
ATOM 4278 N N . VAL B 1 146 ? 14.008 8.086 -7.074 1 96.44 146 VAL B N 1
ATOM 4279 C CA . VAL B 1 146 ? 13.102 9.156 -7.48 1 96.44 146 VAL B CA 1
ATOM 4280 C C . VAL B 1 146 ? 12.906 9.117 -8.992 1 96.44 146 VAL B C 1
ATOM 4282 O O . VAL B 1 146 ? 13.867 8.961 -9.75 1 96.44 146 VAL B O 1
ATOM 4285 N N . ASP B 1 147 ? 11.711 9.125 -9.461 1 95.62 147 ASP B N 1
ATOM 4286 C CA . ASP B 1 147 ? 11.367 9.203 -10.875 1 95.62 147 ASP B CA 1
ATOM 4287 C C . ASP B 1 147 ? 10.523 10.438 -11.172 1 95.62 147 ASP B C 1
ATOM 4289 O O . ASP B 1 147 ? 9.312 10.445 -10.93 1 95.62 147 ASP B O 1
ATOM 4293 N N . ILE B 1 148 ? 11.203 11.469 -11.688 1 97.81 148 ILE B N 1
ATOM 4294 C CA . ILE B 1 148 ? 10.578 12.773 -11.883 1 97.81 148 ILE B CA 1
ATOM 4295 C C . ILE B 1 148 ? 9.391 12.633 -12.828 1 97.81 148 ILE B C 1
ATOM 4297 O O . ILE B 1 148 ? 8.281 13.078 -12.516 1 97.81 148 ILE B O 1
ATOM 4301 N N . ASP B 1 149 ? 9.578 11.953 -13.945 1 96.62 149 ASP B N 1
ATOM 4302 C CA . ASP B 1 149 ? 8.547 11.852 -14.969 1 96.62 149 ASP B CA 1
ATOM 4303 C C . ASP B 1 149 ? 7.32 11.109 -14.438 1 96.62 149 ASP B C 1
ATOM 4305 O O . ASP B 1 149 ? 6.188 11.562 -14.617 1 96.62 149 ASP B O 1
ATOM 4309 N N . ALA B 1 150 ? 7.543 9.977 -13.789 1 95.06 150 ALA B N 1
ATOM 4310 C CA . ALA B 1 150 ? 6.441 9.18 -13.258 1 95.06 150 ALA B CA 1
ATOM 4311 C C . ALA B 1 150 ? 5.66 9.953 -12.203 1 95.06 150 ALA B C 1
ATOM 4313 O O . ALA B 1 150 ? 4.43 9.891 -12.164 1 95.06 150 ALA B O 1
ATOM 4314 N N . THR B 1 151 ? 6.359 10.672 -11.352 1 97.62 151 THR B N 1
ATOM 4315 C CA . THR B 1 151 ? 5.715 11.414 -10.273 1 97.62 151 THR B CA 1
ATOM 4316 C C . THR B 1 151 ? 4.891 12.57 -10.836 1 97.62 151 THR B C 1
ATOM 4318 O O . THR B 1 151 ? 3.752 12.789 -10.422 1 97.62 151 THR B O 1
ATOM 4321 N N . VAL B 1 152 ? 5.461 13.266 -11.812 1 98.31 152 VAL B N 1
ATOM 4322 C CA . VAL B 1 152 ? 4.742 14.367 -12.453 1 98.31 152 VAL B CA 1
ATOM 4323 C C . VAL B 1 152 ? 3.475 13.844 -13.117 1 98.31 152 VAL B C 1
ATOM 4325 O O . VAL B 1 152 ? 2.398 14.43 -12.977 1 98.31 152 VAL B O 1
ATOM 4328 N N . LYS B 1 153 ? 3.586 12.75 -13.797 1 97.12 153 LYS B N 1
ATOM 4329 C CA . LYS B 1 153 ? 2.443 12.164 -14.492 1 97.12 153 LYS B CA 1
ATOM 4330 C C . LYS B 1 153 ? 1.338 11.781 -13.516 1 97.12 153 LYS B C 1
ATOM 4332 O O . LYS B 1 153 ? 0.165 12.086 -13.75 1 97.12 153 LYS B O 1
ATOM 4337 N N . ALA B 1 154 ? 1.71 11.125 -12.461 1 96.88 154 ALA B N 1
ATOM 4338 C CA . ALA B 1 154 ? 0.739 10.711 -11.445 1 96.88 154 ALA B CA 1
ATOM 4339 C C . ALA B 1 154 ? 0.055 11.93 -10.82 1 96.88 154 ALA B C 1
ATOM 4341 O O . ALA B 1 154 ? -1.167 11.945 -10.656 1 96.88 154 ALA B O 1
ATOM 4342 N N . ALA B 1 155 ? 0.825 12.93 -10.492 1 98.44 155 ALA B N 1
ATOM 4343 C CA . ALA B 1 155 ? 0.294 14.133 -9.859 1 98.44 155 ALA B CA 1
ATOM 4344 C C . ALA B 1 155 ? -0.686 14.852 -10.781 1 98.44 155 ALA B C 1
ATOM 4346 O O . ALA B 1 155 ? -1.794 15.203 -10.367 1 98.44 155 ALA B O 1
ATOM 4347 N N . THR B 1 156 ? -0.319 15 -12 1 97.75 156 THR B N 1
ATOM 4348 C CA . THR B 1 156 ? -1.107 15.781 -12.945 1 97.75 156 THR B CA 1
ATOM 4349 C C . THR B 1 156 ? -2.4 15.055 -13.305 1 97.75 156 THR B C 1
ATOM 4351 O O . THR B 1 156 ? -3.43 15.688 -13.547 1 97.75 156 THR B O 1
ATOM 4354 N N . ALA B 1 157 ? -2.346 13.734 -13.336 1 97.62 157 ALA B N 1
ATOM 4355 C CA . ALA B 1 157 ? -3.521 12.953 -13.695 1 97.62 157 ALA B CA 1
ATOM 4356 C C . ALA B 1 157 ? -4.496 12.859 -12.523 1 97.62 157 ALA B C 1
ATOM 4358 O O . ALA B 1 157 ? -5.633 12.406 -12.688 1 97.62 157 ALA B O 1
ATOM 4359 N N . ASN B 1 158 ? -4.09 13.273 -11.359 1 98.31 158 ASN B N 1
ATOM 4360 C CA . ASN B 1 158 ? -4.91 13.133 -10.164 1 98.31 158 ASN B CA 1
ATOM 4361 C C . ASN B 1 158 ? -4.992 14.445 -9.383 1 98.31 158 ASN B C 1
ATOM 4363 O O . ASN B 1 158 ? -4.809 14.461 -8.164 1 98.31 158 ASN B O 1
ATOM 4367 N N . ARG B 1 159 ? -5.305 15.516 -10.008 1 97.19 159 ARG B N 1
ATOM 4368 C CA . ARG B 1 159 ? -5.328 16.859 -9.422 1 97.19 159 ARG B CA 1
ATOM 4369 C C . ARG B 1 159 ? -6.465 16.984 -8.414 1 97.19 159 ARG B C 1
ATOM 4371 O O . ARG B 1 159 ? -6.469 17.906 -7.594 1 97.19 159 ARG B O 1
ATOM 4378 N N . ASP B 1 160 ? -7.383 16.109 -8.539 1 97.62 160 ASP B N 1
ATOM 4379 C CA . ASP B 1 160 ? -8.492 16.125 -7.594 1 97.62 160 ASP B CA 1
ATOM 4380 C C . ASP B 1 160 ? -8.055 15.625 -6.219 1 97.62 160 ASP B C 1
ATOM 4382 O O . ASP B 1 160 ? -8.711 15.906 -5.211 1 97.62 160 ASP B O 1
ATOM 4386 N N . LEU B 1 161 ? -6.969 14.891 -6.168 1 98.5 161 LEU B N 1
ATOM 4387 C CA . LEU B 1 161 ? -6.516 14.25 -4.938 1 98.5 161 LEU B CA 1
ATOM 4388 C C . LEU B 1 161 ? -5.148 14.773 -4.52 1 98.5 161 LEU B C 1
ATOM 4390 O O . LEU B 1 161 ? -4.906 15 -3.33 1 98.5 161 LEU B O 1
ATOM 4394 N N . VAL B 1 162 ? -4.27 14.984 -5.477 1 98.81 162 VAL B N 1
ATOM 4395 C CA . VAL B 1 162 ? -2.898 15.422 -5.215 1 98.81 162 VAL B CA 1
ATOM 4396 C C . VAL B 1 162 ? -2.828 16.938 -5.223 1 98.81 162 VAL B C 1
ATOM 4398 O O . VAL B 1 162 ? -3.176 17.578 -6.219 1 98.81 162 VAL B O 1
ATOM 4401 N N . ARG B 1 163 ? -2.283 17.516 -4.094 1 98.75 163 ARG B N 1
ATOM 4402 C CA . ARG B 1 163 ? -2.305 18.969 -3.955 1 98.75 163 ARG B CA 1
ATOM 4403 C C . ARG B 1 163 ? -0.904 19.516 -3.695 1 98.75 163 ARG B C 1
ATOM 4405 O O . ARG B 1 163 ? -0.73 20.703 -3.48 1 98.75 163 ARG B O 1
ATOM 4412 N N . GLY B 1 164 ? 0.104 18.719 -3.74 1 98.81 164 GLY B N 1
ATOM 4413 C CA . GLY B 1 164 ? 1.486 19.125 -3.539 1 98.81 164 GLY B CA 1
ATOM 4414 C C . GLY B 1 164 ? 2.461 17.953 -3.584 1 98.81 164 GLY B C 1
ATOM 4415 O O . GLY B 1 164 ? 2.064 16.812 -3.828 1 98.81 164 GLY B O 1
ATOM 4416 N N . ILE B 1 165 ? 3.736 18.25 -3.418 1 98.81 165 ILE B N 1
ATOM 4417 C CA . ILE B 1 165 ? 4.82 17.266 -3.424 1 98.81 165 ILE B CA 1
ATOM 4418 C C . ILE B 1 165 ? 5.59 17.344 -2.107 1 98.81 165 ILE B C 1
ATOM 4420 O O . ILE B 1 165 ? 5.914 18.438 -1.631 1 98.81 165 ILE B O 1
ATOM 4424 N N . LYS B 1 166 ? 5.82 16.219 -1.496 1 98.38 166 LYS B N 1
ATOM 4425 C CA . LYS B 1 166 ? 6.547 16.141 -0.231 1 98.38 166 LYS B CA 1
ATOM 4426 C C . LYS B 1 166 ? 7.992 15.711 -0.449 1 98.38 166 LYS B C 1
ATOM 4428 O O . LYS B 1 166 ? 8.25 14.75 -1.175 1 98.38 166 LYS B O 1
ATOM 4433 N N . ALA B 1 167 ? 8.898 16.375 0.146 1 96.38 167 ALA B N 1
ATOM 4434 C CA . ALA B 1 167 ? 10.312 16.031 0.115 1 96.38 167 ALA B CA 1
ATOM 4435 C C . ALA B 1 167 ? 10.992 16.328 1.449 1 96.38 167 ALA B C 1
ATOM 4437 O O . ALA B 1 167 ? 10.398 16.984 2.311 1 96.38 167 ALA B O 1
ATOM 4438 N N . HIS B 1 168 ? 12.18 15.836 1.637 1 94.56 168 HIS B N 1
ATOM 4439 C CA . HIS B 1 168 ? 12.883 15.945 2.912 1 94.56 168 HIS B CA 1
ATOM 4440 C C . HIS B 1 168 ? 14.266 16.562 2.73 1 94.56 168 HIS B C 1
ATOM 4442 O O . HIS B 1 168 ? 15.109 15.992 2.033 1 94.56 168 HIS B O 1
ATOM 4448 N N . ALA B 1 169 ? 14.453 17.703 3.383 1 93.62 169 ALA B N 1
ATOM 4449 C CA . ALA B 1 169 ? 15.75 18.375 3.432 1 93.62 169 ALA B CA 1
ATOM 4450 C C . ALA B 1 169 ? 16.359 18.281 4.824 1 93.62 169 ALA B C 1
ATOM 4452 O O . ALA B 1 169 ? 16.281 19.219 5.613 1 93.62 169 ALA B O 1
ATOM 4453 N N . GLU B 1 170 ? 16.938 17.141 5.117 1 89.38 170 GLU B N 1
ATOM 4454 C CA . GLU B 1 170 ? 17.484 16.875 6.449 1 89.38 170 GLU B CA 1
ATOM 4455 C C . GLU B 1 170 ? 18.906 16.344 6.367 1 89.38 170 GLU B C 1
ATOM 4457 O O . GLU B 1 170 ? 19.344 15.883 5.316 1 89.38 170 GLU B O 1
ATOM 4462 N N . ILE B 1 171 ? 19.625 16.453 7.434 1 90.06 171 ILE B N 1
ATOM 4463 C CA . ILE B 1 171 ? 21.078 16.297 7.477 1 90.06 171 ILE B CA 1
ATOM 4464 C C . ILE B 1 171 ? 21.453 14.867 7.105 1 90.06 171 ILE B C 1
ATOM 4466 O O . ILE B 1 171 ? 22.469 14.633 6.461 1 90.06 171 ILE B O 1
ATOM 4470 N N . GLY B 1 172 ? 20.688 13.914 7.492 1 90.5 172 GLY B N 1
ATOM 4471 C CA . GLY B 1 172 ? 21 12.539 7.145 1 90.5 172 GLY B CA 1
ATOM 4472 C C . GLY B 1 172 ? 21.016 12.289 5.648 1 90.5 172 GLY B C 1
ATOM 4473 O O . GLY B 1 172 ? 21.891 11.594 5.133 1 90.5 172 GLY B O 1
ATOM 4474 N N . GLY B 1 173 ? 20.031 12.797 4.945 1 91.88 173 GLY B N 1
ATOM 4475 C CA . GLY B 1 173 ? 19.984 12.711 3.496 1 91.88 173 GLY B CA 1
ATOM 4476 C C . GLY B 1 173 ? 21.094 13.5 2.818 1 91.88 173 GLY B C 1
ATOM 4477 O O . GLY B 1 173 ? 21.734 13 1.895 1 91.88 173 GLY B O 1
ATOM 4478 N N . PHE B 1 174 ? 21.359 14.711 3.332 1 93.25 174 PHE B N 1
ATOM 4479 C CA . PHE B 1 174 ? 22.391 15.562 2.768 1 93.25 174 PHE B CA 1
ATOM 4480 C C . PHE B 1 174 ? 23.766 14.914 2.91 1 93.25 174 PHE B C 1
ATOM 4482 O O . PHE B 1 174 ? 24.594 14.977 1.993 1 93.25 174 PHE B O 1
ATOM 4489 N N . ALA B 1 175 ? 23.969 14.336 4.082 1 94 175 ALA B N 1
ATOM 4490 C CA . ALA B 1 175 ? 25.25 13.672 4.32 1 94 175 ALA B CA 1
ATOM 4491 C C . ALA B 1 175 ? 25.453 12.516 3.354 1 94 175 ALA B C 1
ATOM 4493 O O . ALA B 1 175 ? 26.594 12.203 2.988 1 94 175 ALA B O 1
ATOM 4494 N N . ARG B 1 176 ? 24.406 11.898 2.908 1 93.69 176 ARG B N 1
ATOM 4495 C CA . ARG B 1 176 ? 24.484 10.719 2.043 1 93.69 176 ARG B CA 1
ATOM 4496 C C . ARG B 1 176 ? 24.531 11.125 0.573 1 93.69 176 ARG B C 1
ATOM 4498 O O . ARG B 1 176 ? 25.312 10.578 -0.208 1 93.69 176 ARG B O 1
ATOM 4505 N N . TRP B 1 177 ? 23.656 12.141 0.207 1 94.38 177 TRP B N 1
ATOM 4506 C CA . TRP B 1 177 ? 23.422 12.336 -1.221 1 94.38 177 TRP B CA 1
ATOM 4507 C C . TRP B 1 177 ? 23.438 13.812 -1.584 1 94.38 177 TRP B C 1
ATOM 4509 O O . TRP B 1 177 ? 23.141 14.188 -2.721 1 94.38 177 TRP B O 1
ATOM 4519 N N . GLY B 1 178 ? 23.703 14.664 -0.655 1 93.88 178 GLY B N 1
ATOM 4520 C CA . GLY B 1 178 ? 23.703 16.094 -0.913 1 93.88 178 GLY B CA 1
ATOM 4521 C C . GLY B 1 178 ? 22.328 16.641 -1.205 1 93.88 178 GLY B C 1
ATOM 4522 O O . GLY B 1 178 ? 21.344 16.219 -0.594 1 93.88 178 GLY B O 1
ATOM 4523 N N . ILE B 1 179 ? 22.25 17.594 -2.086 1 95.94 179 ILE B N 1
ATOM 4524 C CA . ILE B 1 179 ? 21.047 18.391 -2.303 1 95.94 179 ILE B CA 1
ATOM 4525 C C . ILE B 1 179 ? 20.234 17.781 -3.441 1 95.94 179 ILE B C 1
ATOM 4527 O O . ILE B 1 179 ? 19.125 18.266 -3.742 1 95.94 179 ILE B O 1
ATOM 4531 N N . ARG B 1 180 ? 20.672 16.703 -4.027 1 96.5 180 ARG B N 1
ATOM 4532 C CA . ARG B 1 180 ? 20.172 16.203 -5.301 1 96.5 180 ARG B CA 1
ATOM 4533 C C . ARG B 1 180 ? 18.688 15.859 -5.211 1 96.5 180 ARG B C 1
ATOM 4535 O O . ARG B 1 180 ? 17.922 16.172 -6.117 1 96.5 180 ARG B O 1
ATOM 4542 N N . VAL B 1 181 ? 18.266 15.227 -4.184 1 95.25 181 VAL B N 1
ATOM 4543 C CA . VAL B 1 181 ? 16.875 14.805 -4.062 1 95.25 181 VAL B CA 1
ATOM 4544 C C . VAL B 1 181 ? 15.961 16.031 -4.02 1 95.25 181 VAL B C 1
ATOM 4546 O O . VAL B 1 181 ? 14.859 16.016 -4.562 1 95.25 181 VAL B O 1
ATOM 4549 N N . ILE B 1 182 ? 16.375 17.109 -3.365 1 97.12 182 ILE B N 1
ATOM 4550 C CA . ILE B 1 182 ? 15.578 18.312 -3.271 1 97.12 182 ILE B CA 1
ATOM 4551 C C . ILE B 1 182 ? 15.477 18.984 -4.645 1 97.12 182 ILE B C 1
ATOM 4553 O O . ILE B 1 182 ? 14.43 19.516 -5.008 1 97.12 182 ILE B O 1
ATOM 4557 N N . GLU B 1 183 ? 16.609 18.953 -5.379 1 98.44 183 GLU B N 1
ATOM 4558 C CA . GLU B 1 183 ? 16.562 19.453 -6.75 1 98.44 183 GLU B CA 1
ATOM 4559 C C . GLU B 1 183 ? 15.523 18.703 -7.578 1 98.44 183 GLU B C 1
ATOM 4561 O O . GLU B 1 183 ? 14.773 19.328 -8.336 1 98.44 183 GLU B O 1
ATOM 4566 N N . MET B 1 184 ? 15.477 17.453 -7.438 1 98.62 184 MET B N 1
ATOM 4567 C CA . MET B 1 184 ? 14.523 16.609 -8.164 1 98.62 184 MET B CA 1
ATOM 4568 C C . MET B 1 184 ? 13.094 16.906 -7.719 1 98.62 184 MET B C 1
ATOM 4570 O O . MET B 1 184 ? 12.188 17.016 -8.555 1 98.62 184 MET B O 1
ATOM 4574 N N . ALA B 1 185 ? 12.891 17.062 -6.434 1 98.5 185 ALA B N 1
ATOM 4575 C CA . ALA B 1 185 ? 11.57 17.391 -5.902 1 98.5 185 ALA B CA 1
ATOM 4576 C C . ALA B 1 185 ? 11.094 18.734 -6.41 1 98.5 185 ALA B C 1
ATOM 4578 O O . ALA B 1 185 ? 9.922 18.906 -6.77 1 98.5 185 ALA B O 1
ATOM 4579 N N . ALA B 1 186 ? 12 19.719 -6.395 1 98.69 186 ALA B N 1
ATOM 4580 C CA . ALA B 1 186 ? 11.672 21.047 -6.922 1 98.69 186 ALA B CA 1
ATOM 4581 C C . ALA B 1 186 ? 11.258 20.969 -8.391 1 98.69 186 ALA B C 1
ATOM 4583 O O . ALA B 1 186 ? 10.312 21.625 -8.812 1 98.69 186 ALA B O 1
ATOM 4584 N N . GLU B 1 187 ? 12 20.172 -9.141 1 98.81 187 GLU B N 1
ATOM 4585 C CA . GLU B 1 187 ? 11.656 19.969 -10.547 1 98.81 187 GLU B CA 1
ATOM 4586 C C . GLU B 1 187 ? 10.273 19.344 -10.695 1 98.81 187 GLU B C 1
ATOM 4588 O O . GLU B 1 187 ? 9.484 19.781 -11.539 1 98.81 187 GLU B O 1
ATOM 4593 N N . ILE B 1 188 ? 9.945 18.359 -9.875 1 98.81 188 ILE B N 1
ATOM 4594 C CA . ILE B 1 188 ? 8.625 17.734 -9.891 1 98.81 188 ILE B CA 1
ATOM 4595 C C . ILE B 1 188 ? 7.555 18.781 -9.633 1 98.81 188 ILE B C 1
ATOM 4597 O O . ILE B 1 188 ? 6.562 18.859 -10.359 1 98.81 188 ILE B O 1
ATOM 4601 N N . GLY B 1 189 ? 7.77 19.594 -8.578 1 98.69 189 GLY B N 1
ATOM 4602 C CA . GLY B 1 189 ? 6.816 20.641 -8.25 1 98.69 189 GLY B CA 1
ATOM 4603 C C . GLY B 1 189 ? 6.594 21.625 -9.383 1 98.69 189 GLY B C 1
ATOM 4604 O O . GLY B 1 189 ? 5.453 21.984 -9.688 1 98.69 189 GLY B O 1
ATOM 4605 N N . ARG B 1 190 ? 7.684 22.016 -10.016 1 98.44 190 ARG B N 1
ATOM 4606 C CA . ARG B 1 190 ? 7.602 22.969 -11.125 1 98.44 190 ARG B CA 1
ATOM 4607 C C . ARG B 1 190 ? 6.832 22.359 -12.297 1 98.44 190 ARG B C 1
ATOM 4609 O O . ARG B 1 190 ? 5.91 22.984 -12.82 1 98.44 190 ARG B O 1
ATOM 4616 N N . ARG B 1 191 ? 7.18 21.172 -12.672 1 98.62 191 ARG B N 1
ATOM 4617 C CA . ARG B 1 191 ? 6.578 20.531 -13.844 1 98.62 191 ARG B CA 1
ATOM 4618 C C . ARG B 1 191 ? 5.113 20.203 -13.594 1 98.62 191 ARG B C 1
ATOM 4620 O O . ARG B 1 191 ? 4.289 20.266 -14.508 1 98.62 191 ARG B O 1
ATOM 4627 N N . ALA B 1 192 ? 4.746 19.859 -12.375 1 98.38 192 ALA B N 1
ATOM 4628 C CA . ALA B 1 192 ? 3.363 19.516 -12.039 1 98.38 192 ALA B CA 1
ATOM 4629 C C . ALA B 1 192 ? 2.568 20.766 -11.68 1 98.38 192 ALA B C 1
ATOM 4631 O O . ALA B 1 192 ? 1.346 20.719 -11.523 1 98.38 192 ALA B O 1
ATOM 4632 N N . ASP B 1 193 ? 3.275 21.875 -11.484 1 98.31 193 ASP B N 1
ATOM 4633 C CA . ASP B 1 193 ? 2.686 23.125 -11.008 1 98.31 193 ASP B CA 1
ATOM 4634 C C . ASP B 1 193 ? 1.983 22.922 -9.664 1 98.31 193 ASP B C 1
ATOM 4636 O O . ASP B 1 193 ? 0.804 23.25 -9.523 1 98.31 193 ASP B O 1
ATOM 4640 N N . LEU B 1 194 ? 2.656 22.328 -8.773 1 98.56 194 LEU B N 1
ATOM 4641 C CA . LEU B 1 194 ? 2.197 22.078 -7.41 1 98.56 194 LEU B CA 1
ATOM 4642 C C . LEU B 1 194 ? 3.227 22.562 -6.395 1 98.56 194 LEU B C 1
ATOM 4644 O O . LEU B 1 194 ? 4.43 22.547 -6.672 1 98.56 194 LEU B O 1
ATOM 4648 N N . PRO B 1 195 ? 2.781 23 -5.281 1 98.56 195 PRO B N 1
ATOM 4649 C CA . PRO B 1 195 ? 3.75 23.391 -4.258 1 98.56 195 PRO B CA 1
ATOM 4650 C C . PRO B 1 195 ? 4.562 22.219 -3.725 1 98.56 195 PRO B C 1
ATOM 4652 O O . PRO B 1 195 ? 4.062 21.094 -3.684 1 98.56 195 PRO B O 1
ATOM 4655 N N . VAL B 1 196 ? 5.781 22.5 -3.316 1 98.69 196 VAL B N 1
ATOM 4656 C CA . VAL B 1 196 ? 6.641 21.516 -2.656 1 98.69 196 VAL B CA 1
ATOM 4657 C C . VAL B 1 196 ? 6.66 21.781 -1.152 1 98.69 196 VAL B C 1
ATOM 4659 O O . VAL B 1 196 ? 6.836 22.922 -0.715 1 98.69 196 VAL B O 1
ATOM 4662 N N . TYR B 1 197 ? 6.34 20.781 -0.401 1 98.5 197 TYR B N 1
ATOM 4663 C CA . TYR B 1 197 ? 6.379 20.766 1.057 1 98.5 197 TYR B CA 1
ATOM 4664 C C . TYR B 1 197 ? 7.66 20.125 1.562 1 98.5 197 TYR B C 1
ATOM 4666 O O . TYR B 1 197 ? 7.828 18.906 1.468 1 98.5 197 TYR B O 1
ATOM 4674 N N . VAL B 1 198 ? 8.57 20.922 2.125 1 97.19 198 VAL B N 1
ATOM 4675 C CA . VAL B 1 198 ? 9.906 20.438 2.457 1 97.19 198 VAL B CA 1
ATOM 4676 C C . VAL B 1 198 ? 10.039 20.281 3.971 1 97.19 198 VAL B C 1
ATOM 4678 O O . VAL B 1 198 ? 9.906 21.25 4.715 1 97.19 198 VAL B O 1
ATOM 4681 N N . HIS B 1 199 ? 10.242 19.078 4.375 1 94.38 199 HIS B N 1
ATOM 4682 C CA . HIS B 1 199 ? 10.531 18.766 5.77 1 94.38 199 HIS B CA 1
ATOM 4683 C C . HIS B 1 199 ? 11.969 19.125 6.129 1 94.38 199 HIS B C 1
ATOM 4685 O O . HIS B 1 199 ? 12.914 18.578 5.555 1 94.38 199 HIS B O 1
ATOM 4691 N N . PHE B 1 200 ? 12.156 20.016 7.082 1 91.19 200 PHE B N 1
ATOM 4692 C CA . PHE B 1 200 ? 13.477 20.375 7.586 1 91.19 200 PHE B CA 1
ATOM 4693 C C . PHE B 1 200 ? 13.734 19.719 8.938 1 91.19 200 PHE B C 1
ATOM 4695 O O . PHE B 1 200 ? 12.805 19.234 9.586 1 91.19 200 PHE B O 1
ATOM 4702 N N . GLY B 1 201 ? 14.945 19.781 9.352 1 85.38 201 GLY B N 1
ATOM 4703 C CA . GLY B 1 201 ? 15.359 19.109 10.578 1 85.38 201 GLY B CA 1
ATOM 4704 C C . GLY B 1 201 ? 16.016 17.766 10.336 1 85.38 201 GLY B C 1
ATOM 4705 O O . GLY B 1 201 ? 16.828 17.625 9.414 1 85.38 201 GLY B O 1
ATOM 4706 N N . GLN B 1 202 ? 15.758 16.859 11.305 1 80.94 202 GLN B N 1
ATOM 4707 C CA . GLN B 1 202 ? 16.391 15.555 11.195 1 80.94 202 GLN B CA 1
ATOM 4708 C C . GLN B 1 202 ? 15.344 14.438 11.18 1 80.94 202 GLN B C 1
ATOM 4710 O O . GLN B 1 202 ? 14.43 14.43 12 1 80.94 202 GLN B O 1
ATOM 4715 N N . LEU B 1 203 ? 15.492 13.617 10.18 1 80.56 203 LEU B N 1
ATOM 4716 C CA . LEU B 1 203 ? 14.625 12.453 10.062 1 80.56 203 LEU B CA 1
ATOM 4717 C C . LEU B 1 203 ? 15.43 11.164 10.156 1 80.56 203 LEU B C 1
ATOM 4719 O O . LEU B 1 203 ? 15.062 10.25 10.898 1 80.56 203 LEU B O 1
ATOM 4723 N N . TRP B 1 204 ? 16.547 11.18 9.43 1 84 204 TRP B N 1
ATOM 4724 C CA . TRP B 1 204 ? 17.406 10.008 9.391 1 84 204 TRP B CA 1
ATOM 4725 C C . TRP B 1 204 ? 18.688 10.242 10.188 1 84 204 TRP B C 1
ATOM 4727 O O . TRP B 1 204 ? 19.188 11.367 10.25 1 84 204 TRP B O 1
ATOM 4737 N N . GLY B 1 205 ? 19.141 9.172 10.82 1 83.06 205 GLY B N 1
ATOM 4738 C CA . GLY B 1 205 ? 20.469 9.266 11.422 1 83.06 205 GLY B CA 1
ATOM 4739 C C . GLY B 1 205 ? 21.578 9.5 10.414 1 83.06 205 GLY B C 1
ATOM 4740 O O . GLY B 1 205 ? 21.375 9.312 9.211 1 83.06 205 GLY B O 1
ATOM 4741 N N . LEU B 1 206 ? 22.688 9.969 10.883 1 88.19 206 LEU B N 1
ATOM 4742 C CA . LEU B 1 206 ? 23.844 10.148 10.023 1 88.19 206 LEU B CA 1
ATOM 4743 C C . LEU B 1 206 ? 24.406 8.812 9.562 1 88.19 206 LEU B C 1
ATOM 4745 O O . LEU B 1 206 ? 24.281 7.805 10.266 1 88.19 206 LEU B O 1
ATOM 4749 N N . PRO B 1 207 ? 24.984 8.773 8.328 1 90.38 207 PRO B N 1
ATOM 4750 C CA . PRO B 1 207 ? 25.703 7.559 7.941 1 90.38 207 PRO B CA 1
ATOM 4751 C C . PRO B 1 207 ? 26.953 7.324 8.797 1 90.38 207 PRO B C 1
ATOM 4753 O O . PRO B 1 207 ? 27.344 8.195 9.578 1 90.38 207 PRO B O 1
ATOM 4756 N N . GLU B 1 208 ? 27.484 6.102 8.656 1 89.25 208 GLU B N 1
ATOM 4757 C CA . GLU B 1 208 ? 28.672 5.742 9.43 1 89.25 208 GLU B CA 1
ATOM 4758 C C . GLU B 1 208 ? 29.812 6.719 9.164 1 89.25 208 GLU B C 1
ATOM 4760 O O . GLU B 1 208 ? 30.625 6.98 10.055 1 89.25 208 GLU B O 1
ATOM 4765 N N . SER B 1 209 ? 29.797 7.355 8.062 1 92.44 209 SER B N 1
ATOM 4766 C CA . SER B 1 209 ? 30.859 8.266 7.645 1 92.44 209 SER B CA 1
ATOM 4767 C C . SER B 1 209 ? 30.656 9.656 8.227 1 92.44 209 SER B C 1
ATOM 4769 O O . SER B 1 209 ? 31.5 10.539 8.055 1 92.44 209 SER B O 1
ATOM 4771 N N . GLY B 1 210 ? 29.516 9.812 8.984 1 91.62 210 GLY B N 1
ATOM 4772 C CA . GLY B 1 210 ? 29.25 11.086 9.641 1 91.62 210 GLY B CA 1
ATOM 4773 C C . GLY B 1 210 ? 28.547 12.086 8.742 1 91.62 210 GLY B C 1
ATOM 4774 O O . GLY B 1 210 ? 27.672 11.711 7.957 1 91.62 210 GLY B O 1
ATOM 4775 N N . THR B 1 211 ? 28.844 13.344 8.852 1 91 211 THR B N 1
ATOM 4776 C CA . THR B 1 211 ? 28.156 14.391 8.109 1 91 211 THR B CA 1
ATOM 4777 C C . THR B 1 211 ? 28.688 14.484 6.684 1 91 211 THR B C 1
ATOM 4779 O O . THR B 1 211 ? 28.062 15.109 5.824 1 91 211 THR B O 1
ATOM 4782 N N . ASN B 1 212 ? 29.844 13.914 6.445 1 92.94 212 ASN B N 1
ATOM 4783 C CA . ASN B 1 212 ? 30.484 13.93 5.133 1 92.94 212 ASN B CA 1
ATOM 4784 C C . ASN B 1 212 ? 30.656 15.352 4.609 1 92.94 212 ASN B C 1
ATOM 4786 O O . ASN B 1 212 ? 30.344 15.633 3.451 1 92.94 212 ASN B O 1
ATOM 4790 N N . GLY B 1 213 ? 30.969 16.297 5.555 1 91.5 213 GLY B N 1
ATOM 4791 C CA . GLY B 1 213 ? 31.281 17.672 5.199 1 91.5 213 GLY B CA 1
ATOM 4792 C C . GLY B 1 213 ? 30.062 18.562 5.168 1 91.5 213 GLY B C 1
ATOM 4793 O O . GLY B 1 213 ? 30.188 19.781 4.965 1 91.5 213 GLY B O 1
ATOM 4794 N N . GLU B 1 214 ? 28.953 18 5.371 1 91.88 214 GLU B N 1
ATOM 4795 C CA . GLU B 1 214 ? 27.734 18.797 5.363 1 91.88 214 GLU B CA 1
ATOM 4796 C C . GLU B 1 214 ? 27.547 19.531 6.684 1 91.88 214 GLU B C 1
ATOM 4798 O O . GLU B 1 214 ? 27.828 18.984 7.754 1 91.88 214 GLU B O 1
ATOM 4803 N N . ASN B 1 215 ? 27.234 20.797 6.516 1 91.44 215 ASN B N 1
ATOM 4804 C CA . ASN B 1 215 ? 26.859 21.625 7.648 1 91.44 215 ASN B CA 1
ATOM 4805 C C . ASN B 1 215 ? 25.359 21.844 7.715 1 91.44 215 ASN B C 1
ATOM 4807 O O . ASN B 1 215 ? 24.781 22.5 6.848 1 91.44 215 ASN B O 1
ATOM 4811 N N . VAL B 1 216 ? 24.781 21.391 8.781 1 89.94 216 VAL B N 1
ATOM 4812 C CA . VAL B 1 216 ? 23.344 21.375 8.938 1 89.94 216 VAL B CA 1
ATOM 4813 C C . VAL B 1 216 ? 22.797 22.797 8.852 1 89.94 216 VAL B C 1
ATOM 4815 O O . VAL B 1 216 ? 21.688 23.016 8.336 1 89.94 216 VAL B O 1
ATOM 4818 N N . ASP B 1 217 ? 23.5 23.797 9.219 1 90.12 217 ASP B N 1
ATOM 4819 C CA . ASP B 1 217 ? 23.031 25.172 9.289 1 90.12 217 ASP B CA 1
ATOM 4820 C C . ASP B 1 217 ? 23.016 25.828 7.906 1 90.12 217 ASP B C 1
ATOM 4822 O O . ASP B 1 217 ? 22.453 26.906 7.727 1 90.12 217 ASP B O 1
ATOM 4826 N N . THR B 1 218 ? 23.578 25.109 6.953 1 91.06 218 THR B N 1
ATOM 4827 C CA . THR B 1 218 ? 23.609 25.672 5.602 1 91.06 218 THR B CA 1
ATOM 4828 C C . THR B 1 218 ? 22.484 25.078 4.75 1 91.06 218 THR B C 1
ATOM 4830 O O . THR B 1 218 ? 22.25 25.547 3.631 1 91.06 218 THR B O 1
ATOM 4833 N N . ILE B 1 219 ? 21.766 24.156 5.273 1 91.94 219 ILE B N 1
ATOM 4834 C CA . ILE B 1 219 ? 20.781 23.422 4.48 1 91.94 219 ILE B CA 1
ATOM 4835 C C . ILE B 1 219 ? 19.641 24.344 4.059 1 91.94 219 ILE B C 1
ATOM 4837 O O . ILE B 1 219 ? 19.281 24.391 2.883 1 91.94 219 ILE B O 1
ATOM 4841 N N . LEU B 1 220 ? 19.156 25.094 4.996 1 92.19 220 LEU B N 1
ATOM 4842 C CA . LEU B 1 220 ? 18.062 26.016 4.691 1 92.19 220 LEU B CA 1
ATOM 4843 C C . LEU B 1 220 ? 18.484 27 3.605 1 92.19 220 LEU B C 1
ATOM 4845 O O . LEU B 1 220 ? 17.734 27.234 2.654 1 92.19 220 LEU B O 1
ATOM 4849 N N . GLU B 1 221 ? 19.656 27.5 3.729 1 92.06 221 GLU B N 1
ATOM 4850 C CA . GLU B 1 221 ? 20.172 28.5 2.791 1 92.06 221 GLU B CA 1
ATOM 4851 C C . GLU B 1 221 ? 20.344 27.906 1.396 1 92.06 221 GLU B C 1
ATOM 4853 O O . GLU B 1 221 ? 20.172 28.609 0.394 1 92.06 221 GLU B O 1
ATOM 4858 N N . ARG B 1 222 ? 20.625 26.688 1.367 1 94.19 222 ARG B N 1
ATOM 4859 C CA . ARG B 1 222 ? 20.875 26.016 0.093 1 94.19 222 ARG B CA 1
ATOM 4860 C C . ARG B 1 222 ? 19.578 25.562 -0.556 1 94.19 222 ARG B C 1
ATOM 4862 O O . ARG B 1 222 ? 19.469 25.5 -1.783 1 94.19 222 ARG B O 1
ATOM 4869 N N . VAL B 1 223 ? 18.578 25.281 0.24 1 95.88 223 VAL B N 1
ATOM 4870 C CA . VAL B 1 223 ? 17.344 24.703 -0.259 1 95.88 223 VAL B CA 1
ATOM 4871 C C . VAL B 1 223 ? 16.391 25.812 -0.703 1 95.88 223 VAL B C 1
ATOM 4873 O O . VAL B 1 223 ? 15.688 25.672 -1.709 1 95.88 223 VAL B O 1
ATOM 4876 N N . ILE B 1 224 ? 16.359 26.969 -0.059 1 95.31 224 ILE B N 1
ATOM 4877 C CA . ILE B 1 224 ? 15.391 28.047 -0.252 1 95.31 224 ILE B CA 1
ATOM 4878 C C . ILE B 1 224 ? 15.469 28.562 -1.687 1 95.31 224 ILE B C 1
ATOM 4880 O O . ILE B 1 224 ? 14.445 28.781 -2.328 1 95.31 224 ILE B O 1
ATOM 4884 N N . PRO B 1 225 ? 16.703 28.656 -2.307 1 95.38 225 PRO B N 1
ATOM 4885 C CA . PRO B 1 225 ? 16.797 29.156 -3.682 1 95.38 225 PRO B CA 1
ATOM 4886 C C . PRO B 1 225 ? 16.125 28.219 -4.691 1 95.38 225 PRO B C 1
ATOM 4888 O O . PRO B 1 225 ? 15.812 28.641 -5.809 1 95.38 225 PRO B O 1
ATOM 4891 N N . LEU B 1 226 ? 15.945 26.953 -4.324 1 96.94 226 LEU B N 1
ATOM 4892 C CA . LEU B 1 226 ? 15.336 25.984 -5.223 1 96.94 226 LEU B CA 1
ATOM 4893 C C . LEU B 1 226 ? 13.812 26.078 -5.184 1 96.94 226 LEU B C 1
ATOM 4895 O O . LEU B 1 226 ? 13.125 25.516 -6.035 1 96.94 226 LEU B O 1
ATOM 4899 N N . LEU B 1 227 ? 13.25 26.766 -4.227 1 97.25 227 LEU B N 1
ATOM 4900 C CA . LEU B 1 227 ? 11.805 26.812 -3.984 1 97.25 227 LEU B CA 1
ATOM 4901 C C . LEU B 1 227 ? 11.188 28.062 -4.602 1 97.25 227 LEU B C 1
ATOM 4903 O O . LEU B 1 227 ? 11.898 29.016 -4.926 1 97.25 227 LEU B O 1
ATOM 4907 N N . ARG B 1 228 ? 9.977 28.047 -4.84 1 97.25 228 ARG B N 1
ATOM 4908 C CA . ARG B 1 228 ? 9.234 29.156 -5.422 1 97.25 228 ARG B CA 1
ATOM 4909 C C . ARG B 1 228 ? 8.078 29.578 -4.523 1 97.25 228 ARG B C 1
ATOM 4911 O O . ARG B 1 228 ? 7.805 28.922 -3.51 1 97.25 228 ARG B O 1
ATOM 4918 N N . SER B 1 229 ? 7.449 30.719 -4.902 1 97.31 229 SER B N 1
ATOM 4919 C CA . SER B 1 229 ? 6.285 31.203 -4.164 1 97.31 229 SER B CA 1
ATOM 4920 C C . SER B 1 229 ? 5.219 30.125 -4.043 1 97.31 229 SER B C 1
ATOM 4922 O O . SER B 1 229 ? 4.91 29.438 -5.02 1 97.31 229 SER B O 1
ATOM 4924 N N . GLY B 1 230 ? 4.754 29.922 -2.809 1 97.25 230 GLY B N 1
ATOM 4925 C CA . GLY B 1 230 ? 3.734 28.906 -2.572 1 97.25 230 GLY B CA 1
ATOM 4926 C C . GLY B 1 230 ? 4.289 27.625 -1.98 1 97.25 230 GLY B C 1
ATOM 4927 O O . GLY B 1 230 ? 3.543 26.828 -1.422 1 97.25 230 GLY B O 1
ATOM 4928 N N . ASP B 1 231 ? 5.629 27.375 -2.15 1 98.31 231 ASP B N 1
ATOM 4929 C CA . ASP B 1 231 ? 6.246 26.234 -1.498 1 98.31 231 ASP B CA 1
ATOM 4930 C C . ASP B 1 231 ? 6.246 26.391 0.021 1 98.31 231 ASP B C 1
ATOM 4932 O O . ASP B 1 231 ? 6.066 27.5 0.53 1 98.31 231 ASP B O 1
ATOM 4936 N N . ILE B 1 232 ? 6.398 25.312 0.708 1 98.31 232 ILE B N 1
ATOM 4937 C CA . ILE B 1 232 ? 6.156 25.328 2.146 1 98.31 232 ILE B CA 1
ATOM 4938 C C . ILE B 1 232 ? 7.398 24.828 2.883 1 98.31 232 ILE B C 1
ATOM 4940 O O . ILE B 1 232 ? 7.934 23.766 2.572 1 98.31 232 ILE B O 1
ATOM 4944 N N . LEU B 1 233 ? 7.867 25.625 3.812 1 96.62 233 LEU B N 1
ATOM 4945 C CA . LEU B 1 233 ? 8.891 25.234 4.773 1 96.62 233 LEU B CA 1
ATOM 4946 C C . LEU B 1 233 ? 8.266 24.578 6.004 1 96.62 233 LEU B C 1
ATOM 4948 O O . LEU B 1 233 ? 7.566 25.25 6.77 1 96.62 233 LEU B O 1
ATOM 4952 N N . ALA B 1 234 ? 8.539 23.297 6.164 1 95.12 234 ALA B N 1
ATOM 4953 C CA . ALA B 1 234 ? 7.879 22.562 7.246 1 95.12 234 ALA B CA 1
ATOM 4954 C C . ALA B 1 234 ? 8.844 22.312 8.406 1 95.12 234 ALA B C 1
ATOM 4956 O O . ALA B 1 234 ? 10.055 22.203 8.203 1 95.12 234 ALA B O 1
ATOM 4957 N N . HIS B 1 235 ? 8.289 22.219 9.602 1 92.44 235 HIS B N 1
ATOM 4958 C CA . HIS B 1 235 ? 8.969 21.922 10.859 1 92.44 235 HIS B CA 1
ATOM 4959 C C . HIS B 1 235 ? 10 23 11.18 1 92.44 235 HIS B C 1
ATOM 4961 O O . HIS B 1 235 ? 11.156 22.688 11.477 1 92.44 235 HIS B O 1
ATOM 4967 N N . PRO B 1 236 ? 9.617 24.25 11.188 1 88.62 236 PRO B N 1
ATOM 4968 C CA . PRO B 1 236 ? 10.539 25.344 11.484 1 88.62 236 PRO B CA 1
ATOM 4969 C C . PRO B 1 236 ? 11.055 25.312 12.922 1 88.62 236 PRO B C 1
ATOM 4971 O O . PRO B 1 236 ? 12.188 25.719 13.18 1 88.62 236 PRO B O 1
ATOM 4974 N N . PHE B 1 237 ? 10.25 24.703 13.773 1 91.19 237 PHE B N 1
ATOM 4975 C CA . PHE B 1 237 ? 10.523 24.781 15.203 1 91.19 237 PHE B CA 1
ATOM 4976 C C . PHE B 1 237 ? 11.055 23.453 15.727 1 91.19 237 PHE B C 1
ATOM 4978 O O . PHE B 1 237 ? 10.758 23.062 16.859 1 91.19 237 PHE B O 1
ATOM 4985 N N . THR B 1 238 ? 11.711 22.75 14.914 1 87.56 238 THR B N 1
ATOM 4986 C CA . THR B 1 238 ? 12.219 21.438 15.281 1 87.56 238 THR B CA 1
ATOM 4987 C C . THR B 1 238 ? 13.305 21.547 16.344 1 87.56 238 THR B C 1
ATOM 4989 O O . THR B 1 238 ? 14.133 22.453 16.297 1 87.56 238 THR B O 1
ATOM 4992 N N . ARG B 1 239 ? 13.297 20.578 17.234 1 84.62 239 ARG B N 1
ATOM 4993 C CA . ARG B 1 239 ? 14.312 20.484 18.266 1 84.62 239 ARG B CA 1
ATOM 4994 C C . ARG B 1 239 ? 15.641 19.984 17.703 1 84.62 239 ARG B C 1
ATOM 4996 O O . ARG B 1 239 ? 16.672 20.078 18.359 1 84.62 239 ARG B O 1
ATOM 5003 N N . HIS B 1 240 ? 15.555 19.453 16.5 1 82.5 240 HIS B N 1
ATOM 5004 C CA . HIS B 1 240 ? 16.75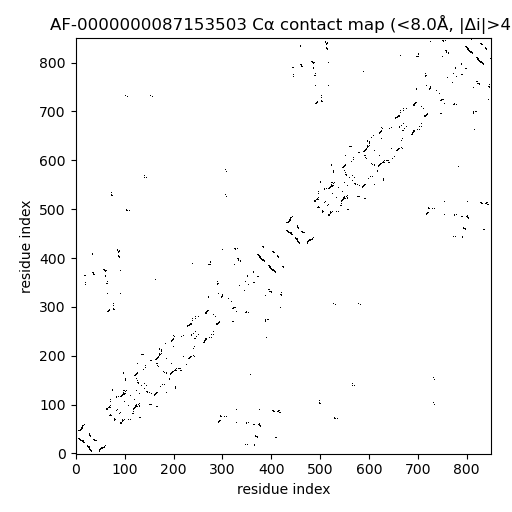 18.938 15.844 1 82.5 240 HIS B CA 1
ATOM 5005 C C . HIS B 1 240 ? 17.422 20.016 14.992 1 82.5 240 HIS B C 1
ATOM 5007 O O . HIS B 1 240 ? 16.766 20.969 14.57 1 82.5 240 HIS B O 1
ATOM 5013 N N . PRO B 1 241 ? 18.75 19.859 14.828 1 82.19 241 PRO B N 1
ATOM 5014 C CA . PRO B 1 241 ? 19.422 20.828 13.961 1 82.19 241 PRO B CA 1
ATOM 5015 C C . PRO B 1 241 ? 18.828 20.875 12.555 1 82.19 241 PRO B C 1
ATOM 5017 O O . PRO B 1 241 ? 18.359 19.859 12.039 1 82.19 241 PRO B O 1
ATOM 5020 N N . GLY B 1 242 ? 18.859 22.125 12.016 1 83.88 242 GLY B N 1
ATOM 5021 C CA . GLY B 1 242 ? 18.391 22.281 10.641 1 83.88 242 GLY B CA 1
ATOM 5022 C C . GLY B 1 242 ? 17.062 23 10.539 1 83.88 242 GLY B C 1
ATOM 5023 O O . GLY B 1 242 ? 16.484 23.078 9.461 1 83.88 242 GLY B O 1
ATOM 5024 N N . GLY B 1 243 ? 16.594 23.516 11.664 1 86.19 243 GLY B N 1
ATOM 5025 C CA . GLY B 1 243 ? 15.398 24.328 11.664 1 86.19 243 GLY B CA 1
ATOM 5026 C C . GLY B 1 243 ? 15.672 25.812 11.461 1 86.19 243 GLY B C 1
ATOM 5027 O O . GLY B 1 243 ? 16.703 26.188 10.898 1 86.19 243 GLY B O 1
ATOM 5028 N N . PHE B 1 244 ? 14.695 26.594 11.852 1 89.56 244 PHE B N 1
ATOM 5029 C CA . PHE B 1 244 ? 14.781 28.031 11.602 1 89.56 244 PHE B CA 1
ATOM 5030 C C . PHE B 1 244 ? 15.805 28.688 12.531 1 89.56 244 PHE B C 1
ATOM 5032 O O . PHE B 1 244 ? 16.359 29.734 12.219 1 89.56 244 PHE B O 1
ATOM 5039 N N . VAL B 1 245 ? 16.016 28.047 13.664 1 87.44 245 VAL B N 1
ATOM 5040 C CA . VAL B 1 245 ? 16.984 28.547 14.625 1 87.44 245 VAL B CA 1
ATOM 5041 C C . VAL B 1 245 ? 18.281 27.734 14.508 1 87.44 245 VAL B C 1
ATOM 5043 O O . VAL B 1 245 ? 18.266 26.5 14.617 1 87.44 245 VAL B O 1
ATOM 5046 N N . ASN B 1 246 ? 19.344 28.422 14.219 1 86.25 246 ASN B N 1
ATOM 5047 C CA . ASN B 1 246 ? 20.609 27.719 14.039 1 86.25 246 ASN B CA 1
ATOM 5048 C C . ASN B 1 246 ? 21.188 27.25 15.375 1 86.25 246 ASN B C 1
ATOM 5050 O O . ASN B 1 246 ? 20.562 27.438 16.422 1 86.25 246 ASN B O 1
ATOM 5054 N N . ARG B 1 247 ? 22.328 26.609 15.453 1 85.94 247 ARG B N 1
ATOM 5055 C CA . ARG B 1 247 ? 22.938 25.984 16.625 1 85.94 247 ARG B CA 1
ATOM 5056 C C . ARG B 1 247 ? 23.453 27.031 17.609 1 85.94 247 ARG B C 1
ATOM 5058 O O . ARG B 1 247 ? 23.641 26.75 18.797 1 85.94 247 ARG B O 1
ATOM 5065 N N . GLU B 1 248 ? 23.516 28.203 17.094 1 85.38 248 GLU B N 1
ATOM 5066 C CA . GLU B 1 248 ? 23.922 29.297 17.953 1 85.38 248 GLU B CA 1
ATOM 5067 C C . GLU B 1 248 ? 22.719 29.969 18.625 1 85.38 248 GLU B C 1
ATOM 5069 O O . GLU B 1 248 ? 22.875 30.828 19.469 1 85.38 248 GLU B O 1
ATOM 5074 N N . GLY B 1 249 ? 21.562 29.594 18.188 1 86.62 249 GLY B N 1
ATOM 5075 C CA . GLY B 1 249 ? 20.344 30.094 18.812 1 86.62 249 GLY B CA 1
ATOM 5076 C C . GLY B 1 249 ? 19.734 31.266 18.078 1 86.62 249 GLY B C 1
ATOM 5077 O O . GLY B 1 249 ? 18.797 31.906 18.578 1 86.62 249 GLY B O 1
ATOM 5078 N N . ASP B 1 250 ? 20.281 31.547 16.938 1 89.56 250 ASP B N 1
ATOM 5079 C CA . ASP B 1 250 ? 19.781 32.688 16.156 1 89.56 250 ASP B CA 1
ATOM 5080 C C . ASP B 1 250 ? 18.859 32.219 15.023 1 89.56 250 ASP B C 1
ATOM 5082 O O . ASP B 1 250 ? 19.109 31.156 14.414 1 89.56 250 ASP B O 1
ATOM 5086 N N . VAL B 1 251 ? 17.828 32.969 14.797 1 91 251 VAL B N 1
ATOM 5087 C CA . VAL B 1 251 ? 16.969 32.719 13.648 1 91 251 VAL B CA 1
ATOM 5088 C C . VAL B 1 251 ? 17.75 32.969 12.359 1 91 251 VAL B C 1
ATOM 5090 O O . VAL B 1 251 ? 18.406 34 12.227 1 91 251 VAL B O 1
ATOM 5093 N N . HIS B 1 252 ? 17.703 32.094 11.438 1 90.25 252 HIS B N 1
ATOM 5094 C CA . HIS B 1 252 ? 18.391 32.281 10.164 1 90.25 252 HIS B CA 1
ATOM 5095 C C . HIS B 1 252 ? 17.922 33.562 9.469 1 90.25 252 HIS B C 1
ATOM 5097 O O . HIS B 1 252 ? 16.734 33.75 9.273 1 90.25 252 HIS B O 1
ATOM 5103 N N . PRO B 1 253 ? 18.812 34.312 9.023 1 85.62 253 PRO B N 1
ATOM 5104 C CA . PRO B 1 253 ? 18.453 35.594 8.406 1 85.62 253 PRO B CA 1
ATOM 5105 C C . PRO B 1 253 ? 17.703 35.406 7.082 1 85.62 253 PRO B C 1
ATOM 5107 O O . PRO B 1 253 ? 16.953 36.312 6.664 1 85.62 253 PRO B O 1
ATOM 5110 N N . VAL B 1 254 ? 17.844 34.312 6.477 1 89.88 254 VAL B N 1
ATOM 5111 C CA . VAL B 1 254 ? 17.297 34.094 5.145 1 89.88 254 VAL B CA 1
ATOM 5112 C C . VAL B 1 254 ? 15.789 33.875 5.238 1 89.88 254 VAL B C 1
ATOM 5114 O O . VAL B 1 254 ? 15.078 33.969 4.242 1 89.88 254 VAL B O 1
ATOM 5117 N N . ILE B 1 255 ? 15.297 33.562 6.426 1 91 255 ILE B N 1
ATOM 5118 C CA . ILE B 1 255 ? 13.906 33.156 6.594 1 91 255 ILE B CA 1
ATOM 5119 C C . ILE B 1 255 ? 12.969 34.281 6.215 1 91 255 ILE B C 1
ATOM 5121 O O . ILE B 1 255 ? 12.016 34.094 5.457 1 91 255 ILE B O 1
ATOM 5125 N N . GLN B 1 256 ? 13.281 35.438 6.703 1 89.38 256 GLN B N 1
ATOM 5126 C CA . GLN B 1 256 ? 12.406 36.562 6.406 1 89.38 256 GLN B CA 1
ATOM 5127 C C . GLN B 1 256 ? 12.359 36.844 4.906 1 89.38 256 GLN B C 1
ATOM 5129 O O . GLN B 1 256 ? 11.281 37.094 4.352 1 89.38 256 GLN B O 1
ATOM 5134 N N . ALA B 1 257 ? 13.5 36.781 4.32 1 90.94 257 ALA B N 1
ATOM 5135 C CA . ALA B 1 257 ? 13.562 37 2.875 1 90.94 257 ALA B CA 1
ATOM 5136 C C . ALA B 1 257 ? 12.75 35.938 2.131 1 90.94 257 ALA B C 1
ATOM 5138 O O . ALA B 1 257 ? 12.109 36.219 1.12 1 90.94 257 ALA B O 1
ATOM 5139 N N . ALA B 1 258 ? 12.789 34.719 2.584 1 93.94 258 ALA B N 1
ATOM 5140 C CA . ALA B 1 258 ? 12.023 33.625 1.985 1 93.94 258 ALA B CA 1
ATOM 5141 C C . ALA B 1 258 ? 10.523 33.875 2.109 1 93.94 258 ALA B C 1
ATOM 5143 O O . ALA B 1 258 ? 9.773 33.656 1.155 1 93.94 258 ALA B O 1
ATOM 5144 N N . LEU B 1 259 ? 10.086 34.375 3.232 1 94.19 259 LEU B N 1
ATOM 5145 C CA . LEU B 1 259 ? 8.68 34.656 3.479 1 94.19 259 LEU B CA 1
ATOM 5146 C C . LEU B 1 259 ? 8.203 35.812 2.605 1 94.19 259 LEU B C 1
ATOM 5148 O O . LEU B 1 259 ? 7.098 35.75 2.059 1 94.19 259 LEU B O 1
ATOM 5152 N N . ASP B 1 260 ? 9.07 36.781 2.449 1 93.75 260 ASP B N 1
ATOM 5153 C CA . ASP B 1 260 ? 8.742 37.938 1.618 1 93.75 260 ASP B CA 1
ATOM 5154 C C . ASP B 1 260 ? 8.562 37.531 0.157 1 93.75 260 ASP B C 1
ATOM 5156 O O . ASP B 1 260 ? 7.801 38.188 -0.58 1 93.75 260 ASP B O 1
ATOM 5160 N N . ARG B 1 261 ? 9.195 36.469 -0.199 1 94.75 261 ARG B N 1
ATOM 5161 C CA . ARG B 1 261 ? 9.117 36 -1.57 1 94.75 261 ARG B CA 1
ATOM 5162 C C . ARG B 1 261 ? 7.891 35.094 -1.766 1 94.75 261 ARG B C 1
ATOM 5164 O O . ARG B 1 261 ? 7.582 34.719 -2.891 1 94.75 261 ARG B O 1
ATOM 5171 N N . GLY B 1 262 ? 7.273 34.781 -0.736 1 96.06 262 GLY B N 1
ATOM 5172 C CA . GLY B 1 262 ? 6.012 34.094 -0.886 1 96.06 262 GLY B CA 1
ATOM 5173 C C . GLY B 1 262 ? 6.07 32.656 -0.397 1 96.06 262 GLY B C 1
ATOM 5174 O O . GLY B 1 262 ? 5.113 31.891 -0.56 1 96.06 262 GLY B O 1
ATOM 5175 N N . LEU B 1 263 ? 7.207 32.219 0.188 1 97 263 LEU B N 1
ATOM 5176 C CA . LEU B 1 263 ? 7.238 30.891 0.818 1 97 263 LEU B CA 1
ATOM 5177 C C . LEU B 1 263 ? 6.367 30.875 2.07 1 97 263 LEU B C 1
ATOM 5179 O O . LEU B 1 263 ? 6.152 31.906 2.701 1 97 263 LEU B O 1
ATOM 5183 N N . ARG B 1 264 ? 5.844 29.75 2.334 1 97.12 264 ARG B N 1
ATOM 5184 C CA . ARG B 1 264 ? 4.957 29.562 3.479 1 97.12 264 ARG B CA 1
ATOM 5185 C C . ARG B 1 264 ? 5.613 28.703 4.547 1 97.12 264 ARG B C 1
ATOM 5187 O O . ARG B 1 264 ? 6.582 27.984 4.266 1 97.12 264 ARG B O 1
ATOM 5194 N N . VAL B 1 265 ? 5.094 28.859 5.73 1 96.56 265 VAL B N 1
ATOM 5195 C CA . VAL B 1 265 ? 5.617 28.078 6.852 1 96.56 265 VAL B CA 1
ATOM 5196 C C . VAL B 1 265 ? 4.504 27.234 7.461 1 96.56 265 VAL B C 1
ATOM 5198 O O . VAL B 1 265 ? 3.422 27.75 7.762 1 96.56 265 VAL B O 1
ATOM 5201 N N . ASP B 1 266 ? 4.766 25.953 7.531 1 97.62 266 ASP B N 1
ATOM 5202 C CA . ASP B 1 266 ? 3.877 25.062 8.266 1 97.62 266 ASP B CA 1
ATOM 5203 C C . ASP B 1 266 ? 4.539 24.562 9.547 1 97.62 266 ASP B C 1
ATOM 5205 O O . ASP B 1 266 ? 5.68 24.094 9.516 1 97.62 266 ASP B O 1
ATOM 5209 N N . VAL B 1 267 ? 3.814 24.578 10.625 1 95.94 267 VAL B N 1
ATOM 5210 C CA . VAL B 1 267 ? 4.367 24.219 11.922 1 95.94 267 VAL B CA 1
ATOM 5211 C C . VAL B 1 267 ? 4.793 22.766 11.922 1 95.94 267 VAL B C 1
ATOM 5213 O O . VAL B 1 267 ? 5.883 22.422 12.391 1 95.94 267 VAL B O 1
ATOM 5216 N N . GLY B 1 268 ? 3.902 21.922 11.336 1 93.81 268 GLY B N 1
ATOM 5217 C CA . GLY B 1 268 ? 4.203 20.5 11.523 1 93.81 268 GLY B CA 1
ATOM 5218 C C . GLY B 1 268 ? 4.523 20.141 12.961 1 93.81 268 GLY B C 1
ATOM 5219 O O . GLY B 1 268 ? 5.637 19.719 13.266 1 93.81 268 GLY B O 1
ATOM 5220 N N . HIS B 1 269 ? 3.678 20.297 13.852 1 91.69 269 HIS B N 1
ATOM 5221 C CA . HIS B 1 269 ? 3.848 20.234 15.297 1 91.69 269 HIS B CA 1
ATOM 5222 C C . HIS B 1 269 ? 4.535 18.938 15.711 1 91.69 269 HIS B C 1
ATOM 5224 O O . HIS B 1 269 ? 5.715 18.938 16.062 1 91.69 269 HIS B O 1
ATOM 5230 N N . GLY B 1 270 ? 3.922 17.844 15.586 1 83.88 270 GLY B N 1
ATOM 5231 C CA . GLY B 1 270 ? 4.422 16.484 15.758 1 83.88 270 GLY B CA 1
ATOM 5232 C C . GLY B 1 270 ? 5.457 16.375 16.859 1 83.88 270 GLY B C 1
ATOM 5233 O O . GLY B 1 270 ? 5.469 17.172 17.797 1 83.88 270 GLY B O 1
ATOM 5234 N N . SER B 1 271 ? 6.324 15.359 16.719 1 79.06 271 SER B N 1
ATOM 5235 C CA . SER B 1 271 ? 7.266 14.969 17.766 1 79.06 271 SER B CA 1
ATOM 5236 C C . SER B 1 271 ? 8.5 15.867 17.766 1 79.06 271 SER B C 1
ATOM 5238 O O . SER B 1 271 ? 9.242 15.922 18.75 1 79.06 271 SER B O 1
ATOM 5240 N N . HIS B 1 272 ? 8.68 16.594 16.734 1 81.94 272 HIS B N 1
ATOM 5241 C CA . HIS B 1 272 ? 9.906 17.375 16.594 1 81.94 272 HIS B CA 1
ATOM 5242 C C . HIS B 1 272 ? 9.719 18.797 17.094 1 81.94 272 HIS B C 1
ATOM 5244 O O . HIS B 1 272 ? 10.68 19.578 17.156 1 81.94 272 HIS B O 1
ATOM 5250 N N . PHE B 1 273 ? 8.586 19.125 17.484 1 89.75 273 PHE B N 1
ATOM 5251 C CA . PHE B 1 273 ? 8.242 20.484 17.906 1 89.75 273 PHE B CA 1
ATOM 5252 C C . PHE B 1 273 ? 8.93 20.828 19.219 1 89.75 273 PHE B C 1
ATOM 5254 O O . PHE B 1 273 ? 9 20.016 20.125 1 89.75 273 PHE B O 1
ATOM 5261 N N . SER B 1 274 ? 9.43 22.016 19.312 1 92.62 274 SER B N 1
ATOM 5262 C CA . SER B 1 274 ? 10.078 22.562 20.484 1 92.62 274 SER B CA 1
ATOM 5263 C C . SER B 1 274 ? 9.445 23.891 20.906 1 92.62 274 SER B C 1
ATOM 5265 O O . SER B 1 274 ? 9.516 24.875 20.156 1 92.62 274 SER B O 1
ATOM 5267 N N . TYR B 1 275 ? 8.914 23.969 22.125 1 94.12 275 TYR B N 1
ATOM 5268 C CA . TYR B 1 275 ? 8.359 25.219 22.625 1 94.12 275 TYR B CA 1
ATOM 5269 C C . TYR B 1 275 ? 9.43 26.297 22.719 1 94.12 275 TYR B C 1
ATOM 5271 O O . TYR B 1 275 ? 9.172 27.469 22.422 1 94.12 275 TYR B O 1
ATOM 5279 N N . ARG B 1 276 ? 10.641 25.859 23.109 1 93.88 276 ARG B N 1
ATOM 5280 C CA . ARG B 1 276 ? 11.75 26.797 23.266 1 93.88 276 ARG B CA 1
ATOM 5281 C C . ARG B 1 276 ? 12.086 27.469 21.938 1 93.88 276 ARG B C 1
ATOM 5283 O O . ARG B 1 276 ? 12.164 28.703 21.859 1 93.88 276 ARG B O 1
ATOM 5290 N N . LEU B 1 277 ? 12.188 26.688 20.953 1 93.12 277 LEU B N 1
ATOM 5291 C CA . LEU B 1 277 ? 12.594 27.203 19.641 1 93.12 277 LEU B CA 1
ATOM 5292 C C . LEU B 1 277 ? 11.438 27.922 18.969 1 93.12 277 LEU B C 1
ATOM 5294 O O . LEU B 1 277 ? 11.648 28.922 18.25 1 93.12 277 LEU B O 1
ATOM 5298 N N . ALA B 1 278 ? 10.25 27.453 19.172 1 95.31 278 ALA B N 1
ATOM 5299 C CA . ALA B 1 278 ? 9.07 28.125 18.641 1 95.31 278 ALA B CA 1
ATOM 5300 C C . ALA B 1 278 ? 8.93 29.531 19.234 1 95.31 278 ALA B C 1
ATOM 5302 O O . ALA B 1 278 ? 8.656 30.484 18.5 1 95.31 278 ALA B O 1
ATOM 5303 N N . ARG B 1 279 ? 9.086 29.625 20.531 1 94.88 279 ARG B N 1
ATOM 5304 C CA . ARG B 1 279 ? 9 30.922 21.203 1 94.88 279 ARG B CA 1
ATOM 5305 C C . ARG B 1 279 ? 10 31.906 20.609 1 94.88 279 ARG B C 1
ATOM 5307 O O . ARG B 1 279 ? 9.664 33.062 20.359 1 94.88 279 ARG B O 1
ATOM 5314 N N . LYS B 1 280 ? 11.195 31.438 20.375 1 93.38 280 LYS B N 1
ATOM 5315 C CA . LYS B 1 280 ? 12.25 32.281 19.812 1 93.38 280 LYS B CA 1
ATOM 5316 C C . LYS B 1 280 ? 11.883 32.75 18.406 1 93.38 280 LYS B C 1
ATOM 5318 O O . LYS B 1 280 ? 12.031 33.938 18.078 1 93.38 280 LYS B O 1
ATOM 5323 N N . ALA B 1 281 ? 11.453 31.828 17.562 1 93.25 281 ALA B N 1
ATOM 5324 C CA . ALA B 1 281 ? 11.094 32.156 16.188 1 93.25 281 ALA B CA 1
ATOM 5325 C C . ALA B 1 281 ? 9.914 33.125 16.141 1 93.25 281 ALA B C 1
ATOM 5327 O O . ALA B 1 281 ? 9.945 34.125 15.414 1 93.25 281 ALA B O 1
ATOM 5328 N N . ILE B 1 282 ? 8.891 32.906 16.969 1 93.69 282 ILE B N 1
ATOM 5329 C CA . ILE B 1 282 ? 7.691 33.719 16.984 1 93.69 282 ILE B CA 1
ATOM 5330 C C . ILE B 1 282 ? 8.031 35.094 17.531 1 93.69 282 ILE B C 1
ATOM 5332 O O . ILE B 1 282 ? 7.555 36.125 17 1 93.69 282 ILE B O 1
ATOM 5336 N N . ALA B 1 283 ? 8.906 35.156 18.5 1 92.31 283 ALA B N 1
ATOM 5337 C CA . ALA B 1 283 ? 9.344 36.438 19.078 1 92.31 283 ALA B CA 1
ATOM 5338 C C . ALA B 1 283 ? 10.102 37.25 18.047 1 92.31 283 ALA B C 1
ATOM 5340 O O . ALA B 1 283 ? 10.133 38.5 18.125 1 92.31 283 ALA B O 1
ATOM 5341 N N . SER B 1 284 ? 10.695 36.594 17.109 1 91.12 284 SER B N 1
ATOM 5342 C CA . SER B 1 284 ? 11.453 37.25 16.062 1 91.12 284 SER B CA 1
ATOM 5343 C C . SER B 1 284 ? 10.539 37.719 14.93 1 91.12 284 SER B C 1
ATOM 5345 O O . SER B 1 284 ? 11.008 38.281 13.938 1 91.12 284 SER B O 1
ATOM 5347 N N . GLY B 1 285 ? 9.25 37.406 15.062 1 89.81 285 GLY B N 1
ATOM 5348 C CA . GLY B 1 285 ? 8.289 37.906 14.102 1 89.81 285 GLY B CA 1
ATOM 5349 C C . GLY B 1 285 ? 7.828 36.844 13.109 1 89.81 285 GLY B C 1
ATOM 5350 O O . GLY B 1 285 ? 7.047 37.156 12.203 1 89.81 285 GLY B O 1
ATOM 5351 N N . ILE B 1 286 ? 8.266 35.688 13.266 1 92 286 ILE B N 1
ATOM 5352 C CA . ILE B 1 286 ? 7.871 34.594 12.352 1 92 286 ILE B CA 1
ATOM 5353 C C . ILE B 1 286 ? 6.551 34 12.812 1 92 286 ILE B C 1
ATOM 5355 O O . ILE B 1 286 ? 6.5 33.312 13.836 1 92 286 ILE B O 1
ATOM 5359 N N . VAL B 1 287 ? 5.512 34.219 12.117 1 93.44 287 VAL B N 1
ATOM 5360 C CA . VAL B 1 287 ? 4.207 33.625 12.383 1 93.44 287 VAL B CA 1
ATOM 5361 C C . VAL B 1 287 ? 3.906 32.562 11.336 1 93.44 287 VAL B C 1
ATOM 5363 O O . VAL B 1 287 ? 3.908 32.844 10.133 1 93.44 287 VAL B O 1
ATOM 5366 N N . PRO B 1 288 ? 3.697 31.328 11.719 1 96.44 288 PRO B N 1
ATOM 5367 C CA . PRO B 1 288 ? 3.414 30.281 10.742 1 96.44 288 PRO B CA 1
ATOM 5368 C C . PRO B 1 288 ? 2.17 30.562 9.906 1 96.44 288 PRO B C 1
ATOM 5370 O O . PRO B 1 288 ? 1.234 31.219 10.383 1 96.44 288 PRO B O 1
ATOM 5373 N N . THR B 1 289 ? 2.189 30.109 8.664 1 97.69 289 THR B N 1
ATOM 5374 C CA . THR B 1 289 ? 1.056 30.266 7.758 1 97.69 289 THR B CA 1
ATOM 5375 C C . THR B 1 289 ? -0.012 29.203 8.047 1 97.69 289 THR B C 1
ATOM 5377 O O . THR B 1 289 ? -1.208 29.516 8.023 1 97.69 289 THR B O 1
ATOM 5380 N N . THR B 1 290 ? 0.423 28 8.242 1 98.62 290 THR B N 1
ATOM 5381 C CA . THR B 1 290 ? -0.489 26.891 8.508 1 98.62 290 THR B CA 1
ATOM 5382 C C . THR B 1 290 ? -0.008 26.078 9.703 1 98.62 290 THR B C 1
ATOM 5384 O O . THR B 1 290 ? 1.133 26.219 10.141 1 98.62 290 THR B O 1
ATOM 5387 N N . LEU B 1 291 ? -0.93 25.312 10.219 1 98.25 291 LEU B N 1
ATOM 5388 C CA . LEU B 1 291 ? -0.691 24.453 11.367 1 98.25 291 LEU B CA 1
ATOM 5389 C C . LEU B 1 291 ? -1.12 23.016 11.07 1 98.25 291 LEU B C 1
ATOM 5391 O O . LEU B 1 291 ? -2.295 22.766 10.805 1 98.25 291 LEU B O 1
ATOM 5395 N N . GLY B 1 292 ? -0.133 22.109 11 1 97.62 292 GLY B N 1
ATOM 5396 C CA . GLY B 1 292 ? -0.372 20.688 10.891 1 97.62 292 GLY B CA 1
ATOM 5397 C C . GLY B 1 292 ? -0.01 19.922 12.148 1 97.62 292 GLY B C 1
ATOM 5398 O O . GLY B 1 292 ? 0.971 20.25 12.82 1 97.62 292 GLY B O 1
ATOM 5399 N N . ALA B 1 293 ? -0.718 18.891 12.414 1 95.44 293 ALA B N 1
ATOM 5400 C CA . ALA B 1 293 ? -0.551 18.172 13.672 1 95.44 293 ALA B CA 1
ATOM 5401 C C . ALA B 1 293 ? 0.624 17.203 13.602 1 95.44 293 ALA B C 1
ATOM 5403 O O . ALA B 1 293 ? 1.345 17.016 14.586 1 95.44 293 ALA B O 1
ATOM 5404 N N . ASP B 1 294 ? 0.797 16.547 12.43 1 94.5 294 ASP B N 1
ATOM 5405 C CA . ASP B 1 294 ? 1.848 15.555 12.219 1 94.5 294 ASP B CA 1
ATOM 5406 C C . ASP B 1 294 ? 1.671 14.359 13.156 1 94.5 294 ASP B C 1
ATOM 5408 O O . ASP B 1 294 ? 2.623 13.93 13.805 1 94.5 294 ASP B O 1
ATOM 5412 N N . ILE B 1 295 ? 0.415 13.945 13.25 1 91.75 295 ILE B N 1
ATOM 5413 C CA . ILE B 1 295 ? 0.09 12.758 14.039 1 91.75 295 ILE B CA 1
ATOM 5414 C C . ILE B 1 295 ? 0.435 11.5 13.242 1 91.75 295 ILE B C 1
ATOM 5416 O O . ILE B 1 295 ? 0.103 11.398 12.062 1 91.75 295 ILE B O 1
ATOM 5420 N N . HIS B 1 296 ? 1.12 10.602 13.828 1 90.19 296 HIS B N 1
ATOM 5421 C CA . HIS B 1 296 ? 1.437 9.312 13.227 1 90.19 296 HIS B CA 1
ATOM 5422 C C . HIS B 1 296 ? 1.57 8.227 14.289 1 90.19 296 HIS B C 1
ATOM 5424 O O . HIS B 1 296 ? 1.477 8.508 15.484 1 90.19 296 HIS B O 1
ATOM 5430 N N . GLY B 1 297 ? 1.816 7.016 13.906 1 85.75 297 GLY B N 1
ATOM 5431 C CA . GLY B 1 297 ? 1.751 5.867 14.797 1 85.75 297 GLY B CA 1
ATOM 5432 C C . GLY B 1 297 ? 2.889 5.816 15.797 1 85.75 297 GLY B C 1
ATOM 5433 O O . GLY B 1 297 ? 2.799 5.125 16.812 1 85.75 297 GLY B O 1
ATOM 5434 N N . TYR B 1 298 ? 3.896 6.516 15.617 1 83.25 298 TYR B N 1
ATOM 5435 C CA . TYR B 1 298 ? 5.043 6.473 16.531 1 83.25 298 TYR B CA 1
ATOM 5436 C C . TYR B 1 298 ? 4.918 7.527 17.609 1 83.25 298 TYR B C 1
ATOM 5438 O O . TYR B 1 298 ? 5.629 7.477 18.625 1 83.25 298 TYR B O 1
ATOM 5446 N N . ASN B 1 299 ? 4.043 8.547 17.391 1 82.75 299 ASN B N 1
ATOM 5447 C CA . ASN B 1 299 ? 3.908 9.562 18.422 1 82.75 299 ASN B CA 1
ATOM 5448 C C . ASN B 1 299 ? 2.521 9.523 19.062 1 82.75 299 ASN B C 1
ATOM 5450 O O . ASN B 1 299 ? 2.15 10.438 19.797 1 82.75 299 ASN B O 1
ATOM 5454 N N . THR B 1 300 ? 1.729 8.594 18.594 1 82.31 300 THR B N 1
ATOM 5455 C CA . THR B 1 300 ? 0.427 8.328 19.203 1 82.31 300 THR B CA 1
ATOM 5456 C C . THR B 1 300 ? 0.301 6.859 19.594 1 82.31 300 THR B C 1
ATOM 5458 O O . THR B 1 300 ? 0.595 5.973 18.781 1 82.31 300 THR B O 1
ATOM 5461 N N . HIS B 1 301 ? -0.058 6.621 20.703 1 77.19 301 HIS B N 1
ATOM 5462 C CA . HIS B 1 301 ? -0.163 5.246 21.172 1 77.19 301 HIS B CA 1
ATOM 5463 C C . HIS B 1 301 ? -1.368 4.543 20.562 1 77.19 301 HIS B C 1
ATOM 5465 O O . HIS B 1 301 ? -2.494 4.699 21.047 1 77.19 301 HIS B O 1
ATOM 5471 N N . VAL B 1 302 ? -1.193 3.865 19.531 1 78.69 302 VAL B N 1
ATOM 5472 C CA . VAL B 1 302 ? -2.191 2.994 18.922 1 78.69 302 VAL B CA 1
ATOM 5473 C C . VAL B 1 302 ? -1.604 1.599 18.719 1 78.69 302 VAL B C 1
ATOM 5475 O O . VAL B 1 302 ? -0.388 1.442 18.578 1 78.69 302 VAL B O 1
ATOM 5478 N N . PRO B 1 303 ? -2.48 0.597 18.812 1 81.31 303 PRO B N 1
ATOM 5479 C CA . PRO B 1 303 ? -1.966 -0.752 18.578 1 81.31 303 PRO B CA 1
ATOM 5480 C C . PRO B 1 303 ? -1.301 -0.891 17.203 1 81.31 303 PRO B C 1
ATOM 5482 O O . PRO B 1 303 ? -1.827 -0.394 16.203 1 81.31 303 PRO B O 1
ATOM 5485 N N . ALA B 1 304 ? -0.138 -1.497 17.25 1 81.75 304 ALA B N 1
ATOM 5486 C CA . ALA B 1 304 ? 0.581 -1.728 16 1 81.75 304 ALA B CA 1
ATOM 5487 C C . ALA B 1 304 ? 0.153 -3.043 15.359 1 81.75 304 ALA B C 1
ATOM 5489 O O . ALA B 1 304 ? -0.206 -3.994 16.047 1 81.75 304 ALA B O 1
ATOM 5490 N N . PRO B 1 305 ? 0.217 -3.088 14.055 1 83.69 305 PRO B N 1
ATOM 5491 C CA . PRO B 1 305 ? -0.055 -4.367 13.398 1 83.69 305 PRO B CA 1
ATOM 5492 C C . PRO B 1 305 ? 0.87 -5.484 13.883 1 83.69 305 PRO B C 1
ATOM 5494 O O . PRO B 1 305 ? 1.998 -5.219 14.305 1 83.69 305 PRO B O 1
ATOM 5497 N N . ALA B 1 306 ? 0.397 -6.703 13.75 1 81.5 306 ALA B N 1
ATOM 5498 C CA . ALA B 1 306 ? 1.176 -7.875 14.148 1 81.5 306 ALA B CA 1
ATOM 5499 C C . ALA B 1 306 ? 2.482 -7.957 13.367 1 81.5 306 ALA B C 1
ATOM 5501 O O . ALA B 1 306 ? 2.49 -7.809 12.141 1 81.5 306 ALA B O 1
ATOM 5502 N N . GLY B 1 307 ? 3.582 -8.039 14.133 1 85.5 307 GLY B N 1
ATOM 5503 C CA . GLY B 1 307 ? 4.879 -8.234 13.5 1 85.5 307 GLY B CA 1
ATOM 5504 C C . GLY B 1 307 ? 5.637 -6.941 13.273 1 85.5 307 GLY B C 1
ATOM 5505 O O . GLY B 1 307 ? 6.723 -6.945 12.703 1 85.5 307 GLY B O 1
ATOM 5506 N N . THR B 1 308 ? 5.062 -5.879 13.688 1 80.06 308 THR B N 1
ATOM 5507 C CA . THR B 1 308 ? 5.777 -4.609 13.594 1 80.06 308 THR B CA 1
ATOM 5508 C C . THR B 1 308 ? 7.031 -4.637 14.461 1 80.06 308 THR B C 1
ATOM 5510 O O . THR B 1 308 ? 6.98 -5.051 15.625 1 80.06 308 THR B O 1
ATOM 5513 N N . PRO B 1 309 ? 8.141 -4.371 13.812 1 73.69 309 PRO B N 1
ATOM 5514 C CA . PRO B 1 309 ? 9.375 -4.359 14.594 1 73.69 309 PRO B CA 1
ATOM 5515 C C . PRO B 1 309 ? 9.297 -3.428 15.805 1 73.69 309 PRO B C 1
ATOM 5517 O O . PRO B 1 309 ? 8.57 -2.432 15.773 1 73.69 309 PRO B O 1
ATOM 5520 N N . GLU B 1 310 ? 9.945 -3.988 16.812 1 68.44 310 GLU B N 1
ATOM 5521 C CA . GLU B 1 310 ? 10.016 -3.152 18.016 1 68.44 310 GLU B CA 1
ATOM 5522 C C . GLU B 1 310 ? 10.812 -1.875 17.75 1 68.44 310 GLU B C 1
ATOM 5524 O O . GLU B 1 310 ? 11.562 -1.801 16.781 1 68.44 310 GLU B O 1
ATOM 5529 N N . GLU B 1 311 ? 10.391 -0.909 18.531 1 61.66 311 GLU B N 1
ATOM 5530 C CA . GLU B 1 311 ? 11.047 0.38 18.359 1 61.66 311 GLU B CA 1
ATOM 5531 C C . GLU B 1 311 ? 12.555 0.265 18.594 1 61.66 311 GLU B C 1
ATOM 5533 O O . GLU B 1 311 ? 13 -0.558 19.406 1 61.66 311 GLU B O 1
ATOM 5538 N N . HIS B 1 312 ? 13.438 0.537 17.641 1 54.44 312 HIS B N 1
ATOM 5539 C CA . HIS B 1 312 ? 14.883 0.524 17.812 1 54.44 312 HIS B CA 1
ATOM 5540 C C . HIS B 1 312 ? 15.281 1.162 19.141 1 54.44 312 HIS B C 1
ATOM 5542 O O . HIS B 1 312 ? 14.609 2.08 19.625 1 54.44 312 HIS B O 1
ATOM 5548 N N . ALA B 1 313 ? 16.109 0.38 19.953 1 45.06 313 ALA B N 1
ATOM 5549 C CA . ALA B 1 313 ? 16.625 0.791 21.25 1 45.06 313 ALA B CA 1
ATOM 5550 C C . ALA B 1 313 ? 16.875 2.297 21.297 1 45.06 313 ALA B C 1
ATOM 5552 O O . ALA B 1 313 ? 16.734 2.92 22.359 1 45.06 313 ALA B O 1
ATOM 5553 N N . ASP B 1 314 ? 17.562 2.781 20.438 1 41.19 314 ASP B N 1
ATOM 5554 C CA . ASP B 1 314 ? 17.859 4.203 20.562 1 41.19 314 ASP B CA 1
ATOM 5555 C C . ASP B 1 314 ? 16.578 5.035 20.531 1 41.19 314 ASP B C 1
ATOM 5557 O O . ASP B 1 314 ? 16.609 6.234 20.234 1 41.19 314 ASP B O 1
ATOM 5561 N N . ASP B 1 315 ? 15.508 4.445 20.672 1 43.81 315 ASP B N 1
ATOM 5562 C CA . ASP B 1 315 ? 14.172 5.023 20.547 1 43.81 315 ASP B CA 1
ATOM 5563 C C . ASP B 1 315 ? 13.898 6 21.688 1 43.81 315 ASP B C 1
ATOM 5565 O O . ASP B 1 315 ? 12.867 6.676 21.703 1 43.81 315 ASP B O 1
ATOM 5569 N N . GLU B 1 316 ? 14.344 5.672 22.812 1 39.88 316 GLU B N 1
ATOM 5570 C CA . GLU B 1 316 ? 14.195 6.797 23.734 1 39.88 316 GLU B CA 1
ATOM 5571 C C . GLU B 1 316 ? 14.406 8.125 23.016 1 39.88 316 GLU B C 1
ATOM 5573 O O . GLU B 1 316 ? 13.836 9.148 23.406 1 39.88 316 GLU B O 1
ATOM 5578 N N . ASN B 1 317 ? 15.32 8.008 22.062 1 40.25 317 ASN B N 1
ATOM 5579 C CA . ASN B 1 317 ? 15.617 9.109 21.141 1 40.25 317 ASN B CA 1
ATOM 5580 C C . ASN B 1 317 ? 14.828 8.992 19.844 1 40.25 317 ASN B C 1
ATOM 5582 O O . ASN B 1 317 ? 15.242 9.516 18.812 1 40.25 317 ASN B O 1
ATOM 5586 N N . HIS B 1 318 ? 13.938 8.016 19.922 1 49.84 318 HIS B N 1
ATOM 5587 C CA . HIS B 1 318 ? 13.148 7.988 18.688 1 49.84 318 HIS B CA 1
ATOM 5588 C C . HIS B 1 318 ? 12.562 9.359 18.375 1 49.84 318 HIS B C 1
ATOM 5590 O O . HIS B 1 318 ? 11.797 9.906 19.172 1 49.84 318 HIS B O 1
ATOM 5596 N N . PRO B 1 319 ? 13.156 9.859 17.422 1 48.59 319 PRO B N 1
ATOM 5597 C CA . PRO B 1 319 ? 12.836 11.266 17.156 1 48.59 319 PRO B CA 1
ATOM 5598 C C . PRO B 1 319 ? 11.336 11.547 17.172 1 48.59 319 PRO B C 1
ATOM 5600 O O . PRO B 1 319 ? 10.93 12.703 17.25 1 48.59 319 PRO B O 1
ATOM 5603 N N . PHE B 1 320 ? 10.523 10.242 17.328 1 51.66 320 PHE B N 1
ATOM 5604 C CA . PHE B 1 320 ? 9.094 10.484 17.203 1 51.66 320 PHE B CA 1
ATOM 5605 C C . PHE B 1 320 ? 8.359 10.086 18.484 1 51.66 320 PHE B C 1
ATOM 5607 O O . PHE B 1 320 ? 7.145 10.266 18.594 1 51.66 320 PHE B O 1
ATOM 5614 N N . ALA B 1 321 ? 9.062 9.383 19.531 1 50.81 321 ALA B N 1
ATOM 5615 C CA . ALA B 1 321 ? 8.289 8.859 20.656 1 50.81 321 ALA B CA 1
ATOM 5616 C C . ALA B 1 321 ? 7.613 9.984 21.422 1 50.81 321 ALA B C 1
ATOM 5618 O O . ALA B 1 321 ? 8.281 10.891 21.922 1 50.81 321 ALA B O 1
ATOM 5619 N N . GLY B 1 322 ? 6.379 10.25 21.109 1 52.03 322 GLY B N 1
ATOM 5620 C CA . GLY B 1 322 ? 5.582 11.273 21.766 1 52.03 322 GLY B CA 1
ATOM 5621 C C . GLY B 1 322 ? 4.922 10.789 23.031 1 52.03 322 GLY B C 1
ATOM 5622 O O . GLY B 1 322 ? 4.402 9.672 23.094 1 52.03 322 GLY B O 1
ATOM 5623 N N . GLN B 1 323 ? 5.293 11.242 24.25 1 52.75 323 GLN B N 1
ATOM 5624 C CA . GLN B 1 323 ? 4.723 10.898 25.547 1 52.75 323 GLN B CA 1
ATOM 5625 C C . GLN B 1 323 ? 3.297 11.43 25.672 1 52.75 323 GLN B C 1
ATOM 5627 O O . GLN B 1 323 ? 2.477 10.844 26.391 1 52.75 323 GLN B O 1
ATOM 5632 N N . ALA B 1 324 ? 2.957 12.523 24.969 1 57.12 324 ALA B N 1
ATOM 5633 C CA . ALA B 1 324 ? 1.677 13.164 25.266 1 57.12 324 ALA B CA 1
ATOM 5634 C C . ALA B 1 324 ? 0.686 12.953 24.125 1 57.12 324 ALA B C 1
ATOM 5636 O O . ALA B 1 324 ? 1.077 12.914 22.953 1 57.12 324 ALA B O 1
ATOM 5637 N N . LYS B 1 325 ? -0.583 12.531 24.406 1 71.62 325 LYS B N 1
ATOM 5638 C CA . LYS B 1 325 ? -1.644 12.523 23.406 1 71.62 325 LYS B CA 1
ATOM 5639 C C . LYS B 1 325 ? -1.659 13.836 22.625 1 71.62 325 LYS B C 1
ATOM 5641 O O . LYS B 1 325 ? -1.271 14.883 23.141 1 71.62 325 LYS B O 1
ATOM 5646 N N . PHE B 1 326 ? -1.967 13.688 21.375 1 77.06 326 PHE B N 1
ATOM 5647 C CA . PHE B 1 326 ? -1.748 14.789 20.438 1 77.06 326 PHE B CA 1
ATOM 5648 C C . PHE B 1 326 ? -2.926 14.922 19.484 1 77.06 326 PHE B C 1
ATOM 5650 O O . PHE B 1 326 ? -3.621 13.945 19.203 1 77.06 326 PHE B O 1
ATOM 5657 N N . SER B 1 327 ? -3.344 16.188 19.203 1 90.19 327 SER B N 1
ATOM 5658 C CA . SER B 1 327 ? -4.348 16.484 18.188 1 90.19 327 SER B CA 1
ATOM 5659 C C . SER B 1 327 ? -4.113 17.859 17.578 1 90.19 327 SER B C 1
ATOM 5661 O O . SER B 1 327 ? -3.314 18.641 18.094 1 90.19 327 SER B O 1
ATOM 5663 N N . LEU B 1 328 ? -4.719 18.125 16.484 1 96.69 328 LEU B N 1
ATOM 5664 C CA . LEU B 1 328 ? -4.617 19.438 15.867 1 96.69 328 LEU B CA 1
ATOM 5665 C C . LEU B 1 328 ? -5.121 20.531 16.797 1 96.69 328 LEU B C 1
ATOM 5667 O O . LEU B 1 328 ? -4.5 21.594 16.922 1 96.69 328 LEU B O 1
ATOM 5671 N N . VAL B 1 329 ? -6.223 20.297 17.547 1 96.81 329 VAL B N 1
ATOM 5672 C CA . VAL B 1 329 ? -6.824 21.281 18.438 1 96.81 329 VAL B CA 1
ATOM 5673 C C . VAL B 1 329 ? -5.875 21.578 19.594 1 96.81 329 VAL B C 1
ATOM 5675 O O . VAL B 1 329 ? -5.742 22.719 20.016 1 96.81 329 VAL B O 1
ATOM 5678 N N . GLN B 1 330 ? -5.203 20.562 20.031 1 92.81 330 GLN B N 1
ATOM 5679 C CA . GLN B 1 330 ? -4.199 20.812 21.062 1 92.81 330 GLN B CA 1
ATOM 5680 C C . GLN B 1 330 ? -3.055 21.656 20.516 1 92.81 330 GLN B C 1
ATOM 5682 O O . GLN B 1 330 ? -2.502 22.5 21.234 1 92.81 330 GLN B O 1
ATOM 5687 N N . ALA B 1 331 ? -2.674 21.391 19.312 1 95 331 ALA B N 1
ATOM 5688 C CA . ALA B 1 331 ? -1.633 22.203 18.688 1 95 331 ALA B CA 1
ATOM 5689 C C . ALA B 1 331 ? -2.051 23.656 18.594 1 95 331 ALA B C 1
ATOM 5691 O O . ALA B 1 331 ? -1.217 24.562 18.734 1 95 331 ALA B O 1
ATOM 5692 N N . MET B 1 332 ? -3.342 23.953 18.359 1 97.12 332 MET B N 1
ATOM 5693 C CA . MET B 1 332 ? -3.859 25.328 18.406 1 97.12 332 MET B CA 1
ATOM 5694 C C . MET B 1 332 ? -3.609 25.953 19.766 1 97.12 332 MET B C 1
ATOM 5696 O O . MET B 1 332 ? -3.133 27.078 19.859 1 97.12 332 MET B O 1
ATOM 5700 N N . SER B 1 333 ? -3.885 25.156 20.812 1 95.62 333 SER B N 1
ATOM 5701 C CA . SER B 1 333 ? -3.645 25.641 22.172 1 95.62 333 SER B CA 1
ATOM 5702 C C . SER B 1 333 ? -2.166 25.938 22.406 1 95.62 333 SER B C 1
ATOM 5704 O O . SER B 1 333 ? -1.817 26.891 23.094 1 95.62 333 SER B O 1
ATOM 5706 N N . SER B 1 334 ? -1.347 25.094 21.828 1 94.62 334 SER B N 1
ATOM 5707 C CA . SER B 1 334 ? 0.094 25.297 21.938 1 94.62 334 SER B CA 1
ATOM 5708 C C . SER B 1 334 ? 0.506 26.641 21.344 1 94.62 334 SER B C 1
ATOM 5710 O O . SER B 1 334 ? 1.308 27.359 21.922 1 94.62 334 SER B O 1
ATOM 5712 N N . MET B 1 335 ? -0.017 26.953 20.172 1 96.38 335 MET B N 1
ATOM 5713 C CA . MET B 1 335 ? 0.3 28.219 19.531 1 96.38 335 MET B CA 1
ATOM 5714 C C . MET B 1 335 ? -0.168 29.391 20.375 1 96.38 335 MET B C 1
ATOM 5716 O O . MET B 1 335 ? 0.537 30.391 20.5 1 96.38 335 MET B O 1
ATOM 5720 N N . MET B 1 336 ? -1.316 29.25 20.969 1 96.25 336 MET B N 1
ATOM 5721 C CA . MET B 1 336 ? -1.844 30.297 21.844 1 96.25 336 MET B CA 1
ATOM 5722 C C . MET B 1 336 ? -0.971 30.469 23.078 1 96.25 336 MET B C 1
ATOM 5724 O O . MET B 1 336 ? -0.721 31.594 23.516 1 96.25 336 MET B O 1
ATOM 5728 N N . ALA B 1 337 ? -0.505 29.359 23.594 1 95.12 337 ALA B N 1
ATOM 5729 C CA . ALA B 1 337 ? 0.361 29.391 24.766 1 95.12 337 ALA B CA 1
ATOM 5730 C C . ALA B 1 337 ? 1.672 30.109 24.469 1 95.12 337 ALA B C 1
ATOM 5732 O O . ALA B 1 337 ? 2.336 30.609 25.375 1 95.12 337 ALA B O 1
ATOM 5733 N N . LEU B 1 338 ? 2.006 30.141 23.234 1 95.88 338 LEU B N 1
ATOM 5734 C CA . LEU B 1 338 ? 3.242 30.781 22.797 1 95.88 338 LEU B CA 1
ATOM 5735 C C . LEU B 1 338 ? 3.016 32.281 22.516 1 95.88 338 LEU B C 1
ATOM 5737 O O . LEU B 1 338 ? 3.926 32.969 22.047 1 95.88 338 LEU B O 1
ATOM 5741 N N . GLY B 1 339 ? 1.797 32.719 22.672 1 95.38 339 GLY B N 1
ATOM 5742 C CA . GLY B 1 339 ? 1.549 34.156 22.609 1 95.38 339 GLY B CA 1
ATOM 5743 C C . GLY B 1 339 ? 0.706 34.562 21.422 1 95.38 339 GLY B C 1
ATOM 5744 O O . GLY B 1 339 ? 0.353 35.719 21.281 1 95.38 339 GLY B O 1
ATOM 5745 N N . LEU B 1 340 ? 0.344 33.656 20.578 1 96.62 340 LEU B N 1
ATOM 5746 C CA . LEU B 1 340 ? -0.53 34 19.469 1 96.62 340 LEU B CA 1
ATOM 5747 C C . LEU B 1 340 ? -1.987 34.062 19.906 1 96.62 340 LEU B C 1
ATOM 5749 O O . LEU B 1 340 ? -2.408 33.281 20.766 1 96.62 340 LEU B O 1
ATOM 5753 N N . THR B 1 341 ? -2.746 34.938 19.344 1 96.19 341 THR B N 1
ATOM 5754 C CA . THR B 1 341 ? -4.164 35.062 19.656 1 96.19 341 THR B CA 1
ATOM 5755 C C . THR B 1 341 ? -4.973 34.031 18.875 1 96.19 341 THR B C 1
ATOM 5757 O O . THR B 1 341 ? -4.492 33.469 17.891 1 96.19 341 THR B O 1
ATOM 5760 N N . LEU B 1 342 ? -6.152 33.75 19.359 1 96.81 342 LEU B N 1
ATOM 5761 C CA . LEU B 1 342 ? -7.055 32.844 18.656 1 96.81 342 LEU B CA 1
ATOM 5762 C C . LEU B 1 342 ? -7.301 33.344 17.234 1 96.81 342 LEU B C 1
ATOM 5764 O O . LEU B 1 342 ? -7.367 32.531 16.297 1 96.81 342 LEU B O 1
ATOM 5768 N N . GLU B 1 343 ? -7.391 34.656 17.031 1 95.38 343 GLU B N 1
ATOM 5769 C CA . GLU B 1 343 ? -7.617 35.25 15.734 1 95.38 343 GLU B CA 1
ATOM 5770 C C . GLU B 1 343 ? -6.457 35 14.781 1 95.38 343 GLU B C 1
ATOM 5772 O O . GLU B 1 343 ? -6.648 34.938 13.57 1 95.38 343 GLU B O 1
ATOM 5777 N N . GLN B 1 344 ? -5.285 34.844 15.359 1 96.31 344 GLN B N 1
ATOM 5778 C CA . GLN B 1 344 ? -4.109 34.531 14.555 1 96.31 344 GLN B CA 1
ATOM 5779 C C . GLN B 1 344 ? -4.027 33.031 14.258 1 96.31 344 GLN B C 1
ATOM 5781 O O . GLN B 1 344 ? -3.506 32.625 13.211 1 96.31 344 GLN B O 1
ATOM 5786 N N . VAL B 1 345 ? -4.547 32.219 15.125 1 98.25 345 VAL B N 1
ATOM 5787 C CA . VAL B 1 345 ? -4.383 30.766 15.039 1 98.25 345 VAL B CA 1
ATOM 5788 C C . VAL B 1 345 ? -5.457 30.172 14.125 1 98.25 345 VAL B C 1
ATOM 5790 O O . VAL B 1 345 ? -5.188 29.25 13.352 1 98.25 345 VAL B O 1
ATOM 5793 N N . VAL B 1 346 ? -6.688 30.703 14.109 1 98.75 346 VAL B N 1
ATOM 5794 C CA . VAL B 1 346 ? -7.824 30.141 13.391 1 98.75 346 VAL B CA 1
ATOM 5795 C C . VAL B 1 346 ? -7.527 30.109 11.898 1 98.75 346 VAL B C 1
ATOM 5797 O O . VAL B 1 346 ? -7.746 29.094 11.227 1 98.75 346 VAL B O 1
ATOM 5800 N N . PRO B 1 347 ? -6.965 31.219 11.305 1 98.62 347 PRO B N 1
ATOM 5801 C CA . PRO B 1 347 ? -6.648 31.156 9.875 1 98.62 347 PRO B CA 1
ATOM 5802 C C . PRO B 1 347 ? -5.652 30.047 9.539 1 98.62 347 PRO B C 1
ATOM 5804 O O . PRO B 1 347 ? -5.695 29.484 8.438 1 98.62 347 PRO B O 1
ATOM 5807 N N . MET B 1 348 ? -4.789 29.609 10.453 1 98.75 348 MET B N 1
ATOM 5808 C CA . MET B 1 348 ? -3.758 28.594 10.234 1 98.75 348 MET B CA 1
ATOM 5809 C C . MET B 1 348 ? -4.379 27.219 9.984 1 98.75 348 MET B C 1
ATOM 5811 O O . MET B 1 348 ? -3.721 26.328 9.453 1 98.75 348 MET B O 1
ATOM 5815 N N . VAL B 1 349 ? -5.684 27.062 10.391 1 98.88 349 VAL B N 1
ATOM 5816 C CA . VAL B 1 349 ? -6.293 25.734 10.305 1 98.88 349 VAL B CA 1
ATOM 5817 C C . VAL B 1 349 ? -7.594 25.812 9.508 1 98.88 349 VAL B C 1
ATOM 5819 O O . VAL B 1 349 ? -8.383 24.859 9.508 1 98.88 349 VAL B O 1
ATOM 5822 N N . THR B 1 350 ? -7.875 26.938 8.836 1 98.88 350 THR B N 1
ATOM 5823 C CA . THR B 1 350 ? -9.117 27.094 8.078 1 98.88 350 THR B CA 1
ATOM 5824 C C . THR B 1 350 ? -8.844 27.719 6.711 1 98.88 350 THR B C 1
ATOM 5826 O O . THR B 1 350 ? -8.477 27.016 5.762 1 98.88 350 THR B O 1
ATOM 5829 N N . SER B 1 351 ? -8.711 29.094 6.652 1 98.75 351 SER B N 1
ATOM 5830 C CA . SER B 1 351 ? -8.633 29.781 5.375 1 98.75 351 SER B CA 1
ATOM 5831 C C . SER B 1 351 ? -7.258 29.625 4.734 1 98.75 351 SER B C 1
ATOM 5833 O O . SER B 1 351 ? -7.148 29.453 3.52 1 98.75 351 SER B O 1
ATOM 5835 N N . ASN B 1 352 ? -6.164 29.703 5.535 1 98.69 352 ASN B N 1
ATOM 5836 C CA . ASN B 1 352 ? -4.82 29.641 4.977 1 98.69 352 ASN B CA 1
ATOM 5837 C C . ASN B 1 352 ? -4.559 28.281 4.32 1 98.69 352 ASN B C 1
ATOM 5839 O O . ASN B 1 352 ? -4.105 28.219 3.178 1 98.69 352 ASN B O 1
ATOM 5843 N N . PRO B 1 353 ? -4.859 27.141 5.043 1 98.75 353 PRO B N 1
ATOM 5844 C CA . PRO B 1 353 ? -4.656 25.859 4.363 1 98.75 353 PRO B CA 1
ATOM 5845 C C . PRO B 1 353 ? -5.598 25.672 3.178 1 98.75 353 PRO B C 1
ATOM 5847 O O . PRO B 1 353 ? -5.234 25.016 2.201 1 98.75 353 PRO B O 1
ATOM 5850 N N . ALA B 1 354 ? -6.812 26.188 3.229 1 98.69 354 ALA B N 1
ATOM 5851 C CA . ALA B 1 354 ? -7.688 26.141 2.059 1 98.69 354 ALA B CA 1
ATOM 5852 C C . ALA B 1 354 ? -7.027 26.797 0.854 1 98.69 354 ALA B C 1
ATOM 5854 O O . ALA B 1 354 ? -7.07 26.266 -0.259 1 98.69 354 ALA B O 1
ATOM 5855 N N . GLU B 1 355 ? -6.434 27.938 1.091 1 97.94 355 GLU B N 1
ATOM 5856 C CA . GLU B 1 355 ? -5.723 28.656 0.033 1 97.94 355 GLU B CA 1
ATOM 5857 C C . GLU B 1 355 ? -4.504 27.859 -0.441 1 97.94 355 GLU B C 1
ATOM 5859 O O . GLU B 1 355 ? -4.262 27.75 -1.645 1 97.94 355 GLU B O 1
ATOM 5864 N N . MET B 1 356 ? -3.76 27.328 0.489 1 97.31 356 MET B N 1
ATOM 5865 C CA . MET B 1 356 ? -2.582 26.531 0.19 1 97.31 356 MET B CA 1
ATOM 5866 C C . MET B 1 356 ? -2.939 25.359 -0.735 1 97.31 356 MET B C 1
ATOM 5868 O O . MET B 1 356 ? -2.164 25.016 -1.628 1 97.31 356 MET B O 1
ATOM 5872 N N . LEU B 1 357 ? -4.141 24.859 -0.593 1 97.94 357 LEU B N 1
ATOM 5873 C CA . LEU B 1 357 ? -4.598 23.703 -1.351 1 97.94 357 LEU B CA 1
ATOM 5874 C C . LEU B 1 357 ? -5.281 24.125 -2.643 1 97.94 357 LEU B C 1
ATOM 5876 O O . LEU B 1 357 ? -5.637 23.281 -3.471 1 97.94 357 LEU B O 1
ATOM 5880 N N . GLY B 1 358 ? -5.492 25.391 -2.846 1 96.81 358 GLY B N 1
ATOM 5881 C CA . GLY B 1 358 ? -6.246 25.875 -3.988 1 96.81 358 GLY B CA 1
ATOM 5882 C C . GLY B 1 358 ? -7.73 25.578 -3.889 1 96.81 358 GLY B C 1
ATOM 5883 O O . GLY B 1 358 ? -8.391 25.328 -4.902 1 96.81 358 GLY B O 1
ATOM 5884 N N . LEU B 1 359 ? -8.227 25.609 -2.621 1 97.44 359 LEU B N 1
ATOM 5885 C CA . LEU B 1 359 ? -9.602 25.172 -2.426 1 97.44 359 LEU B CA 1
ATOM 5886 C C . LEU B 1 359 ? -10.406 26.219 -1.664 1 97.44 359 LEU B C 1
ATOM 5888 O O . LEU B 1 359 ? -11.375 25.891 -0.977 1 97.44 359 LEU B O 1
ATOM 5892 N N . SER B 1 360 ? -10.031 27.5 -1.709 1 96.12 360 SER B N 1
ATOM 5893 C CA . SER B 1 360 ? -10.641 28.578 -0.944 1 96.12 360 SER B CA 1
ATOM 5894 C C . SER B 1 360 ? -12.125 28.719 -1.275 1 96.12 360 SER B C 1
ATOM 5896 O O . SER B 1 360 ? -12.906 29.203 -0.458 1 96.12 360 SER B O 1
ATOM 5898 N N . GLY B 1 361 ? -12.508 28.266 -2.369 1 93.31 361 GLY B N 1
ATOM 5899 C CA . GLY B 1 361 ? -13.914 28.359 -2.75 1 93.31 361 GLY B CA 1
ATOM 5900 C C . GLY B 1 361 ? -14.719 27.156 -2.299 1 93.31 361 GLY B C 1
ATOM 5901 O O . GLY B 1 361 ? -15.945 27.141 -2.441 1 93.31 361 GLY B O 1
ATOM 5902 N N . ARG B 1 362 ? -14.086 26.219 -1.646 1 94.88 362 ARG B N 1
ATOM 5903 C CA . ARG B 1 362 ? -14.758 24.953 -1.351 1 94.88 362 ARG B CA 1
ATOM 5904 C C . ARG B 1 362 ? -14.719 24.641 0.143 1 94.88 362 ARG B C 1
ATOM 5906 O O . ARG B 1 362 ? -15.68 24.109 0.698 1 94.88 362 ARG B O 1
ATOM 5913 N N . ILE B 1 363 ? -13.602 24.922 0.747 1 97.62 363 ILE B N 1
ATOM 5914 C CA . ILE B 1 363 ? -13.445 24.625 2.166 1 97.62 363 ILE B CA 1
ATOM 5915 C C . ILE B 1 363 ? -12.781 25.797 2.873 1 97.62 363 ILE B C 1
ATOM 5917 O O . ILE B 1 363 ? -12.344 26.75 2.227 1 97.62 363 ILE B O 1
ATOM 5921 N N . GLY B 1 364 ? -12.758 25.797 4.156 1 98.5 364 GLY B N 1
ATOM 5922 C CA . GLY B 1 364 ? -12.016 26.766 4.949 1 98.5 364 GLY B CA 1
ATOM 5923 C C . GLY B 1 364 ? -12.812 28.016 5.242 1 98.5 364 GLY B C 1
ATOM 5924 O O . GLY B 1 364 ? -12.266 29 5.742 1 98.5 364 GLY B O 1
ATOM 5925 N N . ALA B 1 365 ? -14.141 28.031 4.906 1 98.62 365 ALA B N 1
ATOM 5926 C CA . ALA B 1 365 ? -15.008 29.172 5.172 1 98.62 365 ALA B CA 1
ATOM 5927 C C . ALA B 1 365 ? -16.453 28.734 5.395 1 98.62 365 ALA B C 1
ATOM 5929 O O . ALA B 1 365 ? -16.812 27.609 5.055 1 98.62 365 ALA B O 1
ATOM 5930 N N . LEU B 1 366 ? -17.203 29.562 6.07 1 98.5 366 LEU B N 1
ATOM 5931 C CA . LEU B 1 366 ? -18.625 29.328 6.289 1 98.5 366 LEU B CA 1
ATOM 5932 C C . LEU B 1 366 ? -19.469 30.266 5.418 1 98.5 366 LEU B C 1
ATOM 5934 O O . LEU B 1 366 ? -20.188 31.109 5.934 1 98.5 366 LEU B O 1
ATOM 5938 N N . LYS B 1 367 ? -19.406 30.062 4.156 1 97.44 367 LYS B N 1
ATOM 5939 C CA . LYS B 1 367 ? -20.172 30.875 3.211 1 97.44 367 LYS B CA 1
ATOM 5940 C C . LYS B 1 367 ? -21.359 30.094 2.652 1 97.44 367 LYS B C 1
ATOM 5942 O O . LYS B 1 367 ? -21.25 28.906 2.359 1 97.44 367 LYS B O 1
ATOM 5947 N N . PRO B 1 368 ? -22.484 30.812 2.535 1 97.19 368 PRO B N 1
ATOM 5948 C CA . PRO B 1 368 ? -23.625 30.141 1.927 1 97.19 368 PRO B CA 1
ATOM 5949 C C . PRO B 1 368 ? -23.281 29.484 0.588 1 97.19 368 PRO B C 1
ATOM 5951 O O . PRO B 1 368 ? -22.609 30.109 -0.248 1 97.19 368 PRO B O 1
ATOM 5954 N N . GLY B 1 369 ? -23.688 28.25 0.45 1 96.94 369 GLY B N 1
ATOM 5955 C CA . GLY B 1 369 ? -23.406 27.531 -0.779 1 96.94 369 GLY B CA 1
ATOM 5956 C C . GLY B 1 369 ? -22.25 26.562 -0.656 1 96.94 369 GLY B C 1
ATOM 5957 O O . GLY B 1 369 ? -22.172 25.578 -1.388 1 96.94 369 GLY B O 1
ATOM 5958 N N . MET B 1 370 ? -21.375 26.812 0.275 1 97.62 370 MET B N 1
ATOM 5959 C CA . MET B 1 370 ? -20.219 25.922 0.497 1 97.62 370 MET B CA 1
ATOM 5960 C C . MET B 1 370 ? -20.656 24.672 1.246 1 97.62 370 MET B C 1
ATOM 5962 O O . MET B 1 370 ? -21.672 24.672 1.938 1 97.62 370 MET B O 1
ATOM 5966 N N . GLU B 1 371 ? -19.891 23.609 1.005 1 97.06 371 GLU B N 1
ATOM 5967 C CA . GLU B 1 371 ? -20.125 22.422 1.812 1 97.06 371 GLU B CA 1
ATOM 5968 C C . GLU B 1 371 ? -20.094 22.75 3.303 1 97.06 371 GLU B C 1
ATOM 5970 O O . GLU B 1 371 ? -19.281 23.547 3.75 1 97.06 371 GLU B O 1
ATOM 5975 N N . ALA B 1 372 ? -21 22.141 4.055 1 98.38 372 ALA B N 1
ATOM 5976 C CA . ALA B 1 372 ? -21.109 22.438 5.48 1 98.38 372 ALA B CA 1
ATOM 5977 C C . ALA B 1 372 ? -20.031 21.703 6.273 1 98.38 372 ALA B C 1
ATOM 5979 O O . ALA B 1 372 ? -20.328 20.766 7.027 1 98.38 372 ALA B O 1
ATOM 5980 N N . ASP B 1 373 ? -18.859 22.109 6.133 1 98.88 373 ASP B N 1
ATOM 5981 C CA . ASP B 1 373 ? -17.75 21.719 6.996 1 98.88 373 ASP B CA 1
ATOM 5982 C C . ASP B 1 373 ? -17.594 22.688 8.164 1 98.88 373 ASP B C 1
ATOM 5984 O O . ASP B 1 373 ? -17.172 23.828 7.977 1 98.88 373 ASP B O 1
ATOM 5988 N N . VAL B 1 374 ? -17.891 22.188 9.336 1 98.94 374 VAL B N 1
ATOM 5989 C CA . VAL B 1 374 ? -17.906 23.031 10.531 1 98.94 374 VAL B CA 1
ATOM 5990 C C . VAL B 1 374 ? -17.234 22.281 11.68 1 98.94 374 VAL B C 1
ATOM 5992 O O . VAL B 1 374 ? -17.438 21.078 11.859 1 98.94 374 VAL B O 1
ATOM 5995 N N . SER B 1 375 ? -16.375 22.938 12.422 1 98.94 375 SER B N 1
ATOM 5996 C CA . SER B 1 375 ? -15.828 22.391 13.664 1 98.94 375 SER B CA 1
ATOM 5997 C C . SER B 1 375 ? -16.266 23.219 14.867 1 98.94 375 SER B C 1
ATOM 5999 O O . SER B 1 375 ? -16.188 24.453 14.844 1 98.94 375 SER B O 1
ATOM 6001 N N . VAL B 1 376 ? -16.75 22.562 15.844 1 98.94 376 VAL B N 1
ATOM 6002 C CA . VAL B 1 376 ? -17.203 23.188 17.094 1 98.94 376 VAL B CA 1
ATOM 6003 C C . VAL B 1 376 ? -16.25 22.812 18.219 1 98.94 376 VAL B C 1
ATOM 6005 O O . VAL B 1 376 ? -15.984 21.625 18.453 1 98.94 376 VAL B O 1
ATOM 6008 N N . LEU B 1 377 ? -15.711 23.828 18.859 1 98.62 377 LEU B N 1
ATOM 6009 C CA . LEU B 1 377 ? -14.742 23.641 19.938 1 98.62 377 LEU B CA 1
ATOM 6010 C C . LEU B 1 377 ? -15.258 24.219 21.25 1 98.62 377 LEU B C 1
ATOM 6012 O O . LEU B 1 377 ? -16.016 25.203 21.25 1 98.62 377 LEU B O 1
ATOM 6016 N N . ALA B 1 378 ? -14.859 23.609 22.266 1 97.38 378 ALA B N 1
ATOM 6017 C CA . ALA B 1 378 ? -15.039 24.172 23.609 1 97.38 378 ALA B CA 1
ATOM 6018 C C . ALA B 1 378 ? -13.727 24.719 24.156 1 97.38 378 ALA B C 1
ATOM 6020 O O . ALA B 1 378 ? -12.648 24.297 23.719 1 97.38 378 ALA B O 1
ATOM 6021 N N . GLU B 1 379 ? -13.875 25.641 24.969 1 95.31 379 GLU B N 1
ATOM 6022 C CA . GLU B 1 379 ? -12.734 26.172 25.703 1 95.31 379 GLU B CA 1
ATOM 6023 C C . GLU B 1 379 ? -12.789 25.75 27.172 1 95.31 379 GLU B C 1
ATOM 6025 O O . GLU B 1 379 ? -13.789 26 27.859 1 95.31 379 GLU B O 1
ATOM 6030 N N . LYS B 1 380 ? -11.773 25.141 27.562 1 93.19 380 LYS B N 1
ATOM 6031 C CA . LYS B 1 380 ? -11.633 24.812 28.984 1 93.19 380 LYS B CA 1
ATOM 6032 C C . LYS B 1 380 ? -10.789 25.859 29.703 1 93.19 380 LYS B C 1
ATOM 6034 O O . LYS B 1 380 ? -9.57 25.906 29.531 1 93.19 380 LYS B O 1
ATOM 6039 N N . PRO B 1 381 ? -11.5 26.609 30.484 1 91.75 381 PRO B N 1
ATOM 6040 C CA . PRO B 1 381 ? -10.734 27.625 31.219 1 91.75 381 PRO B CA 1
ATOM 6041 C C . PRO B 1 381 ? -9.812 27.031 32.281 1 91.75 381 PRO B C 1
ATOM 6043 O O . PRO B 1 381 ? -10.023 25.891 32.688 1 91.75 381 PRO B O 1
ATOM 6046 N N . GLY B 1 382 ? -8.789 27.828 32.688 1 91.25 382 GLY B N 1
ATOM 6047 C CA . GLY B 1 382 ? -7.836 27.406 33.688 1 91.25 382 GLY B CA 1
ATOM 6048 C C . GLY B 1 382 ? -6.41 27.344 33.156 1 91.25 382 GLY B C 1
ATOM 6049 O O . GLY B 1 382 ? -6.156 27.625 32 1 91.25 382 GLY B O 1
ATOM 6050 N N . ARG B 1 383 ? -5.52 26.984 34.094 1 93.38 383 ARG B N 1
ATOM 6051 C CA . ARG B 1 383 ? -4.109 26.844 33.75 1 93.38 383 ARG B CA 1
ATOM 6052 C C . ARG B 1 383 ? -3.76 25.391 33.469 1 93.38 383 ARG B C 1
ATOM 6054 O O . ARG B 1 383 ? -3.951 24.516 34.312 1 93.38 383 ARG B O 1
ATOM 6061 N N . HIS B 1 384 ? -3.33 25.188 32.281 1 93.12 384 HIS B N 1
ATOM 6062 C CA . HIS B 1 384 ? -3.02 23.844 31.828 1 93.12 384 HIS B CA 1
ATOM 6063 C C . HIS B 1 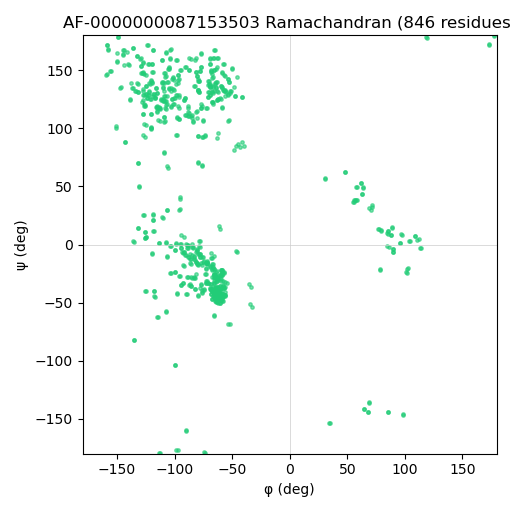384 ? -1.572 23.734 31.359 1 93.12 384 HIS B C 1
ATOM 6065 O O . HIS B 1 384 ? -1.071 24.625 30.672 1 93.12 384 HIS B O 1
ATOM 6071 N N . VAL B 1 385 ? -0.917 22.625 31.703 1 92.81 385 VAL B N 1
ATOM 6072 C CA . VAL B 1 385 ? 0.474 22.406 31.328 1 92.81 385 VAL B CA 1
ATOM 6073 C C . VAL B 1 385 ? 0.533 21.656 30 1 92.81 385 VAL B C 1
ATOM 6075 O O . VAL B 1 385 ? -0.163 20.656 29.812 1 92.81 385 VAL B O 1
ATOM 6078 N N . LEU B 1 386 ? 1.225 22.25 29.078 1 91.19 386 LEU B N 1
ATOM 6079 C CA . LEU B 1 386 ? 1.593 21.578 27.844 1 91.19 386 LEU B CA 1
ATOM 6080 C C . LEU B 1 386 ? 3.088 21.297 27.797 1 91.19 386 LEU B C 1
ATOM 6082 O O . LEU B 1 386 ? 3.896 22.109 28.266 1 91.19 386 LEU B O 1
ATOM 6086 N N . ARG B 1 387 ? 3.457 20.094 27.281 1 89.12 387 ARG B N 1
ATOM 6087 C CA . ARG B 1 387 ? 4.848 19.656 27.297 1 89.12 387 ARG B CA 1
ATOM 6088 C C . ARG B 1 387 ? 5.262 19.125 25.922 1 89.12 387 ARG B C 1
ATOM 6090 O O . ARG B 1 387 ? 4.484 18.438 25.25 1 89.12 387 ARG B O 1
ATOM 6097 N N . ASP B 1 388 ? 6.461 19.484 25.547 1 88.12 388 ASP B N 1
ATOM 6098 C CA . ASP B 1 388 ? 7.012 18.891 24.328 1 88.12 388 ASP B CA 1
ATOM 6099 C C . ASP B 1 388 ? 7.953 17.734 24.656 1 88.12 388 ASP B C 1
ATOM 6101 O O . ASP B 1 388 ? 8.062 17.328 25.812 1 88.12 388 ASP B O 1
ATOM 6105 N N . ASN B 1 389 ? 8.562 17.172 23.641 1 83.38 389 ASN B N 1
ATOM 6106 C CA . ASN B 1 389 ? 9.359 15.961 23.828 1 83.38 389 ASN B CA 1
ATOM 6107 C C . ASN B 1 389 ? 10.734 16.281 24.406 1 83.38 389 ASN B C 1
ATOM 6109 O O . ASN B 1 389 ? 11.492 15.367 24.75 1 83.38 389 ASN B O 1
ATOM 6113 N N . GLU B 1 390 ? 11.047 17.547 24.641 1 85.56 390 GLU B N 1
ATOM 6114 C CA . GLU B 1 390 ? 12.266 17.953 25.344 1 85.56 390 GLU B CA 1
ATOM 6115 C C . GLU B 1 390 ? 11.977 18.266 26.812 1 85.56 390 GLU B C 1
ATOM 6117 O O . GLU B 1 390 ? 12.852 18.766 27.516 1 85.56 390 GLU B O 1
ATOM 6122 N N . LYS B 1 391 ? 10.766 18.094 27.141 1 86.56 391 LYS B N 1
ATOM 6123 C CA . LYS B 1 391 ? 10.297 18.297 28.516 1 86.56 391 LYS B CA 1
ATOM 6124 C C . LYS B 1 391 ? 10.164 19.781 28.828 1 86.56 391 LYS B C 1
ATOM 6126 O O . LYS B 1 391 ? 10.156 20.172 30 1 86.56 391 LYS B O 1
ATOM 6131 N N . THR B 1 392 ? 10.211 20.516 27.812 1 91.12 392 THR B N 1
ATOM 6132 C CA . THR B 1 392 ? 9.867 21.922 28.016 1 91.12 392 THR B CA 1
ATOM 6133 C C . THR B 1 392 ? 8.375 22.078 28.312 1 91.12 392 THR B C 1
ATOM 6135 O O . THR B 1 392 ? 7.539 21.5 27.609 1 91.12 392 THR B O 1
ATOM 6138 N N . GLU B 1 393 ? 8.102 22.812 29.328 1 92.56 393 GLU B N 1
ATOM 6139 C CA . GLU B 1 393 ? 6.707 23.016 29.719 1 92.56 393 GLU B CA 1
ATOM 6140 C C . GLU B 1 393 ? 6.273 24.453 29.469 1 92.56 393 GLU B C 1
ATOM 6142 O O . GLU B 1 393 ? 7.051 25.391 29.672 1 92.56 393 GLU B O 1
ATOM 6147 N N . VAL B 1 394 ? 5.074 24.594 28.984 1 93.62 394 VAL B N 1
ATOM 6148 C CA . VAL B 1 394 ? 4.414 25.891 28.891 1 93.62 394 VAL B CA 1
ATOM 6149 C C . VAL B 1 394 ? 3.023 25.812 29.516 1 93.62 394 VAL B C 1
ATOM 6151 O O . VAL B 1 394 ? 2.432 24.734 29.594 1 93.62 394 VAL B O 1
ATOM 6154 N N . VAL B 1 395 ? 2.586 26.906 29.953 1 94.38 395 VAL B N 1
ATOM 6155 C CA . VAL B 1 395 ? 1.278 26.953 30.609 1 94.38 395 VAL B CA 1
ATOM 6156 C C . VAL B 1 395 ? 0.288 27.703 29.719 1 94.38 395 VAL B C 1
ATOM 6158 O O . VAL B 1 395 ? 0.545 28.828 29.312 1 94.38 395 VAL B O 1
ATOM 6161 N N . ALA B 1 396 ? -0.764 27.062 29.422 1 92.69 396 ALA B N 1
ATOM 6162 C CA . ALA B 1 396 ? -1.861 27.688 28.672 1 92.69 396 ALA B CA 1
ATOM 6163 C C . ALA B 1 396 ? -2.969 28.141 29.609 1 92.69 396 ALA B C 1
ATOM 6165 O O . ALA B 1 396 ? -3.357 27.422 30.531 1 92.69 396 ALA B O 1
ATOM 6166 N N . ASP B 1 397 ? -3.516 29.312 29.375 1 92.19 397 ASP B N 1
ATOM 6167 C CA . ASP B 1 397 ? -4.566 29.844 30.234 1 92.19 397 ASP B CA 1
ATOM 6168 C C . ASP B 1 397 ? -5.934 29.297 29.844 1 92.19 397 ASP B C 1
ATOM 6170 O O . ASP B 1 397 ? -6.922 29.516 30.547 1 92.19 397 ASP B O 1
ATOM 6174 N N . ARG B 1 398 ? -5.988 28.672 28.781 1 92 398 ARG B N 1
ATOM 6175 C CA . ARG B 1 398 ? -7.172 27.953 28.312 1 92 398 ARG B CA 1
ATOM 6176 C C . ARG B 1 398 ? -6.785 26.844 27.344 1 92 398 ARG B C 1
ATOM 6178 O O . ARG B 1 398 ? -5.766 26.938 26.656 1 92 398 ARG B O 1
ATOM 6185 N N . LEU B 1 399 ? -7.574 25.828 27.375 1 93.94 399 LEU B N 1
ATOM 6186 C CA . LEU B 1 399 ? -7.367 24.703 26.484 1 93.94 399 LEU B CA 1
ATOM 6187 C C . LEU B 1 399 ? -8.555 24.531 25.531 1 93.94 399 LEU B C 1
ATOM 6189 O O . LEU B 1 399 ? -9.703 24.516 25.969 1 93.94 399 LEU B O 1
ATOM 6193 N N . LEU B 1 400 ? -8.258 24.5 24.266 1 96.5 400 LEU B N 1
ATOM 6194 C CA . LEU B 1 400 ? -9.297 24.188 23.297 1 96.5 400 LEU B CA 1
ATOM 6195 C C . LEU B 1 400 ? -9.547 22.672 23.25 1 96.5 400 LEU B C 1
ATOM 6197 O O . LEU B 1 400 ? -8.602 21.891 23.328 1 96.5 400 LEU B O 1
ATOM 6201 N N . GLN B 1 401 ? -10.812 22.312 23.125 1 96.25 401 GLN B N 1
ATOM 6202 C CA . GLN B 1 401 ? -11.219 20.922 22.984 1 96.25 401 GLN B CA 1
ATOM 6203 C C . GLN B 1 401 ? -12.242 20.75 21.859 1 96.25 401 GLN B C 1
ATOM 6205 O O . GLN B 1 401 ? -13.203 21.516 21.781 1 96.25 401 GLN B O 1
ATOM 6210 N N . PRO B 1 402 ? -12 19.781 21.031 1 98.06 402 PRO B N 1
ATOM 6211 C CA . PRO B 1 402 ? -13.039 19.531 20.016 1 98.06 402 PRO B CA 1
ATOM 6212 C C . PRO B 1 402 ? -14.305 18.922 20.625 1 98.06 402 PRO B C 1
ATOM 6214 O O . PRO B 1 402 ? -14.227 18.062 21.5 1 98.06 402 PRO B O 1
ATOM 6217 N N . VAL B 1 403 ? -15.445 19.344 20.156 1 98.5 403 VAL B N 1
ATOM 6218 C CA . VAL B 1 403 ? -16.719 18.797 20.625 1 98.5 403 VAL B CA 1
ATOM 6219 C C . VAL B 1 403 ? -17.328 17.906 19.531 1 98.5 403 VAL B C 1
ATOM 6221 O O . VAL B 1 403 ? -17.578 16.719 19.766 1 98.5 403 VAL B O 1
ATOM 6224 N N . PHE B 1 404 ? -17.547 18.438 18.375 1 98.75 404 PHE B N 1
ATOM 6225 C CA . PHE B 1 404 ? -17.969 17.703 17.188 1 98.75 404 PHE B CA 1
ATOM 6226 C C . PHE B 1 404 ? -17.641 18.5 15.922 1 98.75 404 PHE B C 1
ATOM 6228 O O . PHE B 1 404 ? -17.203 19.656 16 1 98.75 404 PHE B O 1
ATOM 6235 N N . CYS B 1 405 ? -17.797 17.906 14.789 1 98.88 405 CYS B N 1
ATOM 6236 C CA . CYS B 1 405 ? -17.703 18.609 13.516 1 98.88 405 CYS B CA 1
ATOM 6237 C C . CYS B 1 405 ? -18.766 18.125 12.539 1 98.88 405 CYS B C 1
ATOM 6239 O O . CYS B 1 405 ? -19.391 17.078 12.758 1 98.88 405 CYS B O 1
ATOM 6241 N N . LEU B 1 406 ? -19.109 18.969 11.625 1 98.88 406 LEU B N 1
ATOM 6242 C CA . LEU B 1 406 ? -19.875 18.578 10.445 1 98.88 406 LEU B CA 1
ATOM 6243 C C . LEU B 1 406 ? -18.969 18.391 9.234 1 98.88 406 LEU B C 1
ATOM 6245 O O . LEU B 1 406 ? -18.156 19.281 8.922 1 98.88 406 LEU B O 1
ATOM 6249 N N . ARG B 1 407 ? -19.016 17.281 8.594 1 98.81 407 ARG B N 1
ATOM 6250 C CA . ARG B 1 407 ? -18.422 17.047 7.277 1 98.81 407 ARG B CA 1
ATOM 6251 C C . ARG B 1 407 ? -19.5 16.922 6.203 1 98.81 407 ARG B C 1
ATOM 6253 O O . ARG B 1 407 ? -20.219 15.914 6.145 1 98.81 407 ARG B O 1
ATOM 6260 N N . ALA B 1 408 ? -19.578 17.969 5.418 1 98 408 ALA B N 1
ATOM 6261 C CA . ALA B 1 408 ? -20.641 18.031 4.414 1 98 408 ALA B CA 1
ATOM 6262 C C . ALA B 1 408 ? -22.016 17.875 5.059 1 98 408 ALA B C 1
ATOM 6264 O O . ALA B 1 408 ? -22.859 17.109 4.57 1 98 408 ALA B O 1
ATOM 6265 N N . GLY B 1 409 ? -22.172 18.438 6.18 1 98.12 409 GLY B N 1
ATOM 6266 C CA . GLY B 1 409 ? -23.453 18.484 6.859 1 98.12 409 GLY B CA 1
ATOM 6267 C C . GLY B 1 409 ? -23.688 17.297 7.773 1 98.12 409 GLY B C 1
ATOM 6268 O O . GLY B 1 409 ? -24.656 17.266 8.531 1 98.12 409 GLY B O 1
ATOM 6269 N N . VAL B 1 410 ? -22.828 16.312 7.789 1 98.31 410 VAL B N 1
ATOM 6270 C CA . VAL B 1 410 ? -22.984 15.133 8.625 1 98.31 410 VAL B CA 1
ATOM 6271 C C . VAL B 1 410 ? -22.188 15.305 9.914 1 98.31 410 VAL B C 1
ATOM 6273 O O . VAL B 1 410 ? -20.984 15.562 9.883 1 98.31 410 VAL B O 1
ATOM 6276 N N . ARG B 1 411 ? -22.844 15.094 11.039 1 98.5 411 ARG B N 1
ATOM 6277 C CA . ARG B 1 411 ? -22.219 15.344 12.336 1 98.5 411 ARG B CA 1
ATOM 6278 C C . ARG B 1 411 ? -21.359 14.156 12.766 1 98.5 411 ARG B C 1
ATOM 6280 O O . ARG B 1 411 ? -21.75 13 12.602 1 98.5 411 ARG B O 1
ATOM 6287 N N . HIS B 1 412 ? -20.219 14.43 13.258 1 98.81 412 HIS B N 1
ATOM 6288 C CA . HIS B 1 412 ? -19.312 13.5 13.914 1 98.81 412 HIS B CA 1
ATOM 6289 C C . HIS B 1 412 ? -18.875 14.023 15.281 1 98.81 412 HIS B C 1
ATOM 6291 O O . HIS B 1 412 ? -18.328 15.117 15.383 1 98.81 412 HIS B O 1
ATOM 6297 N N . ASP B 1 413 ? -19.109 13.266 16.312 1 98.75 413 ASP B N 1
ATOM 6298 C CA . ASP B 1 413 ? -18.688 13.664 17.656 1 98.75 413 ASP B CA 1
ATOM 6299 C C . ASP B 1 413 ? -17.188 13.414 17.844 1 98.75 413 ASP B C 1
ATOM 6301 O O . ASP B 1 413 ? -16.625 12.516 17.219 1 98.75 413 ASP B O 1
ATOM 6305 N N . ALA B 1 414 ? -16.594 14.227 18.641 1 98.06 414 ALA B N 1
ATOM 6306 C CA . ALA B 1 414 ? -15.164 14.062 18.938 1 98.06 414 ALA B CA 1
ATOM 6307 C C . ALA B 1 414 ? -14.945 12.961 19.984 1 98.06 414 ALA B C 1
ATOM 6309 O O . ALA B 1 414 ? -14.891 13.242 21.188 1 98.06 414 ALA B O 1
ATOM 6310 N N . VAL B 1 415 ? -14.711 11.734 19.484 1 97.06 415 VAL B N 1
ATOM 6311 C CA . VAL B 1 415 ? -14.672 10.594 20.391 1 97.06 415 VAL B CA 1
ATOM 6312 C C . VAL B 1 415 ? -13.344 9.852 20.219 1 97.06 415 VAL B C 1
ATOM 6314 O O . VAL B 1 415 ? -13.164 8.766 20.781 1 97.06 415 VAL B O 1
ATOM 6317 N N . ALA B 1 416 ? -12.438 10.414 19.422 1 94.94 416 ALA B N 1
ATOM 6318 C CA . ALA B 1 416 ? -11.18 9.703 19.156 1 94.94 416 ALA B CA 1
ATOM 6319 C C . ALA B 1 416 ? -10.422 9.445 20.453 1 94.94 416 ALA B C 1
ATOM 6321 O O . ALA B 1 416 ? -10.258 10.344 21.281 1 94.94 416 ALA B O 1
ATOM 6322 N N . PRO B 1 417 ? -9.867 8.227 20.641 1 91.56 417 PRO B N 1
ATOM 6323 C CA . PRO B 1 417 ? -9.125 7.898 21.844 1 91.56 417 PRO B CA 1
ATOM 6324 C C . PRO B 1 417 ? -7.809 8.672 21.969 1 91.56 417 PRO B C 1
ATOM 6326 O O . PRO B 1 417 ? -7.223 8.742 23.047 1 91.56 417 PRO B O 1
ATOM 6329 N N . ILE B 1 418 ? -7.375 9.32 20.969 1 87.69 418 ILE B N 1
ATOM 6330 C CA . ILE B 1 418 ? -6.078 9.992 20.938 1 87.69 418 ILE B CA 1
ATOM 6331 C C . ILE B 1 418 ? -6.223 11.414 21.484 1 87.69 418 ILE B C 1
ATOM 6333 O O . ILE B 1 418 ? -5.227 12.102 21.703 1 87.69 418 ILE B O 1
ATOM 6337 N N . LEU B 1 419 ? -7.379 11.891 21.672 1 90.44 419 LEU B N 1
ATOM 6338 C CA . LEU B 1 419 ? -7.598 13.258 22.141 1 90.44 419 LEU B CA 1
ATOM 6339 C C . LEU B 1 419 ? -7.004 13.453 23.531 1 90.44 419 LEU B C 1
ATOM 6341 O O . LEU B 1 419 ? -7.188 12.609 24.422 1 90.44 419 LEU B O 1
ATOM 6345 N N . PRO B 1 420 ? -6.262 14.531 23.625 1 84 420 PRO B N 1
ATOM 6346 C CA . PRO B 1 420 ? -5.57 14.758 24.906 1 84 420 PRO B CA 1
ATOM 6347 C C . PRO B 1 420 ? -6.531 15.109 26.031 1 84 420 PRO B C 1
ATOM 6349 O O . PRO B 1 420 ? -7.629 15.617 25.797 1 84 420 PRO B O 1
ATOM 6352 N N . GLN B 1 421 ? -6 14.789 27.172 1 81.81 421 GLN B N 1
ATOM 6353 C CA . GLN B 1 421 ? -6.684 15.211 28.391 1 81.81 421 GLN B CA 1
ATOM 6354 C C . GLN B 1 421 ? -6.016 16.438 29 1 81.81 421 GLN B C 1
ATOM 6356 O O . GLN B 1 421 ? -4.793 16.594 28.922 1 81.81 421 GLN B O 1
ATOM 6361 N N . ALA B 1 422 ? -6.848 17.266 29.547 1 83.5 422 ALA B N 1
ATOM 6362 C CA . ALA B 1 422 ? -6.324 18.453 30.203 1 83.5 422 ALA B CA 1
ATOM 6363 C C . ALA B 1 422 ? -5.535 18.062 31.453 1 83.5 422 ALA B C 1
ATOM 6365 O O . ALA B 1 422 ? -5.957 17.203 32.219 1 83.5 422 ALA B O 1
ATOM 6366 N N . VAL B 1 423 ? -4.379 18.656 31.469 1 83.62 423 VAL B N 1
ATOM 6367 C CA . VAL B 1 423 ? -3.555 18.5 32.656 1 83.62 423 VAL B CA 1
ATOM 6368 C C . VAL B 1 423 ? -3.41 19.844 33.375 1 83.62 423 VAL B C 1
ATOM 6370 O O . VAL B 1 423 ? -2.891 20.797 32.812 1 83.62 423 VAL B O 1
ATOM 6373 N N . ALA B 1 424 ? -3.877 19.891 34.531 1 87 424 ALA B N 1
ATOM 6374 C CA . ALA B 1 424 ? -3.826 21.125 35.312 1 87 424 ALA B CA 1
ATOM 6375 C C . ALA B 1 424 ? -2.387 21.5 35.656 1 87 424 ALA B C 1
ATOM 6377 O O . ALA B 1 424 ? -1.569 20.625 35.969 1 87 424 ALA B O 1
ATOM 6378 N N . ALA B 1 425 ? -2.141 22.797 35.469 1 88.44 425 ALA B N 1
ATOM 6379 C CA . ALA B 1 425 ? -0.822 23.297 35.844 1 88.44 425 ALA B CA 1
ATOM 6380 C C . ALA B 1 425 ? -0.657 23.312 37.375 1 88.44 425 ALA B C 1
ATOM 6382 O O . ALA B 1 425 ? -1.631 23.484 38.094 1 88.44 425 ALA B O 1
#

Nearest PDB structures (foldseek):
  2ogj-assembly3_B  TM=9.093E-01  e=3.959E-32  Agrobacterium fabrum str. C58
  2ogj-assembly2_A  TM=8.668E-01  e=9.031E-33  Agrobacterium fabrum str. C58
  2ogj-assembly6_E  TM=8.878E-01  e=6.093E-32  Agrobacterium fabrum str. C58
  2ogj-assembly7_F  TM=8.734E-01  e=4.827E-30  Agrobacterium fabrum str. C58
  2ogj-assembly4_C  TM=8.595E-01  e=1.722E-23  Agrobacterium fabrum str. C58

pLDDT: mean 92.04, std 10.93, range [31.8, 98.94]

Radius of gyration: 30.18 Å; Cα contacts (8 Å, |Δi|>4): 2313; chains: 2; bounding box: 81×80×71 Å

InterPro domains:
  IPR006680 Amidohydrolase-related [PF01979] (58-381)
  IPR011059 Metal-dependent hydrolase, composite domain superfamily [G3DSA:2.30.40.10] (12-409)
  IPR011059 Metal-dependent hydrolase, composite domain superfamily [SSF51338] (7-75)
  IPR020043 Deacetylase Atu3266-like [NF006689] (6-419)
  IPR020043 Deacetylase Atu3266-like [PIRSF039004] (4-423)
  IPR020043 Deacetylase Atu3266-like [PTHR42717] (6-424)
  IPR032466 Metal-dependent hydrolase [SSF51556] (62-362)

Organism: NCBI:txid2511166

Sequence (850 aa):
MSVSTSFDLLLRGGRVIDPASGLDGVKDVAIRDGKIAAVQSDILPSSAREIVDVSGMIVLPGLIDTHAHVYQYVTGRFGMNADMVGVQSGVTTLVDQGGPSCMTLPGFRHFIAEKSSSRTYAFLSAYLVGGLEGHYYPNLYRPDCVDIDATVKAATANRDLVRGIKAHAEIGGFARWGIRVIEMAAEIGRRADLPVYVHFGQLWGLPESGTNGENVDTILERVIPLLRSGDILAHPFTRHPGGFVNREGDVHPVIQAALDRGLRVDVGHGSHFSYRLARKAIASGIVPTTLGADIHGYNTHVPAPAGTPEEHADDENHPFAGQAKFSLVQAMSSMMALGLTLEQVVPMVTSNPAEMLGLSGRIGALKPGMEADVSVLAEKPGRHVLRDNEKTEVVADRLLQPVFCLRAGVRHDAVAPILPQAVAAMSVSTSFDLLLRGGRVIDPASGLDGVKDVAIRDGKIAAVQSDILPSSAREIVDVSGMIVLPGLIDTHAHVYQYVTGRFGMNADMVGVQSGVTTLVDQGGPSCMTLPGFRHFIAEKSSSRTYAFLSAYLVGGLEGHYYPNLYRPDCVDIDATVKAATANRDLVRGIKAHAEIGGFARWGIRVIEMAAEIGRRADLPVYVHFGQLWGLPESGTNGENVDTILERVIPLLRSGDILAHPFTRHPGGFVNREGDVHPVIQAALDRGLRVDVGHGSHFSYRLARKAIASGIVPTTLGADIHGYNTHVPAPAGTPEEHADDENHPFAGQAKFSLVQAMSSMMALGLTLEQVVPMVTSNPAEMLGLSGRIGALKPGMEADVSVLAEKPGRHVLRDNEKTEVVADRLLQPVFCLRAGVRHDAVAPILPQAVAA